Protein 3LVY (pdb70)

Radius of gyration: 34.34 Å; Cα contacts (8 Å, |Δi|>4): 1677; chains: 6; bounding box: 65×66×115 Å

Organism: Streptococcus mutans serotype c (strain ATCC 700610 / UA159) (NCBI:txid210007)

Secondary structure (DSSP, 8-state):
--S----TTTS-HHHHHHHHHHHHHTTS---HHHHHHTTSHHHHHHHHHHHHHHHTSSS-HHHHHHHHHHHHHHTT-HHHHHHHHHHHHHTT--HHHHHHHHHT---SS-HHHHHHHHHHHHHHHTTT---HHHHHHHHHTT--HHHHHHHHHHHHHHHHHHHHH---PPPPGGGGGGS--/--S----TTTS-GGGHHHHHHHHHHTTS---HHHHHHTTSHHHHHHHHHHHHHHTTSSS-HHHHHHHHHHHHHHTT-HHHHHHHHHHHHHTT--HHHHHHHHHT---TT-HHHHHHHHHHHHHHHTTT---HHHHHHHHHTT--HHHHHHHHHHHHHHHHHHHHH---PPPPGGGGGG--/--S----TTTS-STTHHHHHHHHHHTTS---HHHHHHTTSHHHHHHHHHHHHHHTTSSS-HHHHHHHHHHHHHHTT-HHHHHHHHHHHHHT---HHHHHHHHHT---SS-HHHHHHHHHHHHHHHTTT---HHHHHHHHHTT--HHHHHHHHHHHHHHHHHHHHH---PPPPHHHHTT--/--S----TTTS-HHHHHHHHHHHH-----HHHHHHTTSHHHHHHHHHHHHHHTTSSS-HHHHHHHHHHHHHHTT-HHHHHHHHHHIIIII--HHHHHHHHTT---SS-HHHHHHHHHHHHHHHTTT---HHHHHHHHHTT--HHHHHHHHHHHHHHHHHHHHH---PPPPTTTGGG-/-----TTTS-GGGHHHHHHHHHHTTS---HHHHHHTTSHHHHHHHHHHHHHHHTSSS-HHHHHHHHHHHHHHTT-SHHHHHHHHHIIIII--HHHHHHHHTT----S-HHHHHHHHHHHHHHHHTT---HHHHHHHHHHT--HHHHHHHHHHHHHHHHHHHHH---PPPP--/--S----TTTS-HHHHHHHHHHHHHTTS---HHHHHHTTSHHHHHHHHHHHHHHTTSSS-HHHHHHHHHHHHHHTT-HHHHHHHHHHHHHTT--HHHHHHHHTT---TT-TTHHHHHHHHHHHHHHTT--HHHHHHHHHHHT--HHHHHHHHHHHHHHHHHHHHH---PPPPTTTGGG---

B-factor: mean 64.68, std 23.47, range [19.1, 338.61]

Sequence (1071 aa):
SKFTIHTIEETAPERVKETLRTVKKDNGGYIPNLIGLLANAPTALETYRTVGEINRRRNSLTPTEREVVQITAAVTNGCAFCCVAGHTAFSIKQIQAPDLLEALRNATPIDDDPKLDTLAKFTIAVINTKGRVGDEAFADFLEVGYTPENALDVVLGVSLASLCNYANNADTPINPELQQYVKGSKFTIHTIEETAPERVKETTLRTVKKDNGGYIPNLLIGLLANAPTALETYRTVGEINRRNSLTPTEREVVQITAAVTNGCAFCVAGHTAFSIKQQIQAPDLLEALRNATPIDDDPKLDTLAKFTIAVINTKGRVGDEAFADFLEVGYTPENALDVVLGVSLASLCNYANNADTPINPELQQQYVKSKFTIHTIETAPERVKETLRTVKKDNGGYIPNLIGLLANAPTALETYRTVGEINRRNSLTPTEREVVQITAAVTNGCAFCVAGHTAFSIKQIQAPDLLEALRNATPIDDDPKLDTLAKKFTIAVINTKGRVGDEAFADFLEVGYTPENALDVVLGVSLASLCNYANNADTPINPELQQQYVKSKFTIHTIETAPERVKETLRTVKKDNYIPNLIGLLANAPTALETYRTVGEINRRNSLTPTEREVVQITAAVTNGCAFCVAGHTAFSIKQQIQAPDLLEALRNATPIDDDPKLDTLAKFTIAVINTKGRVGDEAFADFLEVGYTPENALDVVLGVSLASLCNYANNADTPINPELQQYVFTIHTIETAPERVKETLRTVKKDNGGYIPNLIGLLANAPTALETYRTVGEINRRRNSLTPTEREVVQITAAVTNGCAFCVAGHTAFSIKQIQAPDLLEALRNATPIDDDPKLDTLAKFTIAVINTKGRVGDEAFADFLEVGYTPENALDVVLGVSLASLCNYANNADTPINPESKFTIHTIETAPERVKETLRTVKKDNGGYIPNLIGLLANAPTALETYRTVGEINRRNSLTPTEREVVQITAAVTNGCAFCVAGHTAFSIKQIQAPDLLEALRNATPIDDDPKLDTLAKFTIAVINTKGRVGDEAFADFLEVGYTPENALDVVLGVSLASLCNYANNADTPINPELQQYVKG

Foldseek 3Di:
DVFDQADLVPFDPVCSVVNVVCCVVVVHDHWSLLSRCSVPVVLNVCLVVLVVVLPVAPDDPVLLLLLQLLLLVLLVFQQSVLVSLVCCCPVVNDPLQNVCSNVVHASPPALLSRLSNVLSSLCVVVVHPSDDPSVVSNPVSPDDVSVVVSSVSSSVSSCSRRVSCCCVGDGDPVRVVSGRD/DPFDQADLVRADPVCSVVNVVQCVVVPHDHWSLLSRCSVPVVLNVCLVVLVVVLCVAPDDPVLLLLLLLLLLVLLVFFQSNLVSLVCCCPPVNDPLSNVCSNNVHADVVALLSRLSSVLSNLCVVVVHCNDDVSVVSNVVSPDDPRVSVSSVSSNVSSCSSSVSCCCVGDGDPVSVVRTD/DPFDQADLVRFDPVCNVVQVVCCVVVPHDHWSLLSLCSVPVVLNVCLVVLVVVLCVAPDDPVLLLLLQLLLLVLLVFQQSNLVSLVCCCPVVNDPLSNVCSNVVHAPPPQLLSRLSSVLSNQCVVVVNPNDDVSVVSNPVSPDDPSVSVSSVSSNVSSCSSRVSCVCVGDGDPVRVVRGD/DPFDQAALVPQDPVCNVVNVVQCVVPVHWSLLSGCSVPVVLSVCLVVLVVVLCVAPDDPVLLLLLQLLLLVLLVQPQSVLVSLVCCCPVVNDPQSNVCSNVVHANPPAVLSRLSSVLSNLCVVPVHCSDDVSVVSNPVSPDDPRVSVSSVSSNVSSCSSNVSCCCVGDGDPVSVVRD/DFQDDLVRQDDVCNVVQVVQCVVVVGDGWSLLSQCSVPVVLNVCLVVLVVVLCVAPDDPVLLLLLQLLLCLQLVHDQSNVVSLVCCPVPPNDPLVNVCSNVVHQRPVAPLSSLSNLLSNCCVVVVHCSDDVSVVSNVVSPDDVRVSVSSVSSNVSNCSSRVSCCCVGDHDPD/DPAFQDALVPFDPVCSVVNVVQCVVVVHDGWSLLSLCSVPVVLNVCLVVLVVVLCVDPDDPVLLLLLQLLLLVLLVFQQSVLVSLCCCCPPVNPPQQNVCSNVVHADPPCLLSSLSSVLSNCCVVVVNCSDPVSVCSNVVRPDDPRVSVSSVSSSVSNCSSNVSCVCVGDGDPVRVVRGPD

InterPro domains:
  IPR003779 Alkyl hydroperoxide reductase AhpD/CMD-like [PF02627] (44-120)
  IPR004675 Alkylhydroperoxidase AhpD core [TIGR00778] (58-87)
  IPR029032 AhpD-like [G3DSA:1.20.1290.10] (13-183)
  IPR029032 AhpD-like [SSF69118] (1-180)

CATH classification: 1.20.1290.10

Nearest PDB structures (foldseek):
  3lvy-assembly3_F  TM=1.001E+00  e=1.493E-23  Streptococcus mutans
  3lvy-assembly2_D  TM=9.924E-01  e=2.300E-23  Streptococcus mutans
  3lvy-assembly3_E  TM=1.003E+00  e=6.619E-22  Streptococcus mutans
  6e8l-assembly3_F  TM=9.896E-01  e=2.097E-20  Streptococcus pneumoniae D39
  6ohi-assembly1_B  TM=8.000E-01  e=7.441E-05  Marinomonas mediterranea MMB-1

Solvent-accessible surface area: 43541 Å² total

Structure (mmCIF, N/CA/C/O backbone):
data_3LVY
#
_entry.id   3LVY
#
_cell.length_a   97.996
_cell.length_b   73.741
_cell.length_c   183.708
_cell.angle_alpha   90.00
_cell.angle_beta   98.68
_cell.angle_gamma   90.00
#
_symmetry.space_group_name_H-M   'C 1 2 1'
#
loop_
_entity.id
_entity.type
_entity.pdbx_description
1 polymer 'Carboxymuconolactone decarboxylase family'
2 non-polymer BETA-MERCAPTOETHANOL
3 non-polymer 'CHLORIDE ION'
4 non-polymer 'SULFATE ION'
5 water water
#
loop_
_atom_site.group_PDB
_atom_site.id
_atom_site.type_symbol
_atom_site.label_atom_id
_atom_site.label_alt_id
_atom_site.label_comp_id
_atom_site.label_asym_id
_atom_site.label_entity_id
_atom_site.label_seq_id
_atom_site.pdbx_PDB_ins_code
_atom_site.Cartn_x
_atom_site.Cartn_y
_atom_site.Cartn_z
_atom_site.occupancy
_atom_site.B_iso_or_equiv
_atom_site.auth_seq_id
_atom_site.auth_comp_id
_atom_site.auth_asym_id
_atom_site.auth_atom_id
_atom_site.pdbx_PDB_model_num
ATOM 9 N N . SER A 1 24 ? 76.216 -13.467 155.664 1.00 91.31 2 SER A N 1
ATOM 10 C CA . SER A 1 24 ? 75.167 -13.490 156.678 1.00 80.75 2 SER A CA 1
ATOM 11 C C . SER A 1 24 ? 75.175 -12.238 157.542 1.00 71.31 2 SER A C 1
ATOM 12 O O . SER A 1 24 ? 76.238 -11.738 157.898 1.00 72.16 2 SER A O 1
ATOM 15 N N . LYS A 1 25 ? 73.996 -11.734 157.894 1.00 60.45 3 LYS A N 1
ATOM 16 C CA . LYS A 1 25 ? 73.926 -10.681 158.893 1.00 58.91 3 LYS A CA 1
ATOM 17 C C . LYS A 1 25 ? 74.197 -11.240 160.308 1.00 58.58 3 LYS A C 1
ATOM 18 O O . LYS A 1 25 ? 74.794 -10.553 161.145 1.00 59.45 3 LYS A O 1
ATOM 24 N N . PHE A 1 26 ? 73.758 -12.474 160.579 1.00 51.69 4 PHE A N 1
ATOM 25 C CA . PHE A 1 26 ? 73.902 -13.055 161.918 1.00 50.06 4 PHE A CA 1
ATOM 26 C C . PHE A 1 26 ? 74.692 -14.332 161.962 1.00 48.45 4 PHE A C 1
ATOM 27 O O . PHE A 1 26 ? 74.681 -15.121 161.018 1.00 48.52 4 PHE A O 1
ATOM 35 N N . THR A 1 27 ? 75.356 -14.526 163.096 1.00 44.94 5 THR A N 1
ATOM 36 C CA . THR A 1 27 ? 75.953 -15.803 163.454 1.00 47.13 5 THR A CA 1
ATOM 37 C C . THR A 1 27 ? 74.851 -16.720 163.962 1.00 40.72 5 THR A C 1
ATOM 38 O O . THR A 1 27 ? 73.998 -16.301 164.723 1.00 42.23 5 THR A O 1
ATOM 42 N N . ILE A 1 28 ? 74.816 -17.950 163.496 1.00 44.95 6 ILE A N 1
ATOM 43 C CA . ILE A 1 28 ? 73.836 -18.875 164.012 1.00 49.34 6 ILE A CA 1
ATOM 44 C C . ILE A 1 28 ? 74.627 -19.538 165.098 1.00 49.03 6 ILE A C 1
ATOM 45 O O . ILE A 1 28 ? 75.605 -20.215 164.809 1.00 51.04 6 ILE A O 1
ATOM 50 N N . HIS A 1 29 ? 74.258 -19.322 166.348 1.00 48.87 7 HIS A N 1
ATOM 51 C CA . HIS A 1 29 ? 75.120 -19.812 167.438 1.00 49.82 7 HIS A CA 1
ATOM 52 C C . HIS A 1 29 ? 75.024 -21.294 167.721 1.00 45.70 7 HIS A C 1
ATOM 53 O O . HIS A 1 29 ? 73.968 -21.885 167.569 1.00 49.36 7 HIS A O 1
ATOM 60 N N . THR A 1 30 ? 76.149 -21.879 168.113 1.00 42.93 8 THR A N 1
ATOM 61 C CA . THR A 1 30 ? 76.180 -23.224 168.686 1.00 46.72 8 THR A CA 1
ATOM 62 C C . THR A 1 30 ? 76.291 -23.067 170.205 1.00 48.73 8 THR A C 1
ATOM 63 O O . THR A 1 30 ? 76.435 -21.943 170.714 1.00 43.25 8 THR A O 1
ATOM 67 N N . ILE A 1 31 ? 76.234 -24.179 170.931 1.00 44.36 9 ILE A N 1
ATOM 68 C CA . ILE A 1 31 ? 76.483 -24.132 172.379 1.00 50.44 9 ILE A CA 1
ATOM 69 C C . ILE A 1 31 ? 77.861 -23.540 172.657 1.00 52.17 9 ILE A C 1
ATOM 70 O O . ILE A 1 31 ? 78.042 -22.745 173.585 1.00 46.94 9 ILE A O 1
ATOM 75 N N A GLU A 1 32 ? 78.810 -23.934 171.809 0.39 53.55 10 GLU A N 1
ATOM 76 N N B GLU A 1 32 ? 78.850 -23.947 171.867 0.61 53.43 10 GLU A N 1
ATOM 77 C CA A GLU A 1 32 ? 80.212 -23.537 171.904 0.39 55.33 10 GLU A CA 1
ATOM 78 C CA B GLU A 1 32 ? 80.209 -23.446 172.054 0.61 54.60 10 GLU A CA 1
ATOM 79 C C A GLU A 1 32 ? 80.489 -22.030 171.700 0.39 53.47 10 GLU A C 1
ATOM 80 C C B GLU A 1 32 ? 80.316 -21.925 171.902 0.61 53.06 10 GLU A C 1
ATOM 81 O O A GLU A 1 32 ? 81.411 -21.485 172.298 0.39 54.10 10 GLU A O 1
ATOM 82 O O B GLU A 1 32 ? 80.950 -21.268 172.722 0.61 50.91 10 GLU A O 1
ATOM 93 N N . THR A 1 33 ? 79.697 -21.358 170.868 1.00 49.87 11 THR A N 1
ATOM 94 C CA . THR A 1 33 ? 79.894 -19.925 170.606 1.00 48.37 11 THR A CA 1
ATOM 95 C C . THR A 1 33 ? 78.887 -18.993 171.280 1.00 46.58 11 THR A C 1
ATOM 96 O O . THR A 1 33 ? 79.118 -17.809 171.334 1.00 41.51 11 THR A O 1
ATOM 100 N N . ALA A 1 34 ? 77.766 -19.513 171.772 1.00 47.21 12 ALA A N 1
ATOM 101 C CA . ALA A 1 34 ? 76.748 -18.662 172.379 1.00 47.86 12 ALA A CA 1
ATOM 102 C C . ALA A 1 34 ? 77.218 -17.949 173.683 1.00 44.56 12 ALA A C 1
ATOM 103 O O . ALA A 1 34 ? 78.085 -18.439 174.384 1.00 43.88 12 ALA A O 1
ATOM 105 N N . PRO A 1 35 ? 76.620 -16.802 174.002 1.00 41.33 13 PRO A N 1
ATOM 106 C CA . PRO A 1 35 ? 76.960 -16.139 175.270 1.00 45.11 13 PRO A CA 1
ATOM 107 C C . PRO A 1 35 ? 76.732 -17.100 176.424 1.00 47.01 13 PRO A C 1
ATOM 108 O O . PRO A 1 35 ? 75.737 -17.845 176.418 1.00 46.42 13 PRO A O 1
ATOM 112 N N . GLU A 1 36 ? 77.655 -17.078 177.385 1.00 43.77 14 GLU A N 1
ATOM 113 C CA . GLU A 1 36 ? 77.630 -17.968 178.523 1.00 46.23 14 GLU A CA 1
ATOM 114 C C . GLU A 1 36 ? 76.243 -18.128 179.094 1.00 42.55 14 GLU A C 1
ATOM 115 O O . GLU A 1 36 ? 75.848 -19.232 179.398 1.00 34.15 14 GLU A O 1
ATOM 121 N N . ARG A 1 37 ? 75.509 -17.037 179.286 1.00 36.06 15 ARG A N 1
ATOM 122 C CA . ARG A 1 37 ? 74.262 -17.168 180.043 1.00 36.52 15 ARG A CA 1
ATOM 123 C C . ARG A 1 37 ? 73.131 -17.866 179.298 1.00 36.35 15 ARG A C 1
ATOM 124 O O . ARG A 1 37 ? 72.055 -18.029 179.861 1.00 38.00 15 ARG A O 1
ATOM 132 N N . VAL A 1 38 ? 73.345 -18.218 178.037 1.00 36.97 16 VAL A N 1
ATOM 133 C CA . VAL A 1 38 ? 72.340 -18.990 177.291 1.00 41.98 16 VAL A CA 1
ATOM 134 C C . VAL A 1 38 ? 72.853 -20.391 176.909 1.00 45.35 16 VAL A C 1
ATOM 135 O O . VAL A 1 38 ? 72.143 -21.168 176.281 1.00 45.12 16 VAL A O 1
ATOM 139 N N . LYS A 1 39 ? 74.084 -20.717 177.272 1.00 42.16 17 LYS A N 1
ATOM 140 C CA . LYS A 1 39 ? 74.606 -22.019 176.893 1.00 43.49 17 LYS A CA 1
ATOM 141 C C . LYS A 1 39 ? 73.723 -23.121 177.460 1.00 44.81 17 LYS A C 1
ATOM 142 O O . LYS A 1 39 ? 73.478 -24.117 176.811 1.00 46.87 17 LYS A O 1
ATOM 148 N N . GLU A 1 40 ? 73.243 -22.948 178.680 1.00 47.36 18 GLU A N 1
ATOM 149 C CA . GLU A 1 40 ? 72.544 -24.038 179.330 1.00 50.28 18 GLU A CA 1
ATOM 150 C C . GLU A 1 40 ? 71.189 -24.252 178.652 1.00 48.59 18 GLU A C 1
ATOM 151 O O . GLU A 1 40 ? 70.691 -25.376 178.587 1.00 50.17 18 GLU A O 1
ATOM 157 N N . THR A 1 41 ? 70.636 -23.176 178.103 1.00 46.06 19 THR A N 1
ATOM 158 C CA . THR A 1 41 ? 69.368 -23.200 177.385 1.00 46.22 19 THR A CA 1
ATOM 159 C C . THR A 1 41 ? 69.511 -23.834 176.002 1.00 51.85 19 THR A C 1
ATOM 160 O O . THR A 1 41 ? 68.664 -24.623 175.577 1.00 58.55 19 THR A O 1
ATOM 164 N N . LEU A 1 42 ? 70.585 -23.502 175.297 1.00 47.57 20 LEU A N 1
ATOM 165 C CA . LEU A 1 42 ? 70.849 -24.153 174.044 1.00 39.75 20 LEU A CA 1
ATOM 166 C C . LEU A 1 42 ? 71.087 -25.665 174.258 1.00 46.57 20 LEU A C 1
ATOM 167 O O . LEU A 1 42 ? 70.683 -26.437 173.398 1.00 42.06 20 LEU A O 1
ATOM 172 N N . ARG A 1 43 ? 71.711 -26.086 175.383 1.00 42.73 21 ARG A N 1
ATOM 173 C CA . ARG A 1 43 ? 71.960 -27.515 175.627 1.00 47.17 21 ARG A CA 1
ATOM 174 C C . ARG A 1 43 ? 70.622 -28.234 175.784 1.00 47.27 21 ARG A C 1
ATOM 175 O O . ARG A 1 43 ? 70.419 -29.335 175.247 1.00 47.87 21 ARG A O 1
ATOM 183 N N . THR A 1 44 ? 69.709 -27.581 176.507 1.00 44.02 22 THR A N 1
ATOM 184 C CA . THR A 1 44 ? 68.357 -28.082 176.766 1.00 47.52 22 THR A CA 1
ATOM 185 C C . THR A 1 44 ? 67.585 -28.210 175.449 1.00 51.26 22 THR A C 1
ATOM 186 O O . THR A 1 44 ? 67.027 -29.270 175.144 1.00 49.67 22 THR A O 1
ATOM 190 N N . VAL A 1 45 ? 67.605 -27.153 174.646 1.00 47.21 23 VAL A N 1
ATOM 191 C CA . VAL A 1 45 ? 66.950 -27.168 173.332 1.00 47.55 23 VAL A CA 1
ATOM 192 C C . VAL A 1 45 ? 67.421 -28.337 172.446 1.00 48.51 23 VAL A C 1
ATOM 193 O O . VAL A 1 45 ? 66.621 -29.015 171.806 1.00 42.70 23 VAL A O 1
ATOM 197 N N . LYS A 1 46 ? 68.727 -28.541 172.397 1.00 45.59 24 LYS A N 1
ATOM 198 C CA . LYS A 1 46 ? 69.306 -29.566 171.569 1.00 39.55 24 LYS A CA 1
ATOM 199 C C . LYS A 1 46 ? 68.802 -30.957 172.019 1.00 50.75 24 LYS A C 1
ATOM 200 O O . LYS A 1 46 ? 68.423 -31.781 171.184 1.00 53.74 24 LYS A O 1
ATOM 206 N N . LYS A 1 47 ? 68.775 -31.215 173.325 1.00 48.93 25 LYS A N 1
ATOM 207 C CA . LYS A 1 47 ? 68.275 -32.492 173.836 1.00 52.23 25 LYS A CA 1
ATOM 208 C C . LYS A 1 47 ? 66.804 -32.656 173.520 1.00 50.70 25 LYS A C 1
ATOM 209 O O . LYS A 1 47 ? 66.394 -33.691 173.007 1.00 47.40 25 LYS A O 1
ATOM 215 N N . ASP A 1 48 ? 66.016 -31.654 173.877 1.00 45.09 26 ASP A N 1
ATOM 216 C CA . ASP A 1 48 ? 64.580 -31.662 173.609 1.00 55.18 26 ASP A CA 1
ATOM 217 C C . ASP A 1 48 ? 64.260 -31.893 172.129 1.00 59.19 26 ASP A C 1
ATOM 218 O O . ASP A 1 48 ? 63.183 -32.387 171.791 1.00 58.64 26 ASP A O 1
ATOM 223 N N . ASN A 1 49 ? 65.171 -31.506 171.244 1.00 56.30 27 ASN A N 1
ATOM 224 C CA . ASN A 1 49 ? 64.930 -31.671 169.812 1.00 50.77 27 ASN A CA 1
ATOM 225 C C . ASN A 1 49 ? 65.641 -32.872 169.204 1.00 51.54 27 ASN A C 1
ATOM 226 O O . ASN A 1 49 ? 65.884 -32.907 168.000 1.00 54.62 27 ASN A O 1
ATOM 231 N N . GLY A 1 50 ? 66.009 -33.836 170.041 1.00 50.07 28 GLY A N 1
ATOM 232 C CA . GLY A 1 50 ? 66.626 -35.064 169.567 1.00 49.88 28 GLY A CA 1
ATOM 233 C C . GLY A 1 50 ? 67.997 -34.903 168.933 1.00 55.94 28 GLY A C 1
ATOM 234 O O . GLY A 1 50 ? 68.390 -35.727 168.097 1.00 53.49 28 GLY A O 1
ATOM 235 N N . GLY A 1 51 ? 68.730 -33.853 169.312 1.00 53.37 29 GLY A N 1
ATOM 236 C CA . GLY A 1 51 ? 70.119 -33.698 168.887 1.00 47.96 29 GLY A CA 1
ATOM 237 C C . GLY A 1 51 ? 70.424 -32.574 167.896 1.00 48.72 29 GLY A C 1
ATOM 238 O O . GLY A 1 51 ? 71.515 -32.541 167.313 1.00 47.14 29 GLY A O 1
ATOM 239 N N . TYR A 1 52 ? 69.496 -31.635 167.706 1.00 46.18 30 TYR A N 1
ATOM 240 C CA . TYR A 1 52 ? 69.824 -30.454 166.909 1.00 43.26 30 TYR A CA 1
ATOM 241 C C . TYR A 1 52 ? 69.180 -29.197 167.473 1.00 44.70 30 TYR A C 1
ATOM 242 O O . TYR A 1 52 ? 68.159 -29.248 168.163 1.00 45.98 30 TYR A O 1
ATOM 251 N N . ILE A 1 53 ? 69.793 -28.063 167.173 1.00 40.97 31 ILE A N 1
ATOM 252 C CA . ILE A 1 53 ? 69.255 -26.766 167.562 1.00 40.53 31 ILE A CA 1
ATOM 253 C C . ILE A 1 53 ? 68.621 -26.129 166.329 1.00 40.22 31 ILE A C 1
ATOM 254 O O . ILE A 1 53 ? 69.305 -25.855 165.354 1.00 39.06 31 ILE A O 1
ATOM 259 N N . PRO A 1 54 ? 67.303 -25.937 166.346 1.00 38.66 32 PRO A N 1
ATOM 260 C CA . PRO A 1 54 ? 66.670 -25.235 165.210 1.00 43.96 32 PRO A CA 1
ATOM 261 C C . PRO A 1 54 ? 67.312 -23.846 165.015 1.00 45.16 32 PRO A C 1
ATOM 262 O O . PRO A 1 54 ? 67.579 -23.153 166.016 1.00 49.35 32 PRO A O 1
ATOM 266 N N . ASN A 1 55 ? 67.598 -23.449 163.779 1.00 37.75 33 ASN A N 1
ATOM 267 C CA . ASN A 1 55 ? 68.452 -22.269 163.572 1.00 38.52 33 ASN A CA 1
ATOM 268 C C . ASN A 1 55 ? 67.824 -20.984 164.049 1.00 40.61 33 ASN A C 1
ATOM 269 O O . ASN A 1 55 ? 68.526 -20.012 164.254 1.00 47.67 33 ASN A O 1
ATOM 274 N N . LEU A 1 56 ? 66.508 -20.988 164.259 1.00 38.43 34 LEU A N 1
ATOM 275 C CA . LEU A 1 56 ? 65.851 -19.883 164.935 1.00 37.66 34 LEU A CA 1
ATOM 276 C C . LEU A 1 56 ? 66.420 -19.603 166.351 1.00 44.61 34 LEU A C 1
ATOM 277 O O . LEU A 1 56 ? 66.589 -18.452 166.739 1.00 42.13 34 LEU A O 1
ATOM 282 N N . ILE A 1 57 ? 66.672 -20.662 167.118 1.00 46.02 35 ILE A N 1
ATOM 283 C CA . ILE A 1 57 ? 67.216 -20.536 168.460 1.00 37.40 35 ILE A CA 1
ATOM 284 C C . ILE A 1 57 ? 68.681 -20.112 168.379 1.00 36.84 35 ILE A C 1
ATOM 285 O O . ILE A 1 57 ? 69.152 -19.267 169.136 1.00 38.39 35 ILE A O 1
ATOM 290 N N . GLY A 1 58 ? 69.404 -20.723 167.464 1.00 36.11 36 GLY A N 1
ATOM 291 C CA . GLY A 1 58 ? 70.782 -20.356 167.238 1.00 38.31 36 GLY A CA 1
ATOM 292 C C . GLY A 1 58 ? 70.907 -18.904 166.861 1.00 44.67 36 GLY A C 1
ATOM 293 O O . GLY A 1 58 ? 71.895 -18.264 167.213 1.00 46.14 36 GLY A O 1
ATOM 294 N N . LEU A 1 59 ? 69.914 -18.388 166.131 1.00 43.07 37 LEU A N 1
ATOM 295 C CA . LEU A 1 59 ? 69.848 -16.964 165.779 1.00 38.62 37 LEU A CA 1
ATOM 296 C C . LEU A 1 59 ? 69.518 -16.058 166.992 1.00 40.37 37 LEU A C 1
ATOM 297 O O . LEU A 1 59 ? 70.180 -15.039 167.241 1.00 37.87 37 LEU A O 1
ATOM 302 N N . LEU A 1 60 ? 68.477 -16.414 167.738 1.00 34.62 38 LEU A N 1
ATOM 303 C CA . LEU A 1 60 ? 68.077 -15.590 168.859 1.00 35.07 38 LEU A CA 1
ATOM 304 C C . LEU A 1 60 ? 69.132 -15.617 170.000 1.00 36.56 38 LEU A C 1
ATOM 305 O O . LEU A 1 60 ? 69.182 -14.699 170.797 1.00 38.77 38 LEU A O 1
ATOM 310 N N . ALA A 1 61 ? 69.985 -16.649 170.052 1.00 35.35 39 ALA A N 1
ATOM 311 C CA . ALA A 1 61 ? 71.077 -16.664 171.055 1.00 38.19 39 ALA A CA 1
ATOM 312 C C . ALA A 1 61 ? 71.962 -15.390 171.027 1.00 46.02 39 ALA A C 1
ATOM 313 O O . ALA A 1 61 ? 72.566 -15.007 172.061 1.00 35.48 39 ALA A O 1
ATOM 315 N N . ASN A 1 62 ? 72.007 -14.724 169.862 1.00 43.96 40 ASN A N 1
ATOM 316 C CA . ASN A 1 62 ? 72.724 -13.452 169.699 1.00 41.93 40 ASN A CA 1
ATOM 317 C C . ASN A 1 62 ? 72.175 -12.398 170.646 1.00 43.02 40 ASN A C 1
ATOM 318 O O . ASN A 1 62 ? 72.874 -11.480 171.027 1.00 45.02 40 ASN A O 1
ATOM 323 N N . ALA A 1 63 ? 70.900 -12.497 170.993 1.00 40.56 41 ALA A N 1
ATOM 324 C CA . ALA A 1 63 ? 70.295 -11.517 171.878 1.00 29.94 41 ALA A CA 1
ATOM 325 C C . ALA A 1 63 ? 69.514 -12.213 172.965 1.00 34.91 41 ALA A C 1
ATOM 326 O O . ALA A 1 63 ? 68.312 -12.496 172.797 1.00 31.87 41 ALA A O 1
ATOM 328 N N . PRO A 1 64 ? 70.197 -12.523 174.088 1.00 32.83 42 PRO A N 1
ATOM 329 C CA . PRO A 1 64 ? 69.616 -13.368 175.125 1.00 29.95 42 PRO A CA 1
ATOM 330 C C . PRO A 1 64 ? 68.250 -12.917 175.595 1.00 33.79 42 PRO A C 1
ATOM 331 O O . PRO A 1 64 ? 67.427 -13.805 175.807 1.00 37.37 42 PRO A O 1
ATOM 335 N N . THR A 1 65 ? 67.986 -11.612 175.741 1.00 31.48 43 THR A N 1
ATOM 336 C CA . THR A 1 65 ? 66.622 -11.193 176.039 1.00 30.80 43 THR A CA 1
ATOM 337 C C . THR A 1 65 ? 65.619 -11.600 174.954 1.00 32.84 43 THR A C 1
ATOM 338 O O . THR A 1 65 ? 64.438 -11.848 175.264 1.00 34.39 43 THR A O 1
ATOM 342 N N . ALA A 1 66 ? 66.054 -11.639 173.685 1.00 29.69 44 ALA A N 1
ATOM 343 C CA . ALA A 1 66 ? 65.113 -12.036 172.610 1.00 38.22 44 ALA A CA 1
ATOM 344 C C . ALA A 1 66 ? 64.868 -13.554 172.651 1.00 33.55 44 ALA A C 1
ATOM 345 O O . ALA A 1 66 ? 63.720 -13.999 172.561 1.00 32.45 44 ALA A O 1
ATOM 347 N N . LEU A 1 67 ? 65.932 -14.333 172.842 1.00 33.08 45 LEU A N 1
ATOM 348 C CA . LEU A 1 67 ? 65.801 -15.778 173.135 1.00 31.30 45 LEU A CA 1
ATOM 349 C C . LEU A 1 67 ? 64.927 -16.075 174.342 1.00 36.14 45 LEU A C 1
ATOM 350 O O . LEU A 1 67 ? 64.069 -16.941 174.278 1.00 35.45 45 LEU A O 1
ATOM 355 N N . GLU A 1 68 ? 65.129 -15.326 175.436 1.00 30.53 46 GLU A N 1
ATOM 356 C CA . GLU A 1 68 ? 64.345 -15.499 176.647 1.00 29.53 46 GLU A CA 1
ATOM 357 C C . GLU A 1 68 ? 62.862 -15.221 176.415 1.00 26.34 46 GLU A C 1
ATOM 358 O O . GLU A 1 68 ? 61.960 -15.933 176.909 1.00 32.96 46 GLU A O 1
ATOM 364 N N . THR A 1 69 ? 62.592 -14.140 175.713 1.00 26.79 47 THR A N 1
ATOM 365 C CA . THR A 1 69 ? 61.204 -13.796 175.396 1.00 27.51 47 THR A CA 1
ATOM 366 C C . THR A 1 69 ? 60.533 -14.916 174.587 1.00 30.79 47 THR A C 1
ATOM 367 O O . THR A 1 69 ? 59.396 -15.346 174.851 1.00 35.72 47 THR A O 1
ATOM 371 N N . TYR A 1 70 ? 61.261 -15.414 173.618 1.00 29.89 48 TYR A N 1
ATOM 372 C CA . TYR A 1 70 ? 60.664 -16.386 172.731 1.00 40.11 48 TYR A CA 1
ATOM 373 C C . TYR A 1 70 ? 60.334 -17.670 173.521 1.00 34.48 48 TYR A C 1
ATOM 374 O O . TYR A 1 70 ? 59.202 -18.178 173.476 1.00 31.51 48 TYR A O 1
ATOM 383 N N . ARG A 1 71 ? 61.287 -18.141 174.311 1.00 32.05 49 ARG A N 1
ATOM 384 C CA . ARG A 1 71 ? 61.023 -19.289 175.206 1.00 36.55 49 ARG A CA 1
ATOM 385 C C . ARG A 1 71 ? 59.905 -19.043 176.215 1.00 41.96 49 ARG A C 1
ATOM 386 O O . ARG A 1 71 ? 58.976 -19.846 176.330 1.00 33.36 49 ARG A O 1
ATOM 394 N N . THR A 1 72 ? 59.994 -17.928 176.946 1.00 38.11 50 THR A N 1
ATOM 395 C CA . THR A 1 72 ? 58.998 -17.611 177.956 1.00 32.24 50 THR A CA 1
ATOM 396 C C . THR A 1 72 ? 57.573 -17.415 177.394 1.00 28.86 50 THR A C 1
ATOM 397 O O . THR A 1 72 ? 56.600 -17.986 177.924 1.00 33.23 50 THR A O 1
ATOM 401 N N . VAL A 1 73 ? 57.431 -16.627 176.330 1.00 29.72 51 VAL A N 1
ATOM 402 C CA . VAL A 1 73 ? 56.092 -16.429 175.742 1.00 33.17 51 VAL A CA 1
ATOM 403 C C . VAL A 1 73 ? 55.543 -17.766 175.206 1.00 30.33 51 VAL A C 1
ATOM 404 O O . VAL A 1 73 ? 54.355 -18.077 175.385 1.00 30.72 51 VAL A O 1
ATOM 408 N N . GLY A 1 74 ? 56.426 -18.593 174.648 1.00 29.16 52 GLY A N 1
ATOM 409 C CA . GLY A 1 74 ? 56.012 -19.929 174.197 1.00 36.12 52 GLY A CA 1
ATOM 410 C C . GLY A 1 74 ? 55.333 -20.690 175.331 1.00 35.72 52 GLY A C 1
ATOM 411 O O . GLY A 1 74 ? 54.240 -21.282 175.181 1.00 33.60 52 GLY A O 1
ATOM 412 N N . GLU A 1 75 ? 55.957 -20.614 176.499 1.00 33.34 53 GLU A N 1
ATOM 413 C CA . GLU A 1 75 ? 55.449 -21.272 177.697 1.00 32.13 53 GLU A CA 1
ATOM 414 C C . GLU A 1 75 ? 54.147 -20.636 178.213 1.00 31.07 53 GLU A C 1
ATOM 415 O O . GLU A 1 75 ? 53.207 -21.342 178.567 1.00 31.98 53 GLU A O 1
ATOM 421 N N . ILE A 1 76 ? 54.049 -19.309 178.211 1.00 25.84 54 ILE A N 1
ATOM 422 C CA . ILE A 1 76 ? 52.769 -18.680 178.550 1.00 28.28 54 ILE A CA 1
ATOM 423 C C . ILE A 1 76 ? 51.636 -19.027 177.589 1.00 31.32 54 ILE A C 1
ATOM 424 O O . ILE A 1 76 ? 50.495 -19.323 177.993 1.00 31.58 54 ILE A O 1
ATOM 429 N N . ASN A 1 77 ? 51.949 -18.944 176.309 1.00 30.02 55 ASN A N 1
ATOM 430 C CA . ASN A 1 77 ? 51.006 -19.276 175.258 1.00 30.82 55 ASN A CA 1
ATOM 431 C C . ASN A 1 77 ? 50.393 -20.688 175.410 1.00 30.96 55 ASN A C 1
ATOM 432 O O . ASN A 1 77 ? 49.179 -20.838 175.303 1.00 30.36 55 ASN A O 1
ATOM 437 N N A ARG A 1 78 ? 51.208 -21.713 175.676 0.65 32.99 56 ARG A N 1
ATOM 438 N N B ARG A 1 78 ? 51.216 -21.691 175.706 0.35 32.81 56 ARG A N 1
ATOM 439 C CA A ARG A 1 78 ? 50.645 -23.051 175.978 0.65 33.09 56 ARG A CA 1
ATOM 440 C CA B ARG A 1 78 ? 50.690 -23.039 175.958 0.35 33.60 56 ARG A CA 1
ATOM 441 C C A ARG A 1 78 ? 49.562 -23.045 177.051 0.65 35.54 56 ARG A C 1
ATOM 442 C C B ARG A 1 78 ? 49.700 -23.115 177.137 0.35 34.16 56 ARG A C 1
ATOM 443 O O A ARG A 1 78 ? 48.705 -23.938 177.102 0.65 31.55 56 ARG A O 1
ATOM 444 O O B ARG A 1 78 ? 49.009 -24.115 177.306 0.35 33.53 56 ARG A O 1
ATOM 459 N N . ARG A 1 79 ? 49.596 -22.049 177.926 1.00 34.90 57 ARG A N 1
ATOM 460 C CA . ARG A 1 79 ? 48.646 -22.023 179.027 1.00 27.55 57 ARG A CA 1
ATOM 461 C C . ARG A 1 79 ? 47.385 -21.234 178.713 1.00 30.12 57 ARG A C 1
ATOM 462 O O . ARG A 1 79 ? 46.548 -20.992 179.588 1.00 30.40 57 ARG A O 1
ATOM 470 N N . ASN A 1 80 ? 47.228 -20.844 177.455 1.00 29.22 58 ASN A N 1
ATOM 471 C CA . ASN A 1 80 ? 46.225 -19.821 177.134 1.00 32.14 58 ASN A CA 1
ATOM 472 C C . ASN A 1 80 ? 44.854 -20.486 176.906 1.00 35.41 58 ASN A C 1
ATOM 473 O O . ASN A 1 80 ? 44.680 -21.673 177.193 1.00 30.82 58 ASN A O 1
ATOM 478 N N . SER A 1 81 ? 43.874 -19.720 176.463 1.00 35.12 59 SER A N 1
ATOM 479 C CA . SER A 1 81 ? 42.518 -20.248 176.296 1.00 36.09 59 SER A CA 1
ATOM 480 C C . SER A 1 81 ? 42.290 -21.085 175.031 1.00 31.64 59 SER A C 1
ATOM 481 O O . SER A 1 81 ? 41.179 -21.556 174.814 1.00 29.43 59 SER A O 1
ATOM 484 N N . LEU A 1 82 ? 43.289 -21.233 174.169 1.00 29.59 60 LEU A N 1
ATOM 485 C CA . LEU A 1 82 ? 43.094 -22.035 172.923 1.00 28.73 60 LEU A CA 1
ATOM 486 C C . LEU A 1 82 ? 43.542 -23.506 173.129 1.00 35.69 60 LEU A C 1
ATOM 487 O O . LEU A 1 82 ? 44.335 -23.781 174.017 1.00 39.20 60 LEU A O 1
ATOM 492 N N . THR A 1 83 ? 43.066 -24.448 172.317 1.00 32.62 61 THR A N 1
ATOM 493 C CA . THR A 1 83 ? 43.610 -25.805 172.398 1.00 32.93 61 THR A CA 1
ATOM 494 C C . THR A 1 83 ? 44.996 -25.833 171.754 1.00 34.08 61 THR A C 1
ATOM 495 O O . THR A 1 83 ? 45.357 -24.926 170.996 1.00 33.59 61 THR A O 1
ATOM 499 N N . PRO A 1 84 ? 45.788 -26.881 172.024 1.00 32.52 62 PRO A N 1
ATOM 500 C CA . PRO A 1 84 ? 47.071 -26.991 171.310 1.00 30.19 62 PRO A CA 1
ATOM 501 C C . PRO A 1 84 ? 46.889 -26.942 169.757 1.00 36.31 62 PRO A C 1
ATOM 502 O O . PRO A 1 84 ? 47.775 -26.421 169.091 1.00 32.19 62 PRO A O 1
ATOM 506 N N . THR A 1 85 ? 45.813 -27.522 169.210 1.00 29.31 63 THR A N 1
ATOM 507 C CA . THR A 1 85 ? 45.601 -27.508 167.744 1.00 33.71 63 THR A CA 1
ATOM 508 C C . THR A 1 85 ? 45.340 -26.060 167.285 1.00 36.98 63 THR A C 1
ATOM 509 O O . THR A 1 85 ? 46.005 -25.559 166.384 1.00 37.06 63 THR A O 1
ATOM 513 N N . GLU A 1 86 ? 44.416 -25.388 167.960 1.00 33.09 64 GLU A N 1
ATOM 514 C CA . GLU A 1 86 ? 44.141 -23.974 167.689 1.00 30.20 64 GLU A CA 1
ATOM 515 C C . GLU A 1 86 ? 45.384 -23.107 167.806 1.00 34.49 64 GLU A C 1
ATOM 516 O O . GLU A 1 86 ? 45.575 -22.168 167.025 1.00 31.58 64 GLU A O 1
ATOM 522 N N . ARG A 1 87 ? 46.247 -23.378 168.776 1.00 33.10 65 ARG A N 1
ATOM 523 C CA . ARG A 1 87 ? 47.480 -22.586 168.833 1.00 32.41 65 ARG A CA 1
ATOM 524 C C . ARG A 1 87 ? 48.326 -22.773 167.579 1.00 36.46 65 ARG A C 1
ATOM 525 O O . ARG A 1 87 ? 48.988 -21.841 167.135 1.00 31.94 65 ARG A O 1
ATOM 533 N N . GLU A 1 88 ? 48.374 -23.993 167.055 1.00 33.22 66 GLU A N 1
ATOM 534 C CA . GLU A 1 88 ? 49.093 -24.244 165.796 1.00 35.50 66 GLU A CA 1
ATOM 535 C C . GLU A 1 88 ? 48.383 -23.633 164.601 1.00 31.59 66 GLU A C 1
ATOM 536 O O . GLU A 1 88 ? 49.039 -23.163 163.692 1.00 31.32 66 GLU A O 1
ATOM 542 N N . VAL A 1 89 ? 47.052 -23.626 164.599 1.00 32.00 67 VAL A N 1
ATOM 543 C CA . VAL A 1 89 ? 46.310 -22.877 163.590 1.00 32.42 67 VAL A CA 1
ATOM 544 C C . VAL A 1 89 ? 46.795 -21.420 163.520 1.00 37.36 67 VAL A C 1
ATOM 545 O O . VAL A 1 89 ? 47.084 -20.907 162.440 1.00 33.02 67 VAL A O 1
ATOM 549 N N . VAL A 1 90 ? 46.904 -20.766 164.686 1.00 34.23 68 VAL A N 1
ATOM 550 C CA . VAL A 1 90 ? 47.376 -19.396 164.740 1.00 33.68 68 VAL A CA 1
ATOM 551 C C . VAL A 1 90 ? 48.800 -19.315 164.205 1.00 34.67 68 VAL A C 1
ATOM 552 O O . VAL A 1 90 ? 49.084 -18.486 163.347 1.00 29.12 68 VAL A O 1
ATOM 556 N N . GLN A 1 91 ? 49.698 -20.160 164.714 1.00 29.10 69 GLN A N 1
ATOM 557 C CA . GLN A 1 91 ? 51.116 -20.041 164.351 1.00 33.09 69 GLN A CA 1
ATOM 558 C C . GLN A 1 91 ? 51.425 -20.304 162.868 1.00 28.61 69 GLN A C 1
ATOM 559 O O . GLN A 1 91 ? 52.263 -19.623 162.274 1.00 32.39 69 GLN A O 1
ATOM 565 N N . ILE A 1 92 ? 50.829 -21.346 162.306 1.00 29.13 70 ILE A N 1
ATOM 566 C CA . ILE A 1 92 ? 51.061 -21.676 160.889 1.00 33.65 70 ILE A CA 1
ATOM 567 C C . ILE A 1 92 ? 50.481 -20.563 160.012 1.00 31.99 70 ILE A C 1
ATOM 568 O O . ILE A 1 92 ? 51.142 -20.061 159.106 1.00 35.29 70 ILE A O 1
ATOM 573 N N . THR A 1 93 ? 49.252 -20.159 160.289 1.00 32.24 71 THR A N 1
ATOM 574 C CA . THR A 1 93 ? 48.639 -19.099 159.486 1.00 36.30 71 THR A CA 1
ATOM 575 C C . THR A 1 93 ? 49.459 -17.811 159.577 1.00 34.56 71 THR A C 1
ATOM 576 O O . THR A 1 93 ? 49.628 -17.124 158.601 1.00 35.07 71 THR A O 1
ATOM 580 N N . ALA A 1 94 ? 49.999 -17.489 160.752 1.00 31.49 72 ALA A N 1
ATOM 581 C CA . ALA A 1 94 ? 50.791 -16.265 160.878 1.00 29.41 72 ALA A CA 1
ATOM 582 C C . ALA A 1 94 ? 52.085 -16.364 160.093 1.00 32.05 72 ALA A C 1
ATOM 583 O O . ALA A 1 94 ? 52.434 -15.440 159.349 1.00 30.62 72 ALA A O 1
ATOM 585 N N . ALA A 1 95 ? 52.801 -17.469 160.248 1.00 30.54 73 ALA A N 1
ATOM 586 C CA . ALA A 1 95 ? 54.015 -17.693 159.457 1.00 31.90 73 ALA A CA 1
ATOM 587 C C . ALA A 1 95 ? 53.771 -17.625 157.911 1.00 35.82 73 ALA A C 1
ATOM 588 O O . ALA A 1 95 ? 54.595 -17.071 157.162 1.00 34.15 73 ALA A O 1
ATOM 590 N N . VAL A 1 96 ? 52.647 -18.156 157.444 1.00 31.77 74 VAL A N 1
ATOM 591 C CA . VAL A 1 96 ? 52.306 -18.067 156.011 1.00 33.48 74 VAL A CA 1
ATOM 592 C C . VAL A 1 96 ? 51.982 -16.615 155.632 1.00 39.86 74 VAL A C 1
ATOM 593 O O . VAL A 1 96 ? 52.519 -16.097 154.663 1.00 38.38 74 VAL A O 1
ATOM 597 N N . THR A 1 97 ? 51.128 -15.954 156.416 1.00 34.98 75 THR A N 1
ATOM 598 C CA . THR A 1 97 ? 50.796 -14.553 156.152 1.00 34.47 75 THR A CA 1
ATOM 599 C C . THR A 1 97 ? 52.021 -13.640 156.288 1.00 42.50 75 THR A C 1
ATOM 600 O O . THR A 1 97 ? 52.106 -12.632 155.611 1.00 37.01 75 THR A O 1
ATOM 604 N N . ASN A 1 98 ? 52.970 -14.003 157.161 1.00 37.44 76 ASN A N 1
ATOM 605 C CA . ASN A 1 98 ? 54.175 -13.201 157.365 1.00 36.83 76 ASN A CA 1
ATOM 606 C C . ASN A 1 98 ? 55.313 -13.543 156.422 1.00 39.14 76 ASN A C 1
ATOM 607 O O . ASN A 1 98 ? 56.384 -12.903 156.435 1.00 36.72 76 ASN A O 1
ATOM 612 N N . GLY A 1 99 ? 55.081 -14.574 155.621 1.00 41.77 77 GLY A N 1
ATOM 613 C CA . GLY A 1 99 ? 56.002 -14.972 154.576 1.00 35.34 77 GLY A CA 1
ATOM 614 C C . GLY A 1 99 ? 57.268 -15.575 155.116 1.00 41.86 77 GLY A C 1
ATOM 615 O O . GLY A 1 99 ? 58.330 -15.322 154.573 1.00 39.83 77 GLY A O 1
ATOM 616 N N . CYS A 1 100 ? 57.164 -16.366 156.190 1.00 39.52 78 CYS A N 1
ATOM 617 C CA . CYS A 1 100 ? 58.354 -16.898 156.843 1.00 35.01 78 CYS A CA 1
ATOM 618 C C . CYS A 1 100 ? 58.497 -18.415 156.652 1.00 39.08 78 CYS A C 1
ATOM 619 O O . CYS A 1 100 ? 57.858 -19.199 157.367 1.00 36.61 78 CYS A O 1
ATOM 622 N N . ALA A 1 101 ? 59.309 -18.831 155.670 1.00 39.17 79 ALA A N 1
ATOM 623 C CA . ALA A 1 101 ? 59.502 -20.263 155.386 1.00 43.95 79 ALA A CA 1
ATOM 624 C C . ALA A 1 101 ? 59.994 -21.093 156.597 1.00 43.89 79 ALA A C 1
ATOM 625 O O . ALA A 1 101 ? 59.515 -22.239 156.826 1.00 38.26 79 ALA A O 1
ATOM 627 N N . PHE A 1 102 ? 60.936 -20.536 157.370 1.00 41.54 80 PHE A N 1
ATOM 628 C CA . PHE A 1 102 ? 61.532 -21.322 158.465 1.00 38.35 80 PHE A CA 1
ATOM 629 C C . PHE A 1 102 ? 60.432 -21.743 159.411 1.00 34.94 80 PHE A C 1
ATOM 630 O O . PHE A 1 102 ? 60.341 -22.875 159.796 1.00 37.20 80 PHE A O 1
ATOM 638 N N A CYS A 1 103 ? 59.577 -20.810 159.788 0.91 37.76 81 CYS A N 1
ATOM 639 N N B CYS A 1 103 ? 59.583 -20.783 159.754 0.09 36.96 81 CYS A N 1
ATOM 640 C CA A CYS A 1 103 ? 58.549 -21.113 160.776 0.91 35.78 81 CYS A CA 1
ATOM 641 C CA B CYS A 1 103 ? 58.512 -20.990 160.718 0.09 35.33 81 CYS A CA 1
ATOM 642 C C A CYS A 1 103 ? 57.368 -21.919 160.196 0.91 38.48 81 CYS A C 1
ATOM 643 C C B CYS A 1 103 ? 57.436 -21.936 160.177 0.09 37.66 81 CYS A C 1
ATOM 644 O O A CYS A 1 103 ? 56.689 -22.637 160.920 0.91 36.91 81 CYS A O 1
ATOM 645 O O B CYS A 1 103 ? 56.896 -22.757 160.914 0.09 37.59 81 CYS A O 1
ATOM 650 N N . VAL A 1 104 ? 57.123 -21.829 158.889 1.00 38.25 82 VAL A N 1
ATOM 651 C CA . VAL A 1 104 ? 56.107 -22.710 158.309 1.00 27.93 82 VAL A CA 1
ATOM 652 C C . VAL A 1 104 ? 56.644 -24.123 158.452 1.00 35.12 82 VAL A C 1
ATOM 653 O O . VAL A 1 104 ? 55.917 -25.034 158.856 1.00 32.82 82 VAL A O 1
ATOM 657 N N . ALA A 1 105 ? 57.927 -24.312 158.147 1.00 32.62 83 ALA A N 1
ATOM 658 C CA . ALA A 1 105 ? 58.505 -25.653 158.276 1.00 36.24 83 ALA A CA 1
ATOM 659 C C . ALA A 1 105 ? 58.539 -26.133 159.741 1.00 42.17 83 ALA A C 1
ATOM 660 O O . ALA A 1 105 ? 58.116 -27.265 160.043 1.00 39.23 83 ALA A O 1
ATOM 662 N N . GLY A 1 106 ? 58.978 -25.257 160.650 1.00 40.93 84 GLY A N 1
ATOM 663 C CA . GLY A 1 106 ? 59.135 -25.621 162.057 1.00 34.84 84 GLY A CA 1
ATOM 664 C C . GLY A 1 106 ? 57.800 -26.006 162.665 1.00 39.37 84 GLY A C 1
ATOM 665 O O . GLY A 1 106 ? 57.667 -27.041 163.352 1.00 38.31 84 GLY A O 1
ATOM 666 N N . HIS A 1 107 ? 56.776 -25.201 162.393 1.00 37.37 85 HIS A N 1
ATOM 667 C CA . HIS A 1 107 ? 55.462 -25.530 162.943 1.00 35.91 85 HIS A CA 1
ATOM 668 C C . HIS A 1 107 ? 54.776 -26.728 162.326 1.00 36.63 85 HIS A C 1
ATOM 669 O O . HIS A 1 107 ? 53.980 -27.420 162.983 1.00 38.99 85 HIS A O 1
ATOM 676 N N . THR A 1 108 ? 55.056 -26.963 161.048 1.00 36.90 86 THR A N 1
ATOM 677 C CA . THR A 1 108 ? 54.561 -28.149 160.393 1.00 37.39 86 THR A CA 1
ATOM 678 C C . THR A 1 108 ? 55.126 -29.375 161.096 1.00 40.59 86 THR A C 1
ATOM 679 O O . THR A 1 108 ? 54.387 -30.309 161.410 1.00 37.31 86 THR A O 1
ATOM 683 N N . ALA A 1 109 ? 56.433 -29.362 161.347 1.00 36.84 87 ALA A N 1
ATOM 684 C CA . ALA A 1 109 ? 57.094 -30.508 161.991 1.00 42.91 87 ALA A CA 1
ATOM 685 C C . ALA A 1 109 ? 56.554 -30.754 163.410 1.00 41.94 87 ALA A C 1
ATOM 686 O O . ALA A 1 109 ? 56.309 -31.894 163.814 1.00 45.32 87 ALA A O 1
ATOM 688 N N . PHE A 1 110 ? 56.336 -29.677 164.145 1.00 41.66 88 PHE A N 1
ATOM 689 C CA . PHE A 1 110 ? 55.740 -29.779 165.470 1.00 39.04 88 PHE A CA 1
ATOM 690 C C . PHE A 1 110 ? 54.333 -30.320 165.369 1.00 39.77 88 PHE A C 1
ATOM 691 O O . PHE A 1 110 ? 53.970 -31.194 166.135 1.00 40.39 88 PHE A O 1
ATOM 699 N N . SER A 1 111 ? 53.533 -29.836 164.412 1.00 35.08 89 SER A N 1
ATOM 700 C CA . SER A 1 111 ? 52.143 -30.285 164.320 1.00 37.54 89 SER A CA 1
ATOM 701 C C . SER A 1 111 ? 52.037 -31.763 163.939 1.00 43.16 89 SER A C 1
ATOM 702 O O . SER A 1 111 ? 51.082 -32.468 164.319 1.00 46.63 89 SER A O 1
ATOM 705 N N . ILE A 1 112 ? 53.015 -32.233 163.183 1.00 40.10 90 ILE A N 1
ATOM 706 C CA . ILE A 1 112 ? 53.019 -33.648 162.765 1.00 42.94 90 ILE A CA 1
ATOM 707 C C . ILE A 1 112 ? 53.512 -34.535 163.922 1.00 48.32 90 ILE A C 1
ATOM 708 O O . ILE A 1 112 ? 52.841 -35.462 164.306 1.00 47.27 90 ILE A O 1
ATOM 713 N N . LYS A 1 113 ? 54.646 -34.178 164.517 1.00 48.00 91 LYS A N 1
ATOM 714 C CA . LYS A 1 113 ? 55.313 -35.041 165.496 1.00 55.80 91 LYS A CA 1
ATOM 715 C C . LYS A 1 113 ? 54.745 -34.923 166.915 1.00 53.31 91 LYS A C 1
ATOM 716 O O . LYS A 1 113 ? 54.611 -35.912 167.608 1.00 52.85 91 LYS A O 1
ATOM 722 N N . GLN A 1 114 ? 54.425 -33.706 167.353 1.00 44.19 92 GLN A N 1
ATOM 723 C CA . GLN A 1 114 ? 53.890 -33.513 168.689 1.00 44.22 92 GLN A CA 1
ATOM 724 C C . GLN A 1 114 ? 52.379 -33.719 168.750 1.00 45.37 92 GLN A C 1
ATOM 725 O O . GLN A 1 114 ? 51.868 -34.304 169.704 1.00 43.89 92 GLN A O 1
ATOM 731 N N . ILE A 1 115 ? 51.660 -33.215 167.752 1.00 44.36 93 ILE A N 1
ATOM 732 C CA . ILE A 1 115 ? 50.202 -33.163 167.817 1.00 41.59 93 ILE A CA 1
ATOM 733 C C . ILE A 1 115 ? 49.506 -34.224 166.956 1.00 43.85 93 ILE A C 1
ATOM 734 O O . ILE A 1 115 ? 48.319 -34.479 167.140 1.00 48.09 93 ILE A O 1
ATOM 739 N N . GLN A 1 116 ? 50.237 -34.833 166.021 1.00 43.17 94 GLN A N 1
ATOM 740 C CA . GLN A 1 116 ? 49.647 -35.707 164.998 1.00 44.53 94 GLN A CA 1
ATOM 741 C C . GLN A 1 116 ? 48.409 -35.105 164.321 1.00 43.72 94 GLN A C 1
ATOM 742 O O . GLN A 1 116 ? 47.384 -35.772 164.181 1.00 43.75 94 GLN A O 1
ATOM 756 N N . ALA A 1 118 ? 45.690 -34.071 161.736 1.00 41.88 96 ALA A N 1
ATOM 757 C CA . ALA A 1 118 ? 45.180 -34.570 160.459 1.00 49.62 96 ALA A CA 1
ATOM 758 C C . ALA A 1 118 ? 45.834 -33.865 159.245 1.00 51.66 96 ALA A C 1
ATOM 759 O O . ALA A 1 118 ? 45.964 -32.637 159.224 1.00 49.92 96 ALA A O 1
ATOM 761 N N . PRO A 1 119 ? 46.266 -34.651 158.246 1.00 48.99 97 PRO A N 1
ATOM 762 C CA . PRO A 1 119 ? 46.975 -34.164 157.056 1.00 50.11 97 PRO A CA 1
ATOM 763 C C . PRO A 1 119 ? 46.193 -33.116 156.247 1.00 46.59 97 PRO A C 1
ATOM 764 O O . PRO A 1 119 ? 46.815 -32.203 155.721 1.00 42.62 97 PRO A O 1
ATOM 768 N N . ASP A 1 120 ? 44.873 -33.256 156.150 1.00 46.59 98 ASP A N 1
ATOM 769 C CA . ASP A 1 120 ? 44.005 -32.280 155.478 1.00 45.76 98 ASP A CA 1
ATOM 770 C C . ASP A 1 120 ? 43.978 -30.937 156.221 1.00 45.93 98 ASP A C 1
ATOM 771 O O . ASP A 1 120 ? 43.937 -29.878 155.603 1.00 40.90 98 ASP A O 1
ATOM 776 N N . LEU A 1 121 ? 43.976 -30.980 157.552 1.00 48.39 99 LEU A N 1
ATOM 777 C CA . LEU A 1 121 ? 43.984 -29.741 158.331 1.00 41.80 99 LEU A CA 1
ATOM 778 C C . LEU A 1 121 ? 45.322 -29.080 158.104 1.00 40.62 99 LEU A C 1
ATOM 779 O O . LEU A 1 121 ? 45.409 -27.894 157.821 1.00 39.70 99 LEU A O 1
ATOM 784 N N . LEU A 1 122 ? 46.383 -29.859 158.244 1.00 39.97 100 LEU A N 1
ATOM 785 C CA . LEU A 1 122 ? 47.722 -29.322 158.062 1.00 39.34 100 LEU A CA 1
ATOM 786 C C . LEU A 1 122 ? 47.919 -28.686 156.667 1.00 40.66 100 LEU A C 1
ATOM 787 O O . LEU A 1 122 ? 48.514 -27.609 156.520 1.00 42.56 100 LEU A O 1
ATOM 792 N N . GLU A 1 123 ? 47.403 -29.350 155.650 1.00 43.20 101 GLU A N 1
ATOM 793 C CA . GLU A 1 123 ? 47.573 -28.889 154.278 1.00 41.38 101 GLU A CA 1
ATOM 794 C C . GLU A 1 123 ? 46.865 -27.547 154.053 1.00 39.61 101 GLU A C 1
ATOM 795 O O . GLU A 1 123 ? 47.446 -26.597 153.526 1.00 36.70 101 GLU A O 1
ATOM 801 N N . ALA A 1 124 ? 45.602 -27.488 154.452 1.00 39.62 102 ALA A N 1
ATOM 802 C CA . ALA A 1 124 ? 44.848 -26.259 154.428 1.00 42.05 102 ALA A CA 1
ATOM 803 C C . ALA A 1 124 ? 45.565 -25.086 155.144 1.00 43.18 102 ALA A C 1
ATOM 804 O O . ALA A 1 124 ? 45.640 -23.958 154.592 1.00 37.78 102 ALA A O 1
ATOM 806 N N . LEU A 1 125 ? 46.052 -25.327 156.369 1.00 37.21 103 LEU A N 1
ATOM 807 C CA . LEU A 1 125 ? 46.693 -24.273 157.154 1.00 33.57 103 LEU A CA 1
ATOM 808 C C . LEU A 1 125 ? 47.935 -23.732 156.459 1.00 33.30 103 LEU A C 1
ATOM 809 O O . LEU A 1 125 ? 48.149 -22.504 156.402 1.00 35.16 103 LEU A O 1
ATOM 814 N N . ARG A 1 126 ? 48.778 -24.656 155.997 1.00 32.48 104 ARG A N 1
ATOM 815 C CA . ARG A 1 126 ? 50.002 -24.336 155.252 1.00 41.09 104 ARG A CA 1
ATOM 816 C C . ARG A 1 126 ? 49.710 -23.539 153.966 1.00 44.03 104 ARG A C 1
ATOM 817 O O . ARG A 1 126 ? 50.500 -22.699 153.556 1.00 42.49 104 ARG A O 1
ATOM 825 N N . ASN A 1 127 ? 48.604 -23.862 153.308 1.00 35.95 105 ASN A N 1
ATOM 826 C CA . ASN A 1 127 ? 48.271 -23.250 152.006 1.00 39.73 105 ASN A CA 1
ATOM 827 C C . ASN A 1 127 ? 47.418 -21.984 152.141 1.00 42.40 105 ASN A C 1
ATOM 828 O O . ASN A 1 127 ? 47.141 -21.325 151.159 1.00 44.48 105 ASN A O 1
ATOM 833 N N . ALA A 1 128 ? 47.049 -21.655 153.381 1.00 40.40 106 ALA A N 1
ATOM 834 C CA . ALA A 1 128 ? 46.063 -20.624 153.728 1.00 33.80 106 ALA A CA 1
ATOM 835 C C . ALA A 1 128 ? 44.747 -20.767 152.969 1.00 40.98 106 ALA A C 1
ATOM 836 O O . ALA A 1 128 ? 44.114 -19.773 152.598 1.00 45.03 106 ALA A O 1
ATOM 838 N N . THR A 1 129 ? 44.312 -22.014 152.793 1.00 38.97 107 THR A N 1
ATOM 839 C CA . THR A 1 129 ? 43.026 -22.293 152.186 1.00 45.30 107 THR A CA 1
ATOM 840 C C . THR A 1 129 ? 42.029 -22.886 153.169 1.00 46.53 107 THR A C 1
ATOM 841 O O . THR A 1 129 ? 42.410 -23.374 154.228 1.00 44.24 107 THR A O 1
ATOM 845 N N . PRO A 1 130 ? 40.739 -22.880 152.802 1.00 50.10 108 PRO A N 1
ATOM 846 C CA . PRO A 1 130 ? 39.721 -23.221 153.798 1.00 48.97 108 PRO A CA 1
ATOM 847 C C . PRO A 1 130 ? 39.827 -24.636 154.380 1.00 49.44 108 PRO A C 1
ATOM 848 O O . PRO A 1 130 ? 40.143 -25.612 153.689 1.00 51.20 108 PRO A O 1
ATOM 852 N N . ILE A 1 131 ? 39.541 -24.716 155.676 1.00 48.64 109 ILE A N 1
ATOM 853 C CA . ILE A 1 131 ? 39.495 -25.969 156.403 1.00 45.04 109 ILE A CA 1
ATOM 854 C C . ILE A 1 131 ? 38.060 -26.460 156.281 1.00 48.95 109 ILE A C 1
ATOM 855 O O . ILE A 1 131 ? 37.153 -25.861 156.863 1.00 54.13 109 ILE A O 1
ATOM 860 N N . ASP A 1 132 ? 37.827 -27.508 155.480 1.00 47.59 110 ASP A N 1
ATOM 861 C CA . ASP A 1 132 ? 36.452 -27.835 155.100 1.00 49.30 110 ASP A CA 1
ATOM 862 C C . ASP A 1 132 ? 35.763 -28.667 156.192 1.00 54.34 110 ASP A C 1
ATOM 863 O O . ASP A 1 132 ? 34.537 -28.644 156.350 1.00 59.37 110 ASP A O 1
ATOM 868 N N . ASP A 1 133 ? 36.562 -29.379 156.966 1.00 58.70 111 ASP A N 1
ATOM 869 C CA . ASP A 1 133 ? 36.037 -30.287 157.985 1.00 69.86 111 ASP A CA 1
ATOM 870 C C . ASP A 1 133 ? 35.567 -29.618 159.292 1.00 62.19 111 ASP A C 1
ATOM 871 O O . ASP A 1 133 ? 34.819 -30.233 160.065 1.00 51.87 111 ASP A O 1
ATOM 876 N N . ASP A 1 134 ? 35.971 -28.364 159.520 1.00 60.77 112 ASP A N 1
ATOM 877 C CA . ASP A 1 134 ? 35.886 -27.759 160.862 1.00 53.21 112 ASP A CA 1
ATOM 878 C C . ASP A 1 134 ? 35.731 -26.215 160.808 1.00 55.07 112 ASP A C 1
ATOM 879 O O . ASP A 1 134 ? 36.716 -25.478 160.692 1.00 46.62 112 ASP A O 1
ATOM 884 N N . PRO A 1 135 ? 34.482 -25.735 160.864 1.00 54.51 113 PRO A N 1
ATOM 885 C CA . PRO A 1 135 ? 34.145 -24.327 160.666 1.00 53.26 113 PRO A CA 1
ATOM 886 C C . PRO A 1 135 ? 34.784 -23.463 161.726 1.00 51.05 113 PRO A C 1
ATOM 887 O O . PRO A 1 135 ? 35.198 -22.324 161.482 1.00 47.68 113 PRO A O 1
ATOM 891 N N . LYS A 1 136 ? 34.832 -24.015 162.927 1.00 52.71 114 LYS A N 1
ATOM 892 C CA . LYS A 1 136 ? 35.504 -23.373 164.020 1.00 46.42 114 LYS A CA 1
ATOM 893 C C . LYS A 1 136 ? 36.948 -23.061 163.636 1.00 40.40 114 LYS A C 1
ATOM 894 O O . LYS A 1 136 ? 37.373 -21.900 163.669 1.00 37.36 114 LYS A O 1
ATOM 900 N N . LEU A 1 137 ? 37.711 -24.073 163.240 1.00 29.76 115 LEU A N 1
ATOM 901 C CA . LEU A 1 137 ? 39.133 -23.800 163.000 1.00 32.61 115 LEU A CA 1
ATOM 902 C C . LEU A 1 137 ? 39.279 -22.926 161.781 1.00 35.49 115 LEU A C 1
ATOM 903 O O . LEU A 1 137 ? 40.178 -22.096 161.724 1.00 33.43 115 LEU A O 1
ATOM 908 N N . ASP A 1 138 ? 38.410 -23.130 160.778 1.00 38.62 116 ASP A N 1
ATOM 909 C CA . ASP A 1 138 ? 38.512 -22.319 159.568 1.00 37.24 116 ASP A CA 1
ATOM 910 C C . ASP A 1 138 ? 38.336 -20.808 159.890 1.00 40.47 116 ASP A C 1
ATOM 911 O O . ASP A 1 138 ? 39.064 -19.975 159.360 1.00 41.26 116 ASP A O 1
ATOM 916 N N . THR A 1 139 ? 37.341 -20.478 160.725 1.00 39.20 117 THR A N 1
ATOM 917 C CA . THR A 1 139 ? 37.127 -19.106 161.211 1.00 41.12 117 THR A CA 1
ATOM 918 C C . THR A 1 139 ? 38.343 -18.596 161.972 1.00 37.94 117 THR A C 1
ATOM 919 O O . THR A 1 139 ? 38.736 -17.432 161.821 1.00 34.82 117 THR A O 1
ATOM 923 N N . LEU A 1 140 ? 38.993 -19.473 162.747 1.00 36.91 118 LEU A N 1
ATOM 924 C CA . LEU A 1 140 ? 40.113 -19.035 163.579 1.00 29.39 118 LEU A CA 1
ATOM 925 C C . LEU A 1 140 ? 41.269 -18.663 162.679 1.00 33.98 118 LEU A C 1
ATOM 926 O O . LEU A 1 140 ? 41.988 -17.663 162.910 1.00 33.35 118 LEU A O 1
ATOM 931 N N . ALA A 1 141 ? 41.457 -19.487 161.648 1.00 31.26 119 ALA A N 1
ATOM 932 C CA . ALA A 1 141 ? 42.520 -19.239 160.674 1.00 32.88 119 ALA A CA 1
ATOM 933 C C . ALA A 1 141 ? 42.253 -17.868 160.012 1.00 31.29 119 ALA A C 1
ATOM 934 O O . ALA A 1 141 ? 43.136 -17.008 159.897 1.00 31.77 119 ALA A O 1
ATOM 936 N N . LYS A 1 142 ? 41.023 -17.681 159.563 1.00 33.89 120 LYS A N 1
ATOM 937 C CA . LYS A 1 142 ? 40.696 -16.472 158.803 1.00 43.46 120 LYS A CA 1
ATOM 938 C C . LYS A 1 142 ? 40.775 -15.234 159.706 1.00 42.49 120 LYS A C 1
ATOM 939 O O . LYS A 1 142 ? 41.142 -14.150 159.266 1.00 35.67 120 LYS A O 1
ATOM 945 N N . PHE A 1 143 ? 40.460 -15.419 160.983 1.00 43.54 121 PHE A N 1
ATOM 946 C CA . PHE A 1 143 ? 40.521 -14.321 161.941 1.00 36.25 121 PHE A CA 1
ATOM 947 C C . PHE A 1 143 ? 41.974 -13.923 162.178 1.00 31.46 121 PHE A C 1
ATOM 948 O O . PHE A 1 143 ? 42.287 -12.745 162.279 1.00 29.07 121 PHE A O 1
ATOM 956 N N . THR A 1 144 ? 42.864 -14.909 162.244 1.00 32.92 122 THR A N 1
ATOM 957 C CA . THR A 1 144 ? 44.292 -14.659 162.417 1.00 29.07 122 THR A CA 1
ATOM 958 C C . THR A 1 144 ? 44.867 -13.820 161.270 1.00 31.41 122 THR A C 1
ATOM 959 O O . THR A 1 144 ? 45.629 -12.859 161.509 1.00 34.65 122 THR A O 1
ATOM 963 N N . ILE A 1 145 ? 44.535 -14.189 160.027 1.00 35.67 123 ILE A N 1
ATOM 964 C CA . ILE A 1 145 ? 44.923 -13.380 158.851 1.00 31.51 123 ILE A CA 1
ATOM 965 C C . ILE A 1 145 ? 44.443 -11.928 158.961 1.00 30.90 123 ILE A C 1
ATOM 966 O O . ILE A 1 145 ? 45.220 -11.007 158.757 1.00 28.44 123 ILE A O 1
ATOM 971 N N . ALA A 1 146 ? 43.165 -11.746 159.296 1.00 23.46 124 ALA A N 1
ATOM 972 C CA . ALA A 1 146 ? 42.605 -10.423 159.448 1.00 33.50 124 ALA A CA 1
ATOM 973 C C . ALA A 1 146 ? 43.306 -9.644 160.576 1.00 38.19 124 ALA A C 1
ATOM 974 O O . ALA A 1 146 ? 43.571 -8.441 160.430 1.00 36.90 124 ALA A O 1
ATOM 976 N N . VAL A 1 147 ? 43.599 -10.313 161.692 1.00 34.13 125 VAL A N 1
ATOM 977 C CA . VAL A 1 147 ? 44.301 -9.649 162.808 1.00 27.61 125 VAL A CA 1
ATOM 978 C C . VAL A 1 147 ? 45.629 -9.083 162.330 1.00 30.44 125 VAL A C 1
ATOM 979 O O . VAL A 1 147 ? 45.921 -7.917 162.540 1.00 30.11 125 VAL A O 1
ATOM 983 N N . ILE A 1 148 ? 46.413 -9.908 161.656 1.00 27.69 126 ILE A N 1
ATOM 984 C CA . ILE A 1 148 ? 47.727 -9.514 161.173 1.00 30.13 126 ILE A CA 1
ATOM 985 C C . ILE A 1 148 ? 47.668 -8.330 160.177 1.00 35.35 126 ILE A C 1
ATOM 986 O O . ILE A 1 148 ? 48.380 -7.357 160.337 1.00 39.30 126 ILE A O 1
ATOM 991 N N . ASN A 1 149 ? 46.798 -8.428 159.161 1.00 35.11 127 ASN A N 1
ATOM 992 C CA . ASN A 1 149 ? 46.789 -7.471 158.057 1.00 32.70 127 ASN A CA 1
ATOM 993 C C . ASN A 1 149 ? 46.250 -6.138 158.500 1.00 34.18 127 ASN A C 1
ATOM 994 O O . ASN A 1 149 ? 46.700 -5.120 158.029 1.00 37.05 127 ASN A O 1
ATOM 999 N N . THR A 1 150 ? 45.262 -6.171 159.394 1.00 32.77 128 THR A N 1
ATOM 1000 C CA . THR A 1 150 ? 44.716 -4.972 159.975 1.00 38.33 128 THR A CA 1
ATOM 1001 C C . THR A 1 150 ? 45.392 -4.498 161.268 1.00 37.68 128 THR A C 1
ATOM 1002 O O . THR A 1 150 ? 44.955 -3.516 161.847 1.00 40.91 128 THR A O 1
ATOM 1006 N N . LYS A 1 151 ? 46.460 -5.149 161.698 1.00 36.36 129 LYS A N 1
ATOM 1007 C CA . LYS A 1 151 ? 47.084 -4.772 162.980 1.00 40.52 129 LYS A CA 1
ATOM 1008 C C . LYS A 1 151 ? 46.024 -4.691 164.088 1.00 39.10 129 LYS A C 1
ATOM 1009 O O . LYS A 1 151 ? 46.016 -3.787 164.914 1.00 36.55 129 LYS A O 1
ATOM 1015 N N . GLY A 1 152 ? 45.090 -5.632 164.047 1.00 37.75 130 GLY A N 1
ATOM 1016 C CA . GLY A 1 152 ? 44.054 -5.760 165.047 1.00 31.03 130 GLY A CA 1
ATOM 1017 C C . GLY A 1 152 ? 42.749 -5.060 164.792 1.00 37.27 130 GLY A C 1
ATOM 1018 O O . GLY A 1 152 ? 41.747 -5.406 165.421 1.00 38.11 130 GLY A O 1
ATOM 1019 N N . ARG A 1 153 ? 42.739 -4.066 163.898 1.00 37.80 131 ARG A N 1
ATOM 1020 C CA . ARG A 1 153 ? 41.479 -3.417 163.543 1.00 41.62 131 ARG A CA 1
ATOM 1021 C C . ARG A 1 153 ? 40.656 -4.299 162.620 1.00 45.11 131 ARG A C 1
ATOM 1022 O O . ARG A 1 153 ? 40.382 -3.903 161.485 1.00 41.04 131 ARG A O 1
ATOM 1030 N N . VAL A 1 154 ? 40.251 -5.479 163.096 1.00 37.62 132 VAL A N 1
ATOM 1031 C CA . VAL A 1 154 ? 39.606 -6.430 162.226 1.00 39.93 132 VAL A CA 1
ATOM 1032 C C . VAL A 1 154 ? 38.257 -5.952 161.749 1.00 41.99 132 VAL A C 1
ATOM 1033 O O . VAL A 1 154 ? 37.840 -6.297 160.670 1.00 42.48 132 VAL A O 1
ATOM 1037 N N . GLY A 1 155 ? 37.546 -5.222 162.580 1.00 45.37 133 GLY A N 1
ATOM 1038 C CA . GLY A 1 155 ? 36.288 -4.648 162.142 1.00 50.19 133 GLY A CA 1
ATOM 1039 C C . GLY A 1 155 ? 35.120 -5.408 162.705 1.00 53.77 133 GLY A C 1
ATOM 1040 O O . GLY A 1 155 ? 35.271 -6.534 163.171 1.00 52.66 133 GLY A O 1
ATOM 1041 N N . ASP A 1 156 ? 33.946 -4.798 162.654 1.00 49.81 134 ASP A N 1
ATOM 1042 C CA . ASP A 1 156 ? 32.794 -5.366 163.318 1.00 51.17 134 ASP A CA 1
ATOM 1043 C C . ASP A 1 156 ? 32.398 -6.751 162.809 1.00 51.91 134 ASP A C 1
ATOM 1044 O O . ASP A 1 156 ? 32.024 -7.626 163.599 1.00 49.20 134 ASP A O 1
ATOM 1049 N N . GLU A 1 157 ? 32.487 -6.962 161.497 1.00 50.38 135 GLU A N 1
ATOM 1050 C CA . GLU A 1 157 ? 31.942 -8.185 160.911 1.00 50.49 135 GLU A CA 1
ATOM 1051 C C . GLU A 1 157 ? 32.836 -9.404 161.180 1.00 48.73 135 GLU A C 1
ATOM 1052 O O . GLU A 1 157 ? 32.357 -10.458 161.587 1.00 52.16 135 GLU A O 1
ATOM 1058 N N . ALA A 1 158 ? 34.134 -9.245 160.939 1.00 46.50 136 ALA A N 1
ATOM 1059 C CA . ALA A 1 158 ? 35.105 -10.258 161.264 1.00 50.68 136 ALA A CA 1
ATOM 1060 C C . ALA A 1 158 ? 35.011 -10.645 162.761 1.00 47.92 136 ALA A C 1
ATOM 1061 O O . ALA A 1 158 ? 35.083 -11.825 163.104 1.00 45.18 136 ALA A O 1
ATOM 1063 N N . PHE A 1 159 ? 34.809 -9.674 163.648 1.00 47.89 137 PHE A N 1
ATOM 1064 C CA . PHE A 1 159 ? 34.774 -9.998 165.086 1.00 41.69 137 PHE A CA 1
ATOM 1065 C C . PHE A 1 159 ? 33.523 -10.803 165.390 1.00 43.87 137 PHE A C 1
ATOM 1066 O O . PHE A 1 159 ? 33.569 -11.813 166.103 1.00 46.87 137 PHE A O 1
ATOM 1074 N N . ALA A 1 160 ? 32.404 -10.366 164.833 1.00 43.52 138 ALA A N 1
ATOM 1075 C CA . ALA A 1 160 ? 31.127 -11.052 165.051 1.00 44.08 138 ALA A CA 1
ATOM 1076 C C . ALA A 1 160 ? 31.101 -12.496 164.525 1.00 48.62 138 ALA A C 1
ATOM 1077 O O . ALA A 1 160 ? 30.411 -13.350 165.102 1.00 53.83 138 ALA A O 1
ATOM 1079 N N . ASP A 1 161 ? 31.817 -12.756 163.427 1.00 49.82 139 ASP A N 1
ATOM 1080 C CA . ASP A 1 161 ? 31.933 -14.106 162.857 1.00 51.04 139 ASP A CA 1
ATOM 1081 C C . ASP A 1 161 ? 32.831 -14.990 163.734 1.00 50.44 139 ASP A C 1
ATOM 1082 O O . ASP A 1 161 ? 32.618 -16.203 163.845 1.00 43.23 139 ASP A O 1
ATOM 1087 N N . PHE A 1 162 ? 33.876 -14.380 164.295 1.00 49.39 140 PHE A N 1
ATOM 1088 C CA . PHE A 1 162 ? 34.735 -15.041 165.283 1.00 42.03 140 PHE A CA 1
ATOM 1089 C C . PHE A 1 162 ? 33.887 -15.533 166.444 1.00 44.02 140 PHE A C 1
ATOM 1090 O O . PHE A 1 162 ? 33.987 -16.700 166.810 1.00 45.56 140 PHE A O 1
ATOM 1098 N N . LEU A 1 163 ? 33.024 -14.679 167.002 1.00 45.83 141 LEU A N 1
ATOM 1099 C CA . LEU A 1 163 ? 32.194 -15.093 168.147 1.00 44.77 141 LEU A CA 1
ATOM 1100 C C . LEU A 1 163 ? 31.107 -16.082 167.778 1.00 47.27 141 LEU A C 1
ATOM 1101 O O . LEU A 1 163 ? 30.759 -16.928 168.585 1.00 49.45 141 LEU A O 1
ATOM 1106 N N . GLU A 1 164 ? 30.540 -15.970 166.575 1.00 47.32 142 GLU A N 1
ATOM 1107 C CA . GLU A 1 164 ? 29.376 -16.796 166.214 1.00 47.01 142 GLU A CA 1
ATOM 1108 C C . GLU A 1 164 ? 29.705 -18.293 166.212 1.00 47.22 142 GLU A C 1
ATOM 1109 O O . GLU A 1 164 ? 28.857 -19.151 166.506 1.00 46.30 142 GLU A O 1
ATOM 1115 N N . VAL A 1 165 ? 30.943 -18.605 165.881 1.00 41.02 143 VAL A N 1
ATOM 1116 C CA . VAL A 1 165 ? 31.327 -19.990 165.766 1.00 50.26 143 VAL A CA 1
ATOM 1117 C C . VAL A 1 165 ? 31.690 -20.513 167.166 1.00 52.48 143 VAL A C 1
ATOM 1118 O O . VAL A 1 165 ? 31.943 -21.688 167.351 1.00 51.43 143 VAL A O 1
ATOM 1122 N N . GLY A 1 166 ? 31.688 -19.626 168.161 1.00 54.09 144 GLY A N 1
ATOM 1123 C CA . GLY A 1 166 ? 31.859 -20.044 169.541 1.00 51.01 144 GLY A CA 1
ATOM 1124 C C . GLY A 1 166 ? 33.134 -19.577 170.217 1.00 44.98 144 GLY A C 1
ATOM 1125 O O . GLY A 1 166 ? 33.438 -19.982 171.321 1.00 43.79 144 GLY A O 1
ATOM 1126 N N . TYR A 1 167 ? 33.908 -18.732 169.568 1.00 46.49 145 TYR A N 1
ATOM 1127 C CA . TYR A 1 167 ? 35.078 -18.196 170.262 1.00 38.24 145 TYR A CA 1
ATOM 1128 C C . TYR A 1 167 ? 34.600 -17.019 171.146 1.00 42.21 145 TYR A C 1
ATOM 1129 O O . TYR A 1 167 ? 33.444 -16.573 171.039 1.00 42.39 145 TYR A O 1
ATOM 1138 N N . THR A 1 168 ? 35.469 -16.516 172.011 1.00 38.91 146 THR A N 1
ATOM 1139 C CA . THR A 1 168 ? 35.091 -15.470 172.939 1.00 32.23 146 THR A CA 1
ATOM 1140 C C . THR A 1 168 ? 36.080 -14.338 172.831 1.00 33.99 146 THR A C 1
ATOM 1141 O O . THR A 1 168 ? 37.164 -14.490 172.238 1.00 33.45 146 THR A O 1
ATOM 1145 N N . PRO A 1 169 ? 35.758 -13.200 173.471 1.00 35.71 147 PRO A N 1
ATOM 1146 C CA . PRO A 1 169 ? 36.723 -12.102 173.567 1.00 31.74 147 PRO A CA 1
ATOM 1147 C C . PRO A 1 169 ? 38.059 -12.542 174.186 1.00 30.38 147 PRO A C 1
ATOM 1148 O O . PRO A 1 169 ? 39.112 -12.106 173.732 1.00 35.68 147 PRO A O 1
ATOM 1152 N N . GLU A 1 170 ? 38.032 -13.427 175.175 1.00 37.10 148 GLU A N 1
ATOM 1153 C CA . GLU A 1 170 ? 39.289 -13.993 175.700 1.00 36.03 148 GLU A CA 1
ATOM 1154 C C . GLU A 1 170 ? 40.114 -14.694 174.614 1.00 33.80 148 GLU A C 1
ATOM 1155 O O . GLU A 1 170 ? 41.359 -14.486 174.535 1.00 32.99 148 GLU A O 1
ATOM 1161 N N . ASN A 1 171 ? 39.444 -15.530 173.793 1.00 31.78 149 ASN A N 1
ATOM 1162 C CA . ASN A 1 171 ? 40.118 -16.205 172.666 1.00 28.71 149 ASN A CA 1
ATOM 1163 C C . ASN A 1 171 ? 40.677 -15.168 171.706 1.00 27.50 149 ASN A C 1
ATOM 1164 O O . ASN A 1 171 ? 41.806 -15.291 171.198 1.00 28.92 149 ASN A O 1
ATOM 1169 N N . ALA A 1 172 ? 39.909 -14.117 171.467 1.00 23.95 150 ALA A N 1
ATOM 1170 C CA . ALA A 1 172 ? 40.436 -13.065 170.590 1.00 26.71 150 ALA A CA 1
ATOM 1171 C C . ALA A 1 172 ? 41.771 -12.551 171.058 1.00 30.46 150 ALA A C 1
ATOM 1172 O O . ALA A 1 172 ? 42.701 -12.390 170.258 1.00 31.72 150 ALA A O 1
ATOM 1174 N N . LEU A 1 173 ? 41.891 -12.278 172.361 1.00 29.85 151 LEU A N 1
ATOM 1175 C CA . LEU A 1 173 ? 43.150 -11.708 172.848 1.00 27.09 151 LEU A CA 1
ATOM 1176 C C . LEU A 1 173 ? 44.246 -12.775 172.856 1.00 23.59 151 LEU A C 1
ATOM 1177 O O . LEU A 1 173 ? 45.429 -12.482 172.640 1.00 31.19 151 LEU A O 1
ATOM 1182 N N . ASP A 1 174 ? 43.872 -14.033 173.100 1.00 27.06 152 ASP A N 1
ATOM 1183 C CA . ASP A 1 174 ? 44.853 -15.119 172.929 1.00 32.50 152 ASP A CA 1
ATOM 1184 C C . ASP A 1 174 ? 45.347 -15.355 171.473 1.00 30.64 152 ASP A C 1
ATOM 1185 O O . ASP A 1 174 ? 46.490 -15.814 171.215 1.00 28.68 152 ASP A O 1
ATOM 1190 N N . VAL A 1 175 ? 44.523 -15.009 170.511 1.00 29.06 153 VAL A N 1
ATOM 1191 C CA . VAL A 1 175 ? 45.033 -14.947 169.121 1.00 30.46 153 VAL A CA 1
ATOM 1192 C C . VAL A 1 175 ? 46.066 -13.816 168.940 1.00 30.56 153 VAL A C 1
ATOM 1193 O O . VAL A 1 175 ? 47.166 -14.025 168.351 1.00 26.53 153 VAL A O 1
ATOM 1197 N N . VAL A 1 176 ? 45.748 -12.631 169.477 1.00 27.40 154 VAL A N 1
ATOM 1198 C CA . VAL A 1 176 ? 46.733 -11.539 169.482 1.00 29.84 154 VAL A CA 1
ATOM 1199 C C . VAL A 1 176 ? 48.041 -11.966 170.114 1.00 28.04 154 VAL A C 1
ATOM 1200 O O . VAL A 1 176 ? 49.145 -11.660 169.604 1.00 27.77 154 VAL A O 1
ATOM 1204 N N . LEU A 1 177 ? 47.924 -12.690 171.225 1.00 29.23 155 LEU A N 1
ATOM 1205 C CA . LEU A 1 177 ? 49.094 -13.238 171.911 1.00 28.75 155 LEU A CA 1
ATOM 1206 C C . LEU A 1 177 ? 49.927 -14.091 170.943 1.00 29.14 155 LEU A C 1
ATOM 1207 O O . LEU A 1 177 ? 51.150 -13.925 170.829 1.00 31.81 155 LEU A O 1
ATOM 1212 N N . GLY A 1 178 ? 49.265 -14.981 170.203 1.00 31.46 156 GLY A N 1
ATOM 1213 C CA . GLY A 1 178 ? 49.966 -15.867 169.254 1.00 29.90 156 GLY A CA 1
ATOM 1214 C C . GLY A 1 178 ? 50.598 -15.088 168.124 1.00 29.19 156 GLY A C 1
ATOM 1215 O O . GLY A 1 178 ? 51.761 -15.321 167.719 1.00 29.45 156 GLY A O 1
ATOM 1216 N N . VAL A 1 179 ? 49.837 -14.121 167.635 1.00 27.48 157 VAL A N 1
ATOM 1217 C CA . VAL A 1 179 ? 50.341 -13.195 166.592 1.00 30.78 157 VAL A CA 1
ATOM 1218 C C . VAL A 1 179 ? 51.574 -12.422 167.051 1.00 29.66 157 VAL A C 1
ATOM 1219 O O . VAL A 1 179 ? 52.595 -12.303 166.306 1.00 28.68 157 VAL A O 1
ATOM 1223 N N . SER A 1 180 ? 51.512 -11.936 168.298 1.00 29.51 158 SER A N 1
ATOM 1224 C CA . SER A 1 180 ? 52.680 -11.276 168.912 1.00 30.16 158 SER A CA 1
ATOM 1225 C C . SER A 1 180 ? 53.913 -12.201 168.954 1.00 25.49 158 SER A C 1
ATOM 1226 O O . SER A 1 180 ? 55.026 -11.817 168.588 1.00 32.28 158 SER A O 1
ATOM 1229 N N . LEU A 1 181 ? 53.713 -13.430 169.405 1.00 29.76 159 LEU A N 1
ATOM 1230 C CA . LEU A 1 181 ? 54.786 -14.431 169.423 1.00 31.69 159 LEU A CA 1
ATOM 1231 C C . LEU A 1 181 ? 55.266 -14.711 168.021 1.00 31.83 159 LEU A C 1
ATOM 1232 O O . LEU A 1 181 ? 56.480 -14.841 167.751 1.00 32.64 159 LEU A O 1
ATOM 1237 N N . ALA A 1 182 ? 54.318 -14.879 167.107 1.00 26.49 160 ALA A N 1
ATOM 1238 C CA . ALA A 1 182 ? 54.733 -15.109 165.715 1.00 29.08 160 ALA A CA 1
ATOM 1239 C C . ALA A 1 182 ? 55.559 -13.945 165.183 1.00 28.12 160 ALA A C 1
ATOM 1240 O O . ALA A 1 182 ? 56.517 -14.149 164.442 1.00 34.44 160 ALA A O 1
ATOM 1242 N N . SER A 1 183 ? 55.225 -12.711 165.549 1.00 27.44 161 SER A N 1
ATOM 1243 C CA . SER A 1 183 ? 56.066 -11.635 165.014 1.00 34.26 161 SER A CA 1
ATOM 1244 C C . SER A 1 183 ? 57.537 -11.720 165.471 1.00 37.78 161 SER A C 1
ATOM 1245 O O . SER A 1 183 ? 58.451 -11.445 164.692 1.00 37.24 161 SER A O 1
ATOM 1248 N N . LEU A 1 184 ? 57.784 -12.129 166.715 1.00 35.44 162 LEU A N 1
ATOM 1249 C CA . LEU A 1 184 ? 59.171 -12.202 167.151 1.00 30.39 162 LEU A CA 1
ATOM 1250 C C . LEU A 1 184 ? 59.933 -13.211 166.280 1.00 32.00 162 LEU A C 1
ATOM 1251 O O . LEU A 1 184 ? 60.972 -12.908 165.681 1.00 32.61 162 LEU A O 1
ATOM 1256 N N . CYS A 1 185 ? 59.432 -14.433 166.182 1.00 32.25 163 CYS A N 1
ATOM 1257 C CA . CYS A 1 185 ? 60.203 -15.404 165.432 1.00 34.26 163 CYS A CA 1
ATOM 1258 C C . CYS A 1 185 ? 60.116 -15.226 163.893 1.00 36.40 163 CYS A C 1
ATOM 1259 O O . CYS A 1 185 ? 61.139 -15.376 163.225 1.00 31.63 163 CYS A O 1
ATOM 1262 N N . ASN A 1 186 ? 58.932 -14.908 163.344 1.00 27.84 164 ASN A N 1
ATOM 1263 C CA . ASN A 1 186 ? 58.847 -14.687 161.874 1.00 34.80 164 ASN A CA 1
ATOM 1264 C C . ASN A 1 186 ? 59.731 -13.485 161.437 1.00 35.30 164 ASN A C 1
ATOM 1265 O O . ASN A 1 186 ? 60.466 -13.587 160.453 1.00 36.99 164 ASN A O 1
ATOM 1270 N N . TYR A 1 187 ? 59.666 -12.357 162.150 1.00 31.65 165 TYR A N 1
ATOM 1271 C CA . TYR A 1 187 ? 60.437 -11.161 161.694 1.00 26.99 165 TYR A CA 1
ATOM 1272 C C . TYR A 1 187 ? 61.915 -11.359 161.879 1.00 32.24 165 TYR A C 1
ATOM 1273 O O . TYR A 1 187 ? 62.727 -10.904 161.062 1.00 39.04 165 TYR A O 1
ATOM 1282 N N . ALA A 1 188 ? 62.281 -12.035 162.968 1.00 33.75 166 ALA A N 1
ATOM 1283 C CA . ALA A 1 188 ? 63.672 -12.349 163.184 1.00 27.07 166 ALA A CA 1
ATOM 1284 C C . ALA A 1 188 ? 64.207 -13.248 162.092 1.00 27.24 166 ALA A C 1
ATOM 1285 O O . ALA A 1 188 ? 65.253 -12.974 161.538 1.00 37.94 166 ALA A O 1
ATOM 1287 N N . ASN A 1 189 ? 63.536 -14.364 161.823 1.00 30.17 167 ASN A N 1
ATOM 1288 C CA . ASN A 1 189 ? 63.921 -15.229 160.707 1.00 34.93 167 ASN A CA 1
ATOM 1289 C C . ASN A 1 189 ? 63.856 -14.503 159.351 1.00 37.44 167 ASN A C 1
ATOM 1290 O O . ASN A 1 189 ? 64.695 -14.707 158.492 1.00 37.74 167 ASN A O 1
ATOM 1295 N N . ASN A 1 190 ? 62.846 -13.675 159.140 1.00 37.48 168 ASN A N 1
ATOM 1296 C CA . ASN A 1 190 ? 62.783 -12.879 157.899 1.00 42.55 168 ASN A CA 1
ATOM 1297 C C . ASN A 1 190 ? 64.004 -11.969 157.775 1.00 43.62 168 ASN A C 1
ATOM 1298 O O . ASN A 1 190 ? 64.603 -11.855 156.712 1.00 40.82 168 ASN A O 1
ATOM 1311 N N . ALA A 1 192 ? 67.000 -12.402 159.216 1.00 39.99 170 ALA A N 1
ATOM 1312 C CA . ALA A 1 192 ? 68.258 -13.131 159.081 1.00 43.28 170 ALA A CA 1
ATOM 1313 C C . ALA A 1 192 ? 68.295 -13.978 157.817 1.00 46.72 170 ALA A C 1
ATOM 1314 O O . ALA A 1 192 ? 69.355 -14.443 157.412 1.00 48.17 170 ALA A O 1
ATOM 1316 N N . ASP A 1 193 ? 67.136 -14.162 157.188 1.00 45.45 171 ASP A N 1
ATOM 1317 C CA . ASP A 1 193 ? 66.970 -15.229 156.217 1.00 45.04 171 ASP A CA 1
ATOM 1318 C C . ASP A 1 193 ? 67.530 -16.532 156.776 1.00 45.33 171 ASP A C 1
ATOM 1319 O O . ASP A 1 193 ? 68.422 -17.165 156.209 1.00 50.06 171 ASP A O 1
ATOM 1324 N N . THR A 1 194 ? 66.976 -16.957 157.891 1.00 47.84 172 THR A N 1
ATOM 1325 C CA . THR A 1 194 ? 67.551 -18.071 158.629 1.00 42.80 172 THR A CA 1
ATOM 1326 C C . THR A 1 194 ? 67.599 -19.371 157.806 1.00 40.22 172 THR A C 1
ATOM 1327 O O . THR A 1 194 ? 66.584 -19.797 157.298 1.00 45.98 172 THR A O 1
ATOM 1331 N N . PRO A 1 195 ? 68.781 -20.015 157.710 1.00 38.21 173 PRO A N 1
ATOM 1332 C CA . PRO A 1 195 ? 68.852 -21.299 157.018 1.00 45.55 173 PRO A CA 1
ATOM 1333 C C . PRO A 1 195 ? 68.051 -22.325 157.768 1.00 44.69 173 PRO A C 1
ATOM 1334 O O . PRO A 1 195 ? 67.993 -22.334 158.998 1.00 50.36 173 PRO A O 1
ATOM 1338 N N . ILE A 1 196 ? 67.425 -23.185 156.991 1.00 42.87 174 ILE A N 1
ATOM 1339 C CA . ILE A 1 196 ? 66.524 -24.217 157.469 1.00 45.83 174 ILE A CA 1
ATOM 1340 C C . ILE A 1 196 ? 67.363 -25.449 157.768 1.00 47.94 174 ILE A C 1
ATOM 1341 O O . ILE A 1 196 ? 68.085 -25.942 156.897 1.00 53.89 174 ILE A O 1
ATOM 1346 N N . ASN A 1 197 ? 67.302 -25.930 159.007 1.00 39.15 175 ASN A N 1
ATOM 1347 C CA . ASN A 1 197 ? 68.071 -27.117 159.372 1.00 44.43 175 ASN A CA 1
ATOM 1348 C C . ASN A 1 197 ? 67.730 -28.271 158.465 1.00 47.15 175 ASN A C 1
ATOM 1349 O O . ASN A 1 197 ? 66.578 -28.417 158.073 1.00 47.54 175 ASN A O 1
ATOM 1354 N N . PRO A 1 198 ? 68.726 -29.125 158.174 1.00 51.24 176 PRO A N 1
ATOM 1355 C CA . PRO A 1 198 ? 68.482 -30.346 157.403 1.00 45.51 176 PRO A CA 1
ATOM 1356 C C . PRO A 1 198 ? 67.292 -31.145 157.961 1.00 49.57 176 PRO A C 1
ATOM 1357 O O . PRO A 1 198 ? 66.544 -31.725 157.190 1.00 53.03 176 PRO A O 1
ATOM 1361 N N . GLU A 1 199 ? 67.109 -31.169 159.275 1.00 51.72 177 GLU A N 1
ATOM 1362 C CA . GLU A 1 199 ? 66.033 -31.953 159.879 1.00 52.61 177 GLU A CA 1
ATOM 1363 C C . GLU A 1 199 ? 64.661 -31.319 159.724 1.00 55.06 177 GLU A C 1
ATOM 1364 O O . GLU A 1 199 ? 63.662 -31.914 160.148 1.00 51.27 177 GLU A O 1
ATOM 1370 N N . LEU A 1 200 ? 64.601 -30.113 159.145 1.00 53.48 178 LEU A N 1
ATOM 1371 C CA . LEU A 1 200 ? 63.303 -29.475 158.853 1.00 46.05 178 LEU A CA 1
ATOM 1372 C C . LEU A 1 200 ? 63.022 -29.358 157.351 1.00 49.89 178 LEU A C 1
ATOM 1373 O O . LEU A 1 200 ? 61.915 -28.986 156.946 1.00 48.29 178 LEU A O 1
ATOM 1378 N N . GLN A 1 201 ? 64.028 -29.673 156.540 1.00 45.55 179 GLN A N 1
ATOM 1379 C CA . GLN A 1 201 ? 63.993 -29.423 155.105 1.00 49.58 179 GLN A CA 1
ATOM 1380 C C . GLN A 1 201 ? 62.798 -30.097 154.392 1.00 49.13 179 GLN A C 1
ATOM 1381 O O . GLN A 1 201 ? 62.295 -29.589 153.384 1.00 53.36 179 GLN A O 1
ATOM 1387 N N . GLN A 1 202 ? 62.339 -31.235 154.910 1.00 48.34 180 GLN A N 1
ATOM 1388 C CA . GLN A 1 202 ? 61.240 -31.953 154.280 1.00 56.31 180 GLN A CA 1
ATOM 1389 C C . GLN A 1 202 ? 59.873 -31.312 154.521 1.00 51.23 180 GLN A C 1
ATOM 1390 O O . GLN A 1 202 ? 58.879 -31.701 153.906 1.00 47.55 180 GLN A O 1
ATOM 1396 N N . TYR A 1 203 ? 59.818 -30.350 155.429 1.00 46.84 181 TYR A N 1
ATOM 1397 C CA . TYR A 1 203 ? 58.559 -29.735 155.802 1.00 45.43 181 TYR A CA 1
ATOM 1398 C C . TYR A 1 203 ? 58.459 -28.373 155.163 1.00 42.96 181 TYR A C 1
ATOM 1399 O O . TYR A 1 203 ? 57.530 -27.623 155.425 1.00 43.71 181 TYR A O 1
ATOM 1408 N N . VAL A 1 204 ? 59.446 -28.019 154.356 1.00 41.60 182 VAL A N 1
ATOM 1409 C CA . VAL A 1 204 ? 59.448 -26.693 153.754 1.00 45.08 182 VAL A CA 1
ATOM 1410 C C . VAL A 1 204 ? 58.263 -26.544 152.814 1.00 54.73 182 VAL A C 1
ATOM 1411 O O . VAL A 1 204 ? 57.872 -27.501 152.111 1.00 49.78 182 VAL A O 1
ATOM 1415 N N . LYS A 1 205 ? 57.661 -25.359 152.844 1.00 55.28 183 LYS A N 1
ATOM 1416 C CA . LYS A 1 205 ? 56.506 -25.092 152.014 1.00 57.86 183 LYS A CA 1
ATOM 1417 C C . LYS A 1 205 ? 56.906 -25.031 150.570 1.00 68.55 183 LYS A C 1
ATOM 1418 O O . LYS A 1 205 ? 58.041 -24.726 150.189 1.00 73.88 183 LYS A O 1
ATOM 1424 N N . GLY A 1 206 ? 55.894 -25.272 149.774 1.00 63.88 184 GLY A N 1
ATOM 1425 C CA . GLY A 1 206 ? 56.021 -26.255 148.767 1.00 64.50 184 GLY A CA 1
ATOM 1426 C C . GLY A 1 206 ? 55.066 -27.350 149.228 1.00 64.68 184 GLY A C 1
ATOM 1427 O O . GLY A 1 206 ? 53.910 -27.079 149.584 1.00 54.88 184 GLY A O 1
ATOM 1436 N N . SER B 1 24 ? 30.825 -1.793 172.997 1.00 75.59 2 SER B N 1
ATOM 1437 C CA . SER B 1 24 ? 32.221 -2.225 172.994 1.00 63.27 2 SER B CA 1
ATOM 1438 C C . SER B 1 24 ? 32.317 -3.717 172.799 1.00 56.46 2 SER B C 1
ATOM 1439 O O . SER B 1 24 ? 31.412 -4.456 173.183 1.00 57.64 2 SER B O 1
ATOM 1442 N N . LYS B 1 25 ? 33.412 -4.161 172.196 1.00 48.99 3 LYS B N 1
ATOM 1443 C CA . LYS B 1 25 ? 33.632 -5.582 172.002 1.00 46.20 3 LYS B CA 1
ATOM 1444 C C . LYS B 1 25 ? 34.134 -6.235 173.298 1.00 49.05 3 LYS B C 1
ATOM 1445 O O . LYS B 1 25 ? 33.969 -7.437 173.496 1.00 49.28 3 LYS B O 1
ATOM 1451 N N . PHE B 1 26 ? 34.772 -5.447 174.166 1.00 44.83 4 PHE B N 1
ATOM 1452 C CA . PHE B 1 26 ? 35.430 -6.005 175.353 1.00 45.66 4 PHE B CA 1
ATOM 1453 C C . PHE B 1 26 ? 34.999 -5.309 176.641 1.00 47.87 4 PHE B C 1
ATOM 1454 O O . PHE B 1 26 ? 34.718 -4.116 176.665 1.00 48.43 4 PHE B O 1
ATOM 1462 N N . THR B 1 27 ? 34.974 -6.060 177.726 1.00 43.06 5 THR B N 1
ATOM 1463 C CA . THR B 1 27 ? 34.791 -5.469 179.039 1.00 39.59 5 THR B CA 1
ATOM 1464 C C . THR B 1 27 ? 36.135 -4.959 179.498 1.00 36.57 5 THR B C 1
ATOM 1465 O O . THR B 1 27 ? 37.169 -5.610 179.301 1.00 37.94 5 THR B O 1
ATOM 1469 N N . ILE B 1 28 ? 36.150 -3.784 180.091 1.00 38.12 6 ILE B N 1
ATOM 1470 C CA . ILE B 1 28 ? 37.373 -3.303 180.683 1.00 36.13 6 ILE B CA 1
ATOM 1471 C C . ILE B 1 28 ? 37.311 -3.755 182.165 1.00 40.30 6 ILE B C 1
ATOM 1472 O O . ILE B 1 28 ? 36.455 -3.296 182.917 1.00 38.09 6 ILE B O 1
ATOM 1477 N N . HIS B 1 29 ? 38.167 -4.686 182.590 1.00 33.43 7 HIS B N 1
ATOM 1478 C CA . HIS B 1 29 ? 37.962 -5.235 183.936 1.00 34.76 7 HIS B CA 1
ATOM 1479 C C . HIS B 1 29 ? 38.366 -4.331 185.113 1.00 34.95 7 HIS B C 1
ATOM 1480 O O . HIS B 1 29 ? 39.337 -3.604 185.029 1.00 38.53 7 HIS B O 1
ATOM 1487 N N . THR B 1 30 ? 37.623 -4.414 186.207 1.00 37.08 8 THR B N 1
ATOM 1488 C CA . THR B 1 30 ? 38.087 -3.892 187.483 1.00 40.09 8 THR B CA 1
ATOM 1489 C C . THR B 1 30 ? 38.606 -5.035 188.317 1.00 45.37 8 THR B C 1
ATOM 1490 O O . THR B 1 30 ? 38.454 -6.206 187.953 1.00 46.76 8 THR B O 1
ATOM 1494 N N . ILE B 1 31 ? 39.221 -4.718 189.449 1.00 44.87 9 ILE B N 1
ATOM 1495 C CA . ILE B 1 31 ? 39.619 -5.772 190.346 1.00 40.09 9 ILE B CA 1
ATOM 1496 C C . ILE B 1 31 ? 38.439 -6.714 190.632 1.00 39.04 9 ILE B C 1
ATOM 1497 O O . ILE B 1 31 ? 38.584 -7.932 190.589 1.00 41.02 9 ILE B O 1
ATOM 1502 N N A GLU B 1 32 ? 37.270 -6.149 190.899 0.49 43.12 10 GLU B N 1
ATOM 1503 N N B GLU B 1 32 ? 37.278 -6.130 190.907 0.51 42.62 10 GLU B N 1
ATOM 1504 C CA A GLU B 1 32 ? 36.136 -6.961 191.322 0.49 47.65 10 GLU B CA 1
ATOM 1505 C CA B GLU B 1 32 ? 36.096 -6.888 191.306 0.51 47.91 10 GLU B CA 1
ATOM 1506 C C A GLU B 1 32 ? 35.547 -7.846 190.210 0.49 49.70 10 GLU B C 1
ATOM 1507 C C B GLU B 1 32 ? 35.615 -7.857 190.210 0.51 50.00 10 GLU B C 1
ATOM 1508 O O A GLU B 1 32 ? 34.980 -8.902 190.494 0.49 50.33 10 GLU B O 1
ATOM 1509 O O B GLU B 1 32 ? 35.202 -8.978 190.503 0.51 50.47 10 GLU B O 1
ATOM 1520 N N . THR B 1 33 ? 35.669 -7.431 188.952 1.00 45.20 11 THR B N 1
ATOM 1521 C CA . THR B 1 33 ? 35.098 -8.239 187.868 1.00 44.10 11 THR B CA 1
ATOM 1522 C C . THR B 1 33 ? 36.107 -9.152 187.199 1.00 43.04 11 THR B C 1
ATOM 1523 O O . THR B 1 33 ? 35.729 -10.013 186.424 1.00 38.85 11 THR B O 1
ATOM 1527 N N . ALA B 1 34 ? 37.393 -8.975 187.486 1.00 44.52 12 ALA B N 1
ATOM 1528 C CA . ALA B 1 34 ? 38.401 -9.718 186.751 1.00 39.48 12 ALA B CA 1
ATOM 1529 C C . ALA B 1 34 ? 38.410 -11.172 187.139 1.00 43.38 12 ALA B C 1
ATOM 1530 O O . ALA B 1 34 ? 37.905 -11.551 188.182 1.00 52.78 12 ALA B O 1
ATOM 1532 N N . PRO B 1 35 ? 39.043 -11.988 186.308 1.00 45.73 13 PRO B N 1
ATOM 1533 C CA . PRO B 1 35 ? 39.262 -13.395 186.683 1.00 46.82 13 PRO B CA 1
ATOM 1534 C C . PRO B 1 35 ? 40.124 -13.442 187.944 1.00 45.49 13 PRO B C 1
ATOM 1535 O O . PRO B 1 35 ? 41.106 -12.659 188.128 1.00 37.85 13 PRO B O 1
ATOM 1539 N N . GLU B 1 36 ? 39.740 -14.355 188.826 1.00 41.40 14 GLU B N 1
ATOM 1540 C CA . GLU B 1 36 ? 40.385 -14.489 190.118 1.00 45.65 14 GLU B CA 1
ATOM 1541 C C . GLU B 1 36 ? 41.902 -14.478 190.025 1.00 40.10 14 GLU B C 1
ATOM 1542 O O . GLU B 1 36 ? 42.571 -13.809 190.816 1.00 43.07 14 GLU B O 1
ATOM 1548 N N . ARG B 1 37 ? 42.460 -15.211 189.070 1.00 38.60 15 ARG B N 1
ATOM 1549 C CA . ARG B 1 37 ? 43.917 -15.357 189.047 1.00 37.04 15 ARG B CA 1
ATOM 1550 C C . ARG B 1 37 ? 44.664 -14.124 188.539 1.00 38.44 15 ARG B C 1
ATOM 1551 O O . ARG B 1 37 ? 45.907 -14.126 188.539 1.00 37.93 15 ARG B O 1
ATOM 1559 N N . VAL B 1 38 ? 43.946 -13.084 188.092 1.00 33.74 16 VAL B N 1
ATOM 1560 C CA . VAL B 1 38 ? 44.651 -11.833 187.759 1.00 36.98 16 VAL B CA 1
ATOM 1561 C C . VAL B 1 38 ? 44.315 -10.674 188.689 1.00 38.99 16 VAL B C 1
ATOM 1562 O O . VAL B 1 38 ? 44.848 -9.586 188.521 1.00 42.49 16 VAL B O 1
ATOM 1566 N N . LYS B 1 39 ? 43.420 -10.890 189.652 1.00 43.83 17 LYS B N 1
ATOM 1567 C CA . LYS B 1 39 ? 43.060 -9.837 190.596 1.00 44.24 17 LYS B CA 1
ATOM 1568 C C . LYS B 1 39 ? 44.285 -9.219 191.262 1.00 40.84 17 LYS B C 1
ATOM 1569 O O . LYS B 1 39 ? 44.356 -7.986 191.411 1.00 35.67 17 LYS B O 1
ATOM 1575 N N . GLU B 1 40 ? 45.259 -10.041 191.623 1.00 38.07 18 GLU B N 1
ATOM 1576 C CA . GLU B 1 40 ? 46.388 -9.510 192.380 1.00 47.35 18 GLU B CA 1
ATOM 1577 C C . GLU B 1 40 ? 47.249 -8.633 191.457 1.00 41.85 18 GLU B C 1
ATOM 1578 O O . GLU B 1 40 ? 47.796 -7.614 191.889 1.00 40.75 18 GLU B O 1
ATOM 1584 N N A THR B 1 41 ? 47.364 -9.046 190.203 0.99 35.52 19 THR B N 1
ATOM 1585 N N B THR B 1 41 ? 47.376 -9.020 190.190 0.01 37.31 19 THR B N 1
ATOM 1586 C CA A THR B 1 41 ? 48.120 -8.295 189.192 0.99 35.74 19 THR B CA 1
ATOM 1587 C CA B THR B 1 41 ? 48.140 -8.201 189.251 0.01 35.48 19 THR B CA 1
ATOM 1588 C C A THR B 1 41 ? 47.492 -6.891 189.071 0.99 35.44 19 THR B C 1
ATOM 1589 C C B THR B 1 41 ? 47.485 -6.840 189.066 0.01 35.07 19 THR B C 1
ATOM 1590 O O A THR B 1 41 ? 48.208 -5.903 189.104 0.99 36.45 19 THR B O 1
ATOM 1591 O O B THR B 1 41 ? 48.171 -5.822 188.994 0.01 35.59 19 THR B O 1
ATOM 1598 N N . LEU B 1 42 ? 46.157 -6.818 188.990 1.00 32.52 20 LEU B N 1
ATOM 1599 C CA . LEU B 1 42 ? 45.453 -5.545 188.923 1.00 33.34 20 LEU B CA 1
ATOM 1600 C C . LEU B 1 42 ? 45.677 -4.691 190.173 1.00 36.94 20 LEU B C 1
ATOM 1601 O O . LEU B 1 42 ? 45.798 -3.463 190.058 1.00 33.82 20 LEU B O 1
ATOM 1606 N N . ARG B 1 43 ? 45.700 -5.319 191.352 1.00 36.28 21 ARG B N 1
ATOM 1607 C CA . ARG B 1 43 ? 45.994 -4.590 192.587 1.00 38.49 21 ARG B CA 1
ATOM 1608 C C . ARG B 1 43 ? 47.384 -3.967 192.507 1.00 35.71 21 ARG B C 1
ATOM 1609 O O . ARG B 1 43 ? 47.572 -2.805 192.839 1.00 35.61 21 ARG B O 1
ATOM 1617 N N . THR B 1 44 ? 48.364 -4.762 192.107 1.00 36.44 22 THR B N 1
ATOM 1618 C CA . THR B 1 44 ? 49.722 -4.260 191.947 1.00 37.16 22 THR B CA 1
ATOM 1619 C C . THR B 1 44 ? 49.770 -3.141 190.897 1.00 40.73 22 THR B C 1
ATOM 1620 O O . THR B 1 44 ? 50.433 -2.106 191.106 1.00 34.56 22 THR B O 1
ATOM 1624 N N . VAL B 1 45 ? 49.076 -3.328 189.770 1.00 33.05 23 VAL B N 1
ATOM 1625 C CA . VAL B 1 45 ? 49.095 -2.267 188.757 1.00 29.09 23 VAL B CA 1
ATOM 1626 C C . VAL B 1 45 ? 48.498 -0.952 189.308 1.00 34.56 23 VAL B C 1
ATOM 1627 O O . VAL B 1 45 ? 49.031 0.150 189.082 1.00 33.45 23 VAL B O 1
ATOM 1631 N N . LYS B 1 46 ? 47.393 -1.063 190.039 1.00 32.47 24 LYS B N 1
ATOM 1632 C CA . LYS B 1 46 ? 46.695 0.124 190.525 1.00 33.90 24 LYS B CA 1
ATOM 1633 C C . LYS B 1 46 ? 47.630 0.933 191.446 1.00 34.71 24 LYS B C 1
ATOM 1634 O O . LYS B 1 46 ? 47.693 2.167 191.349 1.00 35.28 24 LYS B O 1
ATOM 1640 N N . LYS B 1 47 ? 48.352 0.227 192.327 1.00 37.60 25 LYS B N 1
ATOM 1641 C CA . LYS B 1 47 ? 49.266 0.864 193.285 1.00 42.84 25 LYS B CA 1
ATOM 1642 C C . LYS B 1 47 ? 50.423 1.494 192.550 1.00 36.48 25 LYS B C 1
ATOM 1643 O O . LYS B 1 47 ? 50.811 2.599 192.854 1.00 44.34 25 LYS B O 1
ATOM 1649 N N . ASP B 1 48 ? 50.982 0.773 191.593 1.00 34.62 26 ASP B N 1
ATOM 1650 C CA . ASP B 1 48 ? 52.129 1.287 190.871 1.00 39.30 26 ASP B CA 1
ATOM 1651 C C . ASP B 1 48 ? 51.769 2.597 190.152 1.00 43.54 26 ASP B C 1
ATOM 1652 O O . ASP B 1 48 ? 52.622 3.466 189.994 1.00 47.01 26 ASP B O 1
ATOM 1657 N N . ASN B 1 49 ? 50.503 2.759 189.769 1.00 42.99 27 ASN B N 1
ATOM 1658 C CA . ASN B 1 49 ? 50.065 3.978 189.043 1.00 44.15 27 ASN B CA 1
ATOM 1659 C C . ASN B 1 49 ? 49.398 5.000 189.957 1.00 46.66 27 ASN B C 1
ATOM 1660 O O . ASN B 1 49 ? 48.749 5.917 189.494 1.00 40.75 27 ASN B O 1
ATOM 1665 N N . GLY B 1 50 ? 49.527 4.823 191.276 1.00 44.77 28 GLY B N 1
ATOM 1666 C CA . GLY B 1 50 ? 48.929 5.763 192.218 1.00 41.24 28 GLY B CA 1
ATOM 1667 C C . GLY B 1 50 ? 47.409 5.753 192.382 1.00 36.22 28 GLY B C 1
ATOM 1668 O O . GLY B 1 50 ? 46.836 6.742 192.793 1.00 38.34 28 GLY B O 1
ATOM 1669 N N . GLY B 1 51 ? 46.730 4.665 192.052 1.00 29.97 29 GLY B N 1
ATOM 1670 C CA . GLY B 1 51 ? 45.297 4.622 192.308 1.00 31.27 29 GLY B CA 1
ATOM 1671 C C . GLY B 1 51 ? 44.410 4.446 191.064 1.00 32.65 29 GLY B C 1
ATOM 1672 O O . GLY B 1 51 ? 43.192 4.578 191.154 1.00 37.11 29 GLY B O 1
ATOM 1673 N N . TYR B 1 52 ? 45.003 4.135 189.911 1.00 34.88 30 TYR B N 1
ATOM 1674 C CA . TYR B 1 52 ? 44.209 3.776 188.720 1.00 34.61 30 TYR B CA 1
ATOM 1675 C C . TYR B 1 52 ? 44.892 2.671 187.928 1.00 34.69 30 TYR B C 1
ATOM 1676 O O . TYR B 1 52 ? 46.111 2.446 188.030 1.00 37.90 30 TYR B O 1
ATOM 1685 N N . ILE B 1 53 ? 44.082 1.975 187.152 1.00 36.62 31 ILE B N 1
ATOM 1686 C CA . ILE B 1 53 ? 44.533 0.920 186.263 1.00 35.41 31 ILE B CA 1
ATOM 1687 C C . ILE B 1 53 ? 44.485 1.361 184.776 1.00 34.73 31 ILE B C 1
ATOM 1688 O O . ILE B 1 53 ? 43.421 1.633 184.242 1.00 31.75 31 ILE B O 1
ATOM 1693 N N . PRO B 1 54 ? 45.635 1.447 184.102 1.00 36.32 32 PRO B N 1
ATOM 1694 C CA . PRO B 1 54 ? 45.511 1.826 182.673 1.00 35.10 32 PRO B CA 1
ATOM 1695 C C . PRO B 1 54 ? 44.610 0.830 181.898 1.00 35.28 32 PRO B C 1
ATOM 1696 O O . PRO B 1 54 ? 44.665 -0.391 182.117 1.00 35.62 32 PRO B O 1
ATOM 1700 N N . ASN B 1 55 ? 43.757 1.357 181.032 1.00 35.74 33 ASN B N 1
ATOM 1701 C CA . ASN B 1 55 ? 42.744 0.540 180.373 1.00 32.32 33 ASN B CA 1
ATOM 1702 C C . ASN B 1 55 ? 43.278 -0.625 179.567 1.00 28.28 33 ASN B C 1
ATOM 1703 O O . ASN B 1 55 ? 42.594 -1.622 179.421 1.00 29.88 33 ASN B O 1
ATOM 1708 N N A LEU B 1 56 ? 44.497 -0.522 179.049 0.71 30.20 34 LEU B N 1
ATOM 1709 N N B LEU B 1 56 ? 44.527 -0.494 179.124 0.29 30.47 34 LEU B N 1
ATOM 1710 C CA A LEU B 1 56 ? 45.108 -1.686 178.433 0.71 31.25 34 LEU B CA 1
ATOM 1711 C CA B LEU B 1 56 ? 45.287 -1.552 178.467 0.29 31.21 34 LEU B CA 1
ATOM 1712 C C A LEU B 1 56 ? 45.063 -2.852 179.427 0.71 35.38 34 LEU B C 1
ATOM 1713 C C B LEU B 1 56 ? 45.478 -2.784 179.366 0.29 33.96 34 LEU B C 1
ATOM 1714 O O A LEU B 1 56 ? 44.656 -3.965 179.079 0.71 32.90 34 LEU B O 1
ATOM 1715 O O B LEU B 1 56 ? 45.677 -3.885 178.875 0.29 33.17 34 LEU B O 1
ATOM 1724 N N . ILE B 1 57 ? 45.428 -2.588 180.680 1.00 39.80 35 ILE B N 1
ATOM 1725 C CA . ILE B 1 57 ? 45.521 -3.688 181.656 1.00 35.24 35 ILE B CA 1
ATOM 1726 C C . ILE B 1 57 ? 44.128 -4.222 181.926 1.00 29.34 35 ILE B C 1
ATOM 1727 O O . ILE B 1 57 ? 43.937 -5.416 182.007 1.00 36.62 35 ILE B O 1
ATOM 1732 N N . GLY B 1 58 ? 43.144 -3.345 182.042 1.00 30.22 36 GLY B N 1
ATOM 1733 C CA . GLY B 1 58 ? 41.796 -3.815 182.297 1.00 29.41 36 GLY B CA 1
ATOM 1734 C C . GLY B 1 58 ? 41.254 -4.606 181.101 1.00 37.04 36 GLY B C 1
ATOM 1735 O O . GLY B 1 58 ? 40.392 -5.469 181.291 1.00 33.78 36 GLY B O 1
ATOM 1736 N N . LEU B 1 59 ? 41.743 -4.305 179.880 1.00 32.05 37 LEU B N 1
ATOM 1737 C CA . LEU B 1 59 ? 41.371 -5.052 178.659 1.00 32.99 37 LEU B CA 1
ATOM 1738 C C . LEU B 1 59 ? 42.047 -6.426 178.643 1.00 36.11 37 LEU B C 1
ATOM 1739 O O . LEU B 1 59 ? 41.402 -7.470 178.421 1.00 30.49 37 LEU B O 1
ATOM 1744 N N . LEU B 1 60 ? 43.360 -6.417 178.835 1.00 31.27 38 LEU B N 1
ATOM 1745 C CA . LEU B 1 60 ? 44.113 -7.661 178.804 1.00 32.75 38 LEU B CA 1
ATOM 1746 C C . LEU B 1 60 ? 43.655 -8.631 179.885 1.00 36.08 38 LEU B C 1
ATOM 1747 O O . LEU B 1 60 ? 43.724 -9.835 179.679 1.00 35.08 38 LEU B O 1
ATOM 1752 N N . ALA B 1 61 ? 43.161 -8.116 181.013 1.00 33.23 39 ALA B N 1
ATOM 1753 C CA . ALA B 1 61 ? 42.630 -9.002 182.045 1.00 32.10 39 ALA B CA 1
ATOM 1754 C C . ALA B 1 61 ? 41.657 -10.045 181.490 1.00 40.52 39 ALA B C 1
ATOM 1755 O O . ALA B 1 61 ? 41.478 -11.072 182.116 1.00 37.90 39 ALA B O 1
ATOM 1757 N N . ASN B 1 62 ? 41.009 -9.779 180.351 1.00 39.15 40 ASN B N 1
ATOM 1758 C CA . ASN B 1 62 ? 40.060 -10.750 179.786 1.00 35.13 40 ASN B CA 1
ATOM 1759 C C . ASN B 1 62 ? 40.724 -12.060 179.412 1.00 31.38 40 ASN B C 1
ATOM 1760 O O . ASN B 1 62 ? 40.076 -13.109 179.333 1.00 31.69 40 ASN B O 1
ATOM 1765 N N . ALA B 1 63 ? 42.003 -11.988 179.094 1.00 33.53 41 ALA B N 1
ATOM 1766 C CA . ALA B 1 63 ? 42.742 -13.174 178.763 1.00 31.85 41 ALA B CA 1
ATOM 1767 C C . ALA B 1 63 ? 43.985 -13.193 179.621 1.00 31.18 41 ALA B C 1
ATOM 1768 O O . ALA B 1 63 ? 45.015 -12.669 179.207 1.00 31.05 41 ALA B O 1
ATOM 1770 N N . PRO B 1 64 ? 43.905 -13.825 180.811 1.00 33.34 42 PRO B N 1
ATOM 1771 C CA . PRO B 1 64 ? 45.040 -13.797 181.750 1.00 30.05 42 PRO B CA 1
ATOM 1772 C C . PRO B 1 64 ? 46.414 -14.043 181.133 1.00 29.23 42 PRO B C 1
ATOM 1773 O O . PRO B 1 64 ? 47.363 -13.334 181.494 1.00 31.48 42 PRO B O 1
ATOM 1777 N N . THR B 1 65 ? 46.534 -14.962 180.187 1.00 29.30 43 THR B N 1
ATOM 1778 C CA . THR B 1 65 ? 47.826 -15.223 179.571 1.00 24.27 43 THR B CA 1
ATOM 1779 C C . THR B 1 65 ? 48.303 -14.057 178.716 1.00 27.42 43 THR B C 1
ATOM 1780 O O . THR B 1 65 ? 49.519 -13.871 178.525 1.00 31.37 43 THR B O 1
ATOM 1784 N N . ALA B 1 66 ? 47.374 -13.288 178.149 1.00 29.89 44 ALA B N 1
ATOM 1785 C CA . ALA B 1 66 ? 47.812 -12.140 177.335 1.00 32.34 44 ALA B CA 1
ATOM 1786 C C . ALA B 1 66 ? 48.301 -11.016 178.253 1.00 32.27 44 ALA B C 1
ATOM 1787 O O . ALA B 1 66 ? 49.311 -10.374 177.965 1.00 27.16 44 ALA B O 1
ATOM 1789 N N . LEU B 1 67 ? 47.579 -10.778 179.345 1.00 33.37 45 LEU B N 1
ATOM 1790 C CA . LEU B 1 67 ? 48.030 -9.827 180.364 1.00 29.60 45 LEU B CA 1
ATOM 1791 C C . LEU B 1 67 ? 49.370 -10.241 180.934 1.00 28.12 45 LEU B C 1
ATOM 1792 O O . LEU B 1 67 ? 50.274 -9.421 181.105 1.00 33.82 45 LEU B O 1
ATOM 1797 N N . GLU B 1 68 ? 49.508 -11.526 181.228 1.00 35.26 46 GLU B N 1
ATOM 1798 C CA . GLU B 1 68 ? 50.739 -12.010 181.830 1.00 28.57 46 GLU B CA 1
ATOM 1799 C C . GLU B 1 68 ? 51.920 -11.867 180.870 1.00 34.97 46 GLU B C 1
ATOM 1800 O O . GLU B 1 68 ? 53.009 -11.478 181.291 1.00 32.97 46 GLU B O 1
ATOM 1806 N N . THR B 1 69 ? 51.711 -12.175 179.579 1.00 32.76 47 THR B N 1
ATOM 1807 C CA . THR B 1 69 ? 52.730 -11.970 178.547 1.00 29.98 47 THR B CA 1
ATOM 1808 C C . THR B 1 69 ? 53.149 -10.481 178.459 1.00 29.78 47 THR B C 1
ATOM 1809 O O . THR B 1 69 ? 54.343 -10.130 178.403 1.00 30.90 47 THR B O 1
ATOM 1813 N N . TYR B 1 70 ? 52.160 -9.608 178.457 1.00 26.49 48 TYR B N 1
ATOM 1814 C CA . TYR B 1 70 ? 52.427 -8.158 178.362 1.00 26.99 48 TYR B CA 1
ATOM 1815 C C . TYR B 1 70 ? 53.345 -7.682 179.519 1.00 32.12 48 TYR B C 1
ATOM 1816 O O . TYR B 1 70 ? 54.407 -7.084 179.298 1.00 30.34 48 TYR B O 1
ATOM 1825 N N . ARG B 1 71 ? 53.012 -8.069 180.744 1.00 35.99 49 ARG B N 1
ATOM 1826 C CA . ARG B 1 71 ? 53.870 -7.748 181.913 1.00 32.48 49 ARG B CA 1
ATOM 1827 C C . ARG B 1 71 ? 55.222 -8.420 181.910 1.00 36.07 49 ARG B C 1
ATOM 1828 O O . ARG B 1 71 ? 56.245 -7.779 182.141 1.00 34.73 49 ARG B O 1
ATOM 1836 N N . THR B 1 72 ? 55.235 -9.716 181.605 1.00 31.40 50 THR B N 1
ATOM 1837 C CA . THR B 1 72 ? 56.477 -10.469 181.566 1.00 29.12 50 THR B CA 1
ATOM 1838 C C . THR B 1 72 ? 57.430 -9.966 180.472 1.00 30.24 50 THR B C 1
ATOM 1839 O O . THR B 1 72 ? 58.623 -9.776 180.716 1.00 33.73 50 THR B O 1
ATOM 1843 N N . VAL B 1 73 ? 56.926 -9.769 179.252 1.00 28.36 51 VAL B N 1
ATOM 1844 C CA . VAL B 1 73 ? 57.792 -9.310 178.185 1.00 29.55 51 VAL B CA 1
ATOM 1845 C C . VAL B 1 73 ? 58.251 -7.866 178.462 1.00 29.33 51 VAL B C 1
ATOM 1846 O O . VAL B 1 73 ? 59.423 -7.553 178.275 1.00 34.96 51 VAL B O 1
ATOM 1850 N N . GLY B 1 74 ? 57.350 -7.001 178.928 1.00 28.13 52 GLY B N 1
ATOM 1851 C CA . GLY B 1 74 ? 57.784 -5.670 179.396 1.00 27.24 52 GLY B CA 1
ATOM 1852 C C . GLY B 1 74 ? 59.000 -5.747 180.320 1.00 30.29 52 GLY B C 1
ATOM 1853 O O . GLY B 1 74 ? 60.024 -5.044 180.101 1.00 29.36 52 GLY B O 1
ATOM 1854 N N . GLU B 1 75 ? 58.949 -6.666 181.297 1.00 32.06 53 GLU B N 1
ATOM 1855 C CA . GLU B 1 75 ? 60.064 -6.769 182.266 1.00 34.45 53 GLU B CA 1
ATOM 1856 C C . GLU B 1 75 ? 61.326 -7.298 181.599 1.00 35.78 53 GLU B C 1
ATOM 1857 O O . GLU B 1 75 ? 62.419 -6.850 181.907 1.00 34.79 53 GLU B O 1
ATOM 1863 N N . ILE B 1 76 ? 61.193 -8.217 180.643 1.00 30.55 54 ILE B N 1
ATOM 1864 C CA . ILE B 1 76 ? 62.375 -8.678 179.914 1.00 26.35 54 ILE B CA 1
ATOM 1865 C C . ILE B 1 76 ? 62.924 -7.576 178.986 1.00 31.97 54 ILE B C 1
ATOM 1866 O O . ILE B 1 76 ? 64.131 -7.378 178.866 1.00 33.08 54 ILE B O 1
ATOM 1871 N N . ASN B 1 77 ? 62.040 -6.883 178.280 1.00 31.49 55 ASN B N 1
ATOM 1872 C CA . ASN B 1 77 ? 62.469 -5.846 177.357 1.00 36.01 55 ASN B CA 1
ATOM 1873 C C . ASN B 1 77 ? 63.219 -4.763 178.143 1.00 35.85 55 ASN B C 1
ATOM 1874 O O . ASN B 1 77 ? 64.247 -4.228 177.700 1.00 35.96 55 ASN B O 1
ATOM 1879 N N . ARG B 1 78 ? 62.736 -4.440 179.334 1.00 32.01 56 ARG B N 1
ATOM 1880 C CA . ARG B 1 78 ? 63.434 -3.389 180.072 1.00 35.53 56 ARG B CA 1
ATOM 1881 C C . ARG B 1 78 ? 64.812 -3.797 180.617 1.00 41.98 56 ARG B C 1
ATOM 1882 O O . ARG B 1 78 ? 65.487 -3.000 181.284 1.00 40.22 56 ARG B O 1
ATOM 1890 N N . ARG B 1 79 ? 65.273 -5.006 180.310 1.00 37.81 57 ARG B N 1
ATOM 1891 C CA . ARG B 1 79 ? 66.684 -5.301 180.600 1.00 34.97 57 ARG B CA 1
ATOM 1892 C C . ARG B 1 79 ? 67.444 -5.801 179.403 1.00 37.79 57 ARG B C 1
ATOM 1893 O O . ARG B 1 79 ? 68.449 -6.500 179.563 1.00 34.38 57 ARG B O 1
ATOM 1901 N N . ASN B 1 80 ? 67.002 -5.390 178.200 1.00 35.54 58 ASN B N 1
ATOM 1902 C CA . ASN B 1 80 ? 67.646 -5.843 176.969 1.00 35.77 58 ASN B CA 1
ATOM 1903 C C . ASN B 1 80 ? 68.890 -5.032 176.629 1.00 34.19 58 ASN B C 1
ATOM 1904 O O . ASN B 1 80 ? 69.388 -4.272 177.464 1.00 30.67 58 ASN B O 1
ATOM 1909 N N . SER B 1 81 ? 69.411 -5.177 175.413 1.00 32.55 59 SER B N 1
ATOM 1910 C CA . SER B 1 81 ? 70.668 -4.465 175.074 1.00 34.69 59 SER B CA 1
ATOM 1911 C C . SER B 1 81 ? 70.538 -2.994 174.646 1.00 36.04 59 SER B C 1
ATOM 1912 O O . SER B 1 81 ? 71.531 -2.401 174.261 1.00 34.84 59 SER B O 1
ATOM 1915 N N . LEU B 1 82 ? 69.330 -2.426 174.675 1.00 33.78 60 LEU B N 1
ATOM 1916 C CA . LEU B 1 82 ? 69.075 -1.022 174.310 1.00 36.41 60 LEU B CA 1
ATOM 1917 C C . LEU B 1 82 ? 69.008 -0.175 175.600 1.00 41.05 60 LEU B C 1
ATOM 1918 O O . LEU B 1 82 ? 68.787 -0.733 176.687 1.00 38.80 60 LEU B O 1
ATOM 1923 N N . THR B 1 83 ? 69.197 1.148 175.495 1.00 39.96 61 THR B N 1
ATOM 1924 C CA . THR B 1 83 ? 69.138 2.027 176.670 1.00 38.43 61 THR B CA 1
ATOM 1925 C C . THR B 1 83 ? 67.668 2.266 176.968 1.00 40.44 61 THR B C 1
ATOM 1926 O O . THR B 1 83 ? 66.794 1.949 176.140 1.00 37.58 61 THR B O 1
ATOM 1930 N N . PRO B 1 84 ? 67.369 2.841 178.138 1.00 40.54 62 PRO B N 1
ATOM 1931 C CA . PRO B 1 84 ? 65.956 3.153 178.371 1.00 37.46 62 PRO B CA 1
ATOM 1932 C C . PRO B 1 84 ? 65.391 4.129 177.288 1.00 42.62 62 PRO B C 1
ATOM 1933 O O . PRO B 1 84 ? 64.266 3.936 176.848 1.00 37.87 62 PRO B O 1
ATOM 1937 N N . THR B 1 85 ? 66.159 5.125 176.844 1.00 38.53 63 THR B N 1
ATOM 1938 C CA . THR B 1 85 ? 65.669 6.033 175.806 1.00 38.05 63 THR B CA 1
ATOM 1939 C C . THR B 1 85 ? 65.380 5.249 174.502 1.00 41.18 63 THR B C 1
ATOM 1940 O O . THR B 1 85 ? 64.290 5.367 173.913 1.00 34.21 63 THR B O 1
ATOM 1944 N N . GLU B 1 86 ? 66.351 4.436 174.081 1.00 37.55 64 GLU B N 1
ATOM 1945 C CA . GLU B 1 86 ? 66.227 3.665 172.855 1.00 39.04 64 GLU B CA 1
ATOM 1946 C C . GLU B 1 86 ? 65.008 2.730 172.890 1.00 40.05 64 GLU B C 1
ATOM 1947 O O . GLU B 1 86 ? 64.344 2.542 171.867 1.00 36.93 64 GLU B O 1
ATOM 1953 N N . ARG B 1 87 ? 64.684 2.180 174.057 1.00 35.48 65 ARG B N 1
ATOM 1954 C CA . ARG B 1 87 ? 63.535 1.268 174.153 1.00 36.80 65 ARG B CA 1
ATOM 1955 C C . ARG B 1 87 ? 62.235 2.034 173.911 1.00 34.67 65 ARG B C 1
ATOM 1956 O O . ARG B 1 87 ? 61.280 1.497 173.360 1.00 34.43 65 ARG B O 1
ATOM 1964 N N . GLU B 1 88 ? 62.169 3.269 174.388 1.00 37.67 66 GLU B N 1
ATOM 1965 C CA . GLU B 1 88 ? 60.991 4.117 174.121 1.00 41.07 66 GLU B CA 1
ATOM 1966 C C . GLU B 1 88 ? 60.964 4.631 172.675 1.00 38.30 66 GLU B C 1
ATOM 1967 O O . GLU B 1 88 ? 59.896 4.797 172.082 1.00 38.46 66 GLU B O 1
ATOM 1973 N N . VAL B 1 89 ? 62.130 4.909 172.111 1.00 34.20 67 VAL B N 1
ATOM 1974 C CA . VAL B 1 89 ? 62.151 5.200 170.694 1.00 37.15 67 VAL B CA 1
ATOM 1975 C C . VAL B 1 89 ? 61.413 4.092 169.955 1.00 40.51 67 VAL B C 1
ATOM 1976 O O . VAL B 1 89 ? 60.519 4.369 169.154 1.00 35.99 67 VAL B O 1
ATOM 1980 N N . VAL B 1 90 ? 61.764 2.833 170.247 1.00 34.60 68 VAL B N 1
ATOM 1981 C CA . VAL B 1 90 ? 61.132 1.697 169.571 1.00 35.36 68 VAL B CA 1
ATOM 1982 C C . VAL B 1 90 ? 59.635 1.607 169.893 1.00 37.68 68 VAL B C 1
ATOM 1983 O O . VAL B 1 90 ? 58.815 1.460 168.986 1.00 30.82 68 VAL B O 1
ATOM 1987 N N . GLN B 1 91 ? 59.264 1.696 171.173 1.00 32.98 69 GLN B N 1
ATOM 1988 C CA . GLN B 1 91 ? 57.842 1.592 171.506 1.00 35.17 69 GLN B CA 1
ATOM 1989 C C . GLN B 1 91 ? 56.977 2.709 170.891 1.00 41.17 69 GLN B C 1
ATOM 1990 O O . GLN B 1 91 ? 55.881 2.445 170.405 1.00 39.69 69 GLN B O 1
ATOM 1996 N N . ILE B 1 92 ? 57.433 3.963 170.950 1.00 39.66 70 ILE B N 1
ATOM 1997 C CA . ILE B 1 92 ? 56.577 5.043 170.509 1.00 38.35 70 ILE B CA 1
ATOM 1998 C C . ILE B 1 92 ? 56.483 4.976 168.985 1.00 38.99 70 ILE B C 1
ATOM 1999 O O . ILE B 1 92 ? 55.421 5.172 168.405 1.00 44.75 70 ILE B O 1
ATOM 2004 N N . THR B 1 93 ? 57.612 4.699 168.342 1.00 36.53 71 THR B N 1
ATOM 2005 C CA . THR B 1 93 ? 57.676 4.658 166.888 1.00 35.45 71 THR B CA 1
ATOM 2006 C C . THR B 1 93 ? 56.753 3.547 166.418 1.00 40.53 71 THR B C 1
ATOM 2007 O O . THR B 1 93 ? 56.023 3.704 165.434 1.00 37.49 71 THR B O 1
ATOM 2011 N N . ALA B 1 94 ? 56.772 2.422 167.139 1.00 32.39 72 ALA B N 1
ATOM 2012 C CA . ALA B 1 94 ? 55.899 1.311 166.777 1.00 33.09 72 ALA B CA 1
ATOM 2013 C C . ALA B 1 94 ? 54.410 1.651 166.986 1.00 36.18 72 ALA B C 1
ATOM 2014 O O . ALA B 1 94 ? 53.572 1.329 166.138 1.00 40.30 72 ALA B O 1
ATOM 2016 N N . ALA B 1 95 ? 54.076 2.280 168.108 1.00 29.18 73 ALA B N 1
ATOM 2017 C CA . ALA B 1 95 ? 52.683 2.653 168.373 1.00 36.10 73 ALA B CA 1
ATOM 2018 C C . ALA B 1 95 ? 52.157 3.673 167.338 1.00 41.13 73 ALA B C 1
ATOM 2019 O O . ALA B 1 95 ? 50.988 3.594 166.925 1.00 41.20 73 ALA B O 1
ATOM 2021 N N . VAL B 1 96 ? 53.004 4.620 166.921 1.00 40.42 74 VAL B N 1
ATOM 2022 C CA . VAL B 1 96 ? 52.641 5.552 165.813 1.00 40.12 74 VAL B CA 1
ATOM 2023 C C . VAL B 1 96 ? 52.418 4.807 164.503 1.00 38.89 74 VAL B C 1
ATOM 2024 O O . VAL B 1 96 ? 51.380 4.928 163.864 1.00 41.08 74 VAL B O 1
ATOM 2028 N N . THR B 1 97 ? 53.398 3.999 164.126 1.00 37.50 75 THR B N 1
ATOM 2029 C CA . THR B 1 97 ? 53.311 3.232 162.915 1.00 42.04 75 THR B CA 1
ATOM 2030 C C . THR B 1 97 ? 52.127 2.263 162.920 1.00 46.52 75 THR B C 1
ATOM 2031 O O . THR B 1 97 ? 51.531 2.060 161.885 1.00 43.71 75 THR B O 1
ATOM 2035 N N . ASN B 1 98 ? 51.786 1.671 164.070 1.00 42.68 76 ASN B 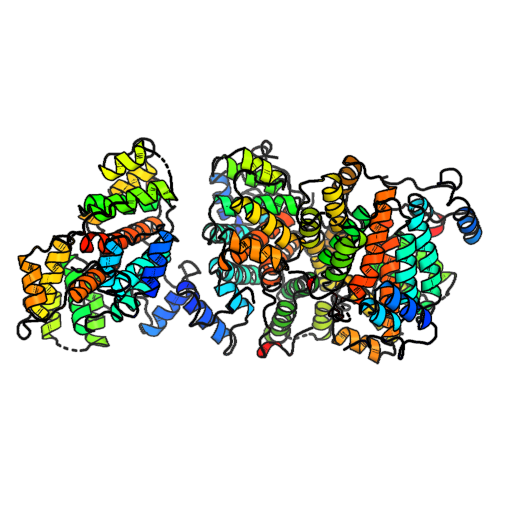N 1
ATOM 2036 C CA . ASN B 1 98 ? 50.690 0.697 164.125 1.00 36.84 76 ASN B CA 1
ATOM 2037 C C . ASN B 1 98 ? 49.358 1.386 164.327 1.00 32.49 76 ASN B C 1
ATOM 2038 O O . ASN B 1 98 ? 48.321 0.734 164.384 1.00 36.29 76 ASN B O 1
ATOM 2043 N N . GLY B 1 99 ? 49.389 2.710 164.407 1.00 35.40 77 GLY B N 1
ATOM 2044 C CA . GLY B 1 99 ? 48.205 3.534 164.582 1.00 34.74 77 GLY B CA 1
ATOM 2045 C C . GLY B 1 99 ? 47.456 3.360 165.889 1.00 41.94 77 GLY B C 1
ATOM 2046 O O . GLY B 1 99 ? 46.220 3.396 165.918 1.00 41.60 77 GLY B O 1
ATOM 2047 N N . CYS B 1 100 ? 48.182 3.187 166.989 1.00 38.42 78 CYS B N 1
ATOM 2048 C CA . CYS B 1 100 ? 47.516 2.907 168.249 1.00 40.58 78 CYS B CA 1
ATOM 2049 C C . CYS B 1 100 ? 47.589 4.092 169.174 1.00 38.55 78 CYS B C 1
ATOM 2050 O O . CYS B 1 100 ? 48.643 4.376 169.716 1.00 37.04 78 CYS B O 1
ATOM 2053 N N . ALA B 1 101 ? 46.446 4.735 169.392 1.00 41.54 79 ALA B N 1
ATOM 2054 C CA . ALA B 1 101 ? 46.371 5.986 170.111 1.00 45.91 79 ALA B CA 1
ATOM 2055 C C . ALA B 1 101 ? 46.662 5.766 171.596 1.00 46.17 79 ALA B C 1
ATOM 2056 O O . ALA B 1 101 ? 47.405 6.558 172.197 1.00 39.59 79 ALA B O 1
ATOM 2058 N N . PHE B 1 102 ? 46.113 4.694 172.179 1.00 41.22 80 PHE B N 1
ATOM 2059 C CA . PHE B 1 102 ? 46.336 4.443 173.602 1.00 43.65 80 PHE B CA 1
ATOM 2060 C C . PHE B 1 102 ? 47.824 4.320 173.913 1.00 45.46 80 PHE B C 1
ATOM 2061 O O . PHE B 1 102 ? 48.326 4.936 174.871 1.00 40.09 80 PHE B O 1
ATOM 2069 N N . CYS B 1 103 ? 48.535 3.543 173.097 1.00 41.09 81 CYS B N 1
ATOM 2070 C CA . CYS B 1 103 ? 49.940 3.275 173.382 1.00 39.07 81 CYS B CA 1
ATOM 2071 C C . CYS B 1 103 ? 50.856 4.482 173.188 1.00 41.74 81 CYS B C 1
ATOM 2072 O O . CYS B 1 103 ? 51.852 4.623 173.881 1.00 37.54 81 CYS B O 1
ATOM 2075 N N . VAL B 1 104 ? 50.512 5.351 172.252 1.00 35.84 82 VAL B N 1
ATOM 2076 C CA . VAL B 1 104 ? 51.259 6.586 172.094 1.00 37.34 82 VAL B CA 1
ATOM 2077 C C . VAL B 1 104 ? 51.160 7.412 173.386 1.00 41.63 82 VAL B C 1
ATOM 2078 O O . VAL B 1 104 ? 52.167 7.910 173.904 1.00 39.54 82 VAL B O 1
ATOM 2082 N N . ALA B 1 105 ? 49.947 7.545 173.910 1.00 33.29 83 ALA B N 1
ATOM 2083 C CA . ALA B 1 105 ? 49.726 8.281 175.141 1.00 32.47 83 ALA B CA 1
ATOM 2084 C C . ALA B 1 105 ? 50.435 7.578 176.337 1.00 42.46 83 ALA B C 1
ATOM 2085 O O . ALA B 1 105 ? 51.050 8.223 177.163 1.00 45.91 83 ALA B O 1
ATOM 2087 N N . GLY B 1 106 ? 50.363 6.249 176.394 1.00 41.48 84 GLY B N 1
ATOM 2088 C CA . GLY B 1 106 ? 50.925 5.477 177.488 1.00 31.11 84 GLY B CA 1
ATOM 2089 C C . GLY B 1 106 ? 52.427 5.606 177.474 1.00 36.62 84 GLY B C 1
ATOM 2090 O O . GLY B 1 106 ? 53.037 5.870 178.515 1.00 43.17 84 GLY B O 1
ATOM 2091 N N . HIS B 1 107 ? 53.045 5.470 176.305 1.00 30.07 85 HIS B N 1
ATOM 2092 C CA . HIS B 1 107 ? 54.498 5.641 176.271 1.00 36.90 85 HIS B CA 1
ATOM 2093 C C . HIS B 1 107 ? 55.024 7.089 176.364 1.00 40.26 85 HIS B C 1
ATOM 2094 O O . HIS B 1 107 ? 56.143 7.317 176.830 1.00 41.18 85 HIS B O 1
ATOM 2101 N N . THR B 1 108 ? 54.213 8.063 175.953 1.00 37.43 86 THR B N 1
ATOM 2102 C CA . THR B 1 108 ? 54.573 9.481 176.132 1.00 36.87 86 THR B CA 1
ATOM 2103 C C . THR B 1 108 ? 54.622 9.745 177.656 1.00 46.74 86 THR B C 1
ATOM 2104 O O . THR B 1 108 ? 55.586 10.305 178.175 1.00 43.84 86 THR B O 1
ATOM 2108 N N . ALA B 1 109 ? 53.608 9.258 178.374 1.00 44.68 87 ALA B N 1
ATOM 2109 C CA . ALA B 1 109 ? 53.563 9.380 179.823 1.00 48.84 87 ALA B CA 1
ATOM 2110 C C . ALA B 1 109 ? 54.835 8.781 180.433 1.00 48.52 87 ALA B C 1
ATOM 2111 O O . ALA B 1 109 ? 55.488 9.413 181.264 1.00 45.56 87 ALA B O 1
ATOM 2113 N N . PHE B 1 110 ? 55.186 7.556 180.030 1.00 41.05 88 PHE B N 1
ATOM 2114 C CA . PHE B 1 110 ? 56.357 6.897 180.622 1.00 44.49 88 PHE B CA 1
ATOM 2115 C C . PHE B 1 110 ? 57.642 7.655 180.296 1.00 50.81 88 PHE B C 1
ATOM 2116 O O . PHE B 1 110 ? 58.497 7.864 181.164 1.00 49.32 88 PHE B O 1
ATOM 2124 N N . SER B 1 111 ? 57.763 8.100 179.055 1.00 44.85 89 SER B N 1
ATOM 2125 C CA . SER B 1 111 ? 58.943 8.846 178.652 1.00 50.20 89 SER B CA 1
ATOM 2126 C C . SER B 1 111 ? 59.135 10.191 179.358 1.00 58.03 89 SER B C 1
ATOM 2127 O O . SER B 1 111 ? 60.265 10.627 179.585 1.00 56.95 89 SER B O 1
ATOM 2130 N N . ILE B 1 112 ? 58.040 10.867 179.672 1.00 59.01 90 ILE B N 1
ATOM 2131 C CA . ILE B 1 112 ? 58.138 12.147 180.351 1.00 56.26 90 ILE B CA 1
ATOM 2132 C C . ILE B 1 112 ? 58.471 11.879 181.811 1.00 63.24 90 ILE B C 1
ATOM 2133 O O . ILE B 1 112 ? 59.468 12.376 182.338 1.00 62.56 90 ILE B O 1
ATOM 2138 N N . LYS B 1 113 ? 57.674 11.038 182.455 1.00 64.70 91 LYS B N 1
ATOM 2139 C CA . LYS B 1 113 ? 57.888 10.785 183.870 1.00 62.27 91 LYS B CA 1
ATOM 2140 C C . LYS B 1 113 ? 59.165 10.035 184.210 1.00 59.72 91 LYS B C 1
ATOM 2141 O O . LYS B 1 113 ? 59.985 10.549 184.965 1.00 60.68 91 LYS B O 1
ATOM 2147 N N A GLN B 1 114 ? 59.357 8.869 183.588 0.54 54.68 92 GLN B N 1
ATOM 2148 N N B GLN B 1 114 ? 59.323 8.812 183.717 0.46 54.62 92 GLN B N 1
ATOM 2149 C CA A GLN B 1 114 ? 60.388 7.899 183.975 0.54 52.65 92 GLN B CA 1
ATOM 2150 C CA B GLN B 1 114 ? 60.499 8.037 184.091 0.46 52.04 92 GLN B CA 1
ATOM 2151 C C A GLN B 1 114 ? 61.746 7.983 183.260 0.54 52.80 92 GLN B C 1
ATOM 2152 C C B GLN B 1 114 ? 61.775 8.589 183.459 0.46 48.26 92 GLN B C 1
ATOM 2153 O O A GLN B 1 114 ? 62.712 7.347 183.700 0.54 50.58 92 GLN B O 1
ATOM 2154 O O B GLN B 1 114 ? 62.719 8.913 184.155 0.46 37.60 92 GLN B O 1
ATOM 2165 N N . ILE B 1 115 ? 61.805 8.702 182.138 1.00 51.89 93 ILE B N 1
ATOM 2166 C CA . ILE B 1 115 ? 63.074 8.983 181.439 1.00 51.82 93 ILE B CA 1
ATOM 2167 C C . ILE B 1 115 ? 63.441 10.472 181.379 1.00 54.80 93 ILE B C 1
ATOM 2168 O O . ILE B 1 115 ? 64.598 10.817 181.129 1.00 59.87 93 ILE B O 1
ATOM 2173 N N . GLN B 1 116 ? 62.460 11.345 181.619 1.00 53.20 94 GLN B N 1
ATOM 2174 C CA . GLN B 1 116 ? 62.605 12.802 181.399 1.00 54.97 94 GLN B CA 1
ATOM 2175 C C . GLN B 1 116 ? 63.092 13.096 180.005 1.00 53.78 94 GLN B C 1
ATOM 2176 O O . GLN B 1 116 ? 64.020 13.862 179.825 1.00 57.86 94 GLN B O 1
ATOM 2190 N N . ALA B 1 118 ? 63.925 14.565 176.518 1.00 51.39 96 ALA B N 1
ATOM 2191 C CA . ALA B 1 118 ? 63.928 15.903 175.940 1.00 53.37 96 ALA B CA 1
ATOM 2192 C C . ALA B 1 118 ? 62.694 16.090 175.049 1.00 57.91 96 ALA B C 1
ATOM 2193 O O . ALA B 1 118 ? 62.277 15.156 174.356 1.00 58.13 96 ALA B O 1
ATOM 2195 N N . PRO B 1 119 ? 62.096 17.291 175.078 1.00 55.59 97 PRO B N 1
ATOM 2196 C CA . PRO B 1 119 ? 60.905 17.658 174.295 1.00 56.00 97 PRO B CA 1
ATOM 2197 C C . PRO B 1 119 ? 61.040 17.503 172.780 1.00 52.43 97 PRO B C 1
ATOM 2198 O O . PRO B 1 119 ? 60.094 17.033 172.139 1.00 54.68 97 PRO B O 1
ATOM 2202 N N . ASP B 1 120 ? 62.167 17.909 172.204 1.00 50.44 98 ASP B N 1
ATOM 2203 C CA . ASP B 1 120 ? 62.360 17.752 170.760 1.00 55.08 98 ASP B CA 1
ATOM 2204 C C . ASP B 1 120 ? 62.360 16.273 170.336 1.00 54.89 98 ASP B C 1
ATOM 2205 O O . ASP B 1 120 ? 61.871 15.917 169.256 1.00 52.06 98 ASP B O 1
ATOM 2210 N N . LEU B 1 121 ? 62.945 15.425 171.174 1.00 48.56 99 LEU B N 1
ATOM 2211 C CA . LEU B 1 121 ? 63.026 14.010 170.884 1.00 48.96 99 LEU B CA 1
ATOM 2212 C C . LEU B 1 121 ? 61.615 13.468 170.955 1.00 46.30 99 LEU B C 1
ATOM 2213 O O . LEU B 1 121 ? 61.137 12.821 170.042 1.00 48.30 99 LEU B O 1
ATOM 2218 N N . LEU B 1 122 ? 60.931 13.765 172.050 1.00 46.66 100 LEU B N 1
ATOM 2219 C CA . LEU B 1 122 ? 59.594 13.228 172.260 1.00 44.45 100 LEU B CA 1
ATOM 2220 C C . LEU B 1 122 ? 58.635 13.669 171.146 1.00 50.59 100 LEU B C 1
ATOM 2221 O O . LEU B 1 122 ? 57.860 12.869 170.634 1.00 46.39 100 LEU B O 1
ATOM 2226 N N . GLU B 1 123 ? 58.701 14.946 170.757 1.00 48.94 101 GLU B N 1
ATOM 2227 C CA . GLU B 1 123 ? 57.827 15.449 169.690 1.00 55.06 101 GLU B CA 1
ATOM 2228 C C . GLU B 1 123 ? 58.117 14.753 168.363 1.00 50.11 101 GLU B C 1
ATOM 2229 O O . GLU B 1 123 ? 57.200 14.369 167.639 1.00 50.79 101 GLU B O 1
ATOM 2235 N N . ALA B 1 124 ? 59.387 14.566 168.041 1.00 47.22 102 ALA B N 1
ATOM 2236 C CA . ALA B 1 124 ? 59.710 13.841 166.832 1.00 45.56 102 ALA B CA 1
ATOM 2237 C C . ALA B 1 124 ? 59.244 12.361 166.854 1.00 49.81 102 ALA B C 1
ATOM 2238 O O . ALA B 1 124 ? 58.682 11.880 165.878 1.00 49.75 102 ALA B O 1
ATOM 2240 N N . LEU B 1 125 ? 59.435 11.641 167.958 1.00 43.16 103 LEU B N 1
ATOM 2241 C CA . LEU B 1 125 ? 58.924 10.272 168.036 1.00 43.79 103 LEU B CA 1
ATOM 2242 C C . LEU B 1 125 ? 57.423 10.191 167.799 1.00 44.55 103 LEU B C 1
ATOM 2243 O O . LEU B 1 125 ? 56.973 9.370 167.002 1.00 45.00 103 LEU B O 1
ATOM 2248 N N . ARG B 1 126 ? 56.663 11.018 168.519 1.00 46.76 104 ARG B N 1
ATOM 2249 C CA . ARG B 1 126 ? 55.199 11.035 168.461 1.00 49.50 104 ARG B CA 1
ATOM 2250 C C . ARG B 1 126 ? 54.631 11.338 167.061 1.00 56.72 104 ARG B C 1
ATOM 2251 O O . ARG B 1 126 ? 53.489 10.985 166.772 1.00 52.02 104 ARG B O 1
ATOM 2259 N N . ASN B 1 127 ? 55.417 11.983 166.201 1.00 58.06 105 ASN B N 1
ATOM 2260 C CA . ASN B 1 127 ? 54.998 12.225 164.809 1.00 58.98 105 ASN B CA 1
ATOM 2261 C C . ASN B 1 127 ? 55.797 11.421 163.773 1.00 55.26 105 ASN B C 1
ATOM 2262 O O . ASN B 1 127 ? 55.579 11.543 162.594 1.00 60.26 105 ASN B O 1
ATOM 2267 N N . ALA B 1 128 ? 56.734 10.601 164.211 1.00 55.13 106 ALA B N 1
ATOM 2268 C CA . ALA B 1 128 ? 57.596 9.899 163.269 1.00 60.30 106 ALA B CA 1
ATOM 2269 C C . ALA B 1 128 ? 58.319 10.856 162.324 1.00 64.17 106 ALA B C 1
ATOM 2270 O O . ALA B 1 128 ? 58.607 10.507 161.176 1.00 70.32 106 ALA B O 1
ATOM 2272 N N . THR B 1 129 ? 58.616 12.055 162.812 1.00 61.49 107 THR B N 1
ATOM 2273 C CA . THR B 1 129 ? 59.422 13.009 162.058 1.00 68.61 107 THR B CA 1
ATOM 2274 C C . THR B 1 129 ? 60.892 12.821 162.420 1.00 64.90 107 THR B C 1
ATOM 2275 O O . 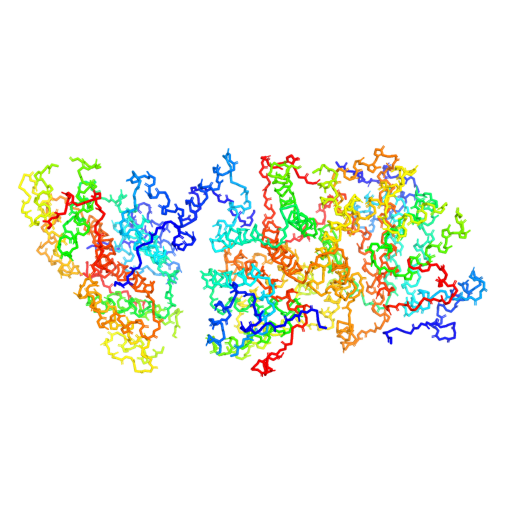THR B 1 129 ? 61.194 12.238 163.436 1.00 57.66 107 THR B O 1
ATOM 2279 N N . PRO B 1 130 ? 61.818 13.331 161.595 1.00 65.76 108 PRO B N 1
ATOM 2280 C CA . PRO B 1 130 ? 63.217 12.998 161.893 1.00 60.99 108 PRO B CA 1
ATOM 2281 C C . PRO B 1 130 ? 63.690 13.585 163.219 1.00 60.07 108 PRO B C 1
ATOM 2282 O O . PRO B 1 130 ? 63.198 14.622 163.682 1.00 59.97 108 PRO B O 1
ATOM 2286 N N . ILE B 1 131 ? 64.672 12.908 163.802 1.00 56.32 109 ILE B N 1
ATOM 2287 C CA . ILE B 1 131 ? 65.360 13.358 164.992 1.00 55.72 109 ILE B CA 1
ATOM 2288 C C . ILE B 1 131 ? 66.651 14.029 164.557 1.00 61.10 109 ILE B C 1
ATOM 2289 O O . ILE B 1 131 ? 67.618 13.355 164.207 1.00 59.54 109 ILE B O 1
ATOM 2294 N N . ASP B 1 132 ? 66.657 15.363 164.571 1.00 66.72 110 ASP B N 1
ATOM 2295 C CA . ASP B 1 132 ? 67.741 16.146 163.975 1.00 74.50 110 ASP B CA 1
ATOM 2296 C C . ASP B 1 132 ? 69.010 16.209 164.819 1.00 73.44 110 ASP B C 1
ATOM 2297 O O . ASP B 1 132 ? 70.114 16.303 164.288 1.00 75.46 110 ASP B O 1
ATOM 2302 N N . ASP B 1 133 ? 68.854 16.156 166.131 1.00 71.00 111 ASP B N 1
ATOM 2303 C CA . ASP B 1 133 ? 69.992 16.279 167.033 1.00 81.56 111 ASP B CA 1
ATOM 2304 C C . ASP B 1 133 ? 70.756 14.969 167.224 1.00 74.91 111 ASP B C 1
ATOM 2305 O O . ASP B 1 133 ? 71.828 14.956 167.845 1.00 74.07 111 ASP B O 1
ATOM 2310 N N . ASP B 1 134 ? 70.214 13.867 166.711 1.00 65.96 112 ASP B N 1
ATOM 2311 C CA . ASP B 1 134 ? 70.721 12.559 167.120 1.00 61.48 112 ASP B CA 1
ATOM 2312 C C . ASP B 1 134 ? 70.567 11.516 166.021 1.00 56.49 112 ASP B C 1
ATOM 2313 O O . ASP B 1 134 ? 69.571 10.792 165.970 1.00 49.22 112 ASP B O 1
ATOM 2318 N N . PRO B 1 135 ? 71.574 11.432 165.148 1.00 55.21 113 PRO B N 1
ATOM 2319 C CA . PRO B 1 135 ? 71.658 10.499 164.018 1.00 55.86 113 PRO B CA 1
ATOM 2320 C C . PRO B 1 135 ? 71.445 9.043 164.454 1.00 56.06 113 PRO B C 1
ATOM 2321 O O . PRO B 1 135 ? 70.819 8.259 163.718 1.00 50.35 113 PRO B O 1
ATOM 2325 N N . LYS B 1 136 ? 71.952 8.699 165.640 1.00 55.93 114 LYS B N 1
ATOM 2326 C CA . LYS B 1 136 ? 71.895 7.330 166.142 1.00 54.54 114 LYS B CA 1
ATOM 2327 C C . LYS B 1 136 ? 70.453 6.956 166.460 1.00 49.62 114 LYS B C 1
ATOM 2328 O O . LYS B 1 136 ? 69.971 5.913 166.013 1.00 49.46 114 LYS B O 1
ATOM 2334 N N . LEU B 1 137 ? 69.750 7.812 167.205 1.00 45.00 115 LEU B N 1
ATOM 2335 C CA . LEU B 1 137 ? 68.336 7.547 167.470 1.00 44.93 115 LEU B CA 1
ATOM 2336 C C . LEU B 1 137 ? 67.466 7.681 166.199 1.00 40.90 115 LEU B C 1
ATOM 2337 O O . LEU B 1 137 ? 66.480 6.970 166.052 1.00 44.26 115 LEU B O 1
ATOM 2342 N N . ASP B 1 138 ? 67.837 8.571 165.286 1.00 41.84 116 ASP B N 1
ATOM 2343 C CA . ASP B 1 138 ? 67.072 8.734 164.041 1.00 47.27 116 ASP B CA 1
ATOM 2344 C C . ASP B 1 138 ? 67.090 7.427 163.228 1.00 45.74 116 ASP B C 1
ATOM 2345 O O . ASP B 1 138 ? 66.056 6.949 162.758 1.00 44.25 116 ASP B O 1
ATOM 2350 N N . THR B 1 139 ? 68.264 6.817 163.114 1.00 46.89 117 THR B N 1
ATOM 2351 C CA . THR B 1 139 ? 68.395 5.521 162.459 1.00 37.39 117 THR B CA 1
ATOM 2352 C C . THR B 1 139 ? 67.622 4.425 163.208 1.00 44.48 117 THR B C 1
ATOM 2353 O O . THR B 1 139 ? 66.956 3.602 162.582 1.00 42.45 117 THR B O 1
ATOM 2357 N N . LEU B 1 140 ? 67.703 4.403 164.545 1.00 41.30 118 LEU B N 1
ATOM 2358 C CA . LEU B 1 140 ? 66.936 3.421 165.315 1.00 37.04 118 LEU B CA 1
ATOM 2359 C C . LEU B 1 140 ? 65.453 3.546 165.000 1.00 34.61 118 LEU B C 1
ATOM 2360 O O . LEU B 1 140 ? 64.763 2.550 164.790 1.00 38.78 118 LEU B O 1
ATOM 2365 N N . ALA B 1 141 ? 64.965 4.782 165.021 1.00 39.15 119 ALA B N 1
ATOM 2366 C CA . ALA B 1 141 ? 63.568 5.059 164.730 1.00 38.33 119 ALA B CA 1
ATOM 2367 C C . ALA B 1 141 ? 63.242 4.556 163.308 1.00 41.02 119 ALA B C 1
ATOM 2368 O O . ALA B 1 141 ? 62.301 3.791 163.128 1.00 35.89 119 ALA B O 1
ATOM 2370 N N . LYS B 1 142 ? 64.046 4.942 162.322 1.00 40.67 120 LYS B N 1
ATOM 2371 C CA . LYS B 1 142 ? 63.835 4.447 160.946 1.00 49.49 120 LYS B CA 1
ATOM 2372 C C . LYS B 1 142 ? 63.889 2.907 160.827 1.00 45.36 120 LYS B C 1
ATOM 2373 O O . LYS B 1 142 ? 63.068 2.300 160.165 1.00 44.37 120 LYS B O 1
ATOM 2379 N N . PHE B 1 143 ? 64.879 2.289 161.447 1.00 46.81 121 PHE B N 1
ATOM 2380 C CA . PHE B 1 143 ? 64.987 0.825 161.489 1.00 39.85 121 PHE B CA 1
ATOM 2381 C C . PHE B 1 143 ? 63.701 0.169 162.006 1.00 34.36 121 PHE B C 1
ATOM 2382 O O . PHE B 1 143 ? 63.204 -0.840 161.451 1.00 36.80 121 PHE B O 1
ATOM 2390 N N . THR B 1 144 ? 63.119 0.766 163.038 1.00 31.64 122 THR B N 1
ATOM 2391 C CA . THR B 1 144 ? 61.939 0.163 163.643 1.00 32.79 122 THR B CA 1
ATOM 2392 C C . THR B 1 144 ? 60.802 0.146 162.611 1.00 37.16 122 THR B C 1
ATOM 2393 O O . THR B 1 144 ? 60.124 -0.877 162.409 1.00 34.78 122 THR B O 1
ATOM 2397 N N . ILE B 1 145 ? 60.583 1.299 161.981 1.00 41.84 123 ILE B N 1
ATOM 2398 C CA . ILE B 1 145 ? 59.564 1.438 160.930 1.00 44.63 123 ILE B CA 1
ATOM 2399 C C . ILE B 1 145 ? 59.786 0.412 159.799 1.00 37.24 123 ILE B C 1
ATOM 2400 O O . ILE B 1 145 ? 58.863 -0.305 159.392 1.00 36.86 123 ILE B O 1
ATOM 2405 N N . ALA B 1 146 ? 61.020 0.303 159.321 1.00 35.64 124 ALA B N 1
ATOM 2406 C CA . ALA B 1 146 ? 61.334 -0.711 158.314 1.00 37.63 124 ALA B CA 1
ATOM 2407 C C . ALA B 1 146 ? 60.965 -2.137 158.762 1.00 41.19 124 ALA B C 1
ATOM 2408 O O . ALA B 1 146 ? 60.354 -2.875 157.993 1.00 41.68 124 ALA B O 1
ATOM 2410 N N . VAL B 1 147 ? 61.324 -2.516 160.001 1.00 38.01 125 VAL B N 1
ATOM 2411 C CA . VAL B 1 147 ? 60.985 -3.836 160.536 1.00 36.27 125 VAL B CA 1
ATOM 2412 C C . VAL B 1 147 ? 59.496 -4.058 160.440 1.00 35.24 125 VAL B C 1
ATOM 2413 O O . VAL B 1 147 ? 59.023 -5.107 160.030 1.00 36.75 125 VAL B O 1
ATOM 2417 N N . ILE B 1 148 ? 58.735 -3.070 160.850 1.00 35.39 126 ILE B N 1
ATOM 2418 C CA . ILE B 1 148 ? 57.291 -3.245 160.914 1.00 35.26 126 ILE B CA 1
ATOM 2419 C C . ILE B 1 148 ? 56.667 -3.269 159.507 1.00 40.30 126 ILE B C 1
ATOM 2420 O O . ILE B 1 148 ? 55.753 -4.041 159.215 1.00 40.91 126 ILE B O 1
ATOM 2425 N N . ASN B 1 149 ? 57.168 -2.414 158.630 1.00 38.23 127 ASN B N 1
ATOM 2426 C CA . ASN B 1 149 ? 56.572 -2.325 157.295 1.00 40.00 127 ASN B CA 1
ATOM 2427 C C . ASN B 1 149 ? 57.063 -3.447 156.378 1.00 42.87 127 ASN B C 1
ATOM 2428 O O . ASN B 1 149 ? 56.420 -3.753 155.377 1.00 47.84 127 ASN B O 1
ATOM 2433 N N . THR B 1 150 ? 58.183 -4.088 156.732 1.00 35.58 128 THR B N 1
ATOM 2434 C CA . THR B 1 150 ? 58.648 -5.214 155.934 1.00 38.51 128 THR B CA 1
ATOM 2435 C C . THR B 1 150 ? 58.628 -6.588 156.643 1.00 38.54 128 THR B C 1
ATOM 2436 O O . THR B 1 150 ? 59.251 -7.525 156.163 1.00 32.46 128 THR B O 1
ATOM 2440 N N . LYS B 1 151 ? 57.886 -6.717 157.739 1.00 39.31 129 LYS B N 1
ATOM 2441 C CA . LYS B 1 151 ? 57.959 -7.930 158.594 1.00 41.29 129 LYS B CA 1
ATOM 2442 C C . LYS B 1 151 ? 59.383 -8.422 158.800 1.00 29.66 129 LYS B C 1
ATOM 2443 O O . LYS B 1 151 ? 59.647 -9.631 158.748 1.00 37.52 129 LYS B O 1
ATOM 2449 N N . GLY B 1 152 ? 60.317 -7.494 158.928 1.00 30.59 130 GLY B N 1
ATOM 2450 C CA . GLY B 1 152 ? 61.692 -7.858 159.225 1.00 34.79 130 GLY B CA 1
ATOM 2451 C C . GLY B 1 152 ? 62.675 -7.862 158.087 1.00 37.92 130 GLY B C 1
ATOM 2452 O O . GLY B 1 152 ? 63.887 -7.880 158.304 1.00 39.30 130 GLY B O 1
ATOM 2453 N N . ARG B 1 153 ? 62.172 -7.863 156.861 1.00 42.22 131 ARG B N 1
ATOM 2454 C CA . ARG B 1 153 ? 63.055 -7.791 155.695 1.00 41.93 131 ARG B CA 1
ATOM 2455 C C . ARG B 1 153 ? 63.499 -6.375 155.414 1.00 41.39 131 ARG B C 1
ATOM 2456 O O . ARG B 1 153 ? 62.982 -5.747 154.504 1.00 48.83 131 ARG B O 1
ATOM 2464 N N . VAL B 1 154 ? 64.438 -5.858 156.190 1.00 42.27 132 VAL B N 1
ATOM 2465 C CA . VAL B 1 154 ? 64.723 -4.423 156.175 1.00 42.38 132 VAL B CA 1
ATOM 2466 C C . VAL B 1 154 ? 65.699 -4.100 155.068 1.00 48.65 132 VAL B C 1
ATOM 2467 O O . VAL B 1 154 ? 65.899 -2.947 154.728 1.00 51.23 132 VAL B O 1
ATOM 2471 N N . GLY B 1 155 ? 66.310 -5.130 154.507 1.00 48.41 133 GLY B N 1
ATOM 2472 C CA . GLY B 1 155 ? 67.229 -4.933 153.411 1.00 50.48 133 GLY B CA 1
ATOM 2473 C C . GLY B 1 155 ? 68.657 -4.693 153.844 1.00 53.32 133 GLY B C 1
ATOM 2474 O O . GLY B 1 155 ? 68.900 -4.238 154.955 1.00 52.02 133 GLY B O 1
ATOM 2475 N N . ASP B 1 156 ? 69.596 -4.966 152.938 1.00 59.58 134 ASP B N 1
ATOM 2476 C CA . ASP B 1 156 ? 71.027 -4.841 153.204 1.00 63.17 134 ASP B CA 1
ATOM 2477 C C . ASP B 1 156 ? 71.449 -3.441 153.609 1.00 62.97 134 ASP B C 1
ATOM 2478 O O . ASP B 1 156 ? 72.285 -3.269 154.495 1.00 63.24 134 ASP B O 1
ATOM 2483 N N . GLU B 1 157 ? 70.901 -2.445 152.926 1.00 60.33 135 GLU B N 1
ATOM 2484 C CA . GLU B 1 157 ? 71.319 -1.069 153.130 1.00 62.40 135 GLU B CA 1
ATOM 2485 C C . GLU B 1 157 ? 70.781 -0.503 154.444 1.00 56.87 135 GLU B C 1
ATOM 2486 O O . GLU B 1 157 ? 71.468 0.251 155.120 1.00 59.98 135 GLU B O 1
ATOM 2492 N N . ALA B 1 158 ? 69.546 -0.848 154.794 1.00 50.05 136 ALA B N 1
ATOM 2493 C CA . ALA B 1 158 ? 68.968 -0.384 156.050 1.00 46.74 136 ALA B CA 1
ATOM 2494 C C . ALA B 1 158 ? 69.690 -1.074 157.215 1.00 49.85 136 ALA B C 1
ATOM 2495 O O . ALA B 1 158 ? 69.890 -0.466 158.268 1.00 47.03 136 ALA B O 1
ATOM 2497 N N . PHE B 1 159 ? 70.121 -2.314 156.998 1.00 42.96 137 PHE B N 1
ATOM 2498 C CA . PHE B 1 159 ? 70.799 -3.065 158.058 1.00 43.87 137 PHE B CA 1
ATOM 2499 C C . PHE B 1 159 ? 72.202 -2.546 158.286 1.00 50.94 137 PHE B C 1
ATOM 2500 O O . PHE B 1 159 ? 72.634 -2.394 159.431 1.00 58.21 137 PHE B O 1
ATOM 2508 N N . ALA B 1 160 ? 72.905 -2.229 157.205 1.00 49.37 138 ALA B N 1
ATOM 2509 C CA . ALA B 1 160 ? 74.223 -1.610 157.306 1.00 47.13 138 ALA B CA 1
ATOM 2510 C C . ALA B 1 160 ? 74.214 -0.209 157.940 1.00 50.95 138 ALA B C 1
ATOM 2511 O O . ALA B 1 160 ? 75.143 0.156 158.700 1.00 49.26 138 ALA B O 1
ATOM 2513 N N . ASP B 1 161 ? 73.202 0.593 157.618 1.00 51.57 139 ASP B N 1
ATOM 2514 C CA . ASP B 1 161 ? 73.107 1.921 158.239 1.00 53.99 139 ASP B CA 1
ATOM 2515 C C . ASP B 1 161 ? 72.889 1.762 159.727 1.00 49.43 139 ASP B C 1
ATOM 2516 O O . ASP B 1 161 ? 73.270 2.618 160.514 1.00 54.77 139 ASP B O 1
ATOM 2521 N N . PHE B 1 162 ? 72.234 0.672 160.098 1.00 47.60 140 PHE B N 1
ATOM 2522 C CA . PHE B 1 162 ? 71.940 0.393 161.489 1.00 43.90 140 PHE B CA 1
ATOM 2523 C C . PHE B 1 162 ? 73.259 0.061 162.205 1.00 47.78 140 PHE B C 1
ATOM 2524 O O . PHE B 1 162 ? 73.536 0.625 163.256 1.00 47.66 140 PHE B O 1
ATOM 2532 N N . LEU B 1 163 ? 74.101 -0.800 161.624 1.00 48.72 141 LEU B N 1
ATOM 2533 C CA . LEU B 1 163 ? 75.406 -1.091 162.244 1.00 50.37 141 LEU B CA 1
ATOM 2534 C C . LEU B 1 163 ? 76.367 0.116 162.257 1.00 56.34 141 LEU B C 1
ATOM 2535 O O . LEU B 1 163 ? 77.063 0.370 163.240 1.00 59.55 141 LEU B O 1
ATOM 2540 N N . GLU B 1 164 ? 76.395 0.865 161.164 1.00 55.70 142 GLU B N 1
ATOM 2541 C CA . GLU B 1 164 ? 77.385 1.920 160.990 1.00 56.33 142 GLU B CA 1
ATOM 2542 C C . GLU B 1 164 ? 77.166 3.039 161.999 1.00 53.34 142 GLU B C 1
ATOM 2543 O O . GLU B 1 164 ? 78.070 3.794 162.313 1.00 52.63 142 GLU B O 1
ATOM 2549 N N . VAL B 1 165 ? 75.956 3.123 162.515 1.00 51.28 143 VAL B N 1
ATOM 2550 C CA . VAL B 1 165 ? 75.610 4.133 163.490 1.00 52.56 143 VAL B CA 1
ATOM 2551 C C . VAL B 1 165 ? 76.035 3.689 164.905 1.00 53.27 143 VAL B C 1
ATOM 2552 O O . VAL B 1 165 ? 76.033 4.467 165.864 1.00 54.99 143 VAL B O 1
ATOM 2556 N N . GLY B 1 166 ? 76.420 2.423 165.037 1.00 56.43 144 GLY B N 1
ATOM 2557 C CA . GLY B 1 166 ? 76.923 1.933 166.306 1.00 50.12 144 GLY B CA 1
ATOM 2558 C C . GLY B 1 166 ? 76.135 0.783 166.907 1.00 49.36 144 GLY B C 1
ATOM 2559 O O . GLY B 1 166 ? 76.594 0.168 167.857 1.00 55.04 144 GLY B O 1
ATOM 2560 N N . TYR B 1 167 ? 74.956 0.484 166.375 1.00 41.38 145 TYR B N 1
ATOM 2561 C CA . TYR B 1 167 ? 74.206 -0.680 166.844 1.00 47.72 145 TYR B CA 1
ATOM 2562 C C . TYR B 1 167 ? 74.817 -1.995 166.375 1.00 47.05 145 TYR B C 1
ATOM 2563 O O . TYR B 1 167 ? 75.619 -2.025 165.452 1.00 45.97 145 TYR B O 1
ATOM 2572 N N . THR B 1 168 ? 74.413 -3.087 167.010 1.00 45.25 146 THR B N 1
ATOM 2573 C CA . THR B 1 168 ? 74.972 -4.408 166.730 1.00 39.69 146 THR B CA 1
ATOM 2574 C C . THR B 1 168 ? 73.897 -5.338 166.245 1.00 41.84 146 THR B C 1
ATOM 2575 O O . THR B 1 168 ? 72.717 -5.003 166.286 1.00 46.13 146 THR B O 1
ATOM 2579 N N . PRO B 1 169 ? 74.289 -6.536 165.777 1.00 39.35 147 PRO B N 1
ATOM 2580 C CA . PRO B 1 169 ? 73.273 -7.508 165.392 1.00 32.01 147 PRO B CA 1
ATOM 2581 C C . PRO B 1 169 ? 72.343 -7.847 166.566 1.00 37.06 147 PRO B C 1
ATOM 2582 O O . PRO B 1 169 ? 71.123 -8.016 166.384 1.00 37.46 147 PRO B O 1
ATOM 2586 N N . GLU B 1 170 ? 72.921 -7.930 167.762 1.00 39.54 148 GLU B N 1
ATOM 2587 C CA . GLU B 1 170 ? 72.165 -8.119 168.998 1.00 40.93 148 GLU B CA 1
ATOM 2588 C C . GLU B 1 170 ? 71.085 -7.054 169.214 1.00 33.73 148 GLU B C 1
ATOM 2589 O O . GLU B 1 170 ? 69.926 -7.373 169.555 1.00 31.74 148 GLU B O 1
ATOM 2595 N N . ASN B 1 171 ? 71.476 -5.786 169.072 1.00 33.73 149 ASN B N 1
ATOM 2596 C CA . ASN B 1 171 ? 70.520 -4.683 169.200 1.00 37.79 149 ASN B CA 1
ATOM 2597 C C . ASN B 1 171 ? 69.366 -4.854 168.198 1.00 36.17 149 ASN B C 1
ATOM 2598 O O . ASN B 1 171 ? 68.186 -4.524 168.475 1.00 33.48 149 ASN B O 1
ATOM 2603 N N . ALA B 1 172 ? 69.696 -5.373 167.019 1.00 35.80 150 ALA B N 1
ATOM 2604 C CA . ALA B 1 172 ? 68.677 -5.522 165.979 1.00 31.11 150 ALA B CA 1
ATOM 2605 C C . ALA B 1 172 ? 67.620 -6.516 166.411 1.00 39.35 150 ALA B C 1
ATOM 2606 O O . ALA B 1 172 ? 66.418 -6.307 166.201 1.00 36.09 150 ALA B O 1
ATOM 2608 N N . LEU B 1 173 ? 68.043 -7.607 167.046 1.00 38.77 151 LEU B N 1
ATOM 2609 C CA . LEU B 1 173 ? 67.057 -8.579 167.510 1.00 32.88 151 LEU B CA 1
ATOM 2610 C C . LEU B 1 173 ? 66.306 -8.017 168.704 1.00 32.51 151 LEU B C 1
ATOM 2611 O O . LEU B 1 173 ? 65.122 -8.315 168.872 1.00 35.52 151 LEU B O 1
ATOM 2616 N N . ASP B 1 174 ? 66.981 -7.204 169.535 1.00 31.83 152 ASP B N 1
ATOM 2617 C CA . ASP B 1 174 ? 66.280 -6.530 170.642 1.00 31.72 152 ASP B CA 1
ATOM 2618 C C . ASP B 1 174 ? 65.267 -5.453 170.146 1.00 33.57 152 ASP B C 1
ATOM 2619 O O . ASP B 1 174 ? 64.228 -5.245 170.777 1.00 36.50 152 ASP B O 1
ATOM 2624 N N . VAL B 1 175 ? 65.517 -4.807 169.004 1.00 29.43 153 VAL B N 1
ATOM 2625 C CA . VAL B 1 175 ? 64.410 -4.041 168.346 1.00 29.23 153 VAL B CA 1
ATOM 2626 C C . VAL B 1 175 ? 63.214 -4.937 167.943 1.00 32.46 153 VAL B C 1
ATOM 2627 O O . VAL B 1 175 ? 62.041 -4.596 168.178 1.00 31.42 153 VAL B O 1
ATOM 2631 N N . VAL B 1 176 ? 63.497 -6.089 167.330 1.00 36.56 154 VAL B N 1
ATOM 2632 C CA . VAL B 1 176 ? 62.420 -7.025 166.947 1.00 30.49 154 VAL B CA 1
ATOM 2633 C C . VAL B 1 176 ? 61.612 -7.427 168.194 1.00 29.14 154 VAL B C 1
ATOM 2634 O O . VAL B 1 176 ? 60.356 -7.497 168.202 1.00 27.57 154 VAL B O 1
ATOM 2638 N N . LEU B 1 177 ? 62.350 -7.640 169.282 1.00 32.22 155 LEU B N 1
ATOM 2639 C CA . LEU B 1 177 ? 61.724 -7.907 170.575 1.00 32.97 155 LEU B CA 1
ATOM 2640 C C . LEU B 1 177 ? 60.723 -6.800 170.929 1.00 27.20 155 LEU B C 1
ATOM 2641 O O . LEU B 1 177 ? 59.558 -7.085 171.261 1.00 29.72 155 LEU B O 1
ATOM 2646 N N . GLY B 1 178 ? 61.160 -5.539 170.837 1.00 31.69 156 GLY B N 1
ATOM 2647 C CA . GLY B 1 178 ? 60.286 -4.405 171.148 1.00 28.35 156 GLY B CA 1
ATOM 2648 C C . GLY B 1 178 ? 59.073 -4.351 170.218 1.00 30.88 156 GLY B C 1
ATOM 2649 O O . GLY B 1 178 ? 57.927 -4.119 170.664 1.00 27.74 156 GLY B O 1
ATOM 2650 N N . VAL B 1 179 ? 59.312 -4.599 168.927 1.00 28.38 157 VAL B N 1
ATOM 2651 C CA . VAL B 1 179 ? 58.211 -4.664 167.942 1.00 24.74 157 VAL B CA 1
ATOM 2652 C C . VAL B 1 179 ? 57.183 -5.734 168.274 1.00 27.48 157 VAL B C 1
ATOM 2653 O O . VAL B 1 179 ? 55.939 -5.522 168.203 1.00 29.40 157 VAL B O 1
ATOM 2657 N N . SER B 1 180 ? 57.693 -6.902 168.654 1.00 27.73 158 SER B N 1
ATOM 2658 C CA . SER B 1 180 ? 56.798 -7.988 169.024 1.00 27.27 158 SER B CA 1
ATOM 2659 C C . SER B 1 180 ? 55.951 -7.629 170.252 1.00 31.49 158 SER B C 1
ATOM 2660 O O . SER B 1 180 ? 54.732 -7.865 170.277 1.00 32.98 158 SER B O 1
ATOM 2663 N N . LEU B 1 181 ? 56.579 -7.044 171.283 1.00 31.35 159 LEU B N 1
ATOM 2664 C CA . LEU B 1 181 ? 55.812 -6.576 172.451 1.00 27.12 159 LEU B CA 1
ATOM 2665 C C . LEU B 1 181 ? 54.811 -5.464 172.055 1.00 29.76 159 LEU B C 1
ATOM 2666 O O . LEU B 1 181 ? 53.658 -5.438 172.491 1.00 29.77 159 LEU B O 1
ATOM 2671 N N . ALA B 1 182 ? 55.253 -4.535 171.222 1.00 28.65 160 ALA B N 1
ATOM 2672 C CA . ALA B 1 182 ? 54.328 -3.501 170.713 1.00 35.59 160 ALA B CA 1
ATOM 2673 C C . ALA B 1 182 ? 53.126 -4.112 169.951 1.00 36.79 160 ALA B C 1
ATOM 2674 O O . ALA B 1 182 ? 51.980 -3.638 170.066 1.00 32.65 160 ALA B O 1
ATOM 2676 N N . SER B 1 183 ? 53.364 -5.182 169.204 1.00 29.01 161 SER B N 1
ATOM 2677 C CA . SER B 1 183 ? 52.237 -5.771 168.493 1.00 33.30 161 SER B CA 1
ATOM 2678 C C . SER B 1 183 ? 51.196 -6.356 169.429 1.00 33.07 161 SER B C 1
ATOM 2679 O O . SER B 1 183 ? 49.980 -6.290 169.173 1.00 30.67 161 SER B O 1
ATOM 2682 N N . LEU B 1 184 ? 51.641 -6.882 170.566 1.00 28.78 162 LEU B N 1
ATOM 2683 C CA . LEU B 1 184 ? 50.662 -7.385 171.506 1.00 27.73 162 LEU B CA 1
ATOM 2684 C C . LEU B 1 184 ? 49.797 -6.248 172.023 1.00 33.63 162 LEU B C 1
ATOM 2685 O O . LEU B 1 184 ? 48.545 -6.313 172.019 1.00 36.13 162 LEU B O 1
ATOM 2690 N N . CYS B 1 185 ? 50.430 -5.187 172.505 1.00 32.55 163 CYS B N 1
ATOM 2691 C CA . CYS B 1 185 ? 49.574 -4.177 173.095 1.00 31.05 163 CYS B CA 1
ATOM 2692 C C . CYS B 1 185 ? 48.916 -3.299 172.054 1.00 31.10 163 CYS B C 1
ATOM 2693 O O . CYS B 1 185 ? 47.727 -2.945 172.192 1.00 34.67 163 CYS B O 1
ATOM 2696 N N . ASN B 1 186 ? 49.673 -2.910 171.025 1.00 30.35 164 ASN B N 1
ATOM 2697 C CA . ASN B 1 186 ? 49.055 -2.125 169.925 1.00 31.17 164 ASN B CA 1
ATOM 2698 C C . ASN B 1 186 ? 47.884 -2.855 169.251 1.00 34.15 164 ASN B C 1
ATOM 2699 O O . ASN B 1 186 ? 46.839 -2.232 169.016 1.00 33.58 164 ASN B O 1
ATOM 2704 N N . TYR B 1 187 ? 48.034 -4.163 168.940 1.00 37.28 165 TYR B N 1
ATOM 2705 C CA . TYR B 1 187 ? 46.950 -4.853 168.201 1.00 30.02 165 TYR B CA 1
ATOM 2706 C C . TYR B 1 187 ? 45.761 -5.043 169.096 1.00 33.34 165 TYR B C 1
ATOM 2707 O O . TYR B 1 187 ? 44.629 -4.930 168.642 1.00 36.83 165 TYR B O 1
ATOM 2716 N N . ALA B 1 188 ? 46.003 -5.371 170.374 1.00 32.56 166 ALA B N 1
ATOM 2717 C CA . ALA B 1 188 ? 44.889 -5.549 171.301 1.00 26.78 166 ALA B CA 1
ATOM 2718 C C . ALA B 1 188 ? 44.119 -4.236 171.439 1.00 31.88 166 ALA B C 1
ATOM 2719 O O . ALA B 1 188 ? 42.888 -4.206 171.368 1.00 34.73 166 ALA B O 1
ATOM 2721 N N . ASN B 1 189 ? 44.842 -3.156 171.733 1.00 31.51 167 ASN B N 1
ATOM 2722 C CA . ASN B 1 189 ? 44.183 -1.862 171.875 1.00 34.82 167 ASN B CA 1
ATOM 2723 C C . ASN B 1 189 ? 43.469 -1.458 170.554 1.00 39.13 167 ASN B C 1
ATOM 2724 O O . ASN B 1 189 ? 42.337 -0.950 170.584 1.00 34.29 167 ASN B O 1
ATOM 2729 N N . ASN B 1 190 ? 44.117 -1.673 169.403 1.00 34.02 168 ASN B N 1
ATOM 2730 C CA . ASN B 1 190 ? 43.448 -1.387 168.114 1.00 35.24 168 ASN B CA 1
ATOM 2731 C C . ASN B 1 190 ? 42.121 -2.135 167.976 1.00 37.52 168 ASN B C 1
ATOM 2732 O O . ASN B 1 190 ? 41.128 -1.574 167.558 1.00 35.84 168 ASN B O 1
ATOM 2745 N N . ALA B 1 192 ? 40.151 -3.411 170.353 1.00 31.50 170 ALA B N 1
ATOM 2746 C CA . ALA B 1 192 ? 39.151 -2.990 171.325 1.00 30.22 170 ALA B CA 1
ATOM 2747 C C . ALA B 1 192 ? 38.739 -1.542 171.169 1.00 35.17 170 ALA B C 1
ATOM 2748 O O . ALA B 1 192 ? 37.725 -1.141 171.743 1.00 36.13 170 ALA B O 1
ATOM 2750 N N . ASP B 1 193 ? 39.529 -0.758 170.430 1.00 34.12 171 ASP B N 1
ATOM 2751 C CA . ASP B 1 193 ? 39.506 0.728 170.540 1.00 36.03 171 ASP B CA 1
ATOM 2752 C C . ASP B 1 193 ? 39.449 1.239 172.001 1.00 44.03 171 ASP B C 1
ATOM 2753 O O . ASP B 1 193 ? 38.530 2.003 172.359 1.00 43.51 171 ASP B O 1
ATOM 2758 N N . THR B 1 194 ? 40.405 0.782 172.823 1.00 40.75 172 THR B N 1
ATOM 2759 C CA . THR B 1 194 ? 40.423 1.010 174.265 1.00 38.34 172 THR B CA 1
ATOM 2760 C C . THR B 1 194 ? 40.214 2.476 174.582 1.00 41.10 172 THR B C 1
ATOM 2761 O O . THR B 1 194 ? 40.947 3.307 174.082 1.00 41.69 172 THR B O 1
ATOM 2765 N N . PRO B 1 195 ? 39.209 2.802 175.405 1.00 43.30 173 PRO B N 1
ATOM 2766 C CA . PRO B 1 195 ? 39.096 4.183 175.925 1.00 46.38 173 PRO B CA 1
ATOM 2767 C C . PRO B 1 195 ? 40.375 4.609 176.649 1.00 42.00 173 PRO B C 1
ATOM 2768 O O . PRO B 1 195 ? 40.996 3.843 177.403 1.00 42.48 173 PRO B O 1
ATOM 2772 N N . ILE B 1 196 ? 40.798 5.832 176.401 1.00 42.05 174 ILE B N 1
ATOM 2773 C CA . ILE B 1 196 ? 41.976 6.363 177.085 1.00 43.57 174 ILE B CA 1
ATOM 2774 C C . ILE B 1 196 ? 41.617 6.887 178.485 1.00 41.46 174 ILE B C 1
ATOM 2775 O O . ILE B 1 196 ? 40.741 7.742 178.590 1.00 44.78 174 ILE B O 1
ATOM 2780 N N . ASN B 1 197 ? 42.260 6.372 179.555 1.00 35.26 175 ASN B N 1
ATOM 2781 C CA . ASN B 1 197 ? 41.975 6.893 180.918 1.00 38.26 175 ASN B CA 1
ATOM 2782 C C . ASN B 1 197 ? 42.066 8.435 180.999 1.00 39.29 175 ASN B C 1
ATOM 2783 O O . ASN B 1 197 ? 42.951 9.044 180.407 1.00 38.41 175 ASN B O 1
ATOM 2788 N N . PRO B 1 198 ? 41.175 9.062 181.765 1.00 41.82 176 PRO B N 1
ATOM 2789 C CA . PRO B 1 198 ? 41.368 10.503 182.025 1.00 42.61 176 PRO B CA 1
ATOM 2790 C C . PRO B 1 198 ? 42.803 10.817 182.432 1.00 44.46 176 PRO B C 1
ATOM 2791 O O . PRO B 1 198 ? 43.371 11.815 182.028 1.00 47.29 176 PRO B O 1
ATOM 2795 N N . GLU B 1 199 ? 43.396 9.934 183.211 1.00 43.66 177 GLU B N 1
ATOM 2796 C CA . GLU B 1 199 ? 44.717 10.174 183.748 1.00 42.74 177 GLU B CA 1
ATOM 2797 C C . GLU B 1 199 ? 45.801 10.155 182.685 1.00 42.29 177 GLU B C 1
ATOM 2798 O O . GLU B 1 199 ? 46.936 10.560 182.971 1.00 39.42 177 GLU B O 1
ATOM 2804 N N . LEU B 1 200 ? 45.481 9.632 181.492 1.00 37.73 178 LEU B N 1
ATOM 2805 C CA . LEU B 1 200 ? 46.417 9.639 180.349 1.00 38.71 178 LEU B CA 1
ATOM 2806 C C . LEU B 1 200 ? 46.094 10.677 179.258 1.00 35.34 178 LEU B C 1
ATOM 2807 O O . LEU B 1 200 ? 46.887 10.872 178.323 1.00 36.97 178 LEU B O 1
ATOM 2812 N N . GLN B 1 201 ? 44.913 11.271 179.330 1.00 34.67 179 GLN B N 1
ATOM 2813 C CA . GLN B 1 201 ? 44.451 12.206 178.299 1.00 43.57 179 GLN B CA 1
ATOM 2814 C C . GLN B 1 201 ? 45.430 13.327 177.944 1.00 48.33 179 GLN B C 1
ATOM 2815 O O . GLN B 1 201 ? 45.564 13.682 176.774 1.00 42.81 179 GLN B O 1
ATOM 2821 N N A GLN B 1 202 ? 46.108 13.885 178.951 0.70 45.04 180 GLN B N 1
ATOM 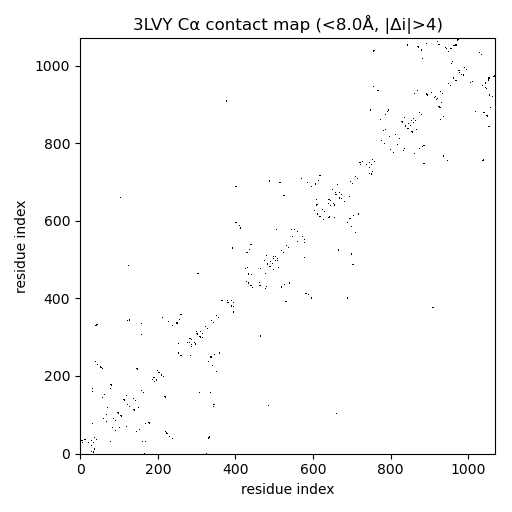2822 N N B GLN B 1 202 ? 46.100 13.868 178.955 0.30 45.26 180 GLN B N 1
ATOM 2823 C CA A GLN B 1 202 ? 47.023 15.006 178.709 0.70 46.44 180 GLN B CA 1
ATOM 2824 C CA B GLN B 1 202 ? 47.027 14.979 178.771 0.30 46.87 180 GLN B CA 1
ATOM 2825 C C A GLN B 1 202 ? 48.098 14.632 177.704 0.70 44.55 180 GLN B C 1
ATOM 2826 C C B GLN B 1 202 ? 48.226 14.608 177.902 0.30 44.72 180 GLN B C 1
ATOM 2827 O O A GLN B 1 202 ? 48.681 15.509 177.064 0.70 46.37 180 GLN B O 1
ATOM 2828 O O B GLN B 1 202 ? 49.035 15.465 177.562 0.30 47.59 180 GLN B O 1
ATOM 2839 N N . TYR B 1 203 ? 48.341 13.329 177.553 1.00 38.69 181 TYR B N 1
ATOM 2840 C CA . TYR B 1 203 ? 49.443 12.839 176.723 1.00 43.48 181 TYR B CA 1
ATOM 2841 C C . TYR B 1 203 ? 49.021 12.381 175.309 1.00 41.93 181 TYR B C 1
ATOM 2842 O O . TYR B 1 203 ? 49.855 11.882 174.539 1.00 39.68 181 TYR B O 1
ATOM 2851 N N . VAL B 1 204 ? 47.745 12.485 174.978 1.00 42.58 182 VAL B N 1
ATOM 2852 C CA . VAL B 1 204 ? 47.298 11.913 173.687 1.00 50.50 182 VAL B CA 1
ATOM 2853 C C . VAL B 1 204 ? 47.797 12.687 172.473 1.00 63.41 182 VAL B C 1
ATOM 2854 O O . VAL B 1 204 ? 48.450 13.739 172.593 1.00 58.54 182 VAL B O 1
ATOM 2858 N N . LYS B 1 205 ? 47.426 12.166 171.304 1.00 76.22 183 LYS B N 1
ATOM 2859 C CA . LYS B 1 205 ? 47.662 12.825 170.015 1.00 86.88 183 LYS B CA 1
ATOM 2860 C C . LYS B 1 205 ? 49.090 12.582 169.579 1.00 86.52 183 LYS B C 1
ATOM 2861 O O . LYS B 1 205 ? 49.784 11.775 170.189 1.00 83.82 183 LYS B O 1
ATOM 2875 N N . SER C 1 24 ? 62.080 -25.732 138.916 1.00 102.97 2 SER C N 1
ATOM 2876 C CA . SER C 1 24 ? 61.387 -24.469 138.699 1.00 92.27 2 SER C CA 1
ATOM 2877 C C . SER C 1 24 ? 60.007 -24.714 138.101 1.00 78.46 2 SER C C 1
ATOM 2878 O O . SER C 1 24 ? 59.814 -25.670 137.360 1.00 82.92 2 SER C O 1
ATOM 2881 N N . LYS C 1 25 ? 59.051 -23.853 138.434 1.00 62.31 3 LYS C N 1
ATOM 2882 C CA . LYS C 1 25 ? 57.673 -24.050 138.025 1.00 57.86 3 LYS C CA 1
ATOM 2883 C C . LYS C 1 25 ? 57.471 -23.591 136.583 1.00 61.27 3 LYS C C 1
ATOM 2884 O O . LYS C 1 25 ? 56.815 -24.278 135.814 1.00 59.68 3 LYS C O 1
ATOM 2890 N N . PHE C 1 26 ? 58.041 -22.444 136.220 1.00 60.70 4 PHE C N 1
ATOM 2891 C CA . PHE C 1 26 ? 57.849 -21.894 134.879 1.00 60.63 4 PHE C CA 1
ATOM 2892 C C . PHE C 1 26 ? 59.133 -21.818 134.093 1.00 64.53 4 PHE C C 1
ATOM 2893 O O . PHE C 1 26 ? 60.215 -21.628 134.652 1.00 60.91 4 PHE C O 1
ATOM 2901 N N . THR C 1 27 ? 58.980 -21.953 132.778 1.00 67.78 5 THR C N 1
ATOM 2902 C CA . THR C 1 27 ? 60.021 -21.652 131.822 1.00 65.01 5 THR C CA 1
ATOM 2903 C C . THR C 1 27 ? 60.104 -20.143 131.661 1.00 63.39 5 THR C C 1
ATOM 2904 O O . THR C 1 27 ? 59.079 -19.466 131.520 1.00 65.47 5 THR C O 1
ATOM 2908 N N . ILE C 1 28 ? 61.316 -19.605 131.684 1.00 57.88 6 ILE C N 1
ATOM 2909 C CA . ILE C 1 28 ? 61.489 -18.192 131.392 1.00 60.68 6 ILE C CA 1
ATOM 2910 C C . ILE C 1 28 ? 61.791 -18.027 129.898 1.00 68.45 6 ILE C C 1
ATOM 2911 O O . ILE C 1 28 ? 62.903 -18.292 129.437 1.00 73.18 6 ILE C O 1
ATOM 2916 N N . HIS C 1 29 ? 60.787 -17.594 129.145 1.00 65.07 7 HIS C N 1
ATOM 2917 C CA . HIS C 1 29 ? 60.875 -17.647 127.693 1.00 69.44 7 HIS C CA 1
ATOM 2918 C C . HIS C 1 29 ? 61.838 -16.672 127.044 1.00 69.80 7 HIS C C 1
ATOM 2919 O O . HIS C 1 29 ? 62.015 -15.537 127.484 1.00 69.04 7 HIS C O 1
ATOM 2926 N N . THR C 1 30 ? 62.461 -17.159 125.985 1.00 70.20 8 THR C N 1
ATOM 2927 C CA . THR C 1 30 ? 63.272 -16.342 125.105 1.00 74.89 8 THR C CA 1
ATOM 2928 C C . THR C 1 30 ? 62.487 -16.171 123.827 1.00 78.85 8 THR C C 1
ATOM 2929 O O . THR C 1 30 ? 61.535 -16.905 123.549 1.00 76.97 8 THR C O 1
ATOM 2933 N N . ILE C 1 31 ? 62.885 -15.191 123.043 1.00 82.01 9 ILE C N 1
ATOM 2934 C CA . ILE C 1 31 ? 62.154 -14.871 121.848 1.00 81.85 9 ILE C CA 1
ATOM 2935 C C . ILE C 1 31 ? 61.975 -16.126 120.970 1.00 88.79 9 ILE C C 1
ATOM 2936 O O . ILE C 1 31 ? 60.994 -16.251 120.234 1.00 92.55 9 ILE C O 1
ATOM 2941 N N . GLU C 1 32 ? 62.896 -17.077 121.074 1.00 89.90 10 GLU C N 1
ATOM 2942 C CA . GLU C 1 32 ? 62.810 -18.277 120.241 1.00 91.43 10 GLU C CA 1
ATOM 2943 C C . GLU C 1 32 ? 62.072 -19.455 120.896 1.00 89.52 10 GLU C C 1
ATOM 2944 O O . GLU C 1 32 ? 61.818 -20.463 120.248 1.00 91.54 10 GLU C O 1
ATOM 2950 N N . THR C 1 33 ? 61.754 -19.343 122.182 1.00 85.44 11 THR C N 1
ATOM 2951 C CA . THR C 1 33 ? 60.999 -20.391 122.865 1.00 81.46 11 THR C CA 1
ATOM 2952 C C . THR C 1 33 ? 59.539 -19.960 123.061 1.00 81.79 11 THR C C 1
ATOM 2953 O O . THR C 1 33 ? 58.639 -20.793 123.184 1.00 83.04 11 THR C O 1
ATOM 2957 N N . ALA C 1 34 ? 59.327 -18.646 123.091 1.00 77.96 12 ALA C N 1
ATOM 2958 C CA . ALA C 1 34 ? 58.019 -18.043 123.328 1.00 73.29 12 ALA C CA 1
ATOM 2959 C C . ALA C 1 34 ? 56.956 -18.563 122.368 1.00 73.63 12 ALA C C 1
ATOM 2960 O O . ALA C 1 34 ? 57.277 -19.033 121.276 1.00 73.99 12 ALA C O 1
ATOM 2962 N N . PRO C 1 35 ? 55.677 -18.468 122.768 1.00 67.92 13 PRO C N 1
ATOM 2963 C CA . PRO C 1 35 ? 54.624 -18.740 121.783 1.00 67.35 13 PRO C CA 1
ATOM 2964 C C . PRO C 1 35 ? 54.810 -17.816 120.589 1.00 72.87 13 PRO C C 1
ATOM 2965 O O . PRO C 1 35 ? 55.481 -16.795 120.728 1.00 74.30 13 PRO C O 1
ATOM 2969 N N . GLU C 1 36 ? 54.208 -18.152 119.451 1.00 76.62 14 GLU C N 1
ATOM 2970 C CA . GLU C 1 36 ? 54.426 -17.393 118.218 1.00 77.68 14 GLU C CA 1
ATOM 2971 C C . GLU C 1 36 ? 53.788 -16.011 118.303 1.00 76.80 14 GLU C C 1
ATOM 2972 O O . GLU C 1 36 ? 54.364 -15.017 117.857 1.00 75.22 14 GLU C O 1
ATOM 2978 N N . ARG C 1 37 ? 52.610 -15.957 118.912 1.00 79.19 15 ARG C N 1
ATOM 2979 C CA . ARG C 1 37 ? 51.843 -14.718 119.052 1.00 81.58 15 ARG C CA 1
ATOM 2980 C C . ARG C 1 37 ? 52.481 -13.603 119.913 1.00 78.27 15 ARG C C 1
ATOM 2981 O O . ARG C 1 37 ? 52.213 -12.426 119.677 1.00 76.91 15 ARG C O 1
ATOM 2989 N N . VAL C 1 38 ? 53.305 -13.946 120.902 1.00 77.37 16 VAL C N 1
ATOM 2990 C CA . VAL C 1 38 ? 53.980 -12.899 121.687 1.00 78.73 16 VAL C CA 1
ATOM 2991 C C . VAL C 1 38 ? 55.426 -12.693 121.219 1.00 81.44 16 VAL C C 1
ATOM 2992 O O . VAL C 1 38 ? 56.172 -11.885 121.789 1.00 84.48 16 VAL C O 1
ATOM 2996 N N . LYS C 1 39 ? 55.818 -13.432 120.188 1.00 78.72 17 LYS C N 1
ATOM 2997 C CA . LYS C 1 39 ? 57.218 -13.495 119.778 1.00 82.75 17 LYS C CA 1
ATOM 2998 C C . LYS C 1 39 ? 57.781 -12.151 119.296 1.00 86.04 17 LYS C C 1
ATOM 2999 O O . LYS C 1 39 ? 58.917 -11.807 119.623 1.00 84.93 17 LYS C O 1
ATOM 3005 N N . GLU C 1 40 ? 56.996 -11.394 118.527 1.00 86.83 18 GLU C N 1
ATOM 3006 C CA . GLU C 1 40 ? 57.444 -10.077 118.073 1.00 89.90 18 GLU C CA 1
ATOM 3007 C C . GLU C 1 40 ? 57.376 -9.029 119.184 1.00 91.11 18 GLU C C 1
ATOM 3008 O O . GLU C 1 40 ? 58.147 -8.071 119.175 1.00 94.38 18 GLU C O 1
ATOM 3014 N N . THR C 1 41 ? 56.461 -9.211 120.137 1.00 87.29 19 THR C N 1
ATOM 3015 C CA . THR C 1 41 ? 56.438 -8.386 121.347 1.00 82.69 19 THR C CA 1
ATOM 3016 C C . THR C 1 41 ? 57.691 -8.607 122.187 1.00 79.37 19 THR C C 1
ATOM 3017 O O . THR C 1 41 ? 58.305 -7.650 122.649 1.00 79.08 19 THR C O 1
ATOM 3021 N N . LEU C 1 42 ? 58.081 -9.862 122.387 1.00 78.67 20 LEU C N 1
ATOM 3022 C CA . LEU C 1 42 ? 59.310 -10.123 123.135 1.00 80.71 20 LEU C CA 1
ATOM 3023 C C . LEU C 1 42 ? 60.493 -9.434 122.462 1.00 80.71 20 LEU C C 1
ATOM 3024 O O . LEU C 1 42 ? 61.323 -8.818 123.139 1.00 76.95 20 LEU C O 1
ATOM 3029 N N . ARG C 1 43 ? 60.553 -9.546 121.133 1.00 81.93 21 ARG C N 1
ATOM 3030 C CA . ARG C 1 43 ? 61.631 -8.985 120.316 1.00 83.15 21 ARG C CA 1
ATOM 3031 C C . ARG C 1 43 ? 61.750 -7.465 120.511 1.00 84.65 21 ARG C C 1
ATOM 3032 O O . ARG C 1 43 ? 62.852 -6.913 120.557 1.00 87.62 21 ARG C O 1
ATOM 3040 N N . THR C 1 44 ? 60.607 -6.796 120.619 1.00 83.50 22 THR C N 1
ATOM 3041 C CA . THR C 1 44 ? 60.565 -5.371 120.942 1.00 83.38 22 THR C CA 1
ATOM 3042 C C . THR C 1 44 ? 61.051 -5.097 122.379 1.00 83.73 22 THR C C 1
ATOM 3043 O O . THR C 1 44 ? 61.910 -4.242 122.612 1.00 84.24 22 THR C O 1
ATOM 3047 N N . VAL C 1 45 ? 60.514 -5.829 123.349 1.00 82.37 23 VAL C N 1
ATOM 3048 C CA . VAL C 1 45 ? 60.975 -5.660 124.716 1.00 78.84 23 VAL C CA 1
ATOM 3049 C C . VAL C 1 45 ? 62.504 -5.719 124.790 1.00 80.68 23 VAL C C 1
ATOM 3050 O O . VAL C 1 45 ? 63.137 -4.815 125.334 1.00 85.45 23 VAL C O 1
ATOM 3054 N N . LYS C 1 46 ? 63.089 -6.771 124.221 1.00 76.93 24 LYS C N 1
ATOM 3055 C CA . LYS C 1 46 ? 64.521 -7.019 124.355 1.00 76.99 24 LYS C CA 1
ATOM 3056 C C . LYS C 1 46 ? 65.343 -5.863 123.836 1.00 82.67 24 LYS C C 1
ATOM 3057 O O . LYS C 1 46 ? 66.485 -5.674 124.241 1.00 84.78 24 LYS C O 1
ATOM 3063 N N . LYS C 1 47 ? 64.776 -5.088 122.925 1.00 88.20 25 LYS C N 1
ATOM 3064 C CA . LYS C 1 47 ? 65.544 -3.994 122.361 1.00 95.74 25 LYS C CA 1
ATOM 3065 C C . LYS C 1 47 ? 65.149 -2.644 122.939 1.00 96.43 25 LYS C C 1
ATOM 3066 O O . LYS C 1 47 ? 65.922 -1.695 122.878 1.00 104.22 25 LYS C O 1
ATOM 3072 N N . ASP C 1 48 ? 63.953 -2.560 123.509 1.00 95.00 26 ASP C N 1
ATOM 3073 C CA . ASP C 1 48 ? 63.598 -1.404 124.328 1.00 99.15 26 ASP C CA 1
ATOM 3074 C C . ASP C 1 48 ? 64.481 -1.376 125.581 1.00 102.03 26 ASP C C 1
ATOM 3075 O O . ASP C 1 48 ? 64.663 -0.327 126.202 1.00 105.50 26 ASP C O 1
ATOM 3080 N N . ASN C 1 49 ? 65.033 -2.534 125.940 1.00 98.73 27 ASN C N 1
ATOM 3081 C CA . ASN C 1 49 ? 65.814 -2.671 127.169 1.00 93.53 27 ASN C CA 1
ATOM 3082 C C . ASN C 1 49 ? 67.318 -2.860 126.976 1.00 96.23 27 ASN C C 1
ATOM 3083 O O . ASN C 1 49 ? 68.012 -3.279 127.899 1.00 100.64 27 ASN C O 1
ATOM 3088 N N . GLY C 1 50 ? 67.816 -2.572 125.780 1.00 97.94 28 GLY C N 1
ATOM 3089 C CA . GLY C 1 50 ? 69.245 -2.595 125.525 1.00 95.89 28 GLY C CA 1
ATOM 3090 C C . GLY C 1 50 ? 69.878 -3.952 125.268 1.00 91.46 28 GLY C C 1
ATOM 3091 O O . GLY C 1 50 ? 71.100 -4.065 125.260 1.00 93.91 28 GLY C O 1
ATOM 3092 N N . GLY C 1 51 ? 69.071 -4.985 125.056 1.00 85.30 29 GLY C N 1
ATOM 3093 C CA . GLY C 1 51 ? 69.615 -6.297 124.752 1.00 83.81 29 GLY C CA 1
ATOM 3094 C C . GLY C 1 51 ? 69.362 -7.364 125.811 1.00 80.98 29 GLY C C 1
ATOM 3095 O O . GLY C 1 51 ? 70.162 -8.285 125.984 1.00 82.61 29 GLY C O 1
ATOM 3096 N N . TYR C 1 52 ? 68.256 -7.239 126.537 1.00 74.56 30 TYR C N 1
ATOM 3097 C CA . TYR C 1 52 ? 67.811 -8.315 127.409 1.00 69.44 30 TYR C CA 1
ATOM 3098 C C . TYR C 1 52 ? 66.317 -8.215 127.649 1.00 70.35 30 TYR C C 1
ATOM 3099 O O . TYR C 1 52 ? 65.723 -7.147 127.502 1.00 68.91 30 TYR C O 1
ATOM 3108 N N . ILE C 1 53 ? 65.717 -9.340 128.020 1.00 74.21 31 ILE C N 1
ATOM 3109 C CA . ILE C 1 53 ? 64.308 -9.383 128.388 1.00 68.71 31 ILE C CA 1
ATOM 3110 C C . ILE C 1 53 ? 64.168 -9.560 129.890 1.00 64.37 31 ILE C C 1
ATOM 3111 O O . ILE C 1 53 ? 64.534 -10.604 130.434 1.00 66.11 31 ILE C O 1
ATOM 3116 N N . PRO C 1 54 ? 63.650 -8.536 130.583 1.00 62.93 32 PRO C N 1
ATOM 3117 C CA . PRO C 1 54 ? 63.455 -8.716 132.031 1.00 62.24 32 PRO C CA 1
ATOM 3118 C C . PRO C 1 54 ? 62.752 -10.052 132.258 1.00 61.72 32 PRO C C 1
ATOM 3119 O O . PRO C 1 54 ? 61.823 -10.344 131.505 1.00 61.68 32 PRO C O 1
ATOM 3123 N N . ASN C 1 55 ? 63.178 -10.862 133.230 1.00 55.21 33 ASN C N 1
ATOM 3124 C CA . ASN C 1 55 ? 62.606 -12.208 133.305 1.00 60.03 33 ASN C CA 1
ATOM 3125 C C . ASN C 1 55 ? 61.112 -12.201 133.627 1.00 58.19 33 ASN C C 1
ATOM 3126 O O . ASN C 1 55 ? 60.387 -13.133 133.263 1.00 56.90 33 ASN C O 1
ATOM 3131 N N . LEU C 1 56 ? 60.651 -11.137 134.279 1.00 55.74 34 LEU C N 1
ATOM 3132 C CA . LEU C 1 56 ? 59.220 -10.947 134.475 1.00 60.76 34 LEU C CA 1
ATOM 3133 C C . LEU C 1 56 ? 58.512 -11.086 133.133 1.00 64.11 34 LEU C C 1
ATOM 3134 O O . LEU C 1 56 ? 57.463 -11.725 133.042 1.00 63.80 34 LEU C O 1
ATOM 3139 N N . ILE C 1 57 ? 59.103 -10.502 132.090 1.00 68.46 35 ILE C N 1
ATOM 3140 C CA . ILE C 1 57 ? 58.550 -10.577 130.725 1.00 61.41 35 ILE C CA 1
ATOM 3141 C C . ILE C 1 57 ? 58.683 -11.975 130.127 1.00 60.87 35 ILE C C 1
ATOM 3142 O O . ILE C 1 57 ? 57.723 -12.514 129.585 1.00 59.07 35 ILE C O 1
ATOM 3147 N N . GLY C 1 58 ? 59.868 -12.568 130.216 1.00 63.06 36 GLY C N 1
ATOM 3148 C CA . GLY C 1 58 ? 60.030 -13.952 129.801 1.00 60.49 36 GLY C CA 1
ATOM 3149 C C . GLY C 1 58 ? 59.047 -14.863 130.529 1.00 61.31 36 GLY C C 1
ATOM 3150 O O . GLY C 1 58 ? 58.583 -15.852 129.970 1.00 63.30 36 GLY C O 1
ATOM 3151 N N . LEU C 1 59 ? 58.739 -14.537 131.787 1.00 57.14 37 LEU C N 1
ATOM 3152 C CA . LEU C 1 59 ? 57.777 -15.305 132.567 1.00 52.72 37 LEU C CA 1
ATOM 3153 C C . LEU C 1 59 ? 56.351 -15.164 132.025 1.00 50.70 37 LEU C C 1
ATOM 3154 O O . LEU C 1 59 ? 55.710 -16.154 131.706 1.00 52.97 37 LEU C O 1
ATOM 3159 N N . LEU C 1 60 ? 55.854 -13.934 131.944 1.00 53.72 38 LEU C N 1
ATOM 3160 C CA . LEU C 1 60 ? 54.483 -13.685 131.479 1.00 56.54 38 LEU C CA 1
ATOM 3161 C C . LEU C 1 60 ? 54.201 -14.208 130.057 1.00 58.79 38 LEU C C 1
ATOM 3162 O O . LEU C 1 60 ? 53.054 -14.509 129.728 1.00 58.11 38 LEU C O 1
ATOM 3167 N N . ALA C 1 61 ? 55.262 -14.326 129.248 1.00 58.83 39 ALA C N 1
ATOM 3168 C CA . ALA C 1 61 ? 55.205 -14.882 127.911 1.00 65.27 39 ALA C CA 1
ATOM 3169 C C . ALA C 1 61 ? 54.476 -16.217 127.912 1.00 69.23 39 ALA C C 1
ATOM 3170 O O . ALA C 1 61 ? 53.821 -16.553 126.931 1.00 62.57 39 ALA C O 1
ATOM 3172 N N . ASN C 1 62 ? 54.596 -16.963 129.015 1.00 66.91 40 ASN C N 1
ATOM 3173 C CA . ASN C 1 62 ? 53.895 -18.236 129.190 1.00 61.94 40 ASN C CA 1
ATOM 3174 C C . ASN C 1 62 ? 52.389 -18.077 129.038 1.00 59.38 40 ASN C C 1
ATOM 3175 O O . ASN C 1 62 ? 51.709 -18.994 128.596 1.00 63.55 40 ASN C O 1
ATOM 3180 N N . ALA C 1 63 ? 51.869 -16.918 129.432 1.00 54.90 41 ALA C N 1
ATOM 3181 C CA . ALA C 1 63 ? 50.446 -16.608 129.273 1.00 54.81 41 ALA C CA 1
ATOM 3182 C C . ALA C 1 63 ? 50.266 -15.327 128.478 1.00 54.39 41 ALA C C 1
ATOM 3183 O O . ALA C 1 63 ? 50.279 -14.233 129.056 1.00 55.67 41 ALA C O 1
ATOM 3185 N N . PRO C 1 64 ? 50.078 -15.439 127.155 1.00 62.23 42 PRO C N 1
ATOM 3186 C CA . PRO C 1 64 ? 50.002 -14.192 126.382 1.00 59.93 42 PRO C CA 1
ATOM 3187 C C . PRO C 1 64 ? 48.968 -13.167 126.881 1.00 61.34 42 PRO C C 1
ATOM 3188 O O . PRO C 1 64 ? 49.233 -11.973 126.781 1.00 63.29 42 PRO C O 1
ATOM 3192 N N . THR C 1 65 ? 47.825 -13.606 127.399 1.00 60.90 43 THR C N 1
ATOM 3193 C CA . THR C 1 65 ? 46.834 -12.669 127.922 1.00 59.27 43 THR C CA 1
ATOM 3194 C C . THR C 1 65 ? 47.302 -11.933 129.185 1.00 63.15 43 THR C C 1
ATOM 3195 O O . THR C 1 65 ? 46.864 -10.803 129.435 1.00 59.00 43 THR C O 1
ATOM 3199 N N . ALA C 1 66 ? 48.157 -12.580 129.996 1.00 63.14 44 ALA C N 1
ATOM 3200 C CA . ALA C 1 66 ? 48.733 -11.921 131.173 1.00 58.96 44 ALA C CA 1
ATOM 3201 C C . ALA C 1 66 ? 49.854 -10.966 130.768 1.00 54.13 44 ALA C C 1
ATOM 3202 O O . ALA C 1 66 ? 49.953 -9.870 131.305 1.00 49.92 44 ALA C O 1
ATOM 3204 N N . LEU C 1 67 ? 50.683 -11.363 129.802 1.00 58.45 45 LEU C N 1
ATOM 3205 C CA . LEU C 1 67 ? 51.687 -10.448 129.284 1.00 58.04 45 LEU C CA 1
ATOM 3206 C C . LEU C 1 67 ? 50.985 -9.232 128.678 1.00 63.52 45 LEU C C 1
ATOM 3207 O O . LEU C 1 67 ? 51.423 -8.094 128.832 1.00 66.48 45 LEU C O 1
ATOM 3212 N N . GLU C 1 68 ? 49.883 -9.479 127.992 1.00 64.51 46 GLU C N 1
ATOM 3213 C CA . GLU C 1 68 ? 49.170 -8.404 127.314 1.00 63.04 46 GLU C CA 1
ATOM 3214 C C . GLU C 1 68 ? 48.611 -7.420 128.337 1.00 60.08 46 GLU C C 1
ATOM 3215 O O . GLU C 1 68 ? 48.701 -6.199 128.158 1.00 57.86 46 GLU C O 1
ATOM 3221 N N . THR C 1 69 ? 48.029 -7.957 129.402 1.00 48.98 47 THR C N 1
ATOM 3222 C CA . THR C 1 69 ? 47.479 -7.119 130.448 1.00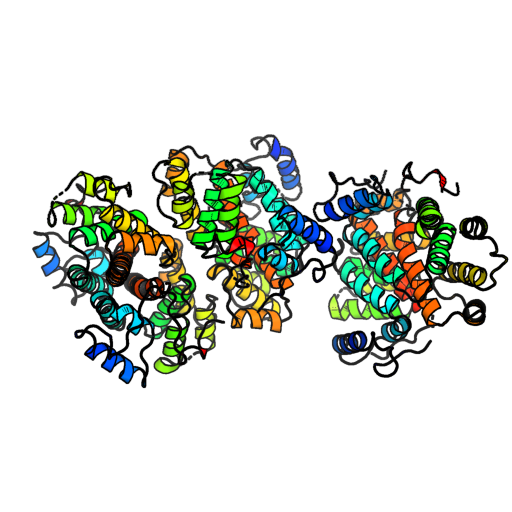 60.24 47 THR C CA 1
ATOM 3223 C C . THR C 1 69 ? 48.558 -6.248 131.089 1.00 60.15 47 THR C C 1
ATOM 3224 O O . THR C 1 69 ? 48.347 -5.051 131.310 1.00 59.84 47 THR C O 1
ATOM 3228 N N . TYR C 1 70 ? 49.704 -6.858 131.388 1.00 58.55 48 TYR C N 1
ATOM 3229 C CA . TYR C 1 70 ? 50.811 -6.144 132.000 1.00 59.36 48 TYR C CA 1
ATOM 3230 C C . TYR C 1 70 ? 51.161 -4.919 131.178 1.00 62.81 48 TYR C C 1
ATOM 3231 O O . TYR C 1 70 ? 51.155 -3.800 131.679 1.00 61.42 48 TYR C O 1
ATOM 3240 N N . ARG C 1 71 ? 51.449 -5.152 129.905 1.00 63.31 49 ARG C N 1
ATOM 3241 C CA . ARG C 1 71 ? 51.856 -4.102 128.965 1.00 67.88 49 ARG C CA 1
ATOM 3242 C C . ARG C 1 71 ? 50.782 -3.050 128.689 1.00 68.83 49 ARG C C 1
ATOM 3243 O O . ARG C 1 71 ? 51.059 -1.858 128.738 1.00 70.93 49 ARG C O 1
ATOM 3251 N N . THR C 1 72 ? 49.564 -3.491 128.403 1.00 64.39 50 THR C N 1
ATOM 3252 C CA . THR C 1 72 ? 48.447 -2.572 128.230 1.00 63.61 50 THR C CA 1
ATOM 3253 C C . THR C 1 72 ? 48.111 -1.760 129.488 1.00 64.27 50 THR C C 1
ATOM 3254 O O . THR C 1 72 ? 47.888 -0.544 129.409 1.00 64.02 50 THR C O 1
ATOM 3258 N N . VAL C 1 73 ? 48.046 -2.427 130.641 1.00 64.18 51 VAL C N 1
ATOM 3259 C CA . VAL C 1 73 ? 47.690 -1.742 131.885 1.00 62.72 51 VAL C CA 1
ATOM 3260 C C . VAL C 1 73 ? 48.809 -0.787 132.270 1.00 65.62 51 VAL C C 1
ATOM 3261 O O . VAL C 1 73 ? 48.564 0.290 132.810 1.00 67.06 51 VAL C O 1
ATOM 3265 N N . GLY C 1 74 ? 50.042 -1.178 131.970 1.00 64.43 52 GLY C N 1
ATOM 3266 C CA . GLY C 1 74 ? 51.167 -0.301 132.217 1.00 63.62 52 GLY C CA 1
ATOM 3267 C C . GLY C 1 74 ? 50.894 1.027 131.539 1.00 66.82 52 GLY C C 1
ATOM 3268 O O . GLY C 1 74 ? 50.882 2.067 132.188 1.00 66.90 52 GLY C O 1
ATOM 3269 N N . GLU C 1 75 ? 50.653 0.975 130.229 1.00 67.92 53 GLU C N 1
ATOM 3270 C CA . GLU C 1 75 ? 50.425 2.177 129.415 1.00 71.32 53 GLU C CA 1
ATOM 3271 C C . GLU C 1 75 ? 49.231 3.006 129.888 1.00 68.15 53 GLU C C 1
ATOM 3272 O O . GLU C 1 75 ? 49.299 4.228 129.916 1.00 67.96 53 GLU C O 1
ATOM 3278 N N . ILE C 1 76 ? 48.141 2.355 130.272 1.00 65.33 54 ILE C N 1
ATOM 3279 C CA . ILE C 1 76 ? 47.028 3.103 130.848 1.00 66.37 54 ILE C CA 1
ATOM 3280 C C . ILE C 1 76 ? 47.477 3.826 132.120 1.00 69.13 54 ILE C C 1
ATOM 3281 O O . ILE C 1 76 ? 47.190 5.007 132.303 1.00 73.67 54 ILE C O 1
ATOM 3286 N N . ASN C 1 77 ? 48.217 3.117 132.969 1.00 63.49 55 ASN C N 1
ATOM 3287 C CA . ASN C 1 77 ? 48.693 3.653 134.249 1.00 62.12 55 ASN C CA 1
ATOM 3288 C C . ASN C 1 77 ? 49.567 4.887 134.085 1.00 61.94 55 ASN C C 1
ATOM 3289 O O . ASN C 1 77 ? 49.386 5.868 134.787 1.00 71.68 55 ASN C O 1
ATOM 3294 N N . ARG C 1 78 ? 50.521 4.841 133.163 1.00 60.52 56 ARG C N 1
ATOM 3295 C CA . ARG C 1 78 ? 51.347 6.007 132.880 1.00 71.21 56 ARG C CA 1
ATOM 3296 C C . ARG C 1 78 ? 50.521 7.185 132.315 1.00 77.15 56 ARG C C 1
ATOM 3297 O O . ARG C 1 78 ? 51.044 8.279 132.116 1.00 81.04 56 ARG C O 1
ATOM 3305 N N . ARG C 1 79 ? 49.235 6.960 132.063 1.00 74.34 57 ARG C N 1
ATOM 3306 C CA . ARG C 1 79 ? 48.353 8.037 131.618 1.00 74.44 57 ARG C CA 1
ATOM 3307 C C . ARG C 1 79 ? 47.463 8.581 132.730 1.00 73.87 57 ARG C C 1
ATOM 3308 O O . ARG C 1 79 ? 46.616 9.442 132.475 1.00 79.35 57 ARG C O 1
ATOM 3316 N N . ASN C 1 80 ? 47.645 8.083 133.952 1.00 67.33 58 ASN C N 1
ATOM 3317 C CA . ASN C 1 80 ? 46.710 8.391 135.035 1.00 66.67 58 ASN C CA 1
ATOM 3318 C C . ASN C 1 80 ? 46.927 9.753 135.676 1.00 68.81 58 ASN C C 1
ATOM 3319 O O . ASN C 1 80 ? 47.813 10.506 135.261 1.00 69.97 58 ASN C O 1
ATOM 3324 N N . SER C 1 81 ? 46.112 10.059 136.684 1.00 71.61 59 SER C N 1
ATOM 3325 C CA . SER C 1 81 ? 46.105 11.385 137.312 1.00 72.35 59 SER C CA 1
ATOM 3326 C C . SER C 1 81 ? 47.262 11.604 138.279 1.00 71.71 59 SER C C 1
ATOM 3327 O O . SER C 1 81 ? 47.378 12.669 138.869 1.00 78.36 59 SER C O 1
ATOM 3330 N N . LEU C 1 82 ? 48.106 10.600 138.457 1.00 67.68 60 LEU C N 1
ATOM 3331 C CA . LEU C 1 82 ? 49.269 10.736 139.321 1.00 63.32 60 LEU C CA 1
ATOM 3332 C C . LEU C 1 82 ? 50.476 11.189 138.494 1.00 64.53 60 LEU C C 1
ATOM 3333 O O . LEU C 1 82 ? 50.513 10.972 137.300 1.00 62.28 60 LEU C O 1
ATOM 3338 N N . THR C 1 83 ? 51.462 11.826 139.115 1.00 68.31 61 THR C N 1
ATOM 3339 C CA . THR C 1 83 ? 52.668 12.217 138.377 1.00 75.13 61 THR C CA 1
ATOM 3340 C C . THR C 1 83 ? 53.539 10.979 138.160 1.00 74.51 61 THR C C 1
ATOM 3341 O O . THR C 1 83 ? 53.253 9.922 138.715 1.00 74.02 61 THR C O 1
ATOM 3345 N N . PRO C 1 84 ? 54.612 11.106 137.361 1.00 72.29 62 PRO C N 1
ATOM 3346 C CA . PRO C 1 84 ? 55.573 9.999 137.266 1.00 69.37 62 PRO C CA 1
ATOM 3347 C C . PRO C 1 84 ? 56.201 9.574 138.624 1.00 67.43 62 PRO C C 1
ATOM 3348 O O . PRO C 1 84 ? 56.325 8.380 138.885 1.00 66.63 62 PRO C O 1
ATOM 3352 N N . THR C 1 85 ? 56.577 10.528 139.471 1.00 64.77 63 THR C N 1
ATOM 3353 C CA . THR C 1 85 ? 57.192 10.213 140.754 1.00 65.45 63 THR C CA 1
ATOM 3354 C C . THR C 1 85 ? 56.199 9.436 141.620 1.00 66.18 63 THR C C 1
ATOM 3355 O O . THR C 1 85 ? 56.515 8.377 142.158 1.00 66.77 63 THR C O 1
ATOM 3359 N N . GLU C 1 86 ? 54.988 9.970 141.719 1.00 65.09 64 GLU C N 1
ATOM 3360 C CA . GLU C 1 86 ? 53.891 9.338 142.435 1.00 56.93 64 GLU C CA 1
ATOM 3361 C C . GLU C 1 86 ? 53.525 7.925 141.944 1.00 59.21 64 GLU C C 1
ATOM 3362 O O . GLU C 1 86 ? 53.098 7.086 142.732 1.00 55.28 64 GLU C O 1
ATOM 3368 N N . ARG C 1 87 ? 53.665 7.643 140.653 1.00 62.25 65 ARG C N 1
ATOM 3369 C CA . ARG C 1 87 ? 53.350 6.289 140.221 1.00 58.66 65 ARG C CA 1
ATOM 3370 C C . ARG C 1 87 ? 54.404 5.299 140.713 1.00 57.62 65 ARG C C 1
ATOM 3371 O O . ARG C 1 87 ? 54.113 4.125 140.926 1.00 55.23 65 ARG C O 1
ATOM 3379 N N . GLU C 1 88 ? 55.628 5.779 140.870 1.00 56.92 66 GLU C N 1
ATOM 3380 C CA . GLU C 1 88 ? 56.707 4.939 141.328 1.00 60.70 66 GLU C CA 1
ATOM 3381 C C . GLU C 1 88 ? 56.605 4.798 142.829 1.00 57.23 66 GLU C C 1
ATOM 3382 O O . GLU C 1 88 ? 56.894 3.727 143.373 1.00 53.23 66 GLU C O 1
ATOM 3388 N N . VAL C 1 89 ? 56.164 5.863 143.496 1.00 55.59 67 VAL C N 1
ATOM 3389 C CA . VAL C 1 89 ? 55.887 5.753 144.921 1.00 53.49 67 VAL C CA 1
ATOM 3390 C C . VAL C 1 89 ? 54.974 4.565 145.131 1.00 55.78 67 VAL C C 1
ATOM 3391 O O . VAL C 1 89 ? 55.200 3.746 146.027 1.00 48.98 67 VAL C O 1
ATOM 3395 N N . VAL C 1 90 ? 53.928 4.479 144.309 1.00 56.94 68 VAL C N 1
ATOM 3396 C CA . VAL C 1 90 ? 52.966 3.394 144.442 1.00 53.87 68 VAL C CA 1
ATOM 3397 C C . VAL C 1 90 ? 53.567 2.047 144.064 1.00 53.59 68 VAL C C 1
ATOM 3398 O O . VAL C 1 90 ? 53.507 1.110 144.843 1.00 50.25 68 VAL C O 1
ATOM 3402 N N . GLN C 1 91 ? 54.161 1.959 142.880 1.00 52.05 69 GLN C N 1
ATOM 3403 C CA . GLN C 1 91 ? 54.762 0.704 142.450 1.00 48.81 69 GLN C CA 1
ATOM 3404 C C . GLN C 1 91 ? 55.858 0.172 143.424 1.00 53.87 69 GLN C C 1
ATOM 3405 O O . GLN C 1 91 ? 55.897 -1.022 143.700 1.00 52.94 69 GLN C O 1
ATOM 3411 N N . ILE C 1 92 ? 56.729 1.035 143.942 1.00 49.54 70 ILE C N 1
ATOM 3412 C CA . ILE C 1 92 ? 57.808 0.573 144.821 1.00 45.75 70 ILE C CA 1
ATOM 3413 C C . ILE C 1 92 ? 57.277 0.175 146.220 1.00 52.03 70 ILE C C 1
ATOM 3414 O O . ILE C 1 92 ? 57.663 -0.852 146.808 1.00 47.40 70 ILE C O 1
ATOM 3419 N N . THR C 1 93 ? 56.374 0.987 146.745 1.00 51.37 71 THR C N 1
ATOM 3420 C CA . THR C 1 93 ? 55.754 0.663 148.005 1.00 46.00 71 THR C CA 1
ATOM 3421 C C . THR C 1 93 ? 54.983 -0.648 147.884 1.00 51.12 71 THR C C 1
ATOM 3422 O O . THR C 1 93 ? 54.986 -1.458 148.807 1.00 52.68 71 THR C O 1
ATOM 3426 N N . ALA C 1 94 ? 54.309 -0.863 146.758 1.00 49.37 72 ALA C N 1
ATOM 3427 C CA . ALA C 1 94 ? 53.551 -2.097 146.596 1.00 47.60 72 ALA C CA 1
ATOM 3428 C C . ALA C 1 94 ? 54.494 -3.298 146.524 1.00 47.40 72 ALA C C 1
ATOM 3429 O O . ALA C 1 94 ? 54.232 -4.315 147.149 1.00 45.14 72 ALA C O 1
ATOM 3431 N N . ALA C 1 95 ? 55.600 -3.170 145.793 1.00 46.34 73 ALA C N 1
ATOM 3432 C CA . ALA C 1 95 ? 56.591 -4.252 145.690 1.00 47.06 73 ALA C CA 1
ATOM 3433 C C . ALA C 1 95 ? 57.246 -4.646 147.062 1.00 42.48 73 ALA C C 1
ATOM 3434 O O . ALA C 1 95 ? 57.445 -5.834 147.385 1.00 43.48 73 ALA C O 1
ATOM 3436 N N . VAL C 1 96 ? 57.572 -3.646 147.869 1.00 44.48 74 VAL C N 1
ATOM 3437 C CA . VAL C 1 96 ? 58.121 -3.886 149.209 1.00 45.57 74 VAL C CA 1
ATOM 3438 C C . VAL C 1 96 ? 57.075 -4.589 150.061 1.00 46.07 74 VAL C C 1
ATOM 3439 O O . VAL C 1 96 ? 57.339 -5.621 150.654 1.00 43.57 74 VAL C O 1
ATOM 3443 N N . THR C 1 97 ? 55.867 -4.032 150.073 1.00 43.58 75 THR C N 1
ATOM 3444 C CA . THR C 1 97 ? 54.770 -4.577 150.846 1.00 39.69 75 THR C CA 1
ATOM 3445 C C . THR C 1 97 ? 54.380 -5.984 150.408 1.00 46.66 75 THR C C 1
ATOM 3446 O O . THR C 1 97 ? 54.014 -6.778 151.256 1.00 41.32 75 THR C O 1
ATOM 3450 N N . ASN C 1 98 ? 54.457 -6.300 149.102 1.00 41.79 76 ASN C N 1
ATOM 3451 C CA . ASN C 1 98 ? 54.112 -7.643 148.629 1.00 42.38 76 ASN C CA 1
ATOM 3452 C C . ASN C 1 98 ? 55.314 -8.557 148.658 1.00 41.16 76 ASN C C 1
ATOM 3453 O O . ASN C 1 98 ? 55.225 -9.720 148.307 1.00 43.66 76 ASN C O 1
ATOM 3458 N N . GLY C 1 99 ? 56.461 -8.000 149.008 1.00 49.76 77 GLY C N 1
ATOM 3459 C CA . GLY C 1 99 ? 57.646 -8.791 149.287 1.00 42.18 77 GLY C CA 1
ATOM 3460 C C . GLY C 1 99 ? 58.179 -9.370 148.002 1.00 44.82 77 GLY C C 1
ATOM 3461 O O . GLY C 1 99 ? 58.605 -10.518 147.954 1.00 46.18 77 GLY C O 1
ATOM 3462 N N . CYS C 1 100 ? 58.173 -8.567 146.947 1.00 42.18 78 CYS C N 1
ATOM 3463 C CA . CYS C 1 100 ? 58.638 -9.059 145.663 1.00 44.37 78 CYS C CA 1
ATOM 3464 C C . CYS C 1 100 ? 59.966 -8.414 145.293 1.00 54.17 78 CYS C C 1
ATOM 3465 O O . CYS C 1 100 ? 60.014 -7.285 144.795 1.00 60.03 78 CYS C O 1
ATOM 3468 N N . ALA C 1 101 ? 61.045 -9.150 145.506 1.00 52.53 79 ALA C N 1
ATOM 3469 C CA . ALA C 1 101 ? 62.372 -8.634 145.221 1.00 51.37 79 ALA C CA 1
ATOM 3470 C C . ALA C 1 101 ? 62.546 -8.175 143.752 1.00 55.29 79 ALA C C 1
ATOM 3471 O O . ALA C 1 101 ? 63.107 -7.111 143.491 1.00 58.39 79 ALA C O 1
ATOM 3473 N N . PHE C 1 102 ? 62.074 -8.963 142.789 1.00 54.22 80 PHE C N 1
ATOM 3474 C CA . PHE C 1 102 ? 62.305 -8.597 141.394 1.00 53.28 80 PHE C CA 1
ATOM 3475 C C . PHE C 1 102 ? 61.751 -7.214 141.087 1.00 53.89 80 PHE C C 1
ATOM 3476 O O . PHE C 1 102 ? 62.426 -6.381 140.466 1.00 53.24 80 PHE C O 1
ATOM 3484 N N . CYS C 1 103 ? 60.522 -6.964 141.523 1.00 53.01 81 CYS C N 1
ATOM 3485 C CA . CYS C 1 103 ? 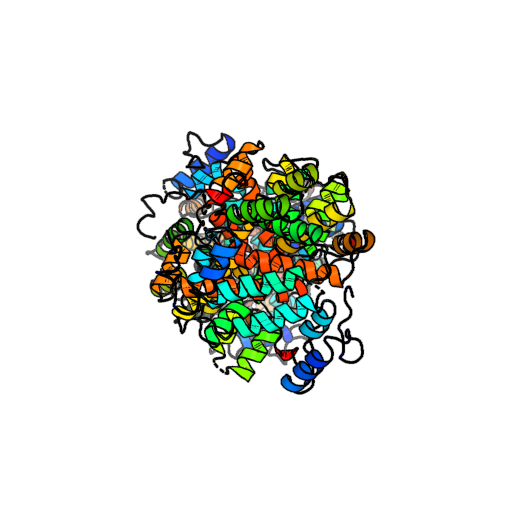59.869 -5.724 141.143 1.00 55.18 81 CYS C CA 1
ATOM 3486 C C . CYS C 1 103 ? 60.440 -4.535 141.892 1.00 56.99 81 CYS C C 1
ATOM 3487 O O . CYS C 1 103 ? 60.420 -3.439 141.349 1.00 56.65 81 CYS C O 1
ATOM 3490 N N . VAL C 1 104 ? 60.970 -4.746 143.111 1.00 52.69 82 VAL C N 1
ATOM 3491 C CA . VAL C 1 104 ? 61.718 -3.684 143.798 1.00 52.36 82 VAL C CA 1
ATOM 3492 C C . VAL C 1 104 ? 62.948 -3.295 142.979 1.00 57.90 82 VAL C C 1
ATOM 3493 O O . VAL C 1 104 ? 63.197 -2.110 142.753 1.00 64.47 82 VAL C O 1
ATOM 3497 N N . ALA C 1 105 ? 63.707 -4.285 142.504 1.00 56.78 83 ALA C N 1
ATOM 3498 C CA . ALA C 1 105 ? 64.865 -3.998 141.643 1.00 54.92 83 ALA C CA 1
ATOM 3499 C C . ALA C 1 105 ? 64.447 -3.281 140.360 1.00 62.94 83 ALA C C 1
ATOM 3500 O O . ALA C 1 105 ? 64.965 -2.214 140.039 1.00 65.13 83 ALA C O 1
ATOM 3502 N N . GLY C 1 106 ? 63.505 -3.869 139.632 1.00 60.85 84 GLY C N 1
ATOM 3503 C CA . GLY C 1 106 ? 63.034 -3.281 138.388 1.00 63.75 84 GLY C CA 1
ATOM 3504 C C . GLY C 1 106 ? 62.570 -1.839 138.525 1.00 61.11 84 GLY C C 1
ATOM 3505 O O . GLY C 1 106 ? 62.986 -0.975 137.754 1.00 60.42 84 GLY C O 1
ATOM 3506 N N . HIS C 1 107 ? 61.710 -1.569 139.505 1.00 57.74 85 HIS C N 1
ATOM 3507 C CA . HIS C 1 107 ? 61.218 -0.208 139.686 1.00 60.05 85 HIS C CA 1
ATOM 3508 C C . HIS C 1 107 ? 62.283 0.774 140.192 1.00 58.83 85 HIS C C 1
ATOM 3509 O O . HIS C 1 107 ? 62.192 1.983 139.966 1.00 59.92 85 HIS C O 1
ATOM 3516 N N . THR C 1 108 ? 63.315 0.244 140.830 1.00 58.44 86 THR C N 1
ATOM 3517 C CA . THR C 1 108 ? 64.460 1.055 141.226 1.00 59.38 86 THR C CA 1
ATOM 3518 C C . THR C 1 108 ? 65.249 1.457 140.001 1.00 60.32 86 THR C C 1
ATOM 3519 O O . THR C 1 108 ? 65.706 2.601 139.889 1.00 60.15 86 THR C O 1
ATOM 3523 N N . ALA C 1 109 ? 65.415 0.504 139.087 1.00 62.29 87 ALA C N 1
ATOM 3524 C CA . ALA C 1 109 ? 66.082 0.756 137.809 1.00 69.68 87 ALA C CA 1
ATOM 3525 C C . ALA C 1 109 ? 65.367 1.848 137.001 1.00 65.71 87 ALA C C 1
ATOM 3526 O O . ALA C 1 109 ? 65.991 2.806 136.560 1.00 62.08 87 ALA C O 1
ATOM 3528 N N . PHE C 1 110 ? 64.058 1.696 136.829 1.00 62.13 88 PHE C N 1
ATOM 3529 C CA . PHE C 1 110 ? 63.245 2.710 136.185 1.00 69.00 88 PHE C CA 1
ATOM 3530 C C . PHE C 1 110 ? 63.372 4.073 136.859 1.00 73.31 88 PHE C C 1
ATOM 3531 O O . PHE C 1 110 ? 63.519 5.102 136.201 1.00 78.63 88 PHE C O 1
ATOM 3539 N N . SER C 1 111 ? 63.317 4.081 138.179 1.00 74.81 89 SER C N 1
ATOM 3540 C CA . SER C 1 111 ? 63.340 5.333 138.923 1.00 77.34 89 SER C CA 1
ATOM 3541 C C . SER C 1 111 ? 64.657 6.115 138.828 1.00 83.32 89 SER C C 1
ATOM 3542 O O . SER C 1 111 ? 64.659 7.351 138.844 1.00 87.18 89 SER C O 1
ATOM 3545 N N . ILE C 1 112 ? 65.774 5.401 138.735 1.00 82.09 90 ILE C N 1
ATOM 3546 C CA . ILE C 1 112 ? 67.076 6.052 138.672 1.00 82.42 90 ILE C CA 1
ATOM 3547 C C . ILE C 1 112 ? 67.344 6.635 137.293 1.00 84.59 90 ILE C C 1
ATOM 3548 O O . ILE C 1 112 ? 67.921 7.721 137.180 1.00 84.40 90 ILE C O 1
ATOM 3553 N N . LYS C 1 113 ? 66.905 5.922 136.253 1.00 85.48 91 LYS C N 1
ATOM 3554 C CA . LYS C 1 113 ? 67.240 6.282 134.870 1.00 90.83 91 LYS C CA 1
ATOM 3555 C C . LYS C 1 113 ? 66.164 7.094 134.128 1.00 89.70 91 LYS C C 1
ATOM 3556 O O . LYS C 1 113 ? 66.490 8.040 133.420 1.00 95.42 91 LYS C O 1
ATOM 3562 N N . GLN C 1 114 ? 64.893 6.739 134.301 1.00 85.25 92 GLN C N 1
ATOM 3563 C CA . GLN C 1 114 ? 63.802 7.457 133.646 1.00 85.46 92 GLN C CA 1
ATOM 3564 C C . GLN C 1 114 ? 63.300 8.696 134.419 1.00 89.31 92 GLN C C 1
ATOM 3565 O O . GLN C 1 114 ? 62.812 9.648 133.812 1.00 97.75 92 GLN C O 1
ATOM 3571 N N . ILE C 1 115 ? 63.431 8.698 135.742 1.00 81.24 93 ILE C N 1
ATOM 3572 C CA . ILE C 1 115 ? 62.952 9.819 136.560 1.00 78.77 93 ILE C CA 1
ATOM 3573 C C . ILE C 1 115 ? 64.081 10.605 137.253 1.00 77.50 93 ILE C C 1
ATOM 3574 O O . ILE C 1 115 ? 63.891 11.754 137.661 1.00 77.26 93 ILE C O 1
ATOM 3579 N N . GLN C 1 116 ? 65.251 9.982 137.369 1.00 76.36 94 GLN C N 1
ATOM 3580 C CA . GLN C 1 116 ? 66.374 10.542 138.133 1.00 77.95 94 GLN C CA 1
ATOM 3581 C C . GLN C 1 116 ? 65.967 10.934 139.560 1.00 75.62 94 GLN C C 1
ATOM 3582 O O . GLN C 1 116 ? 66.281 12.028 140.043 1.00 75.33 94 GLN C O 1
ATOM 3596 N N . ALA C 1 118 ? 65.596 11.614 143.423 1.00 71.93 96 ALA C N 1
ATOM 3597 C CA . ALA C 1 118 ? 66.513 11.987 144.476 1.00 75.28 96 ALA C CA 1
ATOM 3598 C C . ALA C 1 118 ? 66.808 10.725 145.288 1.00 71.58 96 ALA C C 1
ATOM 3599 O O . ALA C 1 118 ? 65.897 9.947 145.549 1.00 66.06 96 ALA C O 1
ATOM 3601 N N . PRO C 1 119 ? 68.084 10.507 145.667 1.00 75.64 97 PRO C N 1
ATOM 3602 C CA . PRO C 1 119 ? 68.527 9.296 146.382 1.00 72.99 97 PRO C CA 1
ATOM 3603 C C . PRO C 1 119 ? 67.831 9.077 147.727 1.00 76.11 97 PRO C C 1
ATOM 3604 O O . PRO C 1 119 ? 67.551 7.924 148.097 1.00 75.73 97 PRO C O 1
ATOM 3608 N N . ASP C 1 120 ? 67.570 10.158 148.458 1.00 74.83 98 ASP C N 1
ATOM 3609 C CA . ASP C 1 120 ? 66.860 10.051 149.734 1.00 75.00 98 ASP C CA 1
ATOM 3610 C C . ASP C 1 120 ? 65.420 9.552 149.562 1.00 71.49 98 ASP C C 1
ATOM 3611 O O . ASP C 1 120 ? 64.908 8.790 150.384 1.00 67.48 98 ASP C O 1
ATOM 3616 N N . LEU C 1 121 ? 64.776 9.975 148.476 1.00 70.64 99 LEU C N 1
ATOM 3617 C CA . LEU C 1 121 ? 63.417 9.548 148.182 1.00 66.70 99 LEU C CA 1
ATOM 3618 C C . LEU C 1 121 ? 63.363 8.069 147.784 1.00 62.61 99 LEU C C 1
ATOM 3619 O O . LEU C 1 121 ? 62.470 7.327 148.209 1.00 58.82 99 LEU C O 1
ATOM 3624 N N . LEU C 1 122 ? 64.327 7.648 146.972 1.00 63.75 100 LEU C N 1
ATOM 3625 C CA . LEU C 1 122 ? 64.369 6.277 146.481 1.00 61.26 100 LEU C CA 1
ATOM 3626 C C . LEU C 1 122 ? 64.645 5.316 147.618 1.00 60.26 100 LEU C C 1
ATOM 3627 O O . LEU C 1 122 ? 64.117 4.211 147.645 1.00 63.33 100 LEU C O 1
ATOM 3632 N N . GLU C 1 123 ? 65.463 5.761 148.562 1.00 56.02 101 GLU C N 1
ATOM 3633 C CA . GLU C 1 123 ? 65.829 4.974 149.723 1.00 59.42 101 GLU C CA 1
ATOM 3634 C C . GLU C 1 123 ? 64.656 4.800 150.696 1.00 60.90 101 GLU C C 1
ATOM 3635 O O . GLU C 1 123 ? 64.404 3.703 151.201 1.00 62.72 101 GLU C O 1
ATOM 3641 N N . ALA C 1 124 ? 63.933 5.882 150.955 1.00 54.16 102 ALA C N 1
ATOM 3642 C CA . ALA C 1 124 ? 62.749 5.785 151.789 1.00 47.27 102 ALA C CA 1
ATOM 3643 C C . ALA C 1 124 ? 61.707 4.851 151.180 1.00 49.11 102 ALA C C 1
ATOM 3644 O O . ALA C 1 124 ? 61.106 4.071 151.890 1.00 47.65 102 ALA C O 1
ATOM 3646 N N . LEU C 1 125 ? 61.488 4.938 149.864 1.00 53.11 103 LEU C N 1
ATOM 3647 C CA . LEU C 1 125 ? 60.486 4.106 149.202 1.00 47.05 103 LEU C CA 1
ATOM 3648 C C . LEU C 1 125 ? 60.839 2.620 149.298 1.00 48.10 103 LEU C C 1
ATOM 3649 O O . LEU C 1 125 ? 60.014 1.802 149.677 1.00 52.05 103 LEU C O 1
ATOM 3654 N N . ARG C 1 126 ? 62.067 2.283 148.929 1.00 47.37 104 ARG C N 1
ATOM 3655 C CA . ARG C 1 126 ? 62.587 0.933 149.038 1.00 50.58 104 ARG C CA 1
ATOM 3656 C C . ARG C 1 126 ? 62.554 0.349 150.474 1.00 56.26 104 ARG C C 1
ATOM 3657 O O . ARG C 1 126 ? 62.381 -0.848 150.655 1.00 52.51 104 ARG C O 1
ATOM 3665 N N . ASN C 1 127 ? 62.729 1.189 151.486 1.00 55.00 105 ASN C N 1
ATOM 3666 C CA . ASN C 1 127 ? 62.768 0.704 152.865 1.00 50.77 105 ASN C CA 1
ATOM 3667 C C . ASN C 1 127 ? 61.427 0.857 153.554 1.00 50.92 105 ASN C C 1
ATOM 3668 O O . ASN C 1 127 ? 61.265 0.425 154.688 1.00 50.96 105 ASN C O 1
ATOM 3673 N N . ALA C 1 128 ? 60.478 1.499 152.876 1.00 45.69 106 ALA C N 1
ATOM 3674 C CA . ALA C 1 128 ? 59.147 1.701 153.441 1.00 42.99 106 ALA C CA 1
ATOM 3675 C C . ALA C 1 128 ? 59.170 2.561 154.712 1.00 49.20 106 ALA C C 1
ATOM 3676 O O . ALA C 1 128 ? 58.362 2.388 155.613 1.00 53.68 106 ALA C O 1
ATOM 3678 N N . THR C 1 129 ? 60.099 3.503 154.759 1.00 44.76 107 THR C N 1
ATOM 3679 C CA . THR C 1 129 ? 60.225 4.436 155.866 1.00 46.51 107 THR C CA 1
ATOM 3680 C C . THR C 1 129 ? 59.870 5.854 155.414 1.00 49.37 107 THR C C 1
ATOM 3681 O O . THR C 1 129 ? 59.787 6.126 154.212 1.00 51.51 107 THR C O 1
ATOM 3685 N N . PRO C 1 130 ? 59.642 6.764 156.369 1.00 50.95 108 PRO C N 1
ATOM 3686 C CA . PRO C 1 130 ? 58.976 8.010 155.962 1.00 47.74 108 PRO C CA 1
ATOM 3687 C C . PRO C 1 130 ? 59.771 8.842 154.966 1.00 50.25 108 PRO C C 1
ATOM 3688 O O . PRO C 1 130 ? 60.996 8.949 155.064 1.00 53.52 108 PRO C O 1
ATOM 3692 N N . ILE C 1 131 ? 59.046 9.416 154.009 1.00 46.08 109 ILE C N 1
ATOM 3693 C CA . ILE C 1 131 ? 59.584 10.414 153.086 1.00 50.60 109 ILE C CA 1
ATOM 3694 C C . ILE C 1 131 ? 59.627 11.771 153.813 1.00 59.47 109 ILE C C 1
ATOM 3695 O O . ILE C 1 131 ? 58.590 12.400 154.034 1.00 66.02 109 ILE C O 1
ATOM 3700 N N . ASP C 1 132 ? 60.813 12.214 154.220 1.00 60.36 110 ASP C N 1
ATOM 3701 C CA . ASP C 1 132 ? 60.873 13.289 155.220 1.00 73.34 110 ASP C CA 1
ATOM 3702 C C . ASP C 1 132 ? 60.620 14.700 154.677 1.00 84.58 110 ASP C C 1
ATOM 3703 O O . ASP C 1 132 ? 59.969 15.512 155.332 1.00 87.25 110 ASP C O 1
ATOM 3708 N N . ASP C 1 133 ? 61.118 14.986 153.483 1.00 90.20 111 ASP C N 1
ATOM 3709 C CA . ASP C 1 133 ? 61.061 16.346 152.965 1.00 101.52 111 ASP C CA 1
ATOM 3710 C C . ASP C 1 133 ? 59.751 16.628 152.252 1.00 98.48 111 ASP C C 1
ATOM 3711 O O . ASP C 1 133 ? 59.504 17.753 151.824 1.00 104.91 111 ASP C O 1
ATOM 3716 N N . ASP C 1 134 ? 58.910 15.611 152.115 1.00 87.89 112 ASP C N 1
ATOM 3717 C CA . ASP C 1 134 ? 57.748 15.736 151.247 1.00 79.75 112 ASP C CA 1
ATOM 3718 C C . ASP C 1 134 ? 56.522 15.043 151.820 1.00 71.55 112 ASP C C 1
ATOM 3719 O O . ASP C 1 134 ? 56.286 13.872 151.558 1.00 62.88 112 ASP C O 1
ATOM 3724 N N . PRO C 1 135 ? 55.717 15.784 152.584 1.00 71.86 113 PRO C N 1
ATOM 3725 C CA . PRO C 1 135 ? 54.562 15.187 153.254 1.00 69.77 113 PRO C CA 1
ATOM 3726 C C . PRO C 1 135 ? 53.621 14.543 152.263 1.00 67.52 113 PRO C C 1
ATOM 3727 O O . PRO C 1 135 ? 52.986 13.543 152.608 1.00 68.86 113 PRO C O 1
ATOM 3731 N N . LYS C 1 136 ? 53.522 15.105 151.057 1.00 64.81 114 LYS C N 1
ATOM 3732 C CA . LYS C 1 136 ? 52.554 14.625 150.079 1.00 59.64 114 LYS C CA 1
ATOM 3733 C C . LYS C 1 136 ? 52.898 13.225 149.610 1.00 62.55 114 LYS C C 1
ATOM 3734 O O . LYS C 1 136 ? 52.035 12.362 149.569 1.00 60.06 114 LYS C O 1
ATOM 3740 N N . LEU C 1 137 ? 54.158 13.009 149.252 1.00 63.78 115 LEU C N 1
ATOM 3741 C CA . LEU C 1 137 ? 54.597 11.701 148.792 1.00 53.75 115 LEU C CA 1
ATOM 3742 C C . LEU C 1 137 ? 54.578 10.713 149.951 1.00 53.49 115 LEU C C 1
ATOM 3743 O O . LEU C 1 137 ? 54.283 9.528 149.763 1.00 51.38 115 LEU C O 1
ATOM 3748 N N . ASP C 1 138 ? 54.866 11.199 151.156 1.00 54.53 116 ASP C N 1
ATOM 3749 C CA . ASP C 1 138 ? 54.862 10.330 152.330 1.00 52.34 116 ASP C CA 1
ATOM 3750 C C . ASP C 1 138 ? 53.463 9.757 152.587 1.00 54.44 116 ASP C C 1
ATOM 3751 O O . ASP C 1 138 ? 53.305 8.560 152.857 1.00 50.98 116 ASP C O 1
ATOM 3756 N N . THR C 1 139 ? 52.451 10.623 152.522 1.00 53.72 117 THR C N 1
ATOM 3757 C CA . THR C 1 139 ? 51.066 10.203 152.699 1.00 52.81 117 THR C CA 1
ATOM 3758 C C . THR C 1 139 ? 50.658 9.223 151.601 1.00 52.50 117 THR C C 1
ATOM 3759 O O . THR C 1 139 ? 49.899 8.278 151.843 1.00 50.22 117 THR C O 1
ATOM 3763 N N . LEU C 1 140 ? 51.167 9.439 150.390 1.00 53.06 118 LEU C N 1
ATOM 3764 C CA . LEU C 1 140 ? 50.862 8.543 149.273 1.00 50.70 118 LEU C CA 1
ATOM 3765 C C . LEU C 1 140 ? 51.394 7.134 149.551 1.00 48.00 118 LEU C C 1
ATOM 3766 O O . LEU C 1 140 ? 50.650 6.167 149.490 1.00 49.05 118 LEU C O 1
ATOM 3771 N N . ALA C 1 141 ? 52.688 7.028 149.832 1.00 47.42 119 ALA C N 1
ATOM 3772 C CA . ALA C 1 141 ? 53.298 5.751 150.243 1.00 50.77 119 ALA C CA 1
ATOM 3773 C C . ALA C 1 141 ? 52.451 5.077 151.325 1.00 49.21 119 ALA C C 1
ATOM 3774 O O . ALA C 1 141 ? 51.990 3.935 151.160 1.00 48.11 119 ALA C O 1
ATOM 3776 N N A LYS C 1 142 ? 52.242 5.798 152.422 0.54 48.78 120 LYS C N 1
ATOM 3777 N N B LYS C 1 142 ? 52.212 5.807 152.411 0.46 48.69 120 LYS C N 1
ATOM 3778 C CA A LYS C 1 142 ? 51.455 5.290 153.538 0.54 46.29 120 LYS C CA 1
ATOM 3779 C CA B LYS C 1 142 ? 51.461 5.290 153.555 0.46 46.28 120 LYS C CA 1
ATOM 3780 C C A LYS C 1 142 ? 50.080 4.844 153.075 0.54 46.67 120 LYS C C 1
ATOM 3781 C C B LYS C 1 142 ? 49.992 4.994 153.243 0.46 46.80 120 LYS C C 1
ATOM 3782 O O A LYS C 1 142 ? 49.602 3.787 153.467 0.54 44.96 120 LYS C O 1
ATOM 3783 O O B LYS C 1 142 ? 49.355 4.198 153.923 0.46 44.47 120 LYS C O 1
ATOM 3794 N N . PHE C 1 143 ? 49.449 5.643 152.221 1.00 49.93 121 PHE C N 1
ATOM 3795 C CA . PHE C 1 143 ? 48.112 5.311 151.748 1.00 46.09 121 PHE C CA 1
ATOM 3796 C C . PHE C 1 143 ? 48.179 3.985 150.993 1.00 46.03 121 PHE C C 1
ATOM 3797 O O . PHE C 1 143 ? 47.307 3.118 151.150 1.00 45.70 121 PHE C O 1
ATOM 3805 N N . THR C 1 144 ? 49.232 3.816 150.194 1.00 45.09 122 THR C N 1
ATOM 3806 C CA . THR C 1 144 ? 49.369 2.620 149.361 1.00 43.91 122 THR C CA 1
ATOM 3807 C C . THR C 1 144 ? 49.531 1.375 150.236 1.00 44.32 122 THR C C 1
ATOM 3808 O O . THR C 1 144 ? 49.029 0.285 149.907 1.00 42.26 122 THR C O 1
ATOM 3812 N N . ILE C 1 145 ? 50.233 1.541 151.360 1.00 44.49 123 ILE C N 1
ATOM 3813 C CA . ILE C 1 145 ? 50.398 0.445 152.317 1.00 40.94 123 ILE C CA 1
ATOM 3814 C C . ILE C 1 145 ? 49.045 0.028 152.877 1.00 42.53 123 ILE C C 1
ATOM 3815 O O . ILE C 1 145 ? 48.716 -1.164 152.915 1.00 39.40 123 ILE C O 1
ATOM 3820 N N . ALA C 1 146 ? 48.232 1.011 153.245 1.00 41.62 124 ALA C N 1
ATOM 3821 C CA . ALA C 1 146 ? 46.910 0.721 153.811 1.00 44.13 124 ALA C CA 1
ATOM 3822 C C . ALA C 1 146 ? 45.972 0.077 152.801 1.00 45.62 124 ALA C C 1
ATOM 3823 O O . ALA C 1 146 ? 45.199 -0.818 153.155 1.00 50.39 124 ALA C O 1
ATOM 3825 N N . VAL C 1 147 ? 46.047 0.511 151.546 1.00 43.91 125 VAL C N 1
ATOM 3826 C CA . VAL C 1 147 ? 45.175 -0.052 150.521 1.00 40.90 125 VAL C CA 1
ATOM 3827 C C . VAL C 1 147 ? 45.438 -1.538 150.376 1.00 40.41 125 VAL C C 1
ATOM 3828 O O . VAL C 1 147 ? 44.517 -2.335 150.381 1.00 47.26 125 VAL C O 1
ATOM 3832 N N . ILE C 1 148 ? 46.715 -1.890 150.287 1.00 36.76 126 ILE C N 1
ATOM 3833 C CA . ILE C 1 148 ? 47.130 -3.263 150.160 1.00 39.32 126 ILE C CA 1
ATOM 3834 C C . ILE C 1 148 ? 46.728 -4.105 151.370 1.00 42.90 126 ILE C C 1
ATOM 3835 O O . ILE C 1 148 ? 46.150 -5.164 151.205 1.00 42.49 126 ILE C O 1
ATOM 3840 N N . ASN C 1 149 ? 47.019 -3.657 152.587 1.00 45.39 127 ASN C N 1
ATOM 3841 C CA . ASN C 1 149 ? 46.794 -4.534 153.748 1.00 40.84 127 ASN C CA 1
ATOM 3842 C C . ASN C 1 149 ? 45.317 -4.688 154.113 1.00 39.01 127 ASN C C 1
ATOM 3843 O O . ASN C 1 149 ? 44.897 -5.710 154.669 1.00 41.11 127 ASN C O 1
ATOM 3848 N N . THR C 1 150 ? 44.527 -3.670 153.817 1.00 38.17 128 THR C N 1
ATOM 3849 C CA . THR C 1 150 ? 43.098 -3.744 154.087 1.00 39.53 128 THR C CA 1
ATOM 3850 C C . THR C 1 150 ? 42.249 -4.098 152.865 1.00 43.62 128 THR C C 1
ATOM 3851 O O . THR C 1 150 ? 41.013 -4.029 152.921 1.00 45.51 128 THR C O 1
ATOM 3855 N N . LYS C 1 151 ? 42.894 -4.457 151.756 1.00 49.36 129 LYS C N 1
ATOM 3856 C CA . LYS C 1 151 ? 42.151 -4.650 150.496 1.00 45.55 129 LYS C CA 1
ATOM 3857 C C . LYS C 1 151 ? 41.212 -3.477 150.204 1.00 49.57 129 LYS C C 1
ATOM 3858 O O . LYS C 1 151 ? 40.022 -3.652 149.915 1.00 50.67 129 LYS C O 1
ATOM 3864 N N . GLY C 1 152 ? 41.741 -2.265 150.311 1.00 46.75 130 GLY C N 1
ATOM 3865 C CA . GLY C 1 152 ? 40.926 -1.097 150.048 1.00 45.23 130 GLY C CA 1
ATOM 3866 C C . GLY C 1 152 ? 40.054 -0.596 151.187 1.00 51.61 130 GLY C C 1
ATOM 3867 O O . GLY C 1 152 ? 39.600 0.554 151.148 1.00 51.29 130 GLY C O 1
ATOM 3868 N N . ARG C 1 153 ? 39.810 -1.427 152.194 1.00 59.36 131 ARG C N 1
ATOM 3869 C CA . ARG C 1 153 ? 39.018 -1.011 153.367 1.00 61.02 131 ARG C CA 1
ATOM 3870 C C . ARG C 1 153 ? 39.830 -0.107 154.301 1.00 60.73 131 ARG C C 1
ATOM 3871 O O . ARG C 1 153 ? 40.051 -0.451 155.466 1.00 60.13 131 ARG C O 1
ATOM 3879 N N . VAL C 1 154 ? 40.273 1.040 153.807 1.00 58.04 132 VAL C N 1
ATOM 3880 C CA . VAL C 1 154 ? 41.248 1.835 154.542 1.00 57.42 132 VAL C CA 1
ATOM 3881 C C . VAL C 1 154 ? 40.716 2.578 155.777 1.00 60.27 132 VAL C C 1
ATOM 3882 O O . VAL C 1 154 ? 41.500 2.976 156.640 1.00 57.19 132 VAL C O 1
ATOM 3886 N N . GLY C 1 155 ? 39.402 2.768 155.860 1.00 61.83 133 GLY C N 1
ATOM 3887 C CA . GLY C 1 155 ? 38.804 3.490 156.972 1.00 65.40 133 GLY C CA 1
ATOM 3888 C C . GLY C 1 155 ? 38.741 4.989 156.730 1.00 68.64 133 GLY C C 1
ATOM 3889 O O . GLY C 1 155 ? 39.438 5.511 155.858 1.00 69.39 133 GLY C O 1
ATOM 3890 N N . ASP C 1 156 ? 37.905 5.682 157.496 1.00 70.69 134 ASP C N 1
ATOM 3891 C CA . ASP C 1 156 ? 37.657 7.112 157.261 1.00 71.99 134 ASP C CA 1
ATOM 3892 C C . ASP C 1 156 ? 38.900 7.984 157.487 1.00 68.79 134 ASP C C 1
ATOM 3893 O O . ASP C 1 156 ? 39.152 8.918 156.725 1.00 72.93 134 ASP C O 1
ATOM 3898 N N . GLU C 1 157 ? 39.669 7.665 158.528 1.00 67.60 135 GLU C N 1
ATOM 3899 C CA . GLU C 1 157 ? 40.837 8.460 158.920 1.00 71.04 135 GLU C CA 1
ATOM 3900 C C . GLU C 1 157 ? 41.911 8.510 157.834 1.00 68.56 135 GLU C C 1
ATOM 3901 O O . GLU C 1 157 ? 42.283 9.585 157.370 1.00 68.21 135 GLU C O 1
ATOM 3907 N N . ALA C 1 158 ? 42.407 7.345 157.431 1.00 64.46 136 ALA C N 1
ATOM 3908 C CA . ALA C 1 158 ? 43.377 7.270 156.349 1.00 58.20 136 ALA C CA 1
ATOM 3909 C C . ALA C 1 158 ? 42.864 7.951 155.074 1.00 57.82 136 ALA C C 1
ATOM 3910 O O . ALA C 1 158 ? 43.621 8.632 154.362 1.00 63.45 136 ALA C O 1
ATOM 3912 N N . PHE C 1 159 ? 41.577 7.806 154.783 1.00 53.47 137 PHE C N 1
ATOM 3913 C CA . PHE C 1 159 ? 41.081 8.392 153.539 1.00 58.97 137 PHE C CA 1
ATOM 3914 C C . PHE C 1 159 ? 41.024 9.890 153.686 1.00 66.24 137 PHE C C 1
ATOM 3915 O O . PHE C 1 159 ? 41.226 10.636 152.718 1.00 70.59 137 PHE C O 1
ATOM 3923 N N . ALA C 1 160 ? 40.750 10.356 154.898 1.00 65.04 138 ALA C N 1
ATOM 3924 C CA . ALA C 1 160 ? 40.755 11.801 155.099 1.00 66.46 138 ALA C CA 1
ATOM 3925 C C . ALA C 1 160 ? 42.196 12.301 155.063 1.00 68.99 138 ALA C C 1
ATOM 3926 O O . ALA C 1 160 ? 42.474 13.352 154.512 1.00 69.44 138 ALA C O 1
ATOM 3928 N N . ASP C 1 161 ? 43.124 11.540 155.641 1.00 66.97 139 ASP C N 1
ATOM 3929 C CA . ASP C 1 161 ? 44.528 11.932 155.538 1.00 67.54 139 ASP C CA 1
ATOM 3930 C C . ASP C 1 161 ? 44.982 12.087 154.077 1.00 63.82 139 ASP C C 1
ATOM 3931 O O . ASP C 1 161 ? 45.657 13.052 153.737 1.00 66.87 139 ASP C O 1
ATOM 3936 N N . PHE C 1 162 ? 44.626 11.119 153.239 1.00 57.46 140 PHE C N 1
ATOM 3937 C CA . PHE C 1 162 ? 44.866 11.204 151.797 1.00 61.90 140 PHE C CA 1
ATOM 3938 C C . PHE C 1 162 ? 44.426 12.566 151.271 1.00 63.00 140 PHE C C 1
ATOM 3939 O O . PHE C 1 162 ? 45.235 13.310 150.731 1.00 67.05 140 PHE C O 1
ATOM 3947 N N . LEU C 1 163 ? 43.158 12.913 151.463 1.00 63.22 141 LEU C N 1
ATOM 3948 C CA . LEU C 1 163 ? 42.643 14.139 150.869 1.00 71.38 141 LEU C CA 1
ATOM 3949 C C . LEU C 1 163 ? 43.299 15.363 151.484 1.00 71.47 141 LEU C C 1
ATOM 3950 O O . LEU C 1 163 ? 43.630 16.323 150.781 1.00 70.22 141 LEU C O 1
ATOM 3955 N N . GLU C 1 164 ? 43.489 15.321 152.796 1.00 65.58 14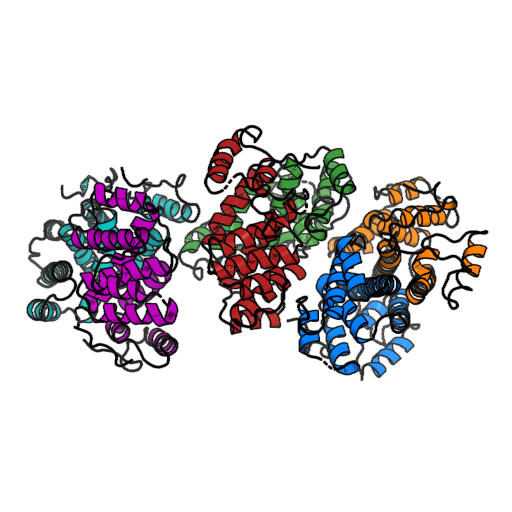2 GLU C N 1
ATOM 3956 C CA . GLU C 1 164 ? 44.012 16.459 153.534 1.00 70.19 142 GLU C CA 1
ATOM 3957 C C . GLU C 1 164 ? 45.304 17.005 152.931 1.00 68.93 142 GLU C C 1
ATOM 3958 O O . GLU C 1 164 ? 45.529 18.219 152.910 1.00 74.31 142 GLU C O 1
ATOM 3964 N N . VAL C 1 165 ? 46.136 16.116 152.408 1.00 66.31 143 VAL C N 1
ATOM 3965 C CA . VAL C 1 165 ? 47.435 16.505 151.868 1.00 63.01 143 VAL C CA 1
ATOM 3966 C C . VAL C 1 165 ? 47.352 17.049 150.433 1.00 74.15 143 VAL C C 1
ATOM 3967 O O . VAL C 1 165 ? 48.347 17.534 149.877 1.00 80.74 143 VAL C O 1
ATOM 3971 N N . GLY C 1 166 ? 46.167 16.987 149.831 1.00 72.92 144 GLY C N 1
ATOM 3972 C CA . GLY C 1 166 ? 45.995 17.511 148.490 1.00 74.65 144 GLY C CA 1
ATOM 3973 C C . GLY C 1 166 ? 45.534 16.554 147.406 1.00 73.38 144 GLY C C 1
ATOM 3974 O O . GLY C 1 166 ? 45.165 16.996 146.336 1.00 75.92 144 GLY C O 1
ATOM 3975 N N . TYR C 1 167 ? 45.558 15.251 147.660 1.00 71.27 145 TYR C N 1
ATOM 3976 C CA . TYR C 1 167 ? 45.052 14.277 146.681 1.00 71.18 145 TYR C CA 1
ATOM 3977 C C . TYR C 1 167 ? 43.518 14.258 146.608 1.00 71.14 145 TYR C C 1
ATOM 3978 O O . TYR C 1 167 ? 42.843 14.705 147.534 1.00 71.55 145 TYR C O 1
ATOM 3987 N N . THR C 1 168 ? 42.968 13.700 145.532 1.00 65.41 146 THR C N 1
ATOM 3988 C CA . THR C 1 168 ? 41.520 13.699 145.328 1.00 67.28 146 THR C CA 1
ATOM 3989 C C . THR C 1 168 ? 40.996 12.267 145.266 1.00 67.22 146 THR C C 1
ATOM 3990 O O . THR C 1 168 ? 41.780 11.345 145.085 1.00 66.38 146 THR C O 1
ATOM 3994 N N . PRO C 1 169 ? 39.660 12.084 145.350 1.00 70.20 147 PRO C N 1
ATOM 3995 C CA . PRO C 1 169 ? 39.012 10.777 145.180 1.00 71.17 147 PRO C CA 1
ATOM 3996 C C . PRO C 1 169 ? 39.412 10.102 143.871 1.00 68.71 147 PRO C C 1
ATOM 3997 O O . PRO C 1 169 ? 39.456 8.874 143.797 1.00 64.96 147 PRO C O 1
ATOM 4001 N N . GLU C 1 170 ? 39.670 10.904 142.843 1.00 69.66 148 GLU C N 1
ATOM 4002 C CA . GLU C 1 170 ? 40.148 10.365 141.582 1.00 66.04 148 GLU C CA 1
ATOM 4003 C C . GLU C 1 170 ? 41.513 9.748 141.809 1.00 66.58 148 GLU C C 1
ATOM 4004 O O . GLU C 1 170 ? 41.792 8.644 141.338 1.00 65.42 148 GLU C O 1
ATOM 4010 N N . ASN C 1 171 ? 42.359 10.473 142.538 1.00 69.74 149 ASN C N 1
ATOM 4011 C CA . ASN C 1 171 ? 43.712 10.012 142.841 1.00 66.75 149 ASN C CA 1
ATOM 4012 C C . ASN C 1 171 ? 43.695 8.676 143.565 1.00 65.60 149 ASN C C 1
ATOM 4013 O O . ASN C 1 171 ? 44.529 7.812 143.308 1.00 67.14 149 ASN C O 1
ATOM 4018 N N . ALA C 1 172 ? 42.740 8.500 144.469 1.00 63.65 150 ALA C N 1
ATOM 4019 C CA . ALA C 1 172 ? 42.718 7.288 145.269 1.00 63.67 150 ALA C CA 1
ATOM 4020 C C . ALA C 1 172 ? 42.464 6.100 144.353 1.00 61.77 150 ALA C C 1
ATOM 4021 O O . ALA C 1 172 ? 43.089 5.062 144.504 1.00 59.19 150 ALA C O 1
ATOM 4023 N N . LEU C 1 173 ? 41.565 6.260 143.386 1.00 58.80 151 LEU C N 1
ATOM 4024 C CA . LEU C 1 173 ? 41.259 5.144 142.497 1.00 54.88 151 LEU C CA 1
ATOM 4025 C C . LEU C 1 173 ? 42.443 4.858 141.586 1.00 59.45 151 LEU C C 1
ATOM 4026 O O . LEU C 1 173 ? 42.710 3.715 141.252 1.00 61.74 151 LEU C O 1
ATOM 4031 N N . ASP C 1 174 ? 43.166 5.898 141.193 1.00 57.97 152 ASP C N 1
ATOM 4032 C CA . ASP C 1 174 ? 44.408 5.692 140.464 1.00 53.01 152 ASP C CA 1
ATOM 4033 C C . ASP C 1 174 ? 45.508 5.021 141.303 1.00 57.52 152 ASP C C 1
ATOM 4034 O O . ASP C 1 174 ? 46.425 4.395 140.748 1.00 56.45 152 ASP C O 1
ATOM 4039 N N . VAL C 1 175 ? 45.421 5.163 142.631 1.00 55.25 153 VAL C N 1
ATOM 4040 C CA . VAL C 1 175 ? 46.278 4.400 143.533 1.00 53.87 153 VAL C CA 1
ATOM 4041 C C . VAL C 1 175 ? 45.880 2.932 143.426 1.00 54.45 153 VAL C C 1
ATOM 4042 O O . VAL C 1 175 ? 46.738 2.073 143.262 1.00 52.94 153 VAL C O 1
ATOM 4046 N N . VAL C 1 176 ? 44.578 2.651 143.481 1.00 57.11 154 VAL C N 1
ATOM 4047 C CA . VAL C 1 176 ? 44.083 1.275 143.372 1.00 55.52 154 VAL C CA 1
ATOM 4048 C C . VAL C 1 176 ? 44.525 0.617 142.064 1.00 55.43 154 VAL C C 1
ATOM 4049 O O . VAL C 1 176 ? 44.956 -0.528 142.061 1.00 57.32 154 VAL C O 1
ATOM 4053 N N . LEU C 1 177 ? 44.397 1.345 140.958 1.00 52.47 155 LEU C N 1
ATOM 4054 C CA . LEU C 1 177 ? 44.907 0.917 139.660 1.00 52.99 155 LEU C CA 1
ATOM 4055 C C . LEU C 1 177 ? 46.387 0.504 139.738 1.00 53.08 155 LEU C C 1
ATOM 4056 O O . LEU C 1 177 ? 46.761 -0.589 139.309 1.00 52.48 155 LEU C O 1
ATOM 4061 N N . GLY C 1 178 ? 47.227 1.380 140.281 1.00 53.45 156 GLY C N 1
ATOM 4062 C CA . GLY C 1 178 ? 48.618 1.041 140.571 1.00 49.45 156 GLY C CA 1
ATOM 4063 C C . GLY C 1 178 ? 48.824 -0.268 141.325 1.00 52.08 156 GLY C C 1
ATOM 4064 O O . GLY C 1 178 ? 49.707 -1.056 140.949 1.00 55.65 156 GLY C O 1
ATOM 4065 N N . VAL C 1 179 ? 47.997 -0.508 142.355 1.00 49.20 157 VAL C N 1
ATOM 4066 C CA . VAL C 1 179 ? 48.102 -1.661 143.254 1.00 49.17 157 VAL C CA 1
ATOM 4067 C C . VAL C 1 179 ? 47.611 -2.910 142.551 1.00 51.63 157 VAL C C 1
ATOM 4068 O O . VAL C 1 179 ? 48.141 -4.008 142.747 1.00 43.57 157 VAL C O 1
ATOM 4072 N N . SER C 1 180 ? 46.612 -2.729 141.696 1.00 52.52 158 SER C N 1
ATOM 4073 C CA . SER C 1 180 ? 46.094 -3.814 140.882 1.00 52.58 158 SER C CA 1
ATOM 4074 C C . SER C 1 180 ? 47.156 -4.292 139.866 1.00 51.98 158 SER C C 1
ATOM 4075 O O . SER C 1 180 ? 47.326 -5.490 139.614 1.00 49.76 158 SER C O 1
ATOM 4078 N N . LEU C 1 181 ? 47.893 -3.352 139.305 1.00 48.82 159 LEU C N 1
ATOM 4079 C CA . LEU C 1 181 ? 48.907 -3.699 138.322 1.00 49.83 159 LEU C CA 1
ATOM 4080 C C . LEU C 1 181 ? 50.047 -4.382 139.051 1.00 49.01 159 LEU C C 1
ATOM 4081 O O . LEU C 1 181 ? 50.630 -5.353 138.558 1.00 52.60 159 LEU C O 1
ATOM 4086 N N . ALA C 1 182 ? 50.360 -3.836 140.226 1.00 46.27 160 ALA C N 1
ATOM 4087 C CA . ALA C 1 182 ? 51.318 -4.428 141.160 1.00 40.84 160 ALA C CA 1
ATOM 4088 C C . ALA C 1 182 ? 50.995 -5.887 141.463 1.00 45.94 160 ALA C C 1
ATOM 4089 O O . ALA C 1 182 ? 51.873 -6.741 141.455 1.00 46.52 160 ALA C O 1
ATOM 4091 N N . SER C 1 183 ? 49.730 -6.173 141.747 1.00 45.27 161 SER C N 1
ATOM 4092 C CA . SER C 1 183 ? 49.345 -7.536 142.067 1.00 42.61 161 SER C CA 1
ATOM 4093 C C . SER C 1 183 ? 49.655 -8.481 140.936 1.00 48.82 161 SER C C 1
ATOM 4094 O O . SER C 1 183 ? 50.089 -9.606 141.198 1.00 50.41 161 SER C O 1
ATOM 4097 N N . LEU C 1 184 ? 49.440 -8.044 139.682 1.00 51.03 162 LEU C N 1
ATOM 4098 C CA . LEU C 1 184 ? 49.753 -8.899 138.534 1.00 45.16 162 LEU C CA 1
ATOM 4099 C C . LEU C 1 184 ? 51.237 -9.274 138.498 1.00 49.06 162 LEU C C 1
ATOM 4100 O O . LEU C 1 184 ? 51.592 -10.459 138.534 1.00 48.18 162 LEU C O 1
ATOM 4105 N N . CYS C 1 185 ? 52.117 -8.281 138.445 1.00 49.73 163 CYS C N 1
ATOM 4106 C CA . CYS C 1 185 ? 53.538 -8.600 138.379 1.00 51.58 163 CYS C CA 1
ATOM 4107 C C . CYS C 1 185 ? 54.195 -9.025 139.718 1.00 50.11 163 CYS C C 1
ATOM 4108 O O . CYS C 1 185 ? 55.117 -9.843 139.695 1.00 51.73 163 CYS C O 1
ATOM 4111 N N . ASN C 1 186 ? 53.753 -8.494 140.864 1.00 46.51 164 ASN C N 1
ATOM 4112 C CA . ASN C 1 186 ? 54.319 -8.958 142.158 1.00 41.34 164 ASN C CA 1
ATOM 4113 C C . ASN C 1 186 ? 53.967 -10.424 142.411 1.00 47.02 164 ASN C C 1
ATOM 4114 O O . ASN C 1 186 ? 54.849 -11.220 142.759 1.00 47.85 164 ASN C O 1
ATOM 4119 N N . TYR C 1 187 ? 52.683 -10.773 142.255 1.00 46.89 165 TYR C N 1
ATOM 4120 C CA . TYR C 1 187 ? 52.228 -12.133 142.573 1.00 48.92 165 TYR C CA 1
ATOM 4121 C C . TYR C 1 187 ? 52.764 -13.115 141.544 1.00 46.59 165 TYR C C 1
ATOM 4122 O O . TYR C 1 187 ? 53.041 -14.267 141.867 1.00 46.99 165 TYR C O 1
ATOM 4131 N N . ALA C 1 188 ? 52.918 -12.661 140.303 1.00 44.47 166 ALA C N 1
ATOM 4132 C CA . ALA C 1 188 ? 53.467 -13.540 139.288 1.00 43.31 166 ALA C CA 1
ATOM 4133 C C . ALA C 1 188 ? 54.939 -13.809 139.582 1.00 42.03 166 ALA C C 1
ATOM 4134 O O . ALA C 1 188 ? 55.360 -14.973 139.589 1.00 43.68 166 ALA C O 1
ATOM 4136 N N . ASN C 1 189 ? 55.735 -12.772 139.843 1.00 39.78 167 ASN C N 1
ATOM 4137 C CA . ASN C 1 189 ? 57.124 -13.037 140.229 1.00 42.30 167 ASN C CA 1
ATOM 4138 C C . ASN C 1 189 ? 57.222 -13.880 141.521 1.00 48.23 167 ASN C C 1
ATOM 4139 O O . ASN C 1 189 ? 58.113 -14.712 141.652 1.00 48.68 167 ASN C O 1
ATOM 4144 N N . ASN C 1 190 ? 56.346 -13.626 142.489 1.00 50.12 168 ASN C N 1
ATOM 4145 C CA . ASN C 1 190 ? 56.436 -14.335 143.775 1.00 47.07 168 ASN C CA 1
ATOM 4146 C C . ASN C 1 190 ? 56.126 -15.806 143.528 1.00 48.18 168 ASN C C 1
ATOM 4147 O O . ASN C 1 190 ? 56.696 -16.673 144.183 1.00 45.98 168 ASN C O 1
ATOM 4160 N N . ALA C 1 192 ? 56.681 -17.565 140.772 1.00 51.21 170 ALA C N 1
ATOM 4161 C CA . ALA C 1 192 ? 57.784 -18.179 140.042 1.00 53.64 170 ALA C CA 1
ATOM 4162 C C . ALA C 1 192 ? 59.139 -18.062 140.733 1.00 55.60 170 ALA C C 1
ATOM 4163 O O . ALA C 1 192 ? 60.111 -18.675 140.281 1.00 57.98 170 ALA C O 1
ATOM 4165 N N . ASP C 1 193 ? 59.216 -17.257 141.794 1.00 51.25 171 ASP C N 1
ATOM 4166 C CA . ASP C 1 193 ? 60.500 -16.802 142.335 1.00 58.81 171 ASP C CA 1
ATOM 4167 C C . ASP C 1 193 ? 61.444 -16.401 141.215 1.00 63.85 171 ASP C C 1
ATOM 4168 O O . ASP C 1 193 ? 62.581 -16.872 141.146 1.00 66.78 171 ASP C O 1
ATOM 4173 N N . THR C 1 194 ? 60.956 -15.525 140.345 1.00 64.61 172 THR C N 1
ATOM 4174 C CA . THR C 1 194 ? 61.641 -15.158 139.116 1.00 60.28 172 THR C CA 1
ATOM 4175 C C . THR C 1 194 ? 63.085 -14.744 139.329 1.00 58.21 172 THR C C 1
ATOM 4176 O O . THR C 1 194 ? 63.363 -13.886 140.166 1.00 60.39 172 THR C O 1
ATOM 4180 N N . PRO C 1 195 ? 64.017 -15.364 138.590 1.00 55.75 173 PRO C N 1
ATOM 4181 C CA . PRO C 1 195 ? 65.424 -14.947 138.678 1.00 57.40 173 PRO C CA 1
ATOM 4182 C C . PRO C 1 195 ? 65.589 -13.495 138.264 1.00 60.87 173 PRO C C 1
ATOM 4183 O O . PRO C 1 195 ? 64.811 -12.965 137.469 1.00 68.32 173 PRO C O 1
ATOM 4187 N N . ILE C 1 196 ? 66.611 -12.860 138.807 1.00 60.16 174 ILE C N 1
ATOM 4188 C CA . ILE C 1 196 ? 66.838 -11.447 138.590 1.00 58.80 174 ILE C CA 1
ATOM 4189 C C . ILE C 1 196 ? 67.937 -11.323 137.569 1.00 61.42 174 ILE C C 1
ATOM 4190 O O . ILE C 1 196 ? 69.012 -11.894 137.730 1.00 64.32 174 ILE C O 1
ATOM 4195 N N . ASN C 1 197 ? 67.655 -10.608 136.490 1.00 63.15 175 ASN C N 1
ATOM 4196 C CA . ASN C 1 197 ? 68.638 -10.446 135.439 1.00 66.21 175 ASN C CA 1
ATOM 4197 C C . ASN C 1 197 ? 69.920 -9.863 136.019 1.00 65.87 175 ASN C C 1
ATOM 4198 O O . ASN C 1 197 ? 69.862 -8.982 136.861 1.00 63.83 175 ASN C O 1
ATOM 4203 N N . PRO C 1 198 ? 71.080 -10.351 135.564 1.00 65.62 176 PRO C N 1
ATOM 4204 C CA . PRO C 1 198 ? 72.337 -9.655 135.841 1.00 66.86 176 PRO C CA 1
ATOM 4205 C C . PRO C 1 198 ? 72.142 -8.146 135.784 1.00 70.24 176 PRO C C 1
ATOM 4206 O O . PRO C 1 198 ? 72.508 -7.431 136.709 1.00 74.36 176 PRO C O 1
ATOM 4210 N N . GLU C 1 199 ? 71.544 -7.676 134.697 1.00 72.35 177 GLU C N 1
ATOM 4211 C CA . GLU C 1 199 ? 71.344 -6.250 134.461 1.00 70.55 177 GLU C CA 1
ATOM 4212 C C . GLU C 1 199 ? 70.724 -5.526 135.646 1.00 70.89 177 GLU C C 1
ATOM 4213 O O . GLU C 1 199 ? 71.007 -4.356 135.870 1.00 77.84 177 GLU C O 1
ATOM 4219 N N . LEU C 1 200 ? 69.877 -6.213 136.400 1.00 63.89 178 LEU C N 1
ATOM 4220 C CA . LEU C 1 200 ? 69.192 -5.579 137.521 1.00 66.11 178 LEU C CA 1
ATOM 4221 C C . LEU C 1 200 ? 69.756 -6.000 138.898 1.00 68.71 178 LEU C C 1
ATOM 4222 O O . LEU C 1 200 ? 69.283 -5.537 139.931 1.00 65.62 178 LEU C O 1
ATOM 4227 N N . GLN C 1 201 ? 70.764 -6.868 138.909 1.00 72.40 179 GLN C N 1
ATOM 4228 C CA . GLN C 1 201 ? 71.344 -7.346 140.164 1.00 72.30 179 GLN C CA 1
ATOM 4229 C C . GLN C 1 201 ? 71.735 -6.209 141.107 1.00 68.18 179 GLN C C 1
ATOM 4230 O O . GLN C 1 201 ? 71.486 -6.270 142.309 1.00 65.82 179 GLN C O 1
ATOM 4236 N N A GLN C 1 202 ? 72.360 -5.195 140.523 0.59 69.99 180 GLN C N 1
ATOM 4237 N N B GLN C 1 202 ? 72.328 -5.158 140.555 0.41 70.05 180 GLN C N 1
ATOM 4238 C CA A GLN C 1 202 ? 72.800 -3.991 141.206 0.59 71.40 180 GLN C CA 1
ATOM 4239 C CA B GLN C 1 202 ? 72.832 -4.062 141.373 0.41 71.34 180 GLN C CA 1
ATOM 4240 C C A GLN C 1 202 ? 71.733 -3.392 142.118 0.59 71.79 180 GLN C C 1
ATOM 4241 C C B GLN C 1 202 ? 71.733 -3.179 141.959 0.41 71.99 180 GLN C C 1
ATOM 4242 O O A GLN C 1 202 ? 72.048 -2.827 143.164 0.59 73.19 180 GLN C O 1
ATOM 4243 O O B GLN C 1 202 ? 72.027 -2.180 142.615 0.41 73.20 180 GLN C O 1
ATOM 4254 N N . TYR C 1 203 ? 70.473 -3.533 141.725 1.00 70.85 181 TYR C N 1
ATOM 4255 C CA . TYR C 1 203 ? 69.376 -2.804 142.360 1.00 67.88 181 TYR C CA 1
ATOM 4256 C C . TYR C 1 203 ? 68.547 -3.628 143.325 1.00 66.23 181 TYR C C 1
ATOM 4257 O O . TYR C 1 203 ? 67.543 -3.141 143.859 1.00 65.73 181 TYR C O 1
ATOM 4266 N N . VAL C 1 204 ? 68.951 -4.873 143.557 1.00 65.02 182 VAL C N 1
ATOM 4267 C CA . VAL C 1 204 ? 68.224 -5.724 144.479 1.00 58.14 182 VAL C CA 1
ATOM 4268 C C . VAL C 1 204 ? 68.280 -5.109 145.875 1.00 61.40 182 VAL C C 1
ATOM 4269 O O . VAL C 1 204 ? 69.220 -4.397 146.204 1.00 62.44 182 VAL C O 1
ATOM 4273 N N . LYS C 1 205 ? 67.255 -5.357 146.681 1.00 57.22 183 LYS C N 1
ATOM 4274 C CA . LYS C 1 205 ? 67.185 -4.795 148.027 1.00 61.92 183 LYS C CA 1
ATOM 4275 C C . LYS C 1 205 ? 67.752 -5.771 149.065 1.00 63.39 183 LYS C C 1
ATOM 4276 O O . LYS C 1 205 ? 68.671 -5.422 149.811 1.00 64.40 183 LYS C O 1
ATOM 4282 N N . SER D 1 24 ? 29.738 9.441 152.660 1.00 109.67 2 SER D N 1
ATOM 4283 C CA . SER D 1 24 ? 29.856 8.773 151.364 1.00 107.34 2 SER D CA 1
ATOM 4284 C C . SER D 1 24 ? 31.042 9.324 150.559 1.00 101.76 2 SER D C 1
ATOM 4285 O O . SER D 1 24 ? 30.959 10.408 149.987 1.00 104.60 2 SER D O 1
ATOM 4288 N N . LYS D 1 25 ? 32.137 8.563 150.512 1.00 93.20 3 LYS D N 1
ATOM 4289 C CA . LYS D 1 25 ? 33.419 9.061 150.001 1.00 84.70 3 LYS D CA 1
ATOM 4290 C C . LYS D 1 25 ? 33.418 9.395 148.519 1.00 79.87 3 LYS D C 1
ATOM 4291 O O . LYS D 1 25 ? 34.143 10.287 148.080 1.00 78.61 3 LYS D O 1
ATOM 4297 N N . PHE D 1 26 ? 32.629 8.663 147.744 1.00 76.62 4 PHE D N 1
ATOM 4298 C CA . PHE D 1 26 ? 32.615 8.865 146.300 1.00 73.74 4 PHE D CA 1
ATOM 4299 C C . PHE D 1 26 ? 31.244 9.237 145.738 1.00 74.30 4 PHE D C 1
ATOM 4300 O O . PHE D 1 26 ? 30.203 8.795 146.221 1.00 77.49 4 PHE D O 1
ATOM 4308 N N . THR D 1 27 ? 31.254 10.047 144.695 1.00 72.06 5 THR D N 1
ATOM 4309 C CA . THR D 1 27 ? 30.050 10.227 143.905 1.00 82.40 5 THR D CA 1
ATOM 4310 C C . THR D 1 27 ? 29.896 8.994 143.029 1.00 80.47 5 THR D C 1
ATOM 4311 O O . THR D 1 27 ? 30.876 8.464 142.521 1.00 76.57 5 THR D O 1
ATOM 4315 N N . ILE D 1 28 ? 28.668 8.523 142.875 1.00 81.11 6 ILE D N 1
ATOM 4316 C CA . ILE D 1 28 ? 28.394 7.458 141.927 1.00 78.57 6 ILE D CA 1
ATOM 4317 C C . ILE D 1 28 ? 27.813 8.112 140.679 1.00 82.89 6 ILE D C 1
ATOM 4318 O O . ILE D 1 28 ? 26.704 8.660 140.701 1.00 81.68 6 ILE D O 1
ATOM 4323 N N . HIS D 1 29 ? 28.571 8.072 139.590 1.00 82.67 7 HIS D N 1
ATOM 4324 C CA . HIS D 1 29 ? 28.235 8.894 138.441 1.00 74.19 7 HIS D CA 1
ATOM 4325 C C . HIS D 1 29 ? 27.088 8.371 137.597 1.00 83.45 7 HIS D C 1
ATOM 4326 O O . HIS D 1 29 ? 26.880 7.166 137.449 1.00 84.36 7 HIS D O 1
ATOM 4333 N N . THR D 1 30 ? 26.320 9.307 137.064 1.00 85.77 8 THR D N 1
ATOM 4334 C CA . THR D 1 30 ? 25.368 8.974 136.045 1.00 91.01 8 THR D CA 1
ATOM 4335 C C . THR D 1 30 ? 26.014 9.461 134.770 1.00 95.10 8 THR D C 1
ATOM 4336 O O . THR D 1 30 ? 27.082 10.082 134.809 1.00 89.54 8 THR D O 1
ATOM 4340 N N . ILE D 1 31 ? 25.371 9.175 133.645 1.00 103.54 9 ILE D N 1
ATOM 4341 C CA . ILE D 1 31 ? 25.934 9.501 132.354 1.00 108.19 9 ILE D CA 1
ATOM 4342 C C . ILE D 1 31 ? 26.118 11.012 132.289 1.00 111.42 9 ILE D C 1
ATOM 4343 O O . ILE D 1 31 ? 27.087 11.517 131.716 1.00 110.32 9 ILE D O 1
ATOM 4348 N N . GLU D 1 32 ? 25.201 11.721 132.937 1.00 115.50 10 GLU D N 1
ATOM 4349 C CA . GLU D 1 32 ? 25.168 13.176 132.904 1.00 117.90 10 GLU D CA 1
ATOM 4350 C C . GLU D 1 32 ? 26.367 13.820 133.596 1.00 113.64 10 GLU D C 1
ATOM 4351 O O . GLU D 1 32 ? 26.987 14.732 133.044 1.00 112.33 10 GLU D O 1
ATOM 4357 N N . THR D 1 33 ? 26.698 13.338 134.795 1.00 109.21 11 THR D N 1
ATOM 4358 C CA . THR D 1 33 ? 27.719 13.977 135.624 1.00 102.27 11 THR D CA 1
ATOM 4359 C C . THR D 1 33 ? 29.121 13.400 135.415 1.00 98.35 11 THR D C 1
ATOM 4360 O O . THR D 1 33 ? 30.111 13.984 135.845 1.00 98.35 11 THR D O 1
ATOM 4364 N N . ALA D 1 34 ? 29.208 12.253 134.756 1.00 94.76 12 ALA D N 1
ATOM 4365 C CA . ALA D 1 34 ? 30.508 11.656 134.493 1.00 91.96 12 ALA D CA 1
ATOM 4366 C C . ALA D 1 34 ? 31.387 12.615 133.701 1.00 94.17 12 ALA D C 1
ATOM 4367 O O . ALA D 1 34 ? 30.889 13.356 132.859 1.00 100.96 12 ALA D O 1
ATOM 4369 N N . PRO D 1 35 ? 32.703 12.603 133.964 1.00 92.36 13 PRO D N 1
ATOM 4370 C CA . PRO D 1 35 ? 33.635 13.398 133.161 1.00 95.55 13 PRO D CA 1
ATOM 4371 C C . PRO D 1 35 ? 33.339 13.248 131.679 1.00 103.36 13 PRO D C 1
ATOM 4372 O O . PRO D 1 35 ? 32.908 12.178 131.253 1.00 103.81 13 PRO D O 1
ATOM 4376 N N . GLU D 1 36 ? 33.567 14.302 130.904 1.00 109.98 14 GLU D N 1
ATOM 4377 C CA . GLU D 1 36 ? 33.224 14.274 129.485 1.00 115.06 14 GLU D CA 1
ATOM 4378 C C . GLU D 1 36 ? 33.797 13.043 128.780 1.00 111.17 14 GLU D C 1
ATOM 4379 O O . GLU D 1 36 ? 33.146 12.460 127.912 1.00 108.40 14 GLU D O 1
ATOM 4385 N N . ARG D 1 37 ? 35.004 12.638 129.176 1.00 109.45 15 ARG D N 1
ATOM 4386 C CA . ARG D 1 37 ? 35.729 11.566 128.486 1.00 105.14 15 ARG D CA 1
ATOM 4387 C C . ARG D 1 37 ? 35.181 10.165 128.774 1.00 98.94 15 ARG D C 1
ATOM 4388 O O . ARG D 1 37 ? 35.559 9.199 128.112 1.00 101.04 15 ARG D O 1
ATOM 4396 N N . VAL D 1 38 ? 34.273 10.069 129.740 1.00 88.94 16 VAL D N 1
ATOM 4397 C CA . VAL D 1 38 ? 33.742 8.784 130.181 1.00 89.28 16 VAL D CA 1
ATOM 4398 C C . VAL D 1 38 ? 32.295 8.601 129.733 1.00 94.88 16 VAL D C 1
ATOM 4399 O O . VAL D 1 38 ? 31.769 7.486 129.702 1.00 96.81 16 VAL D O 1
ATOM 4403 N N . LYS D 1 39 ? 31.664 9.713 129.374 1.00 97.15 17 LYS D N 1
ATOM 4404 C CA . LYS D 1 39 ? 30.275 9.721 128.928 1.00 98.06 17 LYS D CA 1
ATOM 4405 C C . LYS D 1 39 ? 29.969 8.588 127.949 1.00 95.74 17 LYS D C 1
ATOM 4406 O O . LYS D 1 39 ? 29.084 7.767 128.190 1.00 95.15 17 LYS D O 1
ATOM 4412 N N . GLU D 1 40 ? 30.701 8.529 126.845 1.00 94.27 18 GLU D N 1
ATOM 4413 C CA . GLU D 1 40 ? 30.435 7.479 125.874 1.00 100.65 18 GLU D CA 1
ATOM 4414 C C . GLU D 1 40 ? 30.514 6.090 126.520 1.00 95.02 18 GLU D C 1
ATOM 4415 O O . GLU D 1 40 ? 29.536 5.342 126.514 1.00 91.65 18 GLU D O 1
ATOM 4421 N N . THR D 1 41 ? 31.664 5.750 127.098 1.00 92.94 19 THR D N 1
ATOM 4422 C CA . THR D 1 41 ? 31.796 4.441 127.722 1.00 92.56 19 THR D CA 1
ATOM 4423 C C . THR D 1 41 ? 30.657 4.189 128.706 1.00 87.75 19 THR D C 1
ATOM 4424 O O . THR D 1 41 ? 30.133 3.075 128.793 1.00 90.15 19 THR D O 1
ATOM 4428 N N . LEU D 1 42 ? 30.246 5.230 129.419 1.00 83.32 20 LEU D N 1
ATOM 4429 C CA . LEU D 1 42 ? 29.117 5.087 130.330 1.00 84.11 20 LEU D CA 1
ATOM 4430 C C . LEU D 1 42 ? 27.800 4.827 129.586 1.00 86.35 20 LEU D C 1
ATOM 4431 O O . LEU D 1 42 ? 26.942 4.089 130.080 1.00 85.65 20 LEU D O 1
ATOM 4436 N N . ARG D 1 43 ? 27.639 5.412 128.399 1.00 85.55 21 ARG D N 1
ATOM 4437 C CA . ARG D 1 43 ? 26.435 5.147 127.615 1.00 92.01 21 ARG D CA 1
ATOM 4438 C C . ARG D 1 43 ? 26.404 3.696 127.132 1.00 94.11 21 ARG D C 1
ATOM 4439 O O . ARG D 1 43 ? 25.353 3.056 127.116 1.00 98.27 21 ARG D O 1
ATOM 4447 N N . THR D 1 44 ? 27.565 3.177 126.751 1.00 91.47 22 THR D N 1
ATOM 4448 C CA . THR D 1 44 ? 27.650 1.811 126.267 1.00 90.29 22 THR D CA 1
ATOM 4449 C C . THR D 1 44 ? 27.225 0.832 127.362 1.00 89.39 22 THR D C 1
ATOM 4450 O O . THR D 1 44 ? 26.473 -0.114 127.108 1.00 85.70 22 THR D O 1
ATOM 4454 N N . VAL D 1 45 ? 27.705 1.061 128.585 1.00 90.42 23 VAL D N 1
ATOM 4455 C CA . VAL D 1 45 ? 27.410 0.153 129.690 1.00 88.78 23 VAL D CA 1
ATOM 4456 C C . VAL D 1 45 ? 25.957 0.244 130.164 1.00 93.77 23 VAL D C 1
ATOM 4457 O O . VAL D 1 45 ? 25.371 -0.755 130.590 1.00 96.69 23 VAL D O 1
ATOM 4461 N N . LYS D 1 46 ? 25.385 1.444 130.109 1.00 93.73 24 LYS D N 1
ATOM 4462 C CA . LYS D 1 46 ? 24.002 1.644 130.526 1.00 100.20 24 LYS D CA 1
ATOM 4463 C C . LYS D 1 46 ? 23.044 0.788 129.688 1.00 110.85 24 LYS D C 1
ATOM 4464 O O . LYS D 1 46 ? 22.033 0.296 130.196 1.00 117.04 24 LYS D O 1
ATOM 4470 N N . LYS D 1 47 ? 23.362 0.602 128.409 1.00 108.75 25 LYS D N 1
ATOM 4471 C CA . LYS D 1 47 ? 22.500 -0.195 127.544 1.00 107.98 25 LYS D CA 1
ATOM 4472 C C . LYS D 1 47 ? 22.891 -1.678 127.477 1.00 100.11 25 LYS D C 1
ATOM 4473 O O . LYS D 1 47 ? 22.036 -2.539 127.331 1.00 94.04 25 LYS D O 1
ATOM 4479 N N . ASP D 1 48 ? 24.172 -1.985 127.615 1.00 101.42 26 ASP D N 1
ATOM 4480 C CA . ASP D 1 48 ? 24.581 -3.384 127.729 1.00 103.83 26 ASP D CA 1
ATOM 4481 C C . ASP D 1 48 ? 23.986 -4.078 128.967 1.00 101.53 26 ASP D C 1
ATOM 4482 O O . ASP D 1 48 ? 24.148 -5.284 129.138 1.00 100.11 26 ASP D O 1
ATOM 4487 N N . ASN D 1 49 ? 23.306 -3.321 129.827 1.00 99.28 27 ASN D N 1
ATOM 4488 C CA . ASN D 1 49 ? 22.730 -3.877 131.057 1.00 96.49 27 ASN D CA 1
ATOM 4489 C C . ASN D 1 49 ? 21.213 -3.690 131.181 1.00 97.48 27 ASN D C 1
ATOM 4490 O O . ASN D 1 49 ? 20.550 -3.193 130.257 1.00 101.32 27 ASN D O 1
ATOM 4495 N N . TYR D 1 52 ? 20.307 0.186 133.204 1.00 99.59 30 TYR D N 1
ATOM 4496 C CA . TYR D 1 52 ? 20.882 0.667 134.454 1.00 93.93 30 TYR D CA 1
ATOM 4497 C C . TYR D 1 52 ? 22.408 0.559 134.412 1.00 91.00 30 TYR D C 1
ATOM 4498 O O . TYR D 1 52 ? 22.951 -0.199 133.607 1.00 89.73 30 TYR D O 1
ATOM 4507 N N . ILE D 1 53 ? 23.099 1.318 135.267 1.00 86.34 31 ILE D N 1
ATOM 4508 C CA . ILE D 1 53 ? 24.560 1.262 135.324 1.00 80.10 31 ILE D CA 1
ATOM 4509 C C . ILE D 1 53 ? 25.056 0.630 136.630 1.00 81.20 31 ILE D C 1
ATOM 4510 O O . ILE D 1 53 ? 24.802 1.164 137.709 1.00 79.12 31 ILE D O 1
ATOM 4515 N N . PRO D 1 54 ? 25.783 -0.497 136.536 1.00 80.11 32 PRO D N 1
ATOM 4516 C CA . PRO D 1 54 ? 26.304 -1.099 137.772 1.00 77.44 32 PRO D CA 1
ATOM 4517 C C . PRO D 1 54 ? 27.030 -0.024 138.569 1.00 75.84 32 PRO D C 1
ATOM 4518 O O . PRO D 1 54 ? 27.803 0.756 138.006 1.00 72.18 32 PRO D O 1
ATOM 4522 N N . ASN D 1 55 ? 26.773 0.042 139.866 1.00 78.34 33 ASN D N 1
ATOM 4523 C CA . ASN D 1 55 ? 27.365 1.108 140.653 1.00 77.09 33 ASN D CA 1
ATOM 4524 C C . ASN D 1 55 ? 28.876 1.048 140.644 1.00 76.79 33 ASN D C 1
ATOM 4525 O O . ASN D 1 55 ? 29.538 2.069 140.830 1.00 77.47 33 ASN D O 1
ATOM 4530 N N . LEU D 1 56 ? 29.427 -0.136 140.391 1.00 75.30 34 LEU D N 1
ATOM 4531 C CA . LEU D 1 56 ? 30.874 -0.255 140.252 1.00 71.88 34 LEU D CA 1
ATOM 4532 C C . LEU D 1 56 ? 31.372 0.668 139.153 1.00 67.83 34 LEU D C 1
ATOM 4533 O O . LEU D 1 56 ? 32.498 1.156 139.194 1.00 69.45 34 LEU D O 1
ATOM 4538 N N . ILE D 1 57 ? 30.514 0.908 138.173 1.00 72.15 35 ILE D N 1
ATOM 4539 C CA . ILE D 1 57 ? 30.891 1.651 136.974 1.00 71.82 35 ILE D CA 1
ATOM 4540 C C . ILE D 1 57 ? 30.723 3.152 137.184 1.00 70.27 35 ILE D C 1
ATOM 4541 O O . ILE D 1 57 ? 31.593 3.946 136.819 1.00 68.92 35 ILE D O 1
ATOM 4546 N N . GLY D 1 58 ? 29.618 3.539 137.803 1.00 72.16 36 GLY D N 1
ATOM 4547 C CA . GLY D 1 58 ? 29.475 4.914 138.247 1.00 75.80 36 GLY D CA 1
ATOM 4548 C C . GLY D 1 58 ? 30.628 5.330 139.163 1.00 74.02 36 GLY D C 1
ATOM 4549 O O . GLY D 1 58 ? 31.057 6.483 139.133 1.00 74.22 36 GLY D O 1
ATOM 4550 N N . LEU D 1 59 ? 31.132 4.391 139.974 1.00 67.42 37 LEU D N 1
ATOM 4551 C CA . LEU D 1 59 ? 32.225 4.680 140.898 1.00 63.12 37 LEU D CA 1
ATOM 4552 C C . LEU D 1 59 ? 33.534 4.914 140.153 1.00 66.12 37 LEU D C 1
ATOM 4553 O O . LEU D 1 59 ? 34.154 5.966 140.298 1.00 69.30 37 LEU D O 1
ATOM 4558 N N . LEU D 1 60 ? 33.953 3.936 139.352 1.00 65.23 38 LEU D N 1
ATOM 4559 C CA . LEU D 1 60 ? 35.196 4.069 138.589 1.00 65.74 38 LEU D CA 1
ATOM 4560 C C . LEU D 1 60 ? 35.211 5.265 137.639 1.00 69.43 38 LEU D C 1
ATOM 4561 O O . LEU D 1 60 ? 36.293 5.722 137.250 1.00 69.52 38 LEU D O 1
ATOM 4566 N N . ALA D 1 61 ? 34.033 5.775 137.261 1.00 68.97 39 ALA D N 1
ATOM 4567 C CA . ALA D 1 61 ? 33.988 6.917 136.351 1.00 74.15 39 ALA D CA 1
ATOM 4568 C C . ALA D 1 61 ? 34.792 8.093 136.898 1.00 78.76 39 ALA D C 1
ATOM 4569 O O . ALA D 1 61 ? 35.317 8.898 136.135 1.00 84.39 39 ALA D O 1
ATOM 4571 N N . ASN D 1 62 ? 34.881 8.174 138.221 1.00 75.93 40 ASN D N 1
ATOM 4572 C CA . ASN D 1 62 ? 35.659 9.199 138.914 1.00 77.31 40 ASN D CA 1
ATOM 4573 C C . ASN D 1 62 ? 37.124 9.250 138.488 1.00 77.78 40 ASN D C 1
ATOM 4574 O O . ASN D 1 62 ? 37.791 10.272 138.657 1.00 78.84 40 ASN D O 1
ATOM 4579 N N . ALA D 1 63 ? 37.623 8.132 137.972 1.00 73.73 41 ALA D N 1
ATOM 4580 C CA . ALA D 1 63 ? 39.009 8.011 137.527 1.00 69.24 41 ALA D CA 1
ATOM 4581 C C . ALA D 1 63 ? 38.992 7.279 136.195 1.00 66.22 41 ALA D C 1
ATOM 4582 O O . ALA D 1 63 ? 39.052 6.038 136.158 1.00 68.36 41 ALA D O 1
ATOM 4584 N N . PRO D 1 64 ? 38.874 8.036 135.096 1.00 70.22 42 PRO D N 1
ATOM 4585 C CA . PRO D 1 64 ? 38.749 7.468 133.748 1.00 70.56 42 PRO D CA 1
ATOM 4586 C C . PRO D 1 64 ? 39.765 6.370 133.436 1.00 70.38 42 PRO D C 1
ATOM 4587 O O . PRO D 1 64 ? 39.376 5.367 132.852 1.00 70.81 42 PRO D O 1
ATOM 4591 N N . THR D 1 65 ? 41.025 6.527 133.821 1.00 71.75 43 THR D N 1
ATOM 4592 C CA . THR D 1 65 ? 41.987 5.453 133.590 1.00 70.22 43 THR D CA 1
ATOM 4593 C C . THR D 1 65 ? 41.734 4.192 134.419 1.00 67.76 43 THR D C 1
ATOM 4594 O O . THR D 1 65 ? 42.154 3.101 134.025 1.00 66.95 43 THR D O 1
ATOM 4598 N N . ALA D 1 66 ? 41.047 4.321 135.552 1.00 63.44 44 ALA D N 1
ATOM 4599 C CA . ALA D 1 66 ? 40.746 3.126 136.343 1.00 61.31 44 ALA D CA 1
ATOM 4600 C C . ALA D 1 66 ? 39.519 2.426 135.752 1.00 66.75 44 ALA D C 1
ATOM 4601 O O . ALA D 1 66 ? 39.482 1.195 135.635 1.00 68.17 44 ALA D O 1
ATOM 4603 N N . LEU D 1 67 ? 38.529 3.216 135.345 1.00 63.73 45 LEU D N 1
ATOM 4604 C CA . LEU D 1 67 ? 37.422 2.671 134.563 1.00 57.40 45 LEU D CA 1
ATOM 4605 C C . LEU D 1 67 ? 37.929 2.017 133.272 1.00 68.08 45 LEU D C 1
ATOM 4606 O O . LEU D 1 67 ? 37.454 0.957 132.849 1.00 65.27 45 LEU D O 1
ATOM 4611 N N . GLU D 1 68 ? 38.883 2.678 132.633 1.00 74.23 46 GLU D N 1
ATOM 4612 C CA . GLU D 1 68 ? 39.438 2.187 131.388 1.00 73.76 46 GLU D CA 1
ATOM 4613 C C . GLU D 1 68 ? 40.115 0.828 131.594 1.00 68.53 46 GLU D C 1
ATOM 4614 O O . GLU D 1 68 ? 39.893 -0.108 130.826 1.00 67.30 46 GLU D O 1
ATOM 4620 N N . THR D 1 69 ? 40.944 0.728 132.630 1.00 68.37 47 THR D N 1
ATOM 4621 C CA . THR D 1 69 ? 41.604 -0.526 132.958 1.00 60.76 47 THR D CA 1
ATOM 4622 C C . THR D 1 69 ? 40.587 -1.629 133.202 1.00 61.19 47 THR D C 1
ATOM 4623 O O . THR D 1 69 ? 40.667 -2.707 132.613 1.00 64.07 47 THR D O 1
ATOM 4627 N N . TYR D 1 70 ? 39.622 -1.362 134.069 1.00 58.56 48 TYR D N 1
ATOM 4628 C CA . TYR D 1 70 ? 38.628 -2.383 134.398 1.00 62.87 48 TYR D CA 1
ATOM 4629 C C . TYR D 1 70 ? 37.940 -3.005 133.164 1.00 60.64 48 TYR D C 1
ATOM 4630 O O . TYR D 1 70 ? 37.778 -4.230 133.067 1.00 61.59 48 TYR D O 1
ATOM 4639 N N . ARG D 1 71 ? 37.529 -2.165 132.230 1.00 60.20 49 ARG D N 1
ATOM 4640 C CA . ARG D 1 71 ? 36.879 -2.659 131.008 1.00 65.61 49 ARG D CA 1
ATOM 4641 C C . ARG D 1 71 ? 37.860 -3.257 129.995 1.00 66.74 49 ARG D C 1
ATOM 4642 O O . ARG D 1 71 ? 37.560 -4.275 129.351 1.00 71.26 49 ARG D O 1
ATOM 4650 N N . THR D 1 72 ? 39.017 -2.621 129.833 1.00 65.59 50 THR D N 1
ATOM 4651 C CA . THR D 1 72 ? 40.057 -3.176 128.978 1.00 70.19 50 THR D CA 1
ATOM 4652 C C . THR D 1 72 ? 40.491 -4.555 129.467 1.00 70.74 50 THR D C 1
ATOM 4653 O O . THR D 1 72 ? 40.439 -5.536 128.718 1.00 70.57 50 THR D O 1
ATOM 4657 N N . VAL D 1 73 ? 40.907 -4.628 130.727 1.00 70.35 51 VAL D N 1
ATOM 4658 C CA . VAL D 1 73 ? 41.377 -5.878 131.303 1.00 67.49 51 VAL D CA 1
ATOM 4659 C C . VAL D 1 73 ? 40.285 -6.936 131.207 1.00 63.25 51 VAL D C 1
ATOM 4660 O O . VAL D 1 73 ? 40.554 -8.065 130.815 1.00 58.07 51 VAL D O 1
ATOM 4664 N N . GLY D 1 74 ? 39.058 -6.573 131.576 1.00 64.47 52 GLY D N 1
ATOM 4665 C CA . GLY D 1 74 ? 37.949 -7.509 131.508 1.00 63.06 52 GLY D CA 1
ATOM 4666 C C . GLY D 1 74 ? 37.842 -8.098 130.103 1.00 61.10 52 GLY D C 1
ATOM 4667 O O . GLY D 1 74 ? 37.638 -9.303 129.949 1.00 59.71 52 GLY D O 1
ATOM 4668 N N . GLU D 1 75 ? 38.005 -7.245 129.092 1.00 56.28 53 GLU D N 1
ATOM 4669 C CA . GLU D 1 75 ? 38.004 -7.661 127.676 1.00 58.66 53 GLU D CA 1
ATOM 4670 C C . GLU D 1 75 ? 39.107 -8.689 127.489 1.00 62.42 53 GLU D C 1
ATOM 4671 O O . GLU D 1 75 ? 38.878 -9.750 126.942 1.00 63.84 53 GLU D O 1
ATOM 4677 N N . ILE D 1 76 ? 40.298 -8.389 127.999 1.00 64.51 54 ILE D N 1
ATOM 4678 C CA . ILE D 1 76 ? 41.447 -9.279 127.833 1.00 62.85 54 ILE D CA 1
ATOM 4679 C C . ILE D 1 76 ? 41.253 -10.597 128.567 1.00 63.91 54 ILE D C 1
ATOM 4680 O O . ILE D 1 76 ? 41.509 -11.665 128.011 1.00 61.17 54 ILE D O 1
ATOM 4685 N N . ASN D 1 77 ? 40.802 -10.504 129.819 1.00 59.43 55 ASN D N 1
ATOM 4686 C CA . ASN D 1 77 ? 40.576 -11.659 130.670 1.00 63.93 55 ASN D CA 1
ATOM 4687 C C . ASN D 1 77 ? 39.639 -12.654 129.996 1.00 66.07 55 ASN D C 1
ATOM 4688 O O . ASN D 1 77 ? 39.869 -13.859 130.028 1.00 66.70 55 ASN D O 1
ATOM 4693 N N . ARG D 1 78 ? 38.590 -12.149 129.357 1.00 73.72 56 ARG D N 1
ATOM 4694 C CA . ARG D 1 78 ? 37.597 -13.023 128.720 1.00 69.67 56 ARG D CA 1
ATOM 4695 C C . ARG D 1 78 ? 38.100 -13.714 127.445 1.00 66.59 56 ARG D C 1
ATOM 4696 O O . ARG D 1 78 ? 37.353 -14.433 126.783 1.00 69.40 56 ARG D O 1
ATOM 4704 N N . ARG D 1 79 ? 39.376 -13.520 127.124 1.00 67.09 57 ARG D N 1
ATOM 4705 C CA . ARG D 1 79 ? 40.004 -14.174 125.970 1.00 69.86 57 ARG D CA 1
ATOM 4706 C C . ARG D 1 79 ? 41.104 -15.129 126.407 1.00 69.01 57 ARG D C 1
ATOM 4707 O O . ARG D 1 79 ? 41.822 -15.695 125.566 1.00 69.17 57 ARG D O 1
ATOM 4715 N N . ASN D 1 80 ? 41.233 -15.303 127.721 1.00 67.61 58 ASN D N 1
ATOM 4716 C CA . ASN D 1 80 ? 42.388 -15.997 128.287 1.00 65.15 58 ASN D CA 1
ATOM 4717 C C . ASN D 1 80 ? 42.284 -17.512 128.169 1.00 64.67 58 ASN D C 1
ATOM 4718 O O . ASN D 1 80 ? 41.350 -18.029 127.538 1.00 60.88 58 ASN D O 1
ATOM 4723 N N . SER D 1 81 ? 43.240 -18.218 128.766 1.00 58.74 59 SER D N 1
ATOM 4724 C CA . SER D 1 81 ? 43.334 -19.660 128.564 1.00 60.01 59 SER D CA 1
ATOM 4725 C C . SER D 1 81 ? 42.344 -20.432 129.460 1.00 62.09 59 SER D C 1
ATOM 4726 O O . SER D 1 81 ? 42.311 -21.663 129.434 1.00 59.36 59 SER D O 1
ATOM 4729 N N . LEU D 1 82 ? 41.539 -19.705 130.239 1.00 59.73 60 LEU D N 1
ATOM 4730 C CA . LEU D 1 82 ? 40.465 -20.314 131.038 1.00 61.44 60 LEU D CA 1
ATOM 4731 C C . LEU D 1 82 ? 39.078 -20.295 130.337 1.00 67.17 60 LEU D C 1
ATOM 4732 O O . LEU D 1 82 ? 38.800 -19.409 129.524 1.00 59.72 60 LEU D O 1
ATOM 4737 N N . THR D 1 83 ? 38.198 -21.243 130.679 1.00 64.40 61 THR D N 1
ATOM 4738 C CA . THR D 1 83 ? 36.817 -21.212 130.182 1.00 67.94 61 THR D CA 1
ATOM 4739 C C . THR D 1 83 ? 35.967 -20.129 130.850 1.00 64.44 61 THR D C 1
ATOM 4740 O O . THR D 1 83 ? 36.375 -19.530 131.834 1.00 62.86 61 THR D O 1
ATOM 4744 N N . PRO D 1 84 ? 34.762 -19.885 130.316 1.00 63.18 62 PRO D N 1
ATOM 4745 C CA . PRO D 1 84 ? 33.895 -18.898 130.967 1.00 62.28 62 PRO D CA 1
ATOM 4746 C C . PRO D 1 84 ? 33.551 -19.274 132.413 1.00 62.96 62 PRO D C 1
ATOM 4747 O O . PRO D 1 84 ? 33.487 -18.370 133.248 1.00 61.17 62 PRO D O 1
ATOM 4751 N N . THR D 1 85 ? 33.317 -20.560 132.687 1.00 61.28 63 THR D N 1
ATOM 4752 C CA . THR D 1 85 ? 32.984 -21.017 134.039 1.00 64.88 63 THR D CA 1
ATOM 4753 C C . THR D 1 85 ? 34.190 -20.816 134.978 1.00 61.44 63 THR D C 1
ATOM 4754 O O . THR D 1 85 ? 34.074 -20.269 136.078 1.00 63.81 63 THR D O 1
ATOM 4758 N N . GLU D 1 86 ? 35.357 -21.243 134.509 1.00 59.50 64 GLU D N 1
ATOM 4759 C CA . GLU D 1 86 ? 36.599 -21.105 135.255 1.00 52.47 64 GLU D CA 1
ATOM 4760 C C . GLU D 1 86 ? 36.901 -19.668 135.606 1.00 57.95 64 GLU D C 1
ATOM 4761 O O . GLU D 1 86 ? 37.298 -19.358 136.745 1.00 58.30 64 GLU D O 1
ATOM 4767 N N . ARG D 1 87 ? 36.707 -18.780 134.642 1.00 56.10 65 ARG D N 1
ATOM 4768 C CA . ARG D 1 87 ? 37.002 -17.379 134.879 1.00 58.39 65 ARG D CA 1
ATOM 4769 C C . ARG D 1 87 ? 36.115 -16.828 135.979 1.00 57.61 65 ARG D C 1
ATOM 4770 O O . ARG D 1 87 ? 36.600 -16.099 136.866 1.00 50.38 65 ARG D O 1
ATOM 4778 N N . GLU D 1 88 ? 34.834 -17.197 135.941 1.00 55.22 66 GLU D N 1
ATOM 4779 C CA . GLU D 1 88 ? 33.933 -16.855 137.043 1.00 57.53 66 GLU D CA 1
ATOM 4780 C C . GLU D 1 88 ? 34.309 -17.508 138.397 1.00 56.36 66 GLU D C 1
ATOM 4781 O O . GLU D 1 88 ? 34.109 -16.900 139.460 1.00 56.17 66 GLU D O 1
ATOM 4787 N N . VAL D 1 89 ? 34.829 -18.736 138.368 1.00 54.61 67 VAL D N 1
ATOM 4788 C CA . VAL D 1 89 ? 35.243 -19.379 139.613 1.00 49.53 67 VAL D CA 1
ATOM 4789 C C . VAL D 1 89 ? 36.276 -18.488 140.255 1.00 52.59 67 VAL D C 1
ATOM 4790 O O . VAL D 1 89 ? 36.269 -18.292 141.461 1.00 56.52 67 VAL D O 1
ATOM 4794 N N . VAL D 1 90 ? 37.178 -17.953 139.439 1.00 54.55 68 VAL D N 1
ATOM 4795 C CA . VAL D 1 90 ? 38.227 -17.075 139.940 1.00 52.36 68 VAL D CA 1
ATOM 4796 C C . VAL D 1 90 ? 37.642 -15.770 140.458 1.00 55.47 68 VAL D C 1
ATOM 4797 O O . VAL D 1 90 ? 37.909 -15.382 141.598 1.00 58.21 68 VAL D O 1
ATOM 4801 N N . GLN D 1 91 ? 36.846 -15.087 139.637 1.00 51.14 69 GLN D N 1
ATOM 4802 C CA . GLN D 1 91 ? 36.228 -13.827 140.065 1.00 49.15 69 GLN D CA 1
ATOM 4803 C C . GLN D 1 91 ? 35.409 -13.958 141.371 1.00 52.40 69 GLN D C 1
ATOM 4804 O O . GLN D 1 91 ? 35.637 -13.214 142.328 1.00 58.45 69 GLN D O 1
ATOM 4810 N N . ILE D 1 92 ? 34.454 -14.884 141.414 1.00 49.39 70 ILE D N 1
ATOM 4811 C CA . ILE D 1 92 ? 33.629 -15.042 142.609 1.00 52.52 70 ILE D CA 1
ATOM 4812 C C . ILE D 1 92 ? 34.499 -15.387 143.794 1.00 50.77 70 ILE D C 1
ATOM 4813 O O . ILE D 1 92 ? 34.358 -14.780 144.858 1.00 50.38 70 ILE D O 1
ATOM 4818 N N . THR D 1 93 ? 35.410 -16.345 143.608 1.00 49.89 71 THR D N 1
ATOM 4819 C CA . THR D 1 93 ? 36.304 -16.735 144.699 1.00 47.90 71 THR D CA 1
ATOM 4820 C C . THR D 1 93 ? 37.103 -15.548 145.220 1.00 52.89 71 THR D C 1
ATOM 4821 O O . THR D 1 93 ? 37.262 -15.381 146.440 1.00 42.90 71 THR D O 1
ATOM 4825 N N . ALA D 1 94 ? 37.629 -14.734 144.306 1.00 50.38 72 ALA D N 1
ATOM 4826 C CA . ALA D 1 94 ? 38.397 -13.575 144.734 1.00 42.88 72 ALA D CA 1
ATOM 4827 C C . ALA D 1 94 ? 37.507 -12.628 145.522 1.00 46.02 72 ALA D C 1
ATOM 4828 O O . ALA D 1 94 ? 37.948 -12.032 146.498 1.00 48.36 72 ALA D O 1
ATOM 4830 N N . ALA D 1 95 ? 36.260 -12.473 145.089 1.00 47.28 73 ALA D N 1
ATOM 4831 C CA . ALA D 1 95 ? 35.384 -11.474 145.682 1.00 48.16 73 ALA D CA 1
ATOM 4832 C C . ALA D 1 95 ? 34.978 -11.912 147.073 1.00 48.68 73 ALA D C 1
ATOM 4833 O O . ALA D 1 95 ? 34.843 -11.099 147.979 1.00 48.32 73 ALA D O 1
ATOM 4835 N N . VAL D 1 96 ? 34.768 -13.207 147.240 1.00 54.01 74 VAL D N 1
ATOM 4836 C CA . VAL D 1 96 ? 34.506 -13.760 148.565 1.00 49.72 74 VAL D CA 1
ATOM 4837 C C . VAL D 1 96 ? 35.710 -13.631 149.514 1.00 51.12 74 VAL D C 1
ATOM 4838 O O . VAL D 1 96 ? 35.565 -13.191 150.640 1.00 49.56 74 VAL D O 1
ATOM 4842 N N . THR D 1 97 ? 36.885 -14.016 149.027 1.00 51.62 75 THR D N 1
ATOM 4843 C CA . THR D 1 97 ? 38.135 -13.937 149.759 1.00 48.70 75 THR D CA 1
ATOM 4844 C C . THR D 1 97 ? 38.573 -12.485 150.074 1.00 54.55 75 THR D C 1
ATOM 4845 O O . THR D 1 97 ? 39.253 -12.238 151.072 1.00 62.81 75 THR D O 1
ATOM 4849 N N . ASN D 1 98 ? 38.197 -11.531 149.230 1.00 47.62 76 ASN D N 1
ATOM 4850 C CA . ASN D 1 98 ? 38.481 -10.113 149.483 1.00 41.45 76 ASN D CA 1
ATOM 4851 C C . ASN D 1 98 ? 37.311 -9.487 150.208 1.00 44.41 76 ASN D C 1
ATOM 4852 O O . ASN D 1 98 ? 37.304 -8.287 150.475 1.00 44.66 76 ASN D O 1
ATOM 4857 N N . GLY D 1 99 ? 36.281 -10.285 150.458 1.00 47.89 77 GLY D N 1
ATOM 4858 C CA . GLY D 1 99 ? 35.122 -9.800 151.181 1.00 48.80 77 GLY D CA 1
ATOM 4859 C C . GLY D 1 99 ? 34.424 -8.637 150.495 1.00 57.56 77 GLY D C 1
ATOM 4860 O O . GLY D 1 99 ? 34.063 -7.665 151.155 1.00 60.27 77 GLY D O 1
ATOM 4861 N N . CYS D 1 100 ? 34.216 -8.727 149.179 1.00 54.40 78 CYS D N 1
ATOM 4862 C CA . CYS D 1 100 ? 33.545 -7.660 148.460 1.00 49.58 78 CYS D CA 1
ATOM 4863 C C . CYS D 1 100 ? 32.115 -8.066 148.058 1.00 59.19 78 CYS D C 1
ATOM 4864 O O . CYS D 1 100 ? 31.912 -8.803 147.088 1.00 61.13 78 CYS D O 1
ATOM 4867 N N . ALA D 1 101 ? 31.129 -7.566 148.798 1.00 60.51 79 ALA D N 1
ATOM 4868 C CA . ALA D 1 101 ? 29.740 -7.980 148.617 1.00 61.46 79 ALA D CA 1
ATOM 4869 C C . ALA D 1 101 ? 29.118 -7.550 147.281 1.00 66.65 79 ALA D C 1
ATOM 4870 O O . ALA D 1 101 ? 28.252 -8.250 146.764 1.00 71.32 79 ALA D O 1
ATOM 4872 N N . PHE D 1 102 ? 29.534 -6.408 146.732 1.00 67.75 80 PHE D N 1
ATOM 4873 C CA . PHE D 1 102 ? 29.008 -5.983 145.436 1.00 67.30 80 PHE D CA 1
ATOM 4874 C C . PHE D 1 102 ? 29.506 -6.928 144.370 1.00 69.08 80 PHE D C 1
ATOM 4875 O O . PHE D 1 102 ? 28.724 -7.429 143.555 1.00 66.05 80 PHE D O 1
ATOM 4883 N N . CYS D 1 103 ? 30.813 -7.166 144.364 1.00 67.14 81 CYS D N 1
ATOM 4884 C CA . CYS D 1 103 ? 31.381 -7.957 143.286 1.00 70.30 81 CYS D CA 1
ATOM 4885 C C . CYS D 1 103 ? 30.895 -9.401 143.348 1.00 70.65 81 CYS D C 1
ATOM 4886 O O . CYS D 1 103 ? 30.711 -10.046 142.310 1.00 70.13 81 CYS D O 1
ATOM 4889 N N . VAL D 1 104 ? 30.654 -9.905 144.558 1.00 69.21 82 VAL D N 1
ATOM 4890 C CA . VAL D 1 104 ? 29.975 -11.191 144.680 1.00 66.38 82 VAL D CA 1
ATOM 4891 C C . VAL D 1 104 ? 28.591 -11.097 144.018 1.00 66.83 82 VAL D C 1
ATOM 4892 O O . VAL D 1 104 ? 28.234 -11.921 143.174 1.00 63.76 82 VAL D O 1
ATOM 4896 N N . ALA D 1 105 ? 27.819 -10.088 144.415 1.00 65.56 83 ALA D N 1
ATOM 4897 C CA . ALA D 1 105 ? 26.474 -9.905 143.890 1.00 73.13 83 ALA D CA 1
ATOM 4898 C C . ALA D 1 105 ? 26.507 -9.834 142.369 1.00 74.96 83 ALA D C 1
ATOM 4899 O O . ALA D 1 105 ? 25.831 -10.602 141.685 1.00 78.56 83 ALA D O 1
ATOM 4901 N N . GLY D 1 106 ? 27.319 -8.926 141.843 1.00 73.12 84 GLY D N 1
ATOM 4902 C CA . GLY D 1 106 ? 27.450 -8.769 140.405 1.00 72.21 84 GLY D CA 1
ATOM 4903 C C . GLY D 1 106 ? 27.813 -10.069 139.713 1.00 72.10 84 GLY D C 1
ATOM 4904 O O . GLY D 1 106 ? 27.174 -10.448 138.735 1.00 72.15 84 GLY D O 1
ATOM 4905 N N . HIS D 1 107 ? 28.829 -10.778 140.194 1.00 67.76 85 HIS D N 1
ATOM 4906 C CA . HIS D 1 107 ? 29.245 -11.972 139.456 1.00 70.16 85 HIS D CA 1
ATOM 4907 C C . HIS D 1 107 ? 28.243 -13.118 139.542 1.00 71.50 85 HIS D C 1
ATOM 4908 O O . HIS D 1 107 ? 28.128 -13.913 138.619 1.00 76.47 85 HIS D O 1
ATOM 4915 N N . THR D 1 108 ? 27.502 -13.186 140.638 1.00 67.78 86 THR D N 1
ATOM 4916 C CA . THR D 1 108 ? 26.384 -14.120 140.723 1.00 66.60 86 THR D CA 1
ATOM 4917 C C . THR D 1 108 ? 25.342 -13.785 139.646 1.00 65.13 86 THR D C 1
ATOM 4918 O O . THR D 1 108 ? 24.859 -14.667 138.924 1.00 71.45 86 THR D O 1
ATOM 4922 N N . ALA D 1 109 ? 24.996 -12.509 139.534 1.00 61.59 87 ALA D N 1
ATOM 4923 C CA . ALA D 1 109 ? 24.096 -12.075 138.467 1.00 70.05 87 ALA D CA 1
ATOM 4924 C C . ALA D 1 109 ? 24.580 -12.571 137.095 1.00 69.64 87 ALA D C 1
ATOM 4925 O O . ALA D 1 109 ? 23.822 -13.216 136.375 1.00 75.02 87 ALA D O 1
ATOM 4927 N N . PHE D 1 110 ? 25.837 -12.279 136.749 1.00 66.76 88 PHE D N 1
ATOM 4928 C CA . PHE D 1 110 ? 26.450 -12.773 135.511 1.00 74.97 88 PHE D CA 1
ATOM 4929 C C . PHE D 1 110 ? 26.377 -14.298 135.364 1.00 73.46 88 PHE D C 1
ATOM 4930 O O . PHE D 1 110 ? 25.984 -14.805 134.315 1.00 68.88 88 PHE D O 1
ATOM 4938 N N . SER D 1 111 ? 26.765 -15.020 136.412 1.00 71.89 89 SER D N 1
ATOM 4939 C CA . SER D 1 111 ? 26.830 -16.479 136.364 1.00 74.38 89 SER D CA 1
ATOM 4940 C C . SER D 1 111 ? 25.491 -17.126 136.049 1.00 81.82 89 SER D C 1
ATOM 4941 O O . SER D 1 111 ? 25.398 -17.968 135.147 1.00 85.29 89 SER D O 1
ATOM 4944 N N . ILE D 1 112 ? 24.462 -16.741 136.804 1.00 82.75 90 ILE D N 1
ATOM 4945 C CA . ILE D 1 112 ? 23.123 -17.293 136.628 1.00 80.38 90 ILE D CA 1
ATOM 4946 C C . ILE D 1 112 ? 22.569 -17.013 135.252 1.00 79.67 90 ILE D C 1
ATOM 4947 O O . ILE D 1 112 ? 22.142 -17.938 134.557 1.00 78.98 90 ILE D O 1
ATOM 4952 N N . LYS D 1 113 ? 22.574 -15.742 134.856 1.00 83.54 91 LYS D N 1
ATOM 4953 C CA . LYS D 1 113 ? 21.864 -15.331 133.627 1.00 88.71 91 LYS D CA 1
ATOM 4954 C C . LYS D 1 113 ? 22.665 -15.440 132.322 1.00 86.79 91 LYS D C 1
ATOM 4955 O O . LYS D 1 113 ? 22.086 -15.642 131.262 1.00 84.41 91 LYS D O 1
ATOM 4961 N N A GLN D 1 114 ? 23.983 -15.289 132.401 0.71 84.84 92 GLN D N 1
ATOM 4962 N N B GLN D 1 114 ? 23.989 -15.346 132.412 0.29 84.89 92 GLN D N 1
ATOM 4963 C CA A GLN D 1 114 ? 24.820 -15.345 131.205 0.71 84.88 92 GLN D CA 1
ATOM 4964 C CA B GLN D 1 114 ? 24.826 -15.353 131.213 0.29 84.86 92 GLN D CA 1
ATOM 4965 C C A GLN D 1 114 ? 25.495 -16.716 131.020 0.71 84.70 92 GLN D C 1
ATOM 4966 C C B GLN D 1 114 ? 25.764 -16.565 131.088 0.29 83.72 92 GLN D C 1
ATOM 4967 O O A GLN D 1 114 ? 25.698 -17.158 129.891 0.71 84.52 92 GLN D O 1
ATOM 4968 O O B GLN D 1 114 ? 26.426 -16.739 130.066 0.29 84.37 92 GLN D O 1
ATOM 4979 N N . ILE D 1 115 ? 25.810 -17.399 132.124 1.00 79.62 93 ILE D N 1
ATOM 4980 C CA . ILE D 1 115 ? 26.514 -18.694 132.056 1.00 75.60 93 ILE D CA 1
ATOM 4981 C C . ILE D 1 115 ? 25.617 -19.934 132.299 1.00 79.15 93 ILE D C 1
ATOM 4982 O O . ILE D 1 115 ? 26.018 -21.056 131.994 1.00 78.99 93 ILE D O 1
ATOM 4987 N N . GLN D 1 116 ? 24.426 -19.738 132.863 1.00 84.85 94 GLN D N 1
ATOM 4988 C CA . GLN D 1 116 ? 23.590 -20.855 133.342 1.00 93.63 94 GLN D CA 1
ATOM 4989 C C . GLN D 1 116 ? 24.331 -21.821 134.273 1.00 86.72 94 GLN D C 1
ATOM 4990 O O . GLN D 1 116 ? 24.162 -23.039 134.172 1.00 86.34 94 GLN D O 1
ATOM 5004 N N . ALA D 1 118 ? 25.309 -24.174 137.228 1.00 76.60 96 ALA D N 1
ATOM 5005 C CA . ALA D 1 118 ? 24.451 -25.014 138.058 1.00 79.31 96 ALA D CA 1
ATOM 5006 C C . ALA D 1 118 ? 24.414 -24.464 139.488 1.00 73.13 96 ALA D C 1
ATOM 5007 O O . ALA D 1 118 ? 25.438 -24.002 139.988 1.00 71.68 96 ALA D O 1
ATOM 5009 N N . PRO D 1 119 ? 23.233 -24.518 140.142 1.00 72.95 97 PRO D N 1
ATOM 5010 C CA . PRO D 1 119 ? 22.996 -23.951 141.483 1.00 70.00 97 PRO D CA 1
ATOM 5011 C C . PRO D 1 119 ? 23.945 -24.485 142.554 1.00 69.44 97 PRO D C 1
ATOM 5012 O O . PRO D 1 119 ? 24.277 -23.754 143.496 1.00 69.19 97 PRO D O 1
ATOM 5016 N N . ASP D 1 120 ? 24.373 -25.734 142.415 1.00 71.10 98 ASP D N 1
ATOM 5017 C CA . ASP D 1 120 ? 25.294 -26.345 143.374 1.00 80.41 98 ASP D CA 1
ATOM 5018 C C . ASP D 1 120 ? 26.665 -25.682 143.330 1.00 77.09 98 ASP D C 1
ATOM 5019 O O . ASP D 1 120 ? 27.241 -25.333 144.380 1.00 71.26 98 ASP D O 1
ATOM 5024 N N . LEU D 1 121 ? 27.197 -25.518 142.118 1.00 73.63 99 LEU D N 1
ATOM 5025 C CA . LEU D 1 121 ? 28.496 -24.869 141.950 1.00 73.16 99 LEU D CA 1
ATOM 5026 C C . LEU D 1 121 ? 28.466 -23.431 142.469 1.00 69.43 99 LEU D C 1
ATOM 5027 O O . LEU D 1 121 ? 29.333 -23.025 143.239 1.00 67.23 99 LEU D O 1
ATOM 5032 N N . LEU D 1 122 ? 27.461 -22.674 142.029 1.00 70.65 100 LEU D N 1
ATOM 5033 C CA . LEU D 1 122 ? 27.246 -21.290 142.453 1.00 71.07 100 LEU D CA 1
ATOM 5034 C C . LEU D 1 122 ? 27.238 -21.141 143.980 1.00 66.98 100 LEU D C 1
ATOM 5035 O O . LEU D 1 122 ? 27.892 -20.251 144.527 1.00 60.16 100 LEU D O 1
ATOM 5040 N N . GLU D 1 123 ? 26.503 -22.023 144.652 1.00 68.06 101 GLU D N 1
ATOM 5041 C CA . GLU D 1 123 ? 26.444 -22.055 146.115 1.00 70.10 101 GLU D CA 1
ATOM 5042 C C . GLU D 1 123 ? 27.810 -22.323 146.751 1.00 64.21 101 GLU D C 1
ATOM 5043 O O . GLU D 1 123 ? 28.185 -21.658 147.700 1.00 66.22 101 GLU D O 1
ATOM 5049 N N . ALA D 1 124 ? 28.565 -23.279 146.222 1.00 62.13 102 ALA D N 1
ATOM 5050 C CA . ALA D 1 124 ? 29.882 -23.584 146.782 1.00 59.57 102 ALA D CA 1
ATOM 5051 C C . ALA D 1 124 ? 30.875 -22.421 146.635 1.00 63.50 102 ALA D C 1
ATOM 5052 O O . ALA D 1 124 ? 31.696 -22.170 147.532 1.00 61.92 102 ALA D O 1
ATOM 5054 N N . LEU D 1 125 ? 30.806 -21.727 145.498 1.00 61.69 103 LEU D N 1
ATOM 5055 C CA . LEU D 1 125 ? 31.704 -20.613 145.200 1.00 59.83 103 LEU D CA 1
ATOM 5056 C C . LEU D 1 125 ? 31.414 -19.450 146.143 1.00 60.15 103 LEU D C 1
ATOM 5057 O O . LEU D 1 125 ? 32.327 -18.860 146.741 1.00 61.32 103 LEU D O 1
ATOM 5062 N N . ARG D 1 126 ? 30.128 -19.140 146.283 1.00 56.98 104 ARG D N 1
ATOM 5063 C CA . ARG D 1 126 ? 29.684 -18.029 147.114 1.00 57.87 104 ARG D CA 1
ATOM 5064 C C . ARG D 1 126 ? 30.091 -18.218 148.574 1.00 59.53 104 ARG D C 1
ATOM 5065 O O . ARG D 1 126 ? 30.183 -17.246 149.319 1.00 53.98 104 ARG D O 1
ATOM 5073 N N . ASN D 1 127 ? 30.347 -19.464 148.973 1.00 59.85 105 ASN D N 1
ATOM 5074 C CA . ASN D 1 127 ? 30.646 -19.764 150.372 1.00 58.34 105 ASN D CA 1
ATOM 5075 C C . ASN D 1 127 ? 32.059 -20.297 150.576 1.00 60.63 105 ASN D C 1
ATOM 5076 O O . ASN D 1 127 ? 32.389 -20.755 151.664 1.00 62.70 105 ASN D O 1
ATOM 5081 N N . ALA D 1 128 ? 32.880 -20.263 149.529 1.00 61.65 106 ALA D N 1
ATOM 5082 C CA . ALA D 1 128 ? 34.231 -20.829 149.578 1.00 62.99 106 ALA D CA 1
ATOM 5083 C C . ALA D 1 128 ? 34.279 -22.248 150.169 1.00 68.91 106 ALA D C 1
ATOM 5084 O O . ALA D 1 128 ? 35.280 -22.668 150.766 1.00 70.74 106 ALA D O 1
ATOM 5086 N N . THR D 1 129 ? 33.192 -22.986 149.977 1.00 68.47 107 THR D N 1
ATOM 5087 C CA . THR D 1 129 ? 33.112 -24.370 150.409 1.00 69.34 107 THR D CA 1
ATOM 5088 C C . THR D 1 129 ? 33.439 -25.296 149.232 1.00 71.81 107 THR D C 1
ATOM 5089 O O . THR D 1 129 ? 33.464 -24.854 148.082 1.00 74.47 107 THR D O 1
ATOM 5093 N N . PRO D 1 130 ? 33.710 -26.581 149.511 1.00 71.03 108 PRO D N 1
ATOM 5094 C CA . PRO D 1 130 ? 34.205 -27.463 148.443 1.00 67.69 108 PRO D CA 1
ATOM 5095 C C . PRO D 1 130 ? 33.212 -27.670 147.302 1.00 64.98 108 PRO D C 1
ATOM 5096 O O . PRO D 1 130 ? 31.998 -27.666 147.513 1.00 64.84 108 PRO D O 1
ATOM 5100 N N . ILE D 1 131 ? 33.742 -27.845 146.096 1.00 65.93 109 ILE D N 1
ATOM 5101 C CA . ILE D 1 131 ? 32.925 -28.160 144.940 1.00 66.87 109 ILE D CA 1
ATOM 5102 C C . ILE D 1 131 ? 32.916 -29.679 144.768 1.00 73.67 109 ILE D C 1
ATOM 5103 O O . ILE D 1 131 ? 33.864 -30.274 144.250 1.00 69.84 109 ILE D O 1
ATOM 5108 N N . ASP D 1 132 ? 31.834 -30.305 145.215 1.00 86.35 110 ASP D N 1
ATOM 5109 C CA . ASP D 1 132 ? 31.814 -31.754 145.357 1.00 100.48 110 ASP D CA 1
ATOM 5110 C C . ASP D 1 132 ? 31.768 -32.489 144.028 1.00 101.30 110 ASP D C 1
ATOM 5111 O O . ASP D 1 132 ? 32.412 -33.521 143.867 1.00 102.73 110 ASP D O 1
ATOM 5116 N N . ASP D 1 133 ? 31.030 -31.957 143.068 1.00 101.88 111 ASP D N 1
ATOM 5117 C CA . ASP D 1 133 ? 30.884 -32.662 141.802 1.00 108.59 111 ASP D CA 1
ATOM 5118 C C . ASP D 1 133 ? 32.166 -32.652 140.972 1.00 102.31 111 ASP D C 1
ATOM 5119 O O . ASP D 1 133 ? 32.436 -33.595 140.223 1.00 98.69 111 ASP D O 1
ATOM 5124 N N . ASP D 1 134 ? 32.964 -31.599 141.129 1.00 93.64 112 ASP D N 1
ATOM 5125 C CA . ASP D 1 134 ? 33.994 -31.280 140.145 1.00 85.35 112 ASP D CA 1
ATOM 5126 C C . ASP D 1 134 ? 35.325 -30.999 140.826 1.00 78.34 112 ASP D C 1
ATOM 5127 O O . ASP D 1 134 ? 35.531 -29.917 141.391 1.00 75.54 112 ASP D O 1
ATOM 5132 N N . PRO D 1 135 ? 36.244 -31.972 140.775 1.00 73.33 113 PRO D N 1
ATOM 5133 C CA . PRO D 1 135 ? 37.518 -31.779 141.478 1.00 68.22 113 PRO D CA 1
ATOM 5134 C C . PRO D 1 135 ? 38.419 -30.740 140.787 1.00 66.43 113 PRO D C 1
ATOM 5135 O O . PRO D 1 135 ? 39.199 -30.063 141.488 1.00 66.65 113 PRO D O 1
ATOM 5139 N N . LYS D 1 136 ? 38.304 -30.591 139.464 1.00 58.12 114 LYS D N 1
ATOM 5140 C CA . LYS D 1 136 ? 39.096 -29.574 138.762 1.00 56.26 114 LYS D CA 1
ATOM 5141 C C . LYS D 1 136 ? 38.724 -28.169 139.214 1.00 54.35 114 LYS D C 1
ATOM 5142 O O . LYS D 1 136 ? 39.582 -27.407 139.649 1.00 57.76 114 LYS D O 1
ATOM 5148 N N . LEU D 1 137 ? 37.445 -27.826 139.110 1.00 50.61 115 LEU D N 1
ATOM 5149 C CA . LEU D 1 137 ? 36.971 -26.540 139.612 1.00 52.39 115 LEU D CA 1
ATOM 5150 C C . LEU D 1 137 ? 37.186 -26.381 141.144 1.00 54.29 115 LEU D C 1
ATOM 5151 O O . LEU D 1 137 ? 37.339 -25.257 141.631 1.00 55.54 115 LEU D O 1
ATOM 5156 N N . ASP D 1 138 ? 37.191 -27.484 141.896 1.00 53.22 116 ASP D N 1
ATOM 5157 C CA . ASP D 1 138 ? 37.521 -27.405 143.332 1.00 54.91 116 ASP D CA 1
ATOM 5158 C C . ASP D 1 138 ? 38.957 -26.950 143.524 1.00 51.79 116 ASP D C 1
ATOM 5159 O O . ASP D 1 138 ? 39.219 -26.043 144.305 1.00 50.92 116 ASP D O 1
ATOM 5164 N N . THR D 1 139 ? 39.888 -27.575 142.812 1.00 51.54 117 THR D N 1
ATOM 5165 C CA . THR D 1 139 ? 41.300 -27.198 142.903 1.00 55.92 117 THR D CA 1
ATOM 5166 C C . THR D 1 139 ? 41.517 -25.771 142.419 1.00 55.13 117 THR D C 1
ATOM 5167 O O . THR D 1 139 ? 42.356 -25.038 142.964 1.00 51.56 117 THR D O 1
ATOM 5171 N N . LEU D 1 140 ? 40.777 -25.383 141.381 1.00 50.76 118 LEU D N 1
ATOM 5172 C CA . LEU D 1 140 ? 40.891 -24.038 140.818 1.00 47.19 118 LEU D CA 1
ATOM 5173 C C . LEU D 1 140 ? 40.516 -22.962 141.835 1.00 46.07 118 LEU D C 1
ATOM 5174 O O . LEU D 1 140 ? 41.223 -21.970 141.990 1.00 43.42 118 LEU D O 1
ATOM 5179 N N . ALA D 1 141 ? 39.390 -23.159 142.509 1.00 49.37 119 ALA D N 1
ATOM 5180 C CA . ALA D 1 141 ? 38.953 -22.255 143.576 1.00 50.77 119 ALA D CA 1
ATOM 5181 C C . ALA D 1 141 ? 39.957 -22.189 144.736 1.00 48.95 119 ALA D C 1
ATOM 5182 O O . ALA D 1 141 ? 40.282 -21.105 145.217 1.00 38.30 119 ALA D O 1
ATOM 5184 N N . LYS D 1 142 ? 40.468 -23.335 145.178 1.00 47.38 120 LYS D N 1
ATOM 5185 C CA . LYS D 1 142 ? 41.451 -23.314 146.272 1.00 42.97 120 LYS D CA 1
ATOM 5186 C C . LYS D 1 142 ? 42.753 -22.631 145.862 1.00 44.14 120 LYS D C 1
ATOM 5187 O O . LYS D 1 142 ? 43.354 -21.877 146.639 1.00 41.16 120 LYS D O 1
ATOM 5193 N N . PHE D 1 143 ? 43.169 -22.871 144.625 1.00 47.19 121 PHE D N 1
ATOM 5194 C CA . PHE D 1 143 ? 44.345 -22.206 144.085 1.00 48.33 121 PHE D CA 1
ATOM 5195 C C . PHE D 1 143 ? 44.178 -20.680 144.111 1.00 46.32 121 PHE D C 1
ATOM 5196 O O . PHE D 1 143 ? 45.112 -19.937 144.431 1.00 46.18 121 PHE D O 1
ATOM 5204 N N . THR D 1 144 ? 42.990 -20.210 143.749 1.00 44.35 122 THR D N 1
ATOM 5205 C CA . THR D 1 144 ? 42.771 -18.779 143.669 1.00 39.73 122 THR D CA 1
AT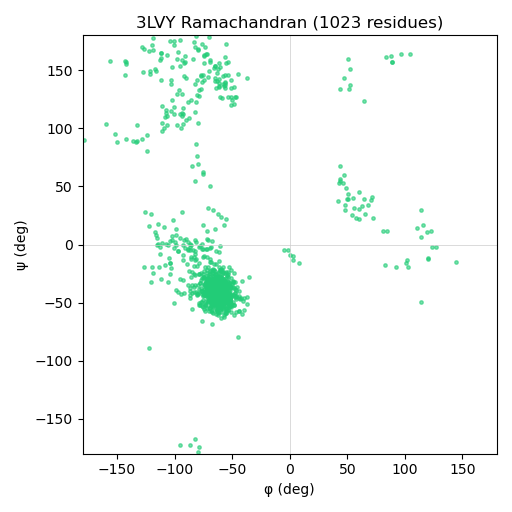OM 5206 C C . THR D 1 144 ? 42.880 -18.226 145.116 1.00 48.00 122 THR D C 1
ATOM 5207 O O . THR D 1 144 ? 43.493 -17.192 145.357 1.00 48.53 122 THR D O 1
ATOM 5211 N N . ILE D 1 145 ? 42.306 -18.944 146.073 1.00 43.88 123 ILE D N 1
ATOM 5212 C CA . ILE D 1 145 ? 42.370 -18.535 147.483 1.00 39.96 123 ILE D CA 1
ATOM 5213 C C . ILE D 1 145 ? 43.820 -18.485 147.975 1.00 36.08 123 ILE D C 1
ATOM 5214 O O . ILE D 1 145 ? 44.229 -17.514 148.611 1.00 39.80 123 ILE D O 1
ATOM 5219 N N . ALA D 1 146 ? 44.601 -19.513 147.651 1.00 37.45 124 ALA D N 1
ATOM 5220 C CA . ALA D 1 146 ? 46.009 -19.534 148.008 1.00 43.59 124 ALA D CA 1
ATOM 5221 C C . ALA D 1 146 ? 46.755 -18.355 147.390 1.00 44.30 124 ALA D C 1
ATOM 5222 O O . ALA D 1 146 ? 47.594 -17.743 148.053 1.00 46.23 124 ALA D O 1
ATOM 5224 N N . VAL D 1 147 ? 46.505 -18.063 146.115 1.00 39.85 125 VAL D N 1
ATOM 5225 C CA . VAL D 1 147 ? 47.191 -16.943 145.462 1.00 35.45 125 VAL D CA 1
ATOM 5226 C C . VAL D 1 147 ? 46.967 -15.650 146.234 1.00 39.84 125 VAL D C 1
ATOM 5227 O O . VAL D 1 147 ? 47.913 -14.945 146.545 1.00 42.42 125 VAL D O 1
ATOM 5231 N N . ILE D 1 148 ? 45.710 -15.366 146.553 1.00 36.87 126 ILE D N 1
ATOM 5232 C CA . ILE D 1 148 ? 45.327 -14.160 147.275 1.00 34.17 126 ILE D CA 1
ATOM 5233 C C . ILE D 1 148 ? 45.951 -14.107 148.699 1.00 40.86 126 ILE D C 1
ATOM 5234 O O . ILE D 1 148 ? 46.643 -13.159 149.038 1.00 36.84 126 ILE D O 1
ATOM 5239 N N . ASN D 1 149 ? 45.764 -15.152 149.496 1.00 39.49 127 ASN D N 1
ATOM 5240 C CA . ASN D 1 149 ? 46.307 -15.177 150.847 1.00 40.26 127 ASN D CA 1
ATOM 5241 C C . ASN D 1 149 ? 47.830 -15.287 150.940 1.00 46.61 127 ASN D C 1
ATOM 5242 O O . ASN D 1 149 ? 48.385 -15.109 152.014 1.00 45.62 127 ASN D O 1
ATOM 5247 N N . THR D 1 150 ? 48.519 -15.609 149.848 1.00 45.70 128 THR D N 1
ATOM 5248 C CA . THR D 1 150 ? 49.985 -15.693 149.911 1.00 41.32 128 THR D CA 1
ATOM 5249 C C . THR D 1 150 ? 50.700 -14.765 148.934 1.00 39.39 128 THR D C 1
ATOM 5250 O O . THR D 1 150 ? 51.902 -14.933 148.695 1.00 39.19 128 THR D O 1
ATOM 5254 N N . LYS D 1 151 ? 49.986 -13.784 148.383 1.00 38.19 129 LYS D N 1
ATOM 5255 C CA . LYS D 1 151 ? 50.593 -12.881 147.404 1.00 41.31 129 LYS D CA 1
ATOM 5256 C C . LYS D 1 151 ? 51.372 -13.650 146.324 1.00 42.86 129 LYS D C 1
ATOM 5257 O O . LYS D 1 151 ? 52.415 -13.191 145.842 1.00 44.43 129 LYS D O 1
ATOM 5263 N N . GLY D 1 152 ? 50.873 -14.834 145.966 1.00 44.41 130 GLY D N 1
ATOM 5264 C CA . GLY D 1 152 ? 51.427 -15.586 144.855 1.00 43.91 130 GLY D CA 1
ATOM 5265 C C . GLY D 1 152 ? 52.336 -16.726 145.251 1.00 47.67 130 GLY D C 1
ATOM 5266 O O . GLY D 1 152 ? 52.662 -17.588 144.417 1.00 51.09 130 GLY D O 1
ATOM 5267 N N . ARG D 1 153 ? 52.752 -16.757 146.511 1.00 41.50 131 ARG D N 1
ATOM 5268 C CA . ARG D 1 153 ? 53.631 -17.849 146.968 1.00 42.38 131 ARG D CA 1
ATOM 5269 C C . ARG D 1 153 ? 52.817 -19.055 147.367 1.00 40.64 131 ARG D C 1
ATOM 5270 O O . ARG D 1 153 ? 52.772 -19.420 148.537 1.00 44.24 131 ARG D O 1
ATOM 5278 N N . VAL D 1 154 ? 52.190 -19.684 146.385 1.00 40.01 132 VAL D N 1
ATOM 5279 C CA . VAL D 1 154 ? 51.248 -20.757 146.629 1.00 39.85 132 VAL D CA 1
ATOM 5280 C C . VAL D 1 154 ? 51.915 -22.007 147.212 1.00 41.96 132 VAL D C 1
ATOM 5281 O O . VAL D 1 154 ? 51.225 -22.841 147.806 1.00 41.85 132 VAL D O 1
ATOM 5285 N N . GLY D 1 155 ? 53.236 -22.136 147.023 1.00 41.28 133 GLY D N 1
ATOM 5286 C CA . GLY D 1 155 ? 53.991 -23.319 147.427 1.00 40.23 133 GLY D CA 1
ATOM 5287 C C . GLY D 1 155 ? 53.973 -24.485 146.446 1.00 51.59 133 GLY D C 1
ATOM 5288 O O . GLY D 1 155 ? 53.107 -24.568 145.564 1.00 52.45 133 GLY D O 1
ATOM 5289 N N . ASP D 1 156 ? 54.928 -25.396 146.599 1.00 46.63 134 ASP D N 1
ATOM 5290 C CA . ASP D 1 156 ? 55.065 -26.530 145.700 1.00 54.06 134 ASP D CA 1
ATOM 5291 C C . ASP D 1 156 ? 53.850 -27.446 145.679 1.00 57.48 134 ASP D C 1
ATOM 5292 O O . ASP D 1 156 ? 53.502 -27.969 144.645 1.00 63.91 134 ASP D O 1
ATOM 5297 N N . GLU D 1 157 ? 53.224 -27.680 146.818 1.00 59.82 135 GLU D N 1
ATOM 5298 C CA . GLU D 1 157 ? 52.195 -28.714 146.871 1.00 59.77 135 GLU D CA 1
ATOM 5299 C C . GLU D 1 157 ? 50.920 -28.235 146.165 1.00 54.46 135 GLU D C 1
ATOM 5300 O O . GLU D 1 157 ? 50.299 -28.979 145.393 1.00 50.87 135 GLU D O 1
ATOM 5306 N N . ALA D 1 158 ? 50.542 -26.989 146.431 1.00 52.09 136 ALA D N 1
ATOM 5307 C CA . ALA D 1 158 ? 49.374 -26.380 145.800 1.00 49.87 136 ALA D CA 1
ATOM 5308 C C . ALA D 1 158 ? 49.564 -26.315 144.292 1.00 49.82 136 ALA D C 1
ATOM 5309 O O . ALA D 1 158 ? 48.640 -26.586 143.521 1.00 47.61 136 ALA D O 1
ATOM 5311 N N . PHE D 1 159 ? 50.763 -25.918 143.877 1.00 49.23 137 PHE D N 1
ATOM 5312 C CA . PHE D 1 159 ? 51.058 -25.784 142.473 1.00 49.22 137 PHE D CA 1
ATOM 5313 C C . PHE D 1 159 ? 50.944 -27.150 141.781 1.00 55.28 137 PHE D C 1
ATOM 5314 O O . PHE D 1 159 ? 50.300 -27.273 140.728 1.00 57.16 137 PHE D O 1
ATOM 5322 N N . ALA D 1 160 ? 51.564 -28.171 142.377 1.00 50.89 138 ALA D N 1
ATOM 5323 C CA . ALA D 1 160 ? 51.563 -29.501 141.793 1.00 56.18 138 ALA D CA 1
ATOM 5324 C C . ALA D 1 160 ? 50.146 -30.030 141.744 1.00 58.69 138 ALA D C 1
ATOM 5325 O O . ALA D 1 160 ? 49.765 -30.715 140.796 1.00 65.41 138 ALA D O 1
ATOM 5327 N N . ASP D 1 161 ? 49.353 -29.690 142.751 1.00 54.65 139 ASP D N 1
ATOM 5328 C CA . ASP D 1 161 ? 47.946 -30.072 142.742 1.00 56.31 139 ASP D CA 1
ATOM 5329 C C . ASP D 1 161 ? 47.208 -29.417 141.571 1.00 53.24 139 ASP D C 1
ATOM 5330 O O . ASP D 1 161 ? 46.335 -30.035 140.967 1.00 53.23 139 ASP D O 1
ATOM 5335 N N . PHE D 1 162 ? 47.565 -28.173 141.254 1.00 53.20 140 PHE D N 1
ATOM 5336 C CA . PHE D 1 162 ? 46.942 -27.419 140.145 1.00 52.87 140 PHE D CA 1
ATOM 5337 C C . PHE D 1 162 ? 47.179 -28.172 138.837 1.00 56.14 140 PHE D C 1
ATOM 5338 O O . PHE D 1 162 ? 46.248 -28.408 138.059 1.00 57.50 140 PHE D O 1
ATOM 5346 N N . LEU D 1 163 ? 48.419 -28.600 138.616 1.00 60.53 141 LEU D N 1
ATOM 5347 C CA . LEU D 1 163 ? 48.778 -29.256 137.367 1.00 64.41 141 LEU D CA 1
ATOM 5348 C C . LEU D 1 163 ? 48.172 -30.647 137.279 1.00 64.29 141 LEU D C 1
ATOM 5349 O O . LEU D 1 163 ? 47.703 -31.041 136.229 1.00 60.36 141 LEU D O 1
ATOM 5354 N N . GLU D 1 164 ? 48.177 -31.387 138.385 1.00 64.92 142 GLU D N 1
ATOM 5355 C CA . GLU D 1 164 ? 47.742 -32.786 138.366 1.00 65.50 142 GLU D CA 1
ATOM 5356 C C . GLU D 1 164 ? 46.283 -32.931 137.912 1.00 64.67 142 GLU D C 1
ATOM 5357 O O . GLU D 1 164 ? 45.889 -33.958 137.341 1.00 63.89 142 GLU D O 1
ATOM 5363 N N . VAL D 1 165 ? 45.500 -31.888 138.168 1.00 60.49 143 VAL D N 1
ATOM 5364 C CA . VAL D 1 165 ? 44.084 -31.828 137.826 1.00 55.34 143 VAL D CA 1
ATOM 5365 C C . VAL D 1 165 ? 43.876 -31.417 136.348 1.00 62.34 143 VAL D C 1
ATOM 5366 O O . VAL D 1 165 ? 42.780 -31.569 135.768 1.00 67.96 143 VAL D O 1
ATOM 5370 N N . GLY D 1 166 ? 44.942 -30.924 135.723 1.00 58.40 144 GLY D N 1
ATOM 5371 C CA . GLY D 1 166 ? 44.941 -30.705 134.289 1.00 53.16 144 GLY D CA 1
ATOM 5372 C C . GLY D 1 166 ? 45.255 -29.275 133.896 1.00 59.38 144 GLY D C 1
ATOM 5373 O O . GLY D 1 166 ? 45.325 -28.984 132.713 1.00 63.74 144 GLY D O 1
ATOM 5374 N N . TYR D 1 167 ? 45.451 -28.373 134.859 1.00 54.78 145 TYR D N 1
ATOM 5375 C CA . TYR D 1 167 ? 45.750 -26.990 134.491 1.00 56.22 145 TYR D CA 1
ATOM 5376 C C . TYR D 1 167 ? 47.219 -26.905 134.132 1.00 57.19 145 TYR D C 1
ATOM 5377 O O . TYR D 1 167 ? 47.966 -27.839 134.395 1.00 56.30 145 TYR D O 1
ATOM 5386 N N . THR D 1 168 ? 47.635 -25.801 133.526 1.00 58.23 146 THR D N 1
ATOM 5387 C CA . THR D 1 168 ? 49.011 -25.670 133.043 1.00 59.70 146 THR D CA 1
ATOM 5388 C C . THR D 1 168 ? 49.677 -24.465 133.666 1.00 61.19 146 THR D C 1
ATOM 5389 O O . THR D 1 168 ? 49.006 -23.614 134.230 1.00 60.16 146 THR D O 1
ATOM 5393 N N . PRO D 1 169 ? 51.007 -24.367 133.549 1.00 63.09 147 PRO D N 1
ATOM 5394 C CA . PRO D 1 169 ? 51.647 -23.131 134.019 1.00 55.96 147 PRO D CA 1
ATOM 5395 C C . PRO D 1 169 ? 50.987 -21.889 133.414 1.00 56.10 147 PRO D C 1
ATOM 5396 O O . PRO D 1 169 ? 50.836 -20.871 134.111 1.00 52.66 147 PRO D O 1
ATOM 5400 N N . GLU D 1 170 ? 50.576 -21.982 132.140 1.00 59.28 148 GLU D N 1
ATOM 5401 C CA . GLU D 1 170 ? 49.828 -20.906 131.488 1.00 55.01 148 GLU D CA 1
ATOM 5402 C C . GLU D 1 170 ? 48.557 -20.536 132.261 1.00 53.06 148 GLU D C 1
ATOM 5403 O O . GLU D 1 170 ? 48.269 -19.341 132.485 1.00 55.66 148 GLU D O 1
ATOM 5409 N N . ASN D 1 171 ? 47.779 -21.550 132.652 1.00 51.84 149 ASN D N 1
ATOM 5410 C CA . ASN D 1 171 ? 46.520 -21.270 133.333 1.00 51.81 149 ASN D CA 1
ATOM 5411 C C . ASN D 1 171 ? 46.787 -20.635 134.687 1.00 50.78 149 ASN D C 1
ATOM 5412 O O . ASN D 1 171 ? 45.979 -19.834 135.163 1.00 55.35 149 ASN D O 1
ATOM 5417 N N . ALA D 1 172 ? 47.909 -20.986 135.311 1.00 46.26 150 ALA D N 1
ATOM 5418 C CA . ALA D 1 172 ? 48.199 -20.406 136.631 1.00 52.25 150 ALA D CA 1
ATOM 5419 C C . ALA D 1 172 ? 48.351 -18.892 136.486 1.00 52.49 150 ALA D C 1
ATOM 5420 O O . ALA D 1 172 ? 47.847 -18.131 137.309 1.00 55.49 150 ALA D O 1
ATOM 5422 N N . LEU D 1 173 ? 49.031 -18.455 135.424 1.00 45.97 151 LEU D N 1
ATOM 5423 C CA . LEU D 1 173 ? 49.245 -17.019 135.246 1.00 47.84 151 LEU D CA 1
ATOM 5424 C C . LEU D 1 173 ? 47.969 -16.285 134.820 1.00 56.75 151 LEU D C 1
ATOM 5425 O O . LEU D 1 173 ? 47.794 -15.115 135.154 1.00 57.88 151 LEU D O 1
ATOM 5430 N N . ASP D 1 174 ? 47.079 -16.952 134.082 1.00 57.63 152 ASP D N 1
ATOM 5431 C CA . ASP D 1 174 ? 45.754 -16.374 133.868 1.00 54.38 152 ASP D CA 1
ATOM 5432 C C . ASP D 1 174 ? 44.842 -16.331 135.106 1.00 53.55 152 ASP D C 1
ATOM 5433 O O . ASP D 1 174 ? 43.953 -15.482 135.180 1.00 53.18 152 ASP D O 1
ATOM 5438 N N . VAL D 1 175 ? 45.060 -17.228 136.072 1.00 55.14 153 VAL D N 1
ATOM 5439 C CA . VAL D 1 175 ? 44.411 -17.098 137.377 1.00 53.11 153 VAL D CA 1
ATOM 5440 C C . VAL D 1 175 ? 44.933 -15.848 138.098 1.00 49.15 153 VAL D C 1
ATOM 5441 O O . VAL D 1 175 ? 44.166 -15.089 138.695 1.00 49.76 153 VAL D O 1
ATOM 5445 N N . VAL D 1 176 ? 46.231 -15.607 138.004 1.00 46.83 154 VAL D N 1
ATOM 5446 C CA . VAL D 1 176 ? 46.800 -14.379 138.551 1.00 47.57 154 VAL D CA 1
ATOM 5447 C C . VAL D 1 176 ? 46.260 -13.117 137.865 1.00 48.09 154 VAL D C 1
ATOM 5448 O O . VAL D 1 176 ? 46.023 -12.077 138.508 1.00 44.34 154 VAL D O 1
ATOM 5452 N N . LEU D 1 177 ? 46.054 -13.216 136.556 1.00 49.94 155 LEU D N 1
ATOM 5453 C CA . LEU D 1 177 ? 45.392 -12.164 135.782 1.00 47.47 155 LEU D CA 1
ATOM 5454 C C . LEU D 1 177 ? 44.021 -11.842 136.368 1.00 47.61 155 LEU D C 1
ATOM 5455 O O . LEU D 1 177 ? 43.728 -10.684 136.666 1.00 51.99 155 LEU D O 1
ATOM 5460 N N . GLY D 1 178 ? 43.199 -12.879 136.549 1.00 48.15 156 GLY D N 1
ATOM 5461 C CA . GLY D 1 178 ? 41.893 -12.767 137.186 1.00 42.36 156 GLY D CA 1
ATOM 5462 C C . GLY D 1 178 ? 41.954 -12.093 138.543 1.00 48.66 156 GLY D C 1
ATOM 5463 O O . GLY D 1 178 ? 41.159 -11.189 138.828 1.00 53.68 156 GLY D O 1
ATOM 5464 N N . VAL D 1 179 ? 42.917 -12.513 139.366 1.00 46.91 157 VAL D N 1
ATOM 5465 C CA . VAL D 1 179 ? 43.099 -11.978 140.718 1.00 44.71 157 VAL D CA 1
ATOM 5466 C C . VAL D 1 179 ? 43.435 -10.491 140.666 1.00 44.39 157 VAL D C 1
ATOM 5467 O O . VAL D 1 179 ? 42.865 -9.668 141.401 1.00 43.81 157 VAL D O 1
ATOM 5471 N N . SER D 1 180 ? 44.333 -10.136 139.755 1.00 47.05 158 SER D N 1
ATOM 5472 C CA . SER D 1 180 ? 44.676 -8.731 139.583 1.00 50.79 158 SER D CA 1
ATOM 5473 C C . SER D 1 180 ? 43.472 -7.871 139.155 1.00 55.43 158 SER D C 1
ATOM 5474 O O . SER D 1 180 ? 43.345 -6.714 139.583 1.00 58.35 158 SER D O 1
ATOM 5477 N N . LEU D 1 181 ? 42.595 -8.431 138.319 1.00 48.04 159 LEU D N 1
ATOM 5478 C CA . LEU D 1 181 ? 41.412 -7.721 137.893 1.00 50.19 159 LEU D CA 1
ATOM 5479 C C . LEU D 1 181 ? 40.488 -7.551 139.080 1.00 50.84 159 LEU D C 1
ATOM 5480 O O . LEU D 1 181 ? 39.957 -6.450 139.336 1.00 51.02 159 LEU D O 1
ATOM 5485 N N . ALA D 1 182 ? 40.284 -8.646 139.800 1.00 46.95 160 ALA D N 1
ATOM 5486 C CA . ALA D 1 182 ? 39.403 -8.617 140.957 1.00 48.72 160 ALA D CA 1
ATOM 5487 C C . ALA D 1 182 ? 39.900 -7.622 142.016 1.00 52.82 160 ALA D C 1
ATOM 5488 O O . ALA D 1 182 ? 39.101 -6.996 142.707 1.00 54.99 160 ALA D O 1
ATOM 5490 N N . SER D 1 183 ? 41.208 -7.439 142.134 1.00 45.43 161 SER D N 1
ATOM 5491 C CA . SER D 1 183 ? 41.685 -6.515 143.161 1.00 49.61 161 SER D CA 1
ATOM 5492 C C . SER D 1 183 ? 41.319 -5.089 142.811 1.00 55.13 161 SER D C 1
ATOM 5493 O O . SER D 1 183 ? 41.153 -4.250 143.702 1.00 55.24 161 SER D O 1
ATOM 5496 N N . LEU D 1 184 ? 41.185 -4.820 141.514 1.00 55.14 162 LEU D N 1
ATOM 5497 C CA . LEU D 1 184 ? 40.769 -3.499 141.053 1.00 52.26 162 LEU D CA 1
ATOM 5498 C C . LEU D 1 184 ? 39.327 -3.228 141.463 1.00 54.99 162 LEU D C 1
ATOM 5499 O O . LEU D 1 184 ? 39.040 -2.279 142.192 1.00 57.99 162 LEU D O 1
ATOM 5504 N N . CYS D 1 185 ? 38.410 -4.073 141.033 1.00 58.01 163 CYS D N 1
ATOM 5505 C CA . CYS D 1 185 ? 37.020 -3.832 141.391 1.00 59.45 163 CYS D CA 1
ATOM 5506 C C . CYS D 1 185 ? 36.740 -4.116 142.858 1.00 57.05 163 CYS D C 1
ATOM 5507 O O . CYS D 1 185 ? 35.964 -3.386 143.484 1.00 57.45 163 CYS D O 1
ATOM 5510 N N . ASN D 1 186 ? 37.361 -5.165 143.403 1.00 50.90 164 ASN D N 1
ATOM 5511 C CA . ASN D 1 186 ? 37.177 -5.484 144.815 1.00 47.78 164 ASN D CA 1
ATOM 5512 C C . ASN D 1 186 ? 37.700 -4.362 145.688 1.00 51.38 164 ASN D C 1
ATOM 5513 O O . ASN D 1 186 ? 37.027 -3.991 146.636 1.00 55.08 164 ASN D O 1
ATOM 5518 N N . TYR D 1 187 ? 38.910 -3.849 145.426 1.00 54.05 165 TYR D N 1
ATOM 5519 C CA . TYR D 1 187 ? 39.490 -2.880 146.378 1.00 56.88 165 TYR D CA 1
ATOM 5520 C C . TYR D 1 187 ? 38.767 -1.534 146.251 1.00 55.70 165 TYR D C 1
ATOM 5521 O O . TYR D 1 187 ? 38.516 -0.874 147.258 1.00 52.37 165 TYR D O 1
ATOM 5530 N N . ALA D 1 188 ? 38.409 -1.145 145.025 1.00 52.81 166 ALA D N 1
ATOM 5531 C CA . ALA D 1 188 ? 37.683 0.095 144.832 1.00 50.72 166 ALA D CA 1
ATOM 5532 C C . ALA D 1 188 ? 36.311 -0.009 145.493 1.00 55.45 166 ALA D C 1
ATOM 5533 O O . ALA D 1 188 ? 35.921 0.874 146.256 1.00 49.98 166 ALA D O 1
ATOM 5535 N N . ASN D 1 189 ? 35.574 -1.084 145.205 1.00 61.67 167 ASN D N 1
ATOM 5536 C CA . ASN D 1 189 ? 34.272 -1.304 145.854 1.00 60.60 167 ASN D CA 1
ATOM 5537 C C . ASN D 1 189 ? 34.380 -1.352 147.404 1.00 59.93 167 ASN D C 1
ATOM 5538 O O . ASN D 1 189 ? 33.554 -0.769 148.108 1.00 59.05 167 ASN D O 1
ATOM 5543 N N . ASN D 1 190 ? 35.398 -2.029 147.929 1.00 60.03 168 ASN D N 1
ATOM 5544 C CA . ASN D 1 190 ? 35.627 -2.058 149.378 1.00 58.78 168 ASN D CA 1
ATOM 5545 C C . ASN D 1 190 ? 35.921 -0.657 149.901 1.00 59.52 168 ASN D C 1
ATOM 5546 O O . ASN D 1 190 ? 35.494 -0.297 150.984 1.00 60.71 168 ASN D O 1
ATOM 5559 N N . ALA D 1 192 ? 34.941 2.248 148.595 1.00 62.06 170 ALA D N 1
ATOM 5560 C CA . ALA D 1 192 ? 33.829 3.185 148.483 1.00 62.92 170 ALA D CA 1
ATOM 5561 C C . ALA D 1 192 ? 32.597 2.717 149.231 1.00 72.24 170 ALA D C 1
ATOM 5562 O O . ALA D 1 192 ? 31.629 3.463 149.355 1.00 78.93 170 ALA D O 1
ATOM 5564 N N . ASP D 1 193 ? 32.630 1.477 149.714 1.00 74.27 171 ASP D N 1
ATOM 5565 C CA . ASP D 1 193 ? 31.424 0.782 150.182 1.00 80.40 171 ASP D CA 1
ATOM 5566 C C . ASP D 1 193 ? 30.233 0.984 149.228 1.00 81.74 171 ASP D C 1
ATOM 5567 O O . ASP D 1 193 ? 29.154 1.450 149.617 1.00 84.62 171 ASP D O 1
ATOM 5572 N N . THR D 1 194 ? 30.456 0.606 147.975 1.00 78.30 172 THR D N 1
ATOM 5573 C CA . THR D 1 194 ? 29.525 0.834 146.884 1.00 75.07 172 THR D CA 1
ATOM 5574 C C . THR D 1 194 ? 28.121 0.308 147.170 1.00 78.94 172 THR D C 1
ATOM 5575 O O . THR D 1 194 ? 27.953 -0.859 147.510 1.00 79.73 172 THR D O 1
ATOM 5579 N N . PRO D 1 195 ? 27.101 1.167 147.018 1.00 80.21 173 PRO D N 1
ATOM 5580 C CA . PRO D 1 195 ? 25.736 0.670 147.209 1.00 78.85 173 PRO D CA 1
ATOM 5581 C C . PRO D 1 195 ? 25.392 -0.351 146.126 1.00 78.38 173 PRO D C 1
ATOM 5582 O O . PRO D 1 195 ? 25.935 -0.305 145.019 1.00 78.12 173 PRO D O 1
ATOM 5586 N N . ILE D 1 196 ? 24.500 -1.275 146.444 1.00 79.45 174 ILE D N 1
ATOM 5587 C CA . ILE D 1 196 ? 24.115 -2.293 145.483 1.00 84.57 174 ILE D CA 1
ATOM 5588 C C . ILE D 1 196 ? 22.860 -1.885 144.699 1.00 88.65 174 ILE D C 1
ATOM 5589 O O . ILE D 1 196 ? 21.852 -1.487 145.282 1.00 93.83 174 ILE D O 1
ATOM 5594 N N . ASN D 1 197 ? 22.936 -1.972 143.375 1.00 84.53 175 ASN D N 1
ATOM 5595 C CA . ASN D 1 197 ? 21.794 -1.660 142.524 1.00 92.41 175 ASN D CA 1
ATOM 5596 C C . ASN D 1 197 ? 20.633 -2.597 142.808 1.00 97.30 175 ASN D C 1
ATOM 5597 O O . ASN D 1 197 ? 20.829 -3.801 142.952 1.00 101.01 175 ASN D O 1
ATOM 5602 N N . PRO D 1 198 ? 19.419 -2.044 142.902 1.00 95.21 176 PRO D N 1
ATOM 5603 C CA . PRO D 1 198 ? 18.219 -2.823 143.216 1.00 96.62 176 PRO D CA 1
ATOM 5604 C C . PRO D 1 198 ? 18.059 -4.009 142.270 1.00 97.24 176 PRO D C 1
ATOM 5605 O O . PRO D 1 198 ? 17.399 -4.991 142.608 1.00 97.94 176 PRO D O 1
ATOM 5609 N N . GLU D 1 199 ? 18.659 -3.909 141.088 1.00 98.29 177 GLU D N 1
ATOM 5610 C CA . GLU D 1 199 ? 18.592 -4.979 140.101 1.00 96.95 177 GLU D CA 1
ATOM 5611 C C . GLU D 1 199 ? 19.377 -6.189 140.596 1.00 96.39 177 GLU D C 1
ATOM 5612 O O . GLU D 1 199 ? 19.037 -7.334 140.304 1.00 97.59 177 GLU D O 1
ATOM 5618 N N . LEU D 1 200 ? 20.428 -5.920 141.362 1.00 95.40 178 LEU D N 1
ATOM 5619 C CA . LEU D 1 200 ? 21.326 -6.958 141.844 1.00 93.51 178 LEU D CA 1
ATOM 5620 C C . LEU D 1 200 ? 21.041 -7.351 143.290 1.00 102.62 178 LEU D C 1
ATOM 5621 O O . LEU D 1 200 ? 21.678 -8.257 143.835 1.00 101.04 178 LEU D O 1
ATOM 5626 N N . GLN D 1 201 ? 20.087 -6.657 143.903 1.00 112.31 179 GLN D N 1
ATOM 5627 C CA . GLN D 1 201 ? 19.711 -6.893 145.291 1.00 119.78 179 GLN D CA 1
ATOM 5628 C C . GLN D 1 201 ? 19.486 -8.381 145.567 1.00 119.19 179 GLN D C 1
ATOM 5629 O O . GLN D 1 201 ? 19.830 -8.883 146.637 1.00 117.66 179 GLN D O 1
ATOM 5635 N N . GLN D 1 202 ? 18.911 -9.080 144.592 1.00 118.67 180 GLN D N 1
ATOM 5636 C CA . GLN D 1 202 ? 18.529 -10.478 144.769 1.00 115.75 180 GLN D CA 1
ATOM 5637 C C . GLN D 1 202 ? 19.718 -11.430 144.901 1.00 110.17 180 GLN D C 1
ATOM 5638 O O . GLN D 1 202 ? 19.624 -12.444 145.590 1.00 108.86 180 GLN D O 1
ATOM 5644 N N . TYR D 1 203 ? 20.833 -11.097 144.253 1.00 106.17 181 TYR D N 1
ATOM 5645 C CA . TYR D 1 203 ? 21.986 -11.997 144.193 1.00 103.28 181 TYR D CA 1
ATOM 5646 C C . TYR D 1 203 ? 23.047 -11.759 145.279 1.00 100.71 181 TYR D C 1
ATOM 5647 O O . TYR D 1 203 ? 24.221 -12.058 145.070 1.00 97.75 181 TYR D O 1
ATOM 5656 N N . VAL D 1 204 ? 22.647 -11.233 146.432 1.00 102.13 182 VAL D N 1
ATOM 5657 C CA . VAL D 1 204 ? 23.611 -10.904 147.481 1.00 102.67 182 VAL D CA 1
ATOM 5658 C C . VAL D 1 204 ? 23.881 -12.071 148.434 1.00 105.03 182 VAL D C 1
ATOM 5659 O O . VAL D 1 204 ? 24.977 -12.194 148.993 1.00 105.32 182 VAL D O 1
ATOM 5663 N N . PHE E 1 26 ? 47.059 -44.272 99.795 0.87 108.91 4 PHE E N 1
ATOM 5664 C CA . PHE E 1 26 ? 47.893 -43.734 100.865 0.70 106.84 4 PHE E CA 1
ATOM 5665 C C . PHE E 1 26 ? 48.157 -44.735 101.998 0.69 106.98 4 PHE E C 1
ATOM 5666 O O . PHE E 1 26 ? 47.324 -45.593 102.296 0.83 108.15 4 PHE E O 1
ATOM 5674 N N . THR E 1 27 ? 49.316 -44.611 102.637 0.82 104.53 5 THR E N 1
ATOM 5675 C CA . THR E 1 27 ? 49.648 -45.475 103.767 0.60 103.12 5 THR E CA 1
ATOM 5676 C C . THR E 1 27 ? 49.242 -44.830 105.088 0.73 101.80 5 THR E C 1
ATOM 5677 O O . THR E 1 27 ? 49.749 -43.771 105.456 0.47 101.90 5 THR E O 1
ATOM 5681 N N . ILE E 1 28 ? 48.320 -45.477 105.792 0.66 100.91 6 ILE E N 1
ATOM 5682 C CA . ILE E 1 28 ? 47.869 -45.012 107.100 0.88 97.02 6 ILE E CA 1
ATOM 5683 C C . ILE E 1 28 ? 48.866 -45.451 108.165 0.22 103.77 6 ILE E C 1
ATOM 5684 O O . ILE E 1 28 ? 48.725 -46.510 108.781 0.68 105.76 6 ILE E O 1
ATOM 5689 N N . HIS E 1 29 ? 49.884 -44.619 108.360 0.93 107.98 7 HIS E N 1
ATOM 5690 C CA . HIS E 1 29 ? 51.022 -44.955 109.204 1.00 111.12 7 HIS E CA 1
ATOM 5691 C C . HIS E 1 29 ? 50.639 -45.352 110.631 0.31 117.68 7 HIS E C 1
ATOM 5692 O O . HIS E 1 29 ? 49.571 -44.994 111.132 0.75 118.61 7 HIS E O 1
ATOM 5699 N N . THR E 1 30 ? 51.521 -46.117 111.264 0.61 122.32 8 THR E N 1
ATOM 5700 C CA . THR E 1 30 ? 51.470 -46.347 112.699 0.94 127.23 8 THR E CA 1
ATOM 5701 C C . THR E 1 30 ? 52.781 -45.799 113.242 0.66 128.85 8 THR E C 1
ATOM 5702 O O . THR E 1 30 ? 53.617 -45.332 112.467 0.81 129.44 8 THR E O 1
ATOM 5706 N N . ILE E 1 31 ? 52.965 -45.844 114.557 1.00 129.30 9 ILE E N 1
ATOM 5707 C CA . ILE E 1 31 ? 54.206 -45.365 115.154 1.00 127.02 9 ILE E CA 1
ATOM 5708 C C . ILE E 1 31 ? 55.433 -45.897 114.416 0.97 124.66 9 ILE E C 1
ATOM 5709 O O . ILE E 1 31 ? 56.409 -45.170 114.201 1.00 119.95 9 ILE E O 1
ATOM 5714 N N . GLU E 1 32 ? 55.361 -47.160 114.006 0.48 126.54 10 GLU E N 1
ATOM 5715 C CA . GLU E 1 32 ? 56.471 -47.824 113.329 0.62 126.72 10 GLU E CA 1
ATOM 5716 C C . GLU E 1 32 ? 56.729 -47.329 111.910 0.63 126.20 10 GLU E C 1
ATOM 5717 O O . GLU E 1 32 ? 57.880 -47.122 111.523 0.77 127.80 10 GLU E O 1
ATOM 5723 N N . THR E 1 33 ? 55.667 -47.150 111.132 1.00 123.41 11 THR E N 1
ATOM 5724 C CA . THR E 1 33 ? 55.819 -46.682 109.760 1.00 122.37 11 THR E CA 1
ATOM 5725 C C . THR E 1 33 ? 56.190 -45.200 109.721 0.86 119.20 11 THR E C 1
ATOM 5726 O O . THR E 1 33 ? 57.134 -44.806 109.035 0.64 118.15 11 THR E O 1
ATOM 5730 N N . ALA E 1 34 ? 55.448 -44.390 110.473 1.00 117.10 12 ALA E N 1
ATOM 5731 C CA . ALA E 1 34 ? 55.603 -42.933 110.469 0.92 113.97 12 ALA E CA 1
ATOM 5732 C C . ALA E 1 34 ? 57.050 -42.452 110.334 0.78 112.71 12 ALA E C 1
ATOM 5733 O O . ALA E 1 34 ? 57.967 -43.062 110.882 0.60 111.16 12 ALA E O 1
ATOM 5735 N N . PRO E 1 35 ? 57.253 -41.342 109.604 0.86 111.65 13 PRO E N 1
ATOM 5736 C CA . PRO E 1 35 ? 58.577 -40.732 109.437 0.79 111.29 13 PRO E CA 1
ATOM 5737 C C . PRO E 1 35 ? 59.222 -40.413 110.781 0.91 111.18 13 PRO E C 1
ATOM 5738 O O . PRO E 1 35 ? 58.567 -40.529 111.818 0.67 112.71 13 PRO E O 1
ATOM 5742 N N . GLU E 1 36 ? 60.486 -40.003 110.761 0.72 109.43 14 GLU E N 1
ATOM 5743 C CA . GLU E 1 36 ? 61.225 -39.765 112.000 0.78 107.21 14 GLU E CA 1
ATOM 5744 C C . GLU E 1 36 ? 60.613 -38.647 112.839 0.77 106.97 14 GLU E C 1
ATOM 5745 O O . GLU E 1 36 ? 60.214 -38.879 113.978 0.73 105.74 14 GLU E O 1
ATOM 5751 N N . ARG E 1 37 ? 60.526 -37.445 112.269 1.00 106.32 15 ARG E N 1
ATOM 5752 C CA . ARG E 1 37 ? 60.108 -36.258 113.021 0.56 105.03 15 ARG E CA 1
ATOM 5753 C C . ARG E 1 37 ? 58.621 -36.239 113.391 0.32 99.84 15 ARG E C 1
ATOM 5754 O O . ARG E 1 37 ? 58.091 -35.215 113.842 1.00 95.48 15 ARG E O 1
ATOM 5762 N N . VAL E 1 38 ? 57.955 -37.374 113.217 1.00 99.00 16 VAL E N 1
ATOM 5763 C CA . VAL E 1 38 ? 56.510 -37.426 113.400 0.95 100.19 16 VAL E CA 1
ATOM 5764 C C . VAL E 1 38 ? 56.076 -38.376 114.513 0.35 99.53 16 VAL E C 1
ATOM 5765 O O . VAL E 1 38 ? 55.004 -38.205 115.099 0.97 96.85 16 VAL E O 1
ATOM 5769 N N . LYS E 1 39 ? 56.918 -39.363 114.808 0.99 101.55 17 LYS E N 1
ATOM 5770 C CA . LYS E 1 39 ? 56.616 -40.361 115.832 0.92 107.55 17 LYS E CA 1
ATOM 5771 C C . LYS E 1 39 ? 56.132 -39.743 117.145 0.84 107.39 17 LYS E C 1
ATOM 5772 O O . LYS E 1 39 ? 55.089 -40.126 117.680 0.97 108.86 17 LYS E O 1
ATOM 5778 N N . GLU E 1 40 ? 56.885 -38.789 117.675 1.00 106.08 18 GLU E N 1
ATOM 5779 C CA . GLU E 1 40 ? 56.526 -38.221 118.970 0.32 105.48 18 GLU E CA 1
ATOM 5780 C C . GLU E 1 40 ? 55.154 -37.566 118.913 0.32 103.77 18 GLU E C 1
ATOM 5781 O O . GLU E 1 40 ? 54.394 -37.599 119.884 1.00 104.96 18 GLU E O 1
ATOM 5787 N N . THR E 1 41 ? 54.846 -36.985 117.759 1.00 99.74 19 THR E N 1
ATOM 5788 C CA . THR E 1 41 ? 53.537 -36.400 117.501 0.45 100.31 19 THR E CA 1
ATOM 5789 C C . THR E 1 41 ? 52.456 -37.475 117.484 0.81 104.71 19 THR E C 1
ATOM 5790 O O . THR E 1 41 ? 51.338 -37.256 117.943 0.85 105.71 19 THR E O 1
ATOM 5794 N N . LEU E 1 42 ? 52.789 -38.641 116.947 0.79 106.54 20 LEU E N 1
ATOM 5795 C CA . LEU E 1 42 ? 51.828 -39.732 116.882 0.78 106.16 20 LEU E CA 1
ATOM 5796 C C . LEU E 1 42 ? 51.537 -40.303 118.255 1.00 108.87 20 LEU E C 1
ATOM 5797 O O . LEU E 1 42 ? 50.378 -40.506 118.614 1.00 110.72 20 LEU E O 1
ATOM 5802 N N . ARG E 1 43 ? 52.593 -40.565 119.018 0.55 110.04 21 ARG E N 1
ATOM 5803 C CA . ARG E 1 43 ? 52.434 -41.077 120.372 0.69 111.37 21 ARG E CA 1
ATOM 5804 C C . ARG E 1 43 ? 51.496 -40.173 121.170 1.00 110.35 21 ARG E C 1
ATOM 5805 O O . ARG E 1 43 ? 50.515 -40.649 121.739 0.88 113.82 21 ARG E O 1
ATOM 5813 N N . THR E 1 44 ? 51.781 -38.871 121.186 1.00 107.06 22 THR E N 1
ATOM 5814 C CA . THR E 1 44 ? 50.914 -37.902 121.861 0.53 107.70 22 THR E CA 1
ATOM 5815 C C . THR E 1 44 ? 49.448 -38.200 121.561 0.49 108.22 22 THR E C 1
ATOM 5816 O O . THR E 1 44 ? 48.612 -38.230 122.465 1.00 108.78 22 THR E O 1
ATOM 5820 N N . VAL E 1 45 ? 49.159 -38.431 120.281 0.90 107.04 23 VAL E N 1
ATOM 5821 C CA . VAL E 1 45 ? 47.795 -38.591 119.777 0.83 107.95 23 VAL E CA 1
ATOM 5822 C C . VAL E 1 45 ? 47.051 -39.807 120.325 0.57 113.58 23 VAL E C 1
ATOM 5823 O O . VAL E 1 45 ? 45.983 -39.669 120.928 1.00 114.72 23 VAL E O 1
ATOM 5827 N N . LYS E 1 46 ? 47.605 -40.993 120.084 0.77 116.85 24 LYS E N 1
ATOM 5828 C CA . LYS E 1 46 ? 46.985 -42.235 120.533 0.99 119.25 24 LYS E CA 1
ATOM 5829 C C . LYS E 1 46 ? 46.495 -42.071 121.959 1.00 119.20 24 LYS E C 1
ATOM 5830 O O . LYS E 1 46 ? 45.379 -42.470 122.298 1.00 119.34 24 LYS E O 1
ATOM 5836 N N . LYS E 1 47 ? 47.346 -41.458 122.777 0.76 119.71 25 LYS E N 1
ATOM 5837 C CA . LYS E 1 47 ? 47.096 -41.248 124.199 0.93 119.16 25 LYS E CA 1
ATOM 5838 C C . LYS E 1 47 ? 45.840 -40.417 124.449 0.71 121.49 25 LYS E C 1
ATOM 5839 O O . LYS E 1 47 ? 45.011 -40.764 125.294 0.96 123.33 25 LYS E O 1
ATOM 5845 N N . ASP E 1 48 ? 45.710 -39.317 123.713 0.96 120.97 26 ASP E N 1
ATOM 5846 C CA . ASP E 1 48 ? 44.551 -38.436 123.833 0.79 120.97 26 ASP E CA 1
ATOM 5847 C C . ASP E 1 48 ? 43.291 -39.069 123.242 0.50 118.28 26 ASP E C 1
ATOM 5848 O O . ASP E 1 48 ? 42.201 -38.499 123.314 0.89 116.43 26 ASP E O 1
ATOM 5853 N N . ASN E 1 49 ? 43.442 -40.252 122.658 0.87 116.40 27 ASN E N 1
ATOM 5854 C CA . ASN E 1 49 ? 42.294 -40.980 122.134 0.65 113.10 27 ASN E CA 1
ATOM 5855 C C . ASN E 1 49 ? 42.106 -42.357 122.778 0.87 114.48 27 ASN E C 1
ATOM 5856 O O . ASN E 1 49 ? 41.528 -43.263 122.180 0.52 115.91 27 ASN E O 1
ATOM 5861 N N . GLY E 1 50 ? 42.594 -42.502 124.004 0.23 115.58 28 GLY E N 1
ATOM 5862 C CA . GLY E 1 50 ? 42.390 -43.720 124.765 1.00 117.12 28 GLY E CA 1
ATOM 5863 C C . GLY E 1 50 ? 42.821 -44.987 124.048 0.69 117.13 28 GLY E C 1
ATOM 5864 O O . GLY E 1 50 ? 42.300 -46.068 124.325 0.84 119.36 28 GLY E O 1
ATOM 5865 N N . GLY E 1 51 ? 43.756 -44.863 123.112 0.89 113.95 29 GLY E N 1
ATOM 5866 C CA . GLY E 1 51 ? 44.429 -46.038 122.591 0.64 112.31 29 GLY E CA 1
ATOM 5867 C C . GLY E 1 51 ? 44.377 -46.295 121.101 1.00 107.87 29 GLY E C 1
ATOM 5868 O O . GLY E 1 51 ? 44.745 -47.382 120.657 0.41 108.02 29 GLY E O 1
ATOM 5869 N N . TYR E 1 52 ? 43.932 -45.312 120.324 0.83 105.94 30 TYR E N 1
ATOM 5870 C CA . TYR E 1 52 ? 43.893 -45.464 118.871 0.52 105.95 30 TYR E CA 1
ATOM 5871 C C . TYR E 1 52 ? 44.235 -44.155 118.162 0.63 103.76 30 TYR E C 1
ATOM 5872 O O . TYR E 1 52 ? 43.895 -43.071 118.634 0.55 103.82 30 TYR E O 1
ATOM 5881 N N . ILE E 1 53 ? 44.904 -44.270 117.022 0.49 102.95 31 ILE E N 1
ATOM 5882 C CA . ILE E 1 53 ? 45.250 -43.113 116.209 0.84 99.01 31 ILE E CA 1
ATOM 5883 C C . ILE E 1 53 ? 44.227 -42.878 115.100 0.91 99.85 31 ILE E C 1
ATOM 5884 O O . ILE E 1 53 ? 44.112 -43.682 114.172 0.57 103.43 31 ILE E O 1
ATOM 5889 N N . PRO E 1 54 ? 43.475 -41.770 115.195 1.00 97.51 32 PRO E N 1
ATOM 5890 C CA . PRO E 1 54 ? 42.533 -41.399 114.134 1.00 96.24 32 PRO E CA 1
ATOM 5891 C C . PRO E 1 54 ? 43.190 -41.515 112.765 0.88 96.82 32 PRO E C 1
ATOM 5892 O O . PRO E 1 54 ? 44.259 -40.947 112.541 0.58 97.28 32 PRO E O 1
ATOM 5896 N N . ASN E 1 55 ? 42.547 -42.255 111.867 0.96 97.12 33 ASN E N 1
ATOM 5897 C CA . ASN E 1 55 ? 43.093 -42.520 110.543 0.62 97.01 33 ASN E CA 1
ATOM 5898 C C . ASN E 1 55 ? 43.561 -41.268 109.809 0.84 96.07 33 ASN E C 1
ATOM 5899 O O . ASN E 1 55 ? 44.531 -41.314 109.056 1.00 96.35 33 ASN E O 1
ATOM 5904 N N . LEU E 1 56 ? 42.869 -40.155 110.038 0.74 93.81 34 LEU E N 1
ATOM 5905 C CA . LEU E 1 56 ? 43.254 -38.874 109.456 0.84 88.72 34 LEU E CA 1
ATOM 5906 C C . LEU E 1 56 ? 44.700 -38.539 109.810 0.61 90.24 34 LEU E C 1
ATOM 5907 O O . LEU E 1 56 ? 45.486 -38.148 108.944 0.71 90.69 34 LEU E O 1
ATOM 5912 N N . ILE E 1 57 ? 45.046 -38.692 111.085 1.00 91.83 35 ILE E N 1
ATOM 5913 C CA . ILE E 1 57 ? 46.420 -38.474 111.528 0.47 92.14 35 ILE E CA 1
ATOM 5914 C C . ILE E 1 57 ? 47.361 -39.425 110.786 0.79 95.84 35 ILE E C 1
ATOM 5915 O O . ILE E 1 57 ? 48.435 -39.028 110.332 0.82 94.75 35 ILE E O 1
ATOM 5920 N N . GLY E 1 58 ? 46.941 -40.679 110.651 0.66 99.85 36 GLY E N 1
ATOM 5921 C CA . GLY E 1 58 ? 47.701 -41.656 109.893 0.75 100.49 36 GLY E CA 1
ATOM 5922 C C . GLY E 1 58 ? 48.109 -41.110 108.541 0.42 98.25 36 GLY E C 1
ATOM 5923 O O . GLY E 1 58 ? 49.285 -41.146 108.172 0.65 97.07 36 GLY E O 1
ATOM 5924 N N . LEU E 1 59 ? 47.126 -40.590 107.810 0.90 97.52 37 LEU E N 1
ATOM 5925 C CA . LEU E 1 59 ? 47.345 -40.008 106.496 0.66 95.33 37 LEU E CA 1
ATOM 5926 C C . LEU E 1 59 ? 48.275 -38.800 106.548 0.82 91.97 37 LEU E C 1
ATOM 5927 O O . LEU E 1 59 ? 49.332 -38.794 105.920 0.44 93.97 37 LEU E O 1
ATOM 5932 N N . LEU E 1 60 ? 47.873 -37.772 107.286 1.00 84.86 38 LEU E N 1
ATOM 5933 C CA . LEU E 1 60 ? 48.614 -36.518 107.294 0.97 86.33 38 LEU E CA 1
ATOM 5934 C C . LEU E 1 60 ? 50.068 -36.766 107.688 0.45 89.74 38 LEU E C 1
ATOM 5935 O O . LEU E 1 60 ? 50.963 -35.995 107.330 0.68 90.13 38 LEU E O 1
ATOM 5940 N N . ALA E 1 61 ? 50.297 -37.862 108.409 0.90 90.77 39 ALA E N 1
ATOM 5941 C CA . ALA E 1 61 ? 51.639 -38.232 108.850 0.91 89.44 39 ALA E CA 1
ATOM 5942 C C . ALA E 1 61 ? 52.560 -38.394 107.651 0.29 89.05 39 ALA E C 1
ATOM 5943 O O . ALA E 1 61 ? 53.782 -38.283 107.769 0.43 87.30 39 ALA E O 1
ATOM 5945 N N . ASN E 1 62 ? 51.958 -38.662 106.497 0.83 90.54 40 ASN E N 1
ATOM 5946 C CA . ASN E 1 62 ? 52.696 -38.808 105.246 1.00 89.09 40 ASN E CA 1
ATOM 5947 C C . ASN E 1 62 ? 53.378 -37.518 104.803 0.88 91.79 40 ASN E C 1
ATOM 5948 O O . ASN E 1 62 ? 54.394 -37.548 104.109 0.87 93.73 40 ASN E O 1
ATOM 5953 N N . ALA E 1 63 ? 52.814 -36.386 105.210 0.53 92.10 41 ALA E N 1
ATOM 5954 C CA . ALA E 1 63 ? 53.410 -35.084 104.936 0.75 87.69 41 ALA E CA 1
ATOM 5955 C C . ALA E 1 63 ? 53.630 -34.320 106.236 1.00 87.47 41 ALA E C 1
ATOM 5956 O O . ALA E 1 63 ? 52.829 -33.458 106.586 0.74 85.96 41 ALA E O 1
ATOM 5958 N N . PRO E 1 64 ? 54.722 -34.633 106.953 1.00 88.18 42 PRO E N 1
ATOM 5959 C CA . PRO E 1 64 ? 55.014 -34.082 108.283 0.51 89.18 42 PRO E CA 1
ATOM 5960 C C . PRO E 1 64 ? 54.590 -32.622 108.481 0.65 86.25 42 PRO E C 1
ATOM 5961 O O . PRO E 1 64 ? 54.285 -32.236 109.608 0.38 85.36 42 PRO E O 1
ATOM 5965 N N . THR E 1 65 ? 54.555 -31.837 107.407 0.73 84.92 43 THR E N 1
ATOM 5966 C CA . THR E 1 65 ? 54.156 -30.434 107.487 1.00 81.37 43 THR E CA 1
ATOM 5967 C C . THR E 1 65 ? 52.645 -30.218 107.463 0.57 82.00 43 THR E C 1
ATOM 5968 O O . THR E 1 65 ? 52.163 -29.149 107.840 0.57 82.91 43 THR E O 1
ATOM 5972 N N . ALA E 1 66 ? 51.901 -31.222 107.008 1.00 81.01 44 ALA E N 1
ATOM 5973 C CA . ALA E 1 66 ? 50.445 -31.116 106.909 0.91 77.52 44 ALA E CA 1
ATOM 5974 C C . ALA E 1 66 ? 49.810 -31.641 108.188 1.00 75.02 44 ALA E C 1
ATOM 5975 O O . ALA E 1 66 ? 48.853 -31.066 108.703 0.42 76.26 44 ALA E O 1
ATOM 5977 N N . LEU E 1 67 ? 50.342 -32.745 108.693 0.68 76.72 45 LEU E N 1
ATOM 5978 C CA . LEU E 1 67 ? 50.053 -33.155 110.068 0.59 79.64 45 LEU E CA 1
ATOM 5979 C C . LEU E 1 67 ? 50.351 -31.992 110.997 0.87 82.34 45 LEU E C 1
ATOM 5980 O O . LEU E 1 67 ? 49.572 -31.680 111.904 0.65 88.11 45 LEU E O 1
ATOM 5985 N N . GLU E 1 68 ? 51.495 -31.356 110.773 1.00 80.57 46 GLU E N 1
ATOM 5986 C CA . GLU E 1 68 ? 51.970 -30.300 111.665 1.00 86.00 46 GLU E CA 1
ATOM 5987 C C . GLU E 1 68 ? 51.107 -29.048 111.545 0.95 84.70 46 GLU E C 1
ATOM 5988 O O . GLU E 1 68 ? 50.833 -28.377 112.534 0.81 82.54 46 GLU E O 1
ATOM 5994 N N . THR E 1 69 ? 50.676 -28.742 110.325 0.80 81.41 47 THR E N 1
ATOM 5995 C CA . THR E 1 69 ? 49.837 -27.575 110.072 1.00 79.27 47 THR E CA 1
ATOM 5996 C C . THR E 1 69 ? 48.459 -27.761 110.700 0.23 80.48 47 THR E C 1
ATOM 5997 O O . THR E 1 69 ? 47.915 -26.846 111.326 1.00 80.41 47 THR E O 1
ATOM 6001 N N . TYR E 1 70 ? 47.906 -28.957 110.530 0.92 81.08 48 TYR E N 1
ATOM 6002 C CA . TYR E 1 70 ? 46.600 -29.304 111.079 1.00 82.91 48 TYR E CA 1
ATOM 6003 C C . TYR E 1 70 ? 46.609 -29.237 112.612 0.51 83.63 48 TYR E C 1
ATOM 6004 O O . TYR E 1 70 ? 45.622 -28.842 113.235 0.79 84.39 48 TYR E O 1
ATOM 6013 N N . ARG E 1 71 ? 47.727 -29.613 113.222 1.00 82.14 49 ARG E N 1
ATOM 6014 C CA . ARG E 1 71 ? 47.848 -29.537 114.682 0.40 81.71 49 ARG E CA 1
ATOM 6015 C C . ARG E 1 71 ? 47.990 -28.104 115.181 0.69 80.69 49 ARG E C 1
ATOM 6016 O O . ARG E 1 71 ? 47.261 -27.683 116.079 0.67 81.62 49 ARG E O 1
ATOM 6024 N N . THR E 1 72 ? 48.937 -27.367 114.605 1.00 77.86 50 THR E N 1
ATOM 6025 C CA . THR E 1 72 ? 49.119 -25.953 114.917 0.74 79.35 50 THR E CA 1
ATOM 6026 C C . THR E 1 72 ? 47.827 -25.154 114.690 0.88 77.13 50 THR E C 1
ATOM 6027 O O . THR E 1 72 ? 47.308 -24.539 115.623 0.63 76.36 50 THR E O 1
ATOM 6031 N N . VAL E 1 73 ? 47.304 -25.182 113.461 0.73 74.00 51 VAL E N 1
ATOM 6032 C CA . VAL E 1 73 ? 46.087 -24.436 113.113 0.59 71.37 51 VAL E CA 1
ATOM 6033 C C . VAL E 1 73 ? 44.922 -24.699 114.067 0.85 70.76 51 VAL E C 1
ATOM 6034 O O . VAL E 1 73 ? 44.295 -23.761 114.565 0.74 68.84 51 VAL E O 1
ATOM 6038 N N . GLY E 1 74 ? 44.642 -25.971 114.331 0.74 71.17 52 GLY E N 1
ATOM 6039 C CA . GLY E 1 74 ? 43.531 -26.339 115.193 0.90 70.23 52 GLY E CA 1
ATOM 6040 C C . GLY E 1 74 ? 43.692 -25.848 116.617 0.10 71.73 52 GLY E C 1
ATOM 6041 O O . GLY E 1 74 ? 42.712 -25.537 117.305 1.00 72.68 52 GLY E O 1
ATOM 6042 N N . GLU E 1 75 ? 44.935 -25.779 117.078 1.00 71.61 53 GLU E N 1
ATOM 6043 C CA . GLU E 1 75 ? 45.173 -25.206 118.393 0.94 74.13 53 GLU E CA 1
ATOM 6044 C C . GLU E 1 75 ? 44.790 -23.739 118.313 0.29 72.02 53 GLU E C 1
ATOM 6045 O O . GLU E 1 75 ? 44.041 -23.254 119.150 0.72 68.48 53 GLU E O 1
ATOM 6051 N N . ILE E 1 76 ? 45.268 -23.048 117.279 0.86 72.51 54 ILE E N 1
ATOM 6052 C CA . ILE E 1 76 ? 44.962 -21.626 117.113 0.85 74.30 54 ILE E CA 1
ATOM 6053 C C . ILE E 1 76 ? 43.467 -21.394 116.977 1.00 73.47 54 ILE E C 1
ATOM 6054 O O . ILE E 1 76 ? 42.913 -20.470 117.566 0.78 70.53 54 ILE E O 1
ATOM 6059 N N . ASN E 1 77 ? 42.820 -22.224 116.172 1.00 79.91 55 ASN E N 1
ATOM 6060 C CA . ASN E 1 77 ? 41.395 -22.081 115.935 0.85 81.52 55 ASN E CA 1
ATOM 6061 C C . ASN E 1 77 ? 40.644 -22.131 117.252 0.94 83.81 55 ASN E C 1
ATOM 6062 O O . ASN E 1 77 ? 39.690 -21.382 117.470 0.58 83.89 55 ASN E O 1
ATOM 6067 N N . ARG E 1 78 ? 41.095 -23.015 118.135 0.84 84.95 56 ARG E N 1
ATOM 6068 C CA . ARG E 1 78 ? 40.450 -23.209 119.429 0.67 86.04 56 ARG E CA 1
ATOM 6069 C C . ARG E 1 78 ? 40.459 -21.942 120.293 0.64 83.13 56 ARG E C 1
ATOM 6070 O O . ARG E 1 78 ? 39.632 -21.802 121.190 1.00 76.53 56 ARG E O 1
ATOM 6078 N N A ARG E 1 79 ? 41.381 -21.025 120.011 0.50 84.38 57 ARG E N 1
ATOM 6079 N N B ARG E 1 79 ? 41.393 -21.033 120.016 0.50 84.43 57 ARG E N 1
ATOM 6080 C CA A ARG E 1 79 ? 41.443 -19.752 120.731 0.50 85.05 57 ARG E CA 1
ATOM 6081 C CA B ARG E 1 79 ? 41.466 -19.758 120.734 0.50 84.61 57 ARG E CA 1
ATOM 6082 C C A ARG E 1 79 ? 40.780 -18.608 119.964 0.50 85.19 57 ARG E C 1
ATOM 6083 C C B ARG E 1 79 ? 40.795 -18.611 119.959 0.50 85.22 57 ARG E C 1
ATOM 6084 O O A ARG E 1 79 ? 40.975 -17.439 120.299 0.50 86.65 57 ARG E O 1
ATOM 6085 O O B ARG E 1 79 ? 40.998 -17.442 120.287 0.50 86.74 57 ARG E O 1
ATOM 6100 N N . ASN E 1 80 ? 40.006 -18.932 118.935 0.67 82.58 58 ASN E N 1
ATOM 6101 C CA . ASN E 1 80 ? 39.399 -17.879 118.113 0.92 77.33 58 ASN E CA 1
ATOM 6102 C C . ASN E 1 80 ? 38.259 -17.134 118.811 0.82 71.96 58 ASN E C 1
ATOM 6103 O O . ASN E 1 80 ? 38.036 -17.336 120.007 0.94 69.68 58 ASN E O 1
ATOM 6108 N N . SER E 1 81 ? 37.569 -16.256 118.085 0.98 64.42 59 SER E N 1
ATOM 6109 C CA . SER E 1 81 ? 36.571 -15.367 118.692 1.00 62.64 59 SER E CA 1
ATOM 6110 C C . SER E 1 81 ? 35.211 -16.047 118.786 0.46 65.36 59 SER E C 1
ATOM 6111 O O . SER E 1 81 ? 34.239 -15.466 119.269 0.95 65.31 59 SER E O 1
ATOM 6114 N N . LEU E 1 82 ? 35.155 -17.282 118.308 1.00 66.51 60 LEU E N 1
ATOM 6115 C CA . LEU E 1 82 ? 33.950 -18.094 118.398 0.85 65.85 60 LEU E CA 1
ATOM 6116 C C . LEU E 1 82 ? 34.004 -18.901 119.694 0.59 66.99 60 LEU E C 1
ATOM 6117 O O . LEU E 1 82 ? 35.078 -19.132 120.223 0.57 69.00 60 LEU E O 1
ATOM 6122 N N . THR E 1 83 ? 32.851 -19.335 120.190 1.00 66.53 61 THR E N 1
ATOM 6123 C CA . THR E 1 83 ? 32.793 -20.207 121.364 0.84 75.33 61 THR E CA 1
ATOM 6124 C C . THR E 1 83 ? 33.066 -21.641 120.916 1.00 76.51 61 THR E C 1
ATOM 6125 O O . THR E 1 83 ? 33.304 -21.875 119.752 0.86 73.19 61 THR E O 1
ATOM 6129 N N . PRO E 1 84 ? 33.074 -22.606 121.843 0.60 76.87 62 PRO E N 1
ATOM 6130 C CA . PRO E 1 84 ? 33.294 -23.976 121.353 1.00 76.34 62 PRO E CA 1
ATOM 6131 C C . PRO E 1 84 ? 32.146 -24.563 120.531 0.48 78.99 62 PRO E C 1
ATOM 6132 O O . PRO E 1 84 ? 32.409 -25.393 119.661 0.60 81.30 62 PRO E O 1
ATOM 6136 N N . THR E 1 85 ? 30.907 -24.161 120.810 0.85 77.68 63 THR E N 1
ATOM 6137 C CA . THR E 1 85 ? 29.745 -24.707 120.107 0.67 78.06 63 THR E CA 1
ATOM 6138 C C . THR E 1 85 ? 29.708 -24.197 118.668 0.88 77.37 63 THR E C 1
ATOM 6139 O O . THR E 1 85 ? 29.543 -24.968 117.722 0.27 78.56 63 THR E O 1
ATOM 6143 N N . GLU E 1 86 ? 29.873 -22.888 118.522 0.87 75.10 64 GLU E N 1
ATOM 6144 C CA . GLU E 1 86 ? 29.886 -22.244 117.225 1.00 71.59 64 GLU E CA 1
ATOM 6145 C C . GLU E 1 86 ? 30.934 -22.900 116.342 0.60 73.95 64 GLU E C 1
ATOM 6146 O O . GLU E 1 86 ? 30.659 -23.242 115.203 0.77 73.06 64 GLU E O 1
ATOM 6152 N N . ARG E 1 87 ? 32.133 -23.109 116.874 1.00 76.78 65 ARG E N 1
ATOM 6153 C CA . ARG E 1 87 ? 33.215 -23.637 116.044 1.00 74.34 65 ARG E CA 1
ATOM 6154 C C . ARG E 1 87 ? 32.937 -25.026 115.459 1.00 70.54 65 ARG E C 1
ATOM 6155 O O . ARG E 1 87 ? 33.430 -25.373 114.382 0.82 63.04 65 ARG E O 1
ATOM 6163 N N . GLU E 1 88 ? 32.170 -25.831 116.180 0.88 73.55 66 GLU E N 1
ATOM 6164 C CA . GLU E 1 88 ? 31.851 -27.168 115.705 1.00 75.70 66 GLU E CA 1
ATOM 6165 C C . GLU E 1 88 ? 30.746 -27.037 114.671 0.88 73.60 66 GLU E C 1
ATOM 6166 O O . GLU E 1 88 ? 30.592 -27.885 113.791 0.49 77.32 66 GLU E O 1
ATOM 6172 N N . VAL E 1 89 ? 29.979 -25.959 114.780 1.00 72.92 67 VAL E N 1
ATOM 6173 C CA . VAL E 1 89 ? 29.008 -25.638 113.757 1.00 76.03 67 VAL E CA 1
ATOM 6174 C C . VAL E 1 89 ? 29.762 -25.446 112.449 0.78 76.71 67 VAL E C 1
ATOM 6175 O O . VAL E 1 89 ? 29.473 -26.100 111.453 0.36 77.48 67 VAL E O 1
ATOM 6179 N N . VAL E 1 90 ? 30.752 -24.558 112.471 0.58 75.84 68 VAL E N 1
ATOM 6180 C CA . VAL E 1 90 ? 31.579 -24.306 111.297 0.74 73.00 68 VAL E CA 1
ATOM 6181 C C . VAL E 1 90 ? 32.269 -25.588 110.832 0.92 75.57 68 VAL E C 1
ATOM 6182 O O . VAL E 1 90 ? 32.271 -25.905 109.645 0.36 72.50 68 VAL E O 1
ATOM 6186 N N . GLN E 1 91 ? 32.856 -26.321 111.772 0.92 78.64 69 GLN E N 1
ATOM 6187 C CA . GLN E 1 91 ? 33.598 -27.542 111.444 0.61 81.43 69 GLN E CA 1
ATOM 6188 C C . GLN E 1 91 ? 32.743 -28.682 110.888 0.87 84.43 69 GLN E C 1
ATOM 6189 O O . GLN E 1 91 ? 33.068 -29.253 109.849 0.94 80.09 69 GLN E O 1
ATOM 6195 N N . ILE E 1 92 ? 31.667 -29.028 111.587 0.24 87.34 70 ILE E N 1
ATOM 6196 C CA . ILE E 1 92 ? 30.752 -30.050 111.089 1.00 89.16 70 ILE E CA 1
ATOM 6197 C C . ILE E 1 92 ? 30.226 -29.641 109.728 0.76 86.95 70 ILE E C 1
ATOM 6198 O O . ILE E 1 92 ? 30.193 -30.446 108.782 0.70 89.60 70 ILE E O 1
ATOM 6203 N N . THR E 1 93 ? 29.819 -28.379 109.619 0.86 84.30 71 THR E N 1
ATOM 6204 C CA . THR E 1 93 ? 29.187 -27.902 108.383 1.00 82.57 71 THR E CA 1
ATOM 6205 C C . THR E 1 93 ? 30.102 -27.978 107.163 1.00 83.83 71 THR E C 1
ATOM 6206 O O . THR E 1 93 ? 29.736 -28.554 106.137 1.00 86.50 71 THR E O 1
ATOM 6210 N N . ALA E 1 94 ? 31.291 -27.395 107.264 0.70 82.53 72 ALA E N 1
ATOM 6211 C CA . ALA E 1 94 ? 32.256 -27.494 106.172 0.57 81.08 72 ALA E CA 1
ATOM 6212 C C . ALA E 1 94 ? 32.478 -28.960 105.798 1.00 80.93 72 ALA E C 1
ATOM 6213 O O . ALA E 1 94 ? 32.728 -29.284 104.639 0.25 81.02 72 ALA E O 1
ATOM 6215 N N . ALA E 1 95 ? 32.386 -29.839 106.796 0.53 81.06 73 ALA E N 1
ATOM 6216 C CA . ALA E 1 95 ? 32.579 -31.274 106.602 1.00 81.03 73 ALA E CA 1
ATOM 6217 C C . ALA E 1 95 ? 31.443 -31.877 105.789 0.61 83.90 73 ALA E C 1
ATOM 6218 O O . ALA E 1 95 ? 31.673 -32.660 104.869 0.68 83.65 73 ALA E O 1
ATOM 6220 N N . VAL E 1 96 ? 30.214 -31.526 106.154 0.25 85.55 74 VAL E N 1
ATOM 6221 C CA . VAL E 1 96 ? 29.042 -31.968 105.417 1.00 85.77 74 VAL E CA 1
ATOM 6222 C C . VAL E 1 96 ? 29.122 -31.447 104.003 1.00 86.93 74 VAL E C 1
ATOM 6223 O O . VAL E 1 96 ? 28.921 -32.178 103.031 0.83 89.89 74 VAL E O 1
ATOM 6227 N N . THR E 1 97 ? 29.429 -30.164 103.901 0.66 85.00 75 THR E N 1
ATOM 6228 C CA . THR E 1 97 ? 29.437 -29.484 102.622 0.94 78.60 75 THR E CA 1
ATOM 6229 C C . THR E 1 97 ? 30.480 -30.059 101.664 0.95 80.55 75 THR E C 1
ATOM 6230 O O . THR E 1 97 ? 30.145 -30.477 100.571 0.47 76.36 75 THR E O 1
ATOM 6234 N N . ASN E 1 98 ? 31.742 -30.082 102.081 0.64 84.24 76 ASN E N 1
ATOM 6235 C CA . ASN E 1 98 ? 32.795 -30.634 101.234 0.55 80.47 76 ASN E CA 1
ATOM 6236 C C . ASN E 1 98 ? 32.581 -32.139 101.010 1.00 77.99 76 ASN E C 1
ATOM 6237 O O . ASN E 1 98 ? 33.468 -32.855 100.544 0.77 72.03 76 ASN E O 1
ATOM 6242 N N . GLY E 1 99 ? 31.393 -32.612 101.367 0.93 84.37 77 GLY E N 1
ATOM 6243 C CA . GLY E 1 99 ? 31.042 -34.015 101.239 0.52 88.95 77 GLY E CA 1
ATOM 6244 C C . GLY E 1 99 ? 31.934 -35.003 101.975 0.84 91.26 77 GLY E C 1
ATOM 6245 O O . GLY E 1 99 ? 31.974 -36.181 101.615 1.00 91.52 77 GLY E O 1
ATOM 6246 N N . CYS E 1 100 ? 32.637 -34.547 103.012 0.83 91.78 78 CYS E N 1
ATOM 6247 C CA . CYS E 1 100 ? 33.600 -35.408 103.708 1.00 92.43 78 CYS E CA 1
ATOM 6248 C C . CYS E 1 100 ? 32.978 -36.278 104.802 1.00 93.33 78 CYS E C 1
ATOM 6249 O O . CYS E 1 100 ? 32.339 -35.776 105.723 0.00 93.62 78 CYS E O 1
ATOM 6252 N N . ALA E 1 101 ? 33.190 -37.586 104.690 0.57 92.72 79 ALA E N 1
ATOM 6253 C CA . ALA E 1 101 ? 32.560 -38.560 105.573 0.91 92.21 79 ALA E CA 1
ATOM 6254 C C . ALA E 1 101 ? 33.353 -38.787 106.858 0.79 93.34 79 ALA E C 1
ATOM 6255 O O . ALA E 1 101 ? 32.776 -38.931 107.929 0.72 95.75 79 ALA E O 1
ATOM 6257 N N . PHE E 1 102 ? 34.675 -38.831 106.742 0.83 92.52 80 PHE E N 1
ATOM 6258 C CA . PHE E 1 102 ? 35.521 -39.046 107.900 0.89 95.26 80 PHE E CA 1
ATOM 6259 C C . PHE E 1 102 ? 35.426 -37.861 108.851 0.65 100.79 80 PHE E C 1
ATOM 6260 O O . PHE E 1 102 ? 35.051 -38.015 110.008 0.81 100.98 80 PHE E O 1
ATOM 6268 N N . CYS E 1 103 ? 35.768 -36.676 108.359 0.71 105.73 81 CYS E N 1
ATOM 6269 C CA . CYS E 1 103 ? 35.777 -35.496 109.211 0.71 110.38 81 CYS E CA 1
ATOM 6270 C C . CYS E 1 103 ? 34.384 -35.158 109.731 1.00 113.34 81 CYS E C 1
ATOM 6271 O O . CYS E 1 103 ? 34.246 -34.402 110.690 0.94 112.65 81 CYS E O 1
ATOM 6274 N N . VAL E 1 104 ? 33.356 -35.726 109.104 0.90 116.34 82 VAL E N 1
ATOM 6275 C CA . VAL E 1 104 ? 31.980 -35.456 109.515 0.69 117.27 82 VAL E CA 1
ATOM 6276 C C . VAL E 1 104 ? 31.568 -36.366 110.666 1.00 116.99 82 VAL E C 1
ATOM 6277 O O . VAL E 1 104 ? 30.667 -36.039 111.433 0.66 117.17 82 VAL E O 1
ATOM 6281 N N . ALA E 1 105 ? 32.237 -37.506 110.790 0.83 115.75 83 ALA E N 1
ATOM 6282 C CA . ALA E 1 105 ? 32.013 -38.388 111.930 0.69 113.70 83 ALA E CA 1
ATOM 6283 C C . ALA E 1 105 ? 32.900 -37.971 113.097 0.63 110.03 83 ALA E C 1
ATOM 6284 O O . ALA E 1 105 ? 32.443 -37.872 114.239 0.88 111.22 83 ALA E O 1
ATOM 6286 N N . GLY E 1 106 ? 34.170 -37.716 112.799 0.60 104.90 84 GLY E N 1
ATOM 6287 C CA . GLY E 1 106 ? 35.122 -37.287 113.807 1.00 100.05 84 GLY E CA 1
ATOM 6288 C C . GLY E 1 106 ? 34.660 -36.058 114.567 1.00 98.69 84 GLY E C 1
ATOM 6289 O O . GLY E 1 106 ? 34.779 -35.989 115.786 0.69 99.05 84 GLY E O 1
ATOM 6290 N N . HIS E 1 107 ? 34.142 -35.075 113.843 0.63 98.03 85 HIS E N 1
ATOM 6291 C CA . HIS E 1 107 ? 33.625 -33.870 114.474 0.87 96.46 85 HIS E CA 1
ATOM 6292 C C . HIS E 1 107 ? 32.261 -34.124 115.112 0.79 98.69 85 HIS E C 1
ATOM 6293 O O . HIS E 1 107 ? 31.657 -33.215 115.680 0.28 99.82 85 HIS E O 1
ATOM 6300 N N . THR E 1 108 ? 31.777 -35.358 115.016 1.00 98.07 86 THR E N 1
ATOM 6301 C CA . THR E 1 108 ? 30.531 -35.731 115.678 0.57 100.67 86 THR E CA 1
ATOM 6302 C C . THR E 1 108 ? 30.848 -36.362 117.031 0.48 103.14 86 THR E C 1
ATOM 6303 O O . THR E 1 108 ? 30.061 -36.271 117.978 0.98 103.55 86 THR E O 1
ATOM 6307 N N . ALA E 1 109 ? 32.009 -37.003 117.114 0.73 103.53 87 ALA E N 1
ATOM 6308 C CA . ALA E 1 109 ? 32.479 -37.572 118.368 0.71 103.10 87 ALA E CA 1
ATOM 6309 C C . ALA E 1 109 ? 32.829 -36.450 119.329 0.77 102.03 87 ALA E C 1
ATOM 6310 O O . ALA E 1 109 ? 32.317 -36.399 120.444 0.87 99.11 87 ALA E O 1
ATOM 6312 N N . PHE E 1 110 ? 33.696 -35.548 118.876 0.66 102.94 88 PHE E N 1
ATOM 6313 C CA . PHE E 1 110 ? 34.145 -34.419 119.686 0.47 102.29 88 PHE E CA 1
ATOM 6314 C C . PHE E 1 110 ? 32.957 -33.623 120.217 0.78 100.16 88 PHE E C 1
ATOM 6315 O O . PHE E 1 110 ? 32.997 -33.095 121.326 0.51 98.88 88 PHE E O 1
ATOM 6323 N N . SER E 1 111 ? 31.897 -33.547 119.419 1.00 98.28 89 SER E N 1
ATOM 6324 C CA . SER E 1 111 ? 30.694 -32.818 119.807 0.64 98.61 89 SER E CA 1
ATOM 6325 C C . SER E 1 111 ? 30.023 -33.437 121.023 1.00 102.02 89 SER E C 1
ATOM 6326 O O . SER E 1 111 ? 29.297 -32.762 121.745 0.79 102.23 89 SER E O 1
ATOM 6329 N N . ILE E 1 112 ? 30.248 -34.730 121.230 0.85 105.30 90 ILE E N 1
ATOM 6330 C CA . ILE E 1 112 ? 29.658 -35.435 122.363 0.26 109.18 90 ILE E CA 1
ATOM 6331 C C . ILE E 1 112 ? 30.666 -35.611 123.493 0.85 110.08 90 ILE E C 1
ATOM 6332 O O . ILE E 1 112 ? 30.386 -35.286 124.646 0.30 111.94 90 ILE E O 1
ATOM 6337 N N . LYS E 1 113 ? 31.842 -36.126 123.150 0.51 110.09 91 LYS E N 1
ATOM 6338 C CA . LYS E 1 113 ? 32.915 -36.329 124.116 0.51 110.74 91 LYS E CA 1
ATOM 6339 C C . LYS E 1 113 ? 33.290 -35.045 124.841 0.53 109.46 91 LYS E C 1
ATOM 6340 O O . LYS E 1 113 ? 33.610 -35.067 126.026 0.78 109.48 91 LYS E O 1
ATOM 6346 N N . GLN E 1 114 ? 33.250 -33.927 124.126 0.92 108.28 92 GLN E N 1
ATOM 6347 C CA . GLN E 1 114 ? 33.858 -32.702 124.630 1.00 106.40 92 GLN E CA 1
ATOM 6348 C C . GLN E 1 114 ? 32.888 -31.531 124.802 0.89 105.09 92 GLN E C 1
ATOM 6349 O O . GLN E 1 114 ? 33.185 -30.581 125.519 0.77 102.19 92 GLN E O 1
ATOM 6355 N N . ILE E 1 115 ? 31.738 -31.583 124.140 0.91 106.08 93 ILE E N 1
ATOM 6356 C CA . ILE E 1 115 ? 30.836 -30.433 124.147 0.89 105.18 93 ILE E CA 1
ATOM 6357 C C . ILE E 1 115 ? 29.464 -30.765 124.719 0.66 103.08 93 ILE E C 1
ATOM 6358 O O . ILE E 1 115 ? 28.826 -29.916 125.346 0.86 103.68 93 ILE E O 1
ATOM 6363 N N . GLN E 1 116 ? 29.033 -32.007 124.515 0.81 98.99 94 GLN E N 1
ATOM 6364 C CA . GLN E 1 116 ? 27.648 -32.410 124.753 1.00 96.50 94 GLN E CA 1
ATOM 6365 C C . GLN E 1 116 ? 26.654 -31.372 124.217 0.00 99.58 94 GLN E C 1
ATOM 6366 O O . GLN E 1 116 ? 26.103 -30.579 124.982 0.76 99.76 94 GLN E O 1
ATOM 6380 N N . ALA E 1 118 ? 23.028 -30.421 121.997 0.60 115.89 96 ALA E N 1
ATOM 6381 C CA . ALA E 1 118 ? 21.677 -30.956 121.892 0.79 118.80 96 ALA E CA 1
ATOM 6382 C C . ALA E 1 118 ? 21.559 -31.976 120.768 1.00 117.69 96 ALA E C 1
ATOM 6383 O O . ALA E 1 118 ? 22.208 -31.844 119.732 0.42 118.33 96 ALA E O 1
ATOM 6385 N N . PRO E 1 119 ? 20.729 -33.006 120.977 1.00 116.13 97 PRO E N 1
ATOM 6386 C CA . PRO E 1 119 ? 20.434 -33.981 119.926 0.97 114.07 97 PRO E CA 1
ATOM 6387 C C . PRO E 1 119 ? 19.854 -33.283 118.704 0.85 110.97 97 PRO E C 1
ATOM 6388 O O . PRO E 1 119 ? 20.258 -33.553 117.574 0.24 111.47 97 PRO E O 1
ATOM 6392 N N . ASP E 1 120 ? 18.904 -32.387 118.951 0.63 108.56 98 ASP E N 1
ATOM 6393 C CA . ASP E 1 120 ? 18.239 -31.633 117.899 1.00 104.73 98 ASP E CA 1
ATOM 6394 C C . ASP E 1 120 ? 19.252 -30.862 117.062 0.23 103.74 98 ASP E C 1
ATOM 6395 O O . ASP E 1 120 ? 19.157 -30.809 115.829 0.86 104.93 98 ASP E O 1
ATOM 6400 N N . LEU E 1 121 ? 20.220 -30.264 117.748 0.80 101.32 99 LEU E N 1
ATOM 6401 C CA . LEU E 1 121 ? 21.246 -29.458 117.100 0.89 97.87 99 LEU E CA 1
ATOM 6402 C C . LEU E 1 121 ? 22.182 -30.298 116.238 1.00 98.59 99 LEU E C 1
ATOM 6403 O O . LEU E 1 121 ? 22.171 -30.188 115.011 0.50 98.95 99 LEU E O 1
ATOM 6408 N N . LEU E 1 122 ? 22.987 -31.137 116.883 1.00 100.48 100 LEU E N 1
ATOM 6409 C CA . LEU E 1 122 ? 23.960 -31.960 116.170 0.56 102.64 100 LEU E CA 1
ATOM 6410 C C . LEU E 1 122 ? 23.341 -32.657 114.958 0.33 106.99 100 LEU E C 1
ATOM 6411 O O . LEU E 1 122 ? 23.952 -32.730 113.889 1.00 105.94 100 LEU E O 1
ATOM 6416 N N . GLU E 1 123 ? 22.125 -33.166 115.127 0.96 111.96 101 GLU E N 1
ATOM 6417 C CA . GLU E 1 123 ? 21.420 -33.808 114.025 0.61 116.55 101 GLU E CA 1
ATOM 6418 C C . GLU E 1 123 ? 21.131 -32.821 112.895 1.00 112.39 101 GLU E C 1
ATOM 6419 O O . GLU E 1 123 ? 21.431 -33.098 111.734 0.84 114.11 101 GLU E O 1
ATOM 6425 N N . ALA E 1 124 ? 20.560 -31.669 113.237 1.00 106.71 102 ALA E N 1
ATOM 6426 C CA . ALA E 1 124 ? 20.249 -30.644 112.235 0.85 100.12 102 ALA E CA 1
ATOM 6427 C C . ALA E 1 124 ? 21.497 -30.180 111.492 1.00 91.67 102 ALA E C 1
ATOM 6428 O O . ALA E 1 124 ? 21.440 -29.822 110.321 0.59 94.49 102 ALA E O 1
ATOM 6430 N N . LEU E 1 125 ? 22.621 -30.191 112.190 0.86 87.57 103 LEU E N 1
ATOM 6431 C CA . LEU E 1 125 ? 23.898 -29.780 111.630 0.62 82.04 103 LEU E CA 1
ATOM 6432 C C . LEU E 1 125 ? 24.356 -30.762 110.566 0.77 83.83 103 LEU E C 1
ATOM 6433 O O . LEU E 1 125 ? 24.605 -30.381 109.432 1.00 82.38 103 LEU E O 1
ATOM 6438 N N . ARG E 1 126 ? 24.458 -32.032 110.942 1.00 87.41 104 ARG E N 1
ATOM 6439 C CA . ARG E 1 126 ? 24.957 -33.065 110.044 0.46 87.07 104 ARG E CA 1
ATOM 6440 C C . ARG E 1 126 ? 24.151 -33.169 108.754 0.43 87.90 104 ARG E C 1
ATOM 6441 O O . ARG E 1 126 ? 24.698 -33.430 107.684 0.34 87.42 104 ARG E O 1
ATOM 6449 N N . ASN E 1 127 ? 22.845 -32.971 108.866 1.00 89.06 105 ASN E N 1
ATOM 6450 C CA . ASN E 1 127 ? 21.964 -33.099 107.723 1.00 88.87 105 ASN E CA 1
ATOM 6451 C C . ASN E 1 127 ? 21.716 -31.744 107.064 0.42 86.36 105 ASN E C 1
ATOM 6452 O O . ASN E 1 127 ? 20.929 -31.624 106.127 0.66 80.66 105 ASN E O 1
ATOM 6457 N N . ALA E 1 128 ? 22.418 -30.733 107.563 0.78 87.60 106 ALA E N 1
ATOM 6458 C CA . ALA E 1 128 ? 22.348 -29.374 107.032 0.92 86.01 106 ALA E CA 1
ATOM 6459 C C . ALA E 1 128 ? 20.953 -28.756 107.103 0.46 89.55 106 ALA E C 1
ATOM 6460 O O . ALA E 1 128 ? 20.654 -27.804 106.374 0.95 91.79 106 ALA E O 1
ATOM 6462 N N . THR E 1 129 ? 20.118 -29.285 107.995 1.00 90.83 107 THR E N 1
ATOM 6463 C CA . THR E 1 129 ? 18.760 -28.780 108.180 0.57 96.04 107 THR E CA 1
ATOM 6464 C C . THR E 1 129 ? 18.676 -27.679 109.239 0.96 98.16 107 THR E C 1
ATOM 6465 O O . THR E 1 129 ? 19.362 -27.735 110.261 0.76 100.35 107 THR E O 1
ATOM 6469 N N . PRO E 1 130 ? 17.815 -26.677 108.998 0.98 98.60 108 PRO E N 1
ATOM 6470 C CA . PRO E 1 130 ? 17.664 -25.467 109.818 0.92 98.41 108 PRO E CA 1
ATOM 6471 C C . PRO E 1 130 ? 17.467 -25.744 111.298 0.96 99.87 108 PRO E C 1
ATOM 6472 O O . PRO E 1 130 ? 16.493 -26.389 111.688 0.80 100.90 108 PRO E O 1
ATOM 6476 N N . ILE E 1 131 ? 18.382 -25.232 112.112 0.66 99.82 109 ILE E N 1
ATOM 6477 C CA . ILE E 1 131 ? 18.293 -25.361 113.556 1.00 98.23 109 ILE E CA 1
ATOM 6478 C C . ILE E 1 131 ? 17.365 -24.280 114.100 0.81 101.26 109 ILE E C 1
ATOM 6479 O O . ILE E 1 131 ? 17.675 -23.088 114.043 1.00 102.17 109 ILE E O 1
ATOM 6484 N N . ASP E 1 132 ? 16.230 -24.707 114.642 1.00 102.40 110 ASP E N 1
ATOM 6485 C CA . ASP E 1 132 ? 15.112 -23.802 114.886 1.00 102.49 110 ASP E CA 1
ATOM 6486 C C . ASP E 1 132 ? 15.144 -23.098 116.240 0.21 104.92 110 ASP E C 1
ATOM 6487 O O . ASP E 1 132 ? 14.732 -21.942 116.349 0.72 105.60 110 ASP E O 1
ATOM 6492 N N . ASP E 1 133 ? 15.630 -23.790 117.267 1.00 105.97 111 ASP E N 1
ATOM 6493 C CA . ASP E 1 133 ? 15.645 -23.229 118.608 1.00 107.60 111 ASP E CA 1
ATOM 6494 C C . ASP E 1 133 ? 16.638 -22.077 118.757 0.25 104.11 111 ASP E C 1
ATOM 6495 O O . ASP E 1 133 ? 16.714 -21.455 119.814 1.00 100.49 111 ASP E O 1
ATOM 6500 N N . ASP E 1 134 ? 17.392 -21.784 117.702 0.82 103.80 112 ASP E N 1
ATOM 6501 C CA . ASP E 1 134 ? 18.441 -20.771 117.798 1.00 104.21 112 ASP E CA 1
ATOM 6502 C C . ASP E 1 134 ? 18.866 -20.208 116.444 0.79 103.95 112 ASP E C 1
ATOM 6503 O O . ASP E 1 134 ? 19.595 -20.857 115.691 0.83 105.14 112 ASP E O 1
ATOM 6508 N N . PRO E 1 135 ? 18.408 -18.988 116.133 0.94 101.94 113 PRO E N 1
ATOM 6509 C CA . PRO E 1 135 ? 18.804 -18.289 114.907 0.73 97.91 113 PRO E CA 1
ATOM 6510 C C . PRO E 1 135 ? 20.313 -18.045 114.830 0.38 92.17 113 PRO E C 1
ATOM 6511 O O . PRO E 1 135 ? 20.920 -18.304 113.795 0.91 90.76 113 PRO E O 1
ATOM 6515 N N . LYS E 1 136 ? 20.911 -17.556 115.911 1.00 86.69 114 LYS E N 1
ATOM 6516 C CA . LYS E 1 136 ? 22.339 -17.240 115.904 0.75 84.50 114 LYS E CA 1
ATOM 6517 C C . LYS E 1 136 ? 23.215 -18.364 115.329 0.70 81.78 114 LYS E C 1
ATOM 6518 O O . LYS E 1 136 ? 24.129 -18.099 114.554 0.78 84.15 114 LYS E O 1
ATOM 6524 N N . LEU E 1 137 ? 22.940 -19.610 115.704 1.00 76.27 115 LEU E N 1
ATOM 6525 C CA . LEU E 1 137 ? 23.728 -20.735 115.202 0.80 74.78 115 LEU E CA 1
ATOM 6526 C C . LEU E 1 137 ? 23.179 -21.304 113.897 0.91 79.74 115 LEU E C 1
ATOM 6527 O O . LEU E 1 137 ? 23.870 -22.044 113.199 0.57 77.38 115 LEU E O 1
ATOM 6532 N N . ASP E 1 138 ? 21.934 -20.970 113.576 0.59 83.39 116 ASP E N 1
ATOM 6533 C CA . ASP E 1 138 ? 21.382 -21.300 112.268 0.84 85.97 116 ASP E CA 1
ATOM 6534 C C . ASP E 1 138 ? 22.036 -20.372 111.251 0.50 80.68 116 ASP E C 1
ATOM 6535 O O . ASP E 1 138 ? 22.450 -20.801 110.171 0.90 79.46 116 ASP E O 1
ATOM 6540 N N . THR E 1 139 ? 22.154 -19.102 111.633 1.00 77.65 117 THR E N 1
ATOM 6541 C CA . THR E 1 139 ? 22.728 -18.061 110.786 0.86 80.06 117 THR E CA 1
ATOM 6542 C C . THR E 1 139 ? 24.237 -18.209 110.558 0.54 77.54 117 THR E C 1
ATOM 6543 O O . THR E 1 139 ? 24.733 -17.889 109.490 0.70 72.94 117 THR E O 1
ATOM 6547 N N . LEU E 1 140 ? 24.965 -18.681 111.561 1.00 75.20 118 LEU E N 1
ATOM 6548 C CA . LEU E 1 140 ? 26.394 -18.951 111.398 1.00 71.38 118 LEU E CA 1
ATOM 6549 C C . LEU E 1 140 ? 26.574 -20.153 110.491 0.76 69.75 118 LEU E C 1
ATOM 6550 O O . LEU E 1 140 ? 27.599 -20.326 109.829 0.59 66.99 118 LEU E O 1
ATOM 6555 N N . ALA E 1 141 ? 25.554 -20.995 110.468 0.63 70.83 119 ALA E N 1
ATOM 6556 C CA . ALA E 1 141 ? 25.635 -22.233 109.737 0.83 68.05 119 ALA E CA 1
ATOM 6557 C C . ALA E 1 141 ? 25.430 -21.926 108.253 0.76 66.38 119 ALA E C 1
ATOM 6558 O O . ALA E 1 141 ? 26.261 -22.290 107.423 0.64 62.74 119 ALA E O 1
ATOM 6560 N N . LYS E 1 142 ? 24.344 -21.221 107.938 0.96 68.44 120 LYS E N 1
ATOM 6561 C CA . LYS E 1 142 ? 24.107 -20.707 106.590 0.73 62.46 120 LYS E CA 1
ATOM 6562 C C . LYS E 1 142 ? 25.313 -19.929 106.081 0.82 62.70 120 LYS E C 1
ATOM 6563 O O . LYS E 1 142 ? 25.597 -19.920 104.889 0.74 60.64 120 LYS E O 1
ATOM 6569 N N . PHE E 1 143 ? 26.015 -19.260 106.986 0.90 62.64 121 PHE E N 1
ATOM 6570 C CA . PHE E 1 143 ? 27.117 -18.381 106.593 0.81 63.30 121 PHE E CA 1
ATOM 6571 C C . PHE E 1 143 ? 28.368 -19.187 106.266 0.80 65.63 121 PHE E C 1
ATOM 6572 O O . PHE E 1 143 ? 29.161 -18.792 105.412 0.77 69.65 121 PHE E O 1
ATOM 6580 N N . THR E 1 144 ? 28.561 -20.309 106.953 0.66 63.83 122 THR E N 1
ATOM 6581 C CA . THR E 1 144 ? 29.720 -21.143 106.666 0.98 65.25 122 THR E CA 1
ATOM 6582 C C . THR E 1 144 ? 29.570 -21.793 105.292 0.40 68.75 122 THR E C 1
ATOM 6583 O O . THR E 1 144 ? 30.554 -22.024 104.593 0.62 68.67 122 THR E O 1
ATOM 6587 N N . ILE E 1 145 ? 28.331 -22.075 104.904 0.82 70.34 123 ILE E N 1
ATOM 6588 C CA . ILE E 1 145 ? 28.066 -22.694 103.621 1.00 71.13 123 ILE E CA 1
ATOM 6589 C C . ILE E 1 145 ? 28.258 -21.658 102.522 0.54 71.52 123 ILE E C 1
ATOM 6590 O O . ILE E 1 145 ? 29.032 -21.864 101.588 0.89 72.44 123 ILE E O 1
ATOM 6595 N N . ALA E 1 146 ? 27.548 -20.541 102.639 1.00 69.67 124 ALA E N 1
ATOM 6596 C CA . ALA E 1 146 ? 27.766 -19.418 101.741 0.70 66.70 124 ALA E CA 1
ATOM 6597 C C . ALA E 1 146 ? 29.260 -19.259 101.469 0.88 66.01 124 ALA E C 1
ATOM 6598 O O . ALA E 1 146 ? 29.697 -19.286 100.323 0.58 63.49 124 ALA E O 1
ATOM 6600 N N . VAL E 1 147 ? 30.050 -19.106 102.526 0.73 66.99 125 VAL E N 1
ATOM 6601 C CA . VAL E 1 147 ? 31.487 -18.918 102.354 1.00 66.15 125 VAL E CA 1
ATOM 6602 C C . VAL E 1 147 ? 32.126 -19.968 101.451 0.70 65.73 125 VAL E C 1
ATOM 6603 O O . VAL E 1 147 ? 32.924 -19.634 100.576 0.63 64.55 125 VAL E O 1
ATOM 6607 N N . ILE E 1 148 ? 31.776 -21.233 101.663 0.63 67.27 126 ILE E N 1
ATOM 6608 C CA . ILE E 1 148 ? 32.476 -22.330 100.998 1.00 66.29 126 ILE E CA 1
ATOM 6609 C C . ILE E 1 148 ? 32.157 -22.403 99.519 0.37 66.15 126 ILE E C 1
ATOM 6610 O O . ILE E 1 148 ? 33.057 -22.554 98.691 0.61 64.46 126 ILE E O 1
ATOM 6615 N N . ASN E 1 149 ? 30.872 -22.286 99.200 0.92 66.07 127 ASN E N 1
ATOM 6616 C CA . ASN E 1 149 ? 30.410 -22.284 97.822 0.61 66.21 127 ASN E CA 1
ATOM 6617 C C . ASN E 1 149 ? 30.809 -21.023 97.059 0.60 67.62 127 ASN E C 1
ATOM 6618 O O . ASN E 1 149 ? 31.235 -21.109 95.919 0.62 62.19 127 ASN E O 1
ATOM 6623 N N . THR E 1 150 ? 30.698 -19.854 97.686 0.60 70.96 128 THR E N 1
ATOM 6624 C CA . THR E 1 150 ? 31.003 -18.601 96.985 0.75 70.12 128 THR E CA 1
ATOM 6625 C C . THR E 1 150 ? 32.455 -18.136 97.134 1.00 68.53 128 THR E C 1
ATOM 6626 O O . THR E 1 150 ? 32.817 -17.063 96.658 0.83 67.43 128 THR E O 1
ATOM 6630 N N . LYS E 1 151 ? 33.281 -18.936 97.795 1.00 70.14 129 LYS E N 1
ATOM 6631 C CA . LYS E 1 151 ? 34.688 -18.577 97.986 0.48 69.24 129 LYS E CA 1
ATOM 6632 C C . LYS E 1 151 ? 34.886 -17.263 98.751 1.00 63.32 129 LYS E C 1
ATOM 6633 O O . LYS E 1 151 ? 35.853 -16.529 98.515 0.72 60.17 129 LYS E O 1
ATOM 6639 N N . GLY E 1 152 ? 33.960 -16.958 99.648 0.69 64.15 130 GLY E N 1
ATOM 6640 C CA . GLY E 1 152 ? 34.075 -15.773 100.479 0.74 64.09 130 GLY E CA 1
ATOM 6641 C C . GLY E 1 152 ? 33.175 -14.650 100.013 0.34 64.99 130 GLY E C 1
ATOM 6642 O O . GLY E 1 152 ? 32.885 -13.728 100.768 0.68 62.97 130 GLY E O 1
ATOM 6643 N N . ARG E 1 153 ? 32.746 -14.723 98.757 1.00 66.52 131 ARG E N 1
ATOM 6644 C CA . ARG E 1 153 ? 31.806 -13.748 98.203 0.90 68.90 131 ARG E CA 1
ATOM 6645 C C . ARG E 1 153 ? 30.399 -14.108 98.662 1.00 69.12 131 ARG E C 1
ATOM 6646 O O . ARG E 1 153 ? 29.563 -14.552 97.881 0.57 68.45 131 ARG E O 1
ATOM 6654 N N . VAL E 1 154 ? 30.147 -13.928 99.945 1.00 65.79 132 VAL E N 1
ATOM 6655 C CA . VAL E 1 154 ? 28.885 -14.348 100.527 0.81 62.83 132 VAL E CA 1
ATOM 6656 C C . VAL E 1 154 ? 27.783 -13.364 100.166 0.89 64.89 132 VAL E C 1
ATOM 6657 O O . VAL E 1 154 ? 26.596 -13.711 100.147 0.89 65.22 132 VAL E O 1
ATOM 6661 N N . GLY E 1 155 ? 28.188 -12.133 99.874 1.00 66.49 133 GLY E N 1
ATOM 6662 C CA . GLY E 1 155 ? 27.258 -11.108 99.440 0.95 71.59 133 GLY E CA 1
ATOM 6663 C C . GLY E 1 155 ? 26.795 -10.214 100.565 0.64 75.00 133 GLY E C 1
ATOM 6664 O O . GLY E 1 155 ? 26.945 -10.551 101.737 0.62 73.36 133 GLY E O 1
ATOM 6665 N N . ASP E 1 156 ? 26.214 -9.074 100.209 0.89 77.43 134 ASP E N 1
ATOM 6666 C CA . ASP E 1 156 ? 25.876 -8.061 101.207 0.62 78.27 134 ASP E CA 1
ATOM 6667 C C . ASP E 1 156 ? 24.698 -8.442 102.099 1.00 80.61 134 ASP E C 1
ATOM 6668 O O . ASP E 1 156 ? 24.698 -8.141 103.285 0.90 77.56 134 ASP E O 1
ATOM 6673 N N . GLU E 1 157 ? 23.690 -9.101 101.546 0.80 84.06 135 GLU E N 1
ATOM 6674 C CA . GLU E 1 157 ? 22.544 -9.478 102.370 1.00 86.94 135 GLU E CA 1
ATOM 6675 C C . GLU E 1 157 ? 22.916 -10.538 103.409 0.46 81.03 135 GLU E C 1
ATOM 6676 O O . GLU E 1 157 ? 22.508 -10.458 104.575 0.86 77.98 135 GLU E O 1
ATOM 6682 N N . ALA E 1 158 ? 23.715 -11.519 102.999 0.83 76.82 136 ALA E N 1
ATOM 6683 C CA . ALA E 1 158 ? 24.062 -12.616 103.901 0.51 73.08 136 ALA E CA 1
ATOM 6684 C C . ALA E 1 158 ? 25.025 -12.189 105.013 0.70 68.88 136 ALA E C 1
ATOM 6685 O O . ALA E 1 158 ? 25.113 -12.839 106.051 0.85 68.01 136 ALA E O 1
ATOM 6687 N N . PHE E 1 159 ? 25.753 -11.105 104.776 0.73 69.61 137 PHE E N 1
ATOM 6688 C CA . PHE E 1 159 ? 26.742 -10.620 105.717 0.97 74.33 137 PHE E CA 1
ATOM 6689 C C . PHE E 1 159 ? 26.058 -9.708 106.710 0.90 75.79 137 PHE E C 1
ATOM 6690 O O . PHE E 1 159 ? 26.396 -9.701 107.886 0.65 76.79 137 PHE E O 1
ATOM 6698 N N . ALA E 1 160 ? 25.093 -8.932 106.232 1.00 73.65 138 ALA E N 1
ATOM 6699 C CA . ALA E 1 160 ? 24.328 -8.090 107.133 1.00 73.96 138 ALA E CA 1
ATOM 6700 C C . ALA E 1 160 ? 23.591 -8.954 108.144 0.71 74.59 138 ALA E C 1
ATOM 6701 O O . ALA E 1 160 ? 23.486 -8.591 109.316 0.86 73.93 138 ALA E O 1
ATOM 6703 N N . ASP E 1 161 ? 23.088 -10.096 107.679 1.00 72.78 139 ASP E N 1
ATOM 6704 C CA . ASP E 1 161 ? 22.342 -11.031 108.523 0.68 71.67 139 ASP E CA 1
ATOM 6705 C C . ASP E 1 161 ? 23.213 -11.665 109.599 0.74 66.99 139 ASP E C 1
ATOM 6706 O O . ASP E 1 161 ? 22.770 -11.895 110.726 0.67 62.53 139 ASP E O 1
ATOM 6711 N N . PHE E 1 162 ? 24.441 -11.983 109.213 0.69 66.48 140 PHE E N 1
ATOM 6712 C CA . PHE E 1 162 ? 25.456 -12.494 110.110 1.00 65.16 140 PHE E CA 1
ATOM 6713 C C . PHE E 1 162 ? 25.584 -11.480 111.228 0.91 70.56 140 PHE E C 1
ATOM 6714 O O . PHE E 1 162 ? 25.431 -11.800 112.402 0.59 70.40 140 PHE E O 1
ATOM 6722 N N . LEU E 1 163 ? 25.821 -10.235 110.840 0.73 73.68 141 LEU E N 1
ATOM 6723 C CA . LEU E 1 163 ? 25.924 -9.149 111.796 0.81 73.39 141 LEU E CA 1
ATOM 6724 C C . LEU E 1 163 ? 24.650 -8.991 112.632 0.80 75.33 141 LEU E C 1
ATOM 6725 O O . LEU E 1 163 ? 24.707 -9.009 113.856 0.77 75.05 141 LEU E O 1
ATOM 6730 N N . GLU E 1 164 ? 23.505 -8.841 111.973 1.00 75.32 142 GLU E N 1
ATOM 6731 C CA . GLU E 1 164 ? 22.221 -8.765 112.676 1.00 77.19 142 GLU E CA 1
ATOM 6732 C C . GLU E 1 164 ? 22.100 -9.737 113.859 0.68 78.44 142 GLU E C 1
ATOM 6733 O O . GLU E 1 164 ? 21.650 -9.363 114.949 1.00 79.37 142 GLU E O 1
ATOM 6739 N N . VAL E 1 165 ? 22.490 -10.988 113.642 1.00 78.00 143 VAL E N 1
ATOM 6740 C CA . VAL E 1 165 ? 22.287 -12.029 114.645 1.00 80.20 143 VAL E CA 1
ATOM 6741 C C . VAL E 1 165 ? 23.178 -11.820 115.868 0.92 80.36 143 VAL E C 1
ATOM 6742 O O . VAL E 1 165 ? 22.950 -12.407 116.935 0.77 83.35 143 VAL E O 1
ATOM 6746 N N . GLY E 1 166 ? 24.182 -10.963 115.721 0.65 79.07 144 GLY E N 1
ATOM 6747 C CA . GLY E 1 166 ? 25.050 -10.625 116.837 1.00 78.79 144 GLY E CA 1
ATOM 6748 C C . GLY E 1 166 ? 26.522 -10.819 116.525 0.71 76.15 144 GLY E C 1
ATOM 6749 O O . GLY E 1 166 ? 27.371 -10.532 117.351 0.72 71.47 144 GLY E O 1
ATOM 6750 N N . TYR E 1 167 ? 26.844 -11.298 115.330 0.72 74.97 145 TYR E N 1
ATOM 6751 C CA . TYR E 1 167 ? 28.246 -11.554 115.030 1.00 71.84 145 TYR E CA 1
ATOM 6752 C C . TYR E 1 167 ? 28.993 -10.311 114.566 1.00 70.32 145 TYR E C 1
ATOM 6753 O O . TYR E 1 167 ? 28.397 -9.248 114.407 0.72 70.60 145 TYR E O 1
ATOM 6762 N N . THR E 1 168 ? 30.306 -10.447 114.394 0.80 69.52 146 THR E N 1
ATOM 6763 C CA . THR E 1 168 ? 31.163 -9.312 114.064 0.89 66.69 146 THR E CA 1
ATOM 6764 C C . THR E 1 168 ? 32.001 -9.563 112.831 1.00 63.75 146 THR E C 1
ATOM 6765 O O . THR E 1 168 ? 32.087 -10.693 112.343 0.34 62.79 146 THR E O 1
ATOM 6769 N N . PRO E 1 169 ? 32.629 -8.503 112.311 0.77 63.49 147 PRO E N 1
ATOM 6770 C CA . PRO E 1 169 ? 33.569 -8.751 111.221 0.65 61.31 147 PRO E CA 1
ATOM 6771 C C . PRO E 1 169 ? 34.669 -9.692 111.700 0.79 58.08 147 PRO E C 1
ATOM 6772 O O . PRO E 1 169 ? 35.209 -10.475 110.913 0.76 56.53 147 PRO E O 1
ATOM 6776 N N . GLU E 1 170 ? 34.992 -9.624 112.987 0.61 56.05 148 GLU E N 1
ATOM 6777 C CA . GLU E 1 170 ? 35.990 -10.521 113.562 0.63 55.27 148 GLU E CA 1
ATOM 6778 C C . GLU E 1 170 ? 35.548 -11.982 113.459 0.18 56.96 148 GLU E C 1
ATOM 6779 O O . GLU E 1 170 ? 36.290 -12.843 112.993 0.96 58.53 148 GLU E O 1
ATOM 6785 N N . ASN E 1 171 ? 34.332 -12.263 113.907 1.00 56.73 149 ASN E N 1
ATOM 6786 C CA . ASN E 1 171 ? 33.813 -13.613 113.829 0.62 58.47 149 ASN E CA 1
ATOM 6787 C C . ASN E 1 171 ? 33.868 -14.118 112.377 0.86 59.76 149 ASN E C 1
ATOM 6788 O O . ASN E 1 171 ? 34.233 -15.272 112.106 0.78 59.46 149 ASN E O 1
ATOM 6793 N N . ALA E 1 172 ? 33.535 -13.239 111.441 0.69 60.98 150 ALA E N 1
ATOM 6794 C CA . ALA E 1 172 ? 33.527 -13.607 110.023 1.00 58.01 150 ALA E CA 1
ATOM 6795 C C . ALA E 1 172 ? 34.872 -14.177 109.576 0.18 59.25 150 ALA E C 1
ATOM 6796 O O . ALA E 1 172 ? 34.948 -15.308 109.080 0.87 58.20 150 ALA E O 1
ATOM 6798 N N . LEU E 1 173 ? 35.930 -13.396 109.769 1.00 61.02 151 LEU E N 1
ATOM 6799 C CA . LEU E 1 173 ? 37.288 -13.852 109.452 0.85 63.44 151 LEU E CA 1
ATOM 6800 C C . LEU E 1 173 ? 37.685 -15.091 110.253 0.46 67.18 151 LEU E C 1
ATOM 6801 O O . LEU E 1 173 ? 38.603 -15.818 109.864 0.98 68.97 151 LEU E O 1
ATOM 6806 N N . ASP E 1 174 ? 37.019 -15.319 111.384 0.78 68.14 152 ASP E N 1
ATOM 6807 C CA . ASP E 1 174 ? 37.343 -16.477 112.218 0.88 67.14 152 ASP E CA 1
ATOM 6808 C C . ASP E 1 174 ? 36.628 -17.718 111.702 0.45 68.77 152 ASP E C 1
ATOM 6809 O O . ASP E 1 174 ? 37.179 -18.823 111.723 0.93 69.80 152 ASP E O 1
ATOM 6814 N N . VAL E 1 175 ? 35.404 -17.520 111.220 1.00 68.92 153 VAL E N 1
ATOM 6815 C CA . VAL E 1 175 ? 34.754 -18.510 110.363 0.51 70.20 153 VAL E CA 1
ATOM 6816 C C . VAL E 1 175 ? 35.650 -18.897 109.176 0.61 69.82 153 VAL E C 1
ATOM 6817 O O . VAL E 1 175 ? 35.923 -20.079 108.937 0.84 68.83 153 VAL E O 1
ATOM 6821 N N . VAL E 1 176 ? 36.103 -17.903 108.419 1.00 69.25 154 VAL E N 1
ATOM 6822 C CA . VAL E 1 176 ? 36.981 -18.182 107.280 0.60 68.47 154 VAL E CA 1
ATOM 6823 C C . VAL E 1 176 ? 38.176 -19.010 107.770 1.00 67.92 154 VAL E C 1
ATOM 6824 O O . VAL E 1 176 ? 38.654 -19.923 107.083 1.00 69.14 154 VAL E O 1
ATOM 6828 N N . LEU E 1 177 ? 38.645 -18.687 108.971 1.00 66.42 155 LEU E N 1
ATOM 6829 C CA . LEU E 1 177 ? 39.696 -19.458 109.624 0.88 63.27 155 LEU E CA 1
ATOM 6830 C C . LEU E 1 177 ? 39.345 -20.944 109.650 0.83 66.82 155 LEU E C 1
ATOM 6831 O O . LEU E 1 177 ? 40.139 -21.786 109.239 0.70 66.48 155 LEU E O 1
ATOM 6836 N N . GLY E 1 178 ? 38.154 -21.257 110.150 0.68 71.05 156 GLY E N 1
ATOM 6837 C CA . GLY E 1 178 ? 37.710 -22.635 110.269 0.81 70.93 156 GLY E CA 1
ATOM 6838 C C . GLY E 1 178 ? 37.496 -23.312 108.930 1.00 69.02 156 GLY E C 1
ATOM 6839 O O . GLY E 1 178 ? 37.782 -24.501 108.772 0.58 70.33 156 GLY E O 1
ATOM 6840 N N . VAL E 1 179 ? 36.985 -22.559 107.962 0.31 65.61 157 VAL E N 1
ATOM 6841 C CA . VAL E 1 179 ? 36.776 -23.084 106.613 1.00 60.13 157 VAL E CA 1
ATOM 6842 C C . VAL E 1 179 ? 38.120 -23.534 106.055 0.41 61.83 157 VAL E C 1
ATOM 6843 O O . VAL E 1 179 ? 38.248 -24.649 105.558 0.64 58.47 157 VAL E O 1
ATOM 6847 N N . SER E 1 180 ? 39.134 -22.688 106.197 0.75 66.28 158 SER E N 1
ATOM 6848 C CA . SER E 1 180 ? 40.491 -23.046 105.794 1.00 68.15 158 SER E CA 1
ATOM 6849 C C . SER E 1 180 ? 41.026 -24.271 106.543 0.65 73.92 158 SER E C 1
ATOM 6850 O O . SER E 1 180 ? 41.737 -25.094 105.968 0.87 74.43 158 SER E O 1
ATOM 6853 N N . LEU E 1 181 ? 40.704 -24.387 107.830 0.86 75.13 159 LEU E N 1
ATOM 6854 C CA . LEU E 1 181 ? 41.114 -25.567 108.582 1.00 74.26 159 LEU E CA 1
ATOM 6855 C C . LEU E 1 181 ? 40.488 -26.801 107.943 0.52 72.58 159 LEU E C 1
ATOM 6856 O O . LEU E 1 181 ? 41.186 -27.751 107.580 1.00 72.91 159 LEU E O 1
ATOM 6861 N N . ALA E 1 182 ? 39.169 -26.762 107.785 0.84 69.65 160 ALA E N 1
ATOM 6862 C CA . ALA E 1 182 ? 38.413 -27.911 107.286 1.00 70.55 160 ALA E CA 1
ATOM 6863 C C . ALA E 1 182 ? 38.798 -28.320 105.872 0.86 73.42 160 ALA E C 1
ATOM 6864 O O . ALA E 1 182 ? 38.652 -29.482 105.495 0.62 75.39 160 ALA E O 1
ATOM 6866 N N . SER E 1 183 ? 39.280 -27.378 105.076 1.00 71.22 161 SER E N 1
ATOM 6867 C CA . SER E 1 183 ? 39.635 -27.726 103.707 0.83 75.64 161 SER E CA 1
ATOM 6868 C C . SER E 1 183 ? 40.827 -28.669 103.759 1.00 77.55 161 SER E C 1
ATOM 6869 O O . SER E 1 183 ? 40.947 -29.586 102.949 0.26 77.22 161 SER E O 1
ATOM 6872 N N . LEU E 1 184 ? 41.697 -28.442 104.735 1.00 79.10 162 LEU E N 1
ATOM 6873 C CA . LEU E 1 184 ? 42.872 -29.283 104.933 0.79 81.94 162 LEU E CA 1
ATOM 6874 C C . LEU E 1 184 ? 42.524 -30.737 105.238 1.00 86.18 162 LEU E C 1
ATOM 6875 O O . LEU E 1 184 ? 43.063 -31.653 104.621 0.70 87.19 162 LEU E O 1
ATOM 6880 N N . CYS E 1 185 ? 41.629 -30.953 106.193 0.75 88.90 163 CYS E N 1
ATOM 6881 C CA . CYS E 1 185 ? 41.287 -32.315 106.597 0.55 88.63 163 CYS E CA 1
ATOM 6882 C C . CYS E 1 185 ? 40.163 -32.908 105.750 0.75 87.17 163 CYS E C 1
ATOM 6883 O O . CYS E 1 185 ? 40.032 -34.128 105.646 0.74 87.05 163 CYS E O 1
ATOM 6886 N N . ASN E 1 186 ? 39.356 -32.047 105.138 1.00 85.67 164 ASN E N 1
ATOM 6887 C CA . ASN E 1 186 ? 38.304 -32.521 104.249 0.62 85.98 164 ASN E CA 1
ATOM 6888 C C . ASN E 1 186 ? 38.888 -32.982 102.924 0.57 83.57 164 ASN E C 1
ATOM 6889 O O . ASN E 1 186 ? 38.661 -34.113 102.495 0.94 82.46 164 ASN E O 1
ATOM 6894 N N . TYR E 1 187 ? 39.655 -32.106 102.285 0.67 81.06 165 TYR E N 1
ATOM 6895 C CA . TYR E 1 187 ? 40.225 -32.422 100.984 1.00 78.32 165 TYR E CA 1
ATOM 6896 C C . TYR E 1 187 ? 41.130 -33.649 101.054 0.72 79.39 165 TYR E C 1
ATOM 6897 O O . TYR E 1 187 ? 41.103 -34.499 100.163 0.57 78.25 165 TYR E O 1
ATOM 6906 N N . ALA E 1 188 ? 41.921 -33.756 102.117 0.97 80.37 166 ALA E N 1
ATOM 6907 C CA . ALA E 1 188 ? 42.817 -34.900 102.246 1.00 80.65 166 ALA E CA 1
ATOM 6908 C C . ALA E 1 188 ? 42.046 -36.194 102.513 1.00 85.78 166 ALA E C 1
ATOM 6909 O O . ALA E 1 188 ? 42.332 -37.231 101.916 0.59 88.95 166 ALA E O 1
ATOM 6911 N N . ASN E 1 189 ? 41.068 -36.135 103.407 0.74 86.35 167 ASN E N 1
ATOM 6912 C CA . ASN E 1 189 ? 40.246 -37.306 103.677 0.58 85.97 167 ASN E CA 1
ATOM 6913 C C . ASN E 1 189 ? 39.522 -37.710 102.396 0.28 84.19 167 ASN E C 1
ATOM 6914 O O . ASN E 1 189 ? 39.489 -38.890 102.040 0.97 78.90 167 ASN E O 1
ATOM 6919 N N . ASN E 1 190 ? 38.975 -36.710 101.702 0.94 86.65 168 ASN E N 1
ATOM 6920 C CA . ASN E 1 190 ? 38.279 -36.892 100.429 0.83 88.32 168 ASN E CA 1
ATOM 6921 C C . ASN E 1 190 ? 39.146 -37.560 99.377 0.51 90.80 168 ASN E C 1
ATOM 6922 O O . ASN E 1 190 ? 38.646 -38.280 98.516 1.00 88.31 168 ASN E O 1
ATOM 6935 N N . ALA E 1 192 ? 42.450 -39.579 99.761 1.00 100.70 170 ALA E N 1
ATOM 6936 C CA . ALA E 1 192 ? 42.806 -40.957 100.097 0.14 102.39 170 ALA E CA 1
ATOM 6937 C C . ALA E 1 192 ? 41.585 -41.820 100.411 0.60 106.02 170 ALA E C 1
ATOM 6938 O O . ALA E 1 192 ? 41.708 -43.025 100.631 0.94 108.73 170 ALA E O 1
ATOM 6940 N N . ASP E 1 193 ? 40.411 -41.201 100.435 0.79 105.62 171 ASP E N 1
ATOM 6941 C CA . ASP E 1 193 ? 39.189 -41.888 100.840 1.00 105.57 171 ASP E CA 1
ATOM 6942 C C . ASP E 1 193 ? 39.420 -42.691 102.117 0.25 106.25 171 ASP E C 1
ATOM 6943 O O . ASP E 1 193 ? 39.134 -43.887 102.185 0.63 108.12 171 ASP E O 1
ATOM 6948 N N . THR E 1 194 ? 39.940 -42.010 103.130 0.16 104.15 172 THR E N 1
ATOM 6949 C CA . THR E 1 194 ? 40.307 -42.633 104.394 1.00 102.99 172 THR E CA 1
ATOM 6950 C C . THR E 1 194 ? 39.120 -43.311 105.072 0.64 106.40 172 THR E C 1
ATOM 6951 O O . THR E 1 194 ? 38.092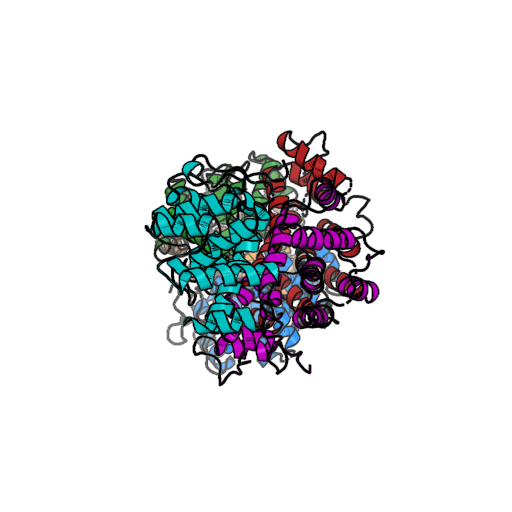 -42.678 105.304 0.61 106.92 172 THR E O 1
ATOM 6955 N N . PRO E 1 195 ? 39.270 -44.605 105.404 0.61 109.21 173 PRO E N 1
ATOM 6956 C CA . PRO E 1 195 ? 38.216 -45.400 106.048 1.00 111.10 173 PRO E CA 1
ATOM 6957 C C . PRO E 1 195 ? 37.979 -44.957 107.486 0.58 110.68 173 PRO E C 1
ATOM 6958 O O . PRO E 1 195 ? 38.918 -44.512 108.146 1.00 108.35 173 PRO E O 1
ATOM 6962 N N . ILE E 1 196 ? 36.745 -45.089 107.964 0.85 111.33 174 ILE E N 1
ATOM 6963 C CA . ILE E 1 196 ? 36.384 -44.617 109.299 1.00 109.22 174 ILE E CA 1
ATOM 6964 C C . ILE E 1 196 ? 36.840 -45.570 110.404 0.53 110.18 174 ILE E C 1
ATOM 6965 O O . ILE E 1 196 ? 36.555 -46.765 110.362 0.66 109.41 174 ILE E O 1
ATOM 6970 N N . ASN E 1 197 ? 37.548 -45.029 111.393 0.97 111.89 175 ASN E N 1
ATOM 6971 C CA . ASN E 1 197 ? 37.993 -45.810 112.541 0.58 116.91 175 ASN E CA 1
ATOM 6972 C C . ASN E 1 197 ? 36.852 -46.552 113.229 0.48 121.51 175 ASN E C 1
ATOM 6973 O O . ASN E 1 197 ? 35.723 -46.058 113.288 1.00 122.37 175 ASN E O 1
ATOM 6978 N N . PRO E 1 198 ? 37.148 -47.744 113.765 0.82 124.40 176 PRO E N 1
ATOM 6979 C CA . PRO E 1 198 ? 36.140 -48.535 114.474 1.00 127.26 176 PRO E CA 1
ATOM 6980 C C . PRO E 1 198 ? 35.572 -47.741 115.644 0.83 130.33 176 PRO E C 1
ATOM 6981 O O . PRO E 1 198 ? 34.360 -47.542 115.732 1.00 133.41 176 PRO E O 1
ATOM 6985 N N . GLU E 1 199 ? 36.457 -47.286 116.527 1.00 128.27 177 GLU E N 1
ATOM 6986 C CA . GLU E 1 199 ? 36.072 -46.485 117.684 0.56 126.43 177 GLU E CA 1
ATOM 6987 C C . GLU E 1 199 ? 35.129 -45.352 117.289 0.84 127.74 177 GLU E C 1
ATOM 6988 O O . GLU E 1 199 ? 33.953 -45.353 117.654 0.84 129.51 177 GLU E O 1
ATOM 6994 N N . SER F 1 24 ? 31.714 -0.236 102.955 1.00 100.35 2 SER F N 1
ATOM 6995 C CA . SER F 1 24 ? 32.653 -1.349 103.107 1.00 99.08 2 SER F CA 1
ATOM 6996 C C . SER F 1 24 ? 32.429 -2.204 104.369 1.00 92.38 2 SER F C 1
ATOM 6997 O O . SER F 1 24 ? 31.803 -1.768 105.345 1.00 93.22 2 SER F O 1
ATOM 7000 N N . LYS F 1 25 ? 32.952 -3.427 104.334 0.71 83.10 3 LYS F N 1
ATOM 7001 C CA . LYS F 1 25 ? 32.664 -4.416 105.365 0.96 77.41 3 LYS F CA 1
ATOM 7002 C C . LYS F 1 25 ? 33.711 -4.444 106.472 0.72 75.56 3 LYS F C 1
ATOM 7003 O O . LYS F 1 25 ? 33.369 -4.554 107.644 0.83 74.61 3 LYS F O 1
ATOM 7009 N N . PHE F 1 26 ? 34.984 -4.372 106.093 0.75 75.41 4 PHE F N 1
ATOM 7010 C CA . PHE F 1 26 ? 36.072 -4.432 107.063 0.97 77.33 4 PHE F CA 1
ATOM 7011 C C . PHE F 1 26 ? 36.865 -3.142 107.059 0.45 76.65 4 PHE F C 1
ATOM 7012 O O . PHE F 1 26 ? 36.953 -2.455 106.040 0.66 75.56 4 PHE F O 1
ATOM 7020 N N . THR F 1 27 ? 37.435 -2.820 108.212 0.91 76.98 5 THR F N 1
ATOM 7021 C CA . THR F 1 27 ? 38.435 -1.771 108.310 0.94 75.92 5 THR F CA 1
ATOM 7022 C C . THR F 1 27 ? 39.748 -2.411 107.866 0.87 72.36 5 THR F C 1
ATOM 7023 O O . THR F 1 27 ? 39.987 -3.583 108.147 0.78 74.89 5 THR F O 1
ATOM 7027 N N . ILE F 1 28 ? 40.582 -1.682 107.138 0.63 67.48 6 ILE F N 1
ATOM 7028 C CA . ILE F 1 28 ? 41.933 -2.164 106.896 1.00 63.41 6 ILE F CA 1
ATOM 7029 C C . ILE F 1 28 ? 42.802 -1.527 107.994 0.75 67.67 6 ILE F C 1
ATOM 7030 O O . ILE F 1 28 ? 42.992 -0.319 108.030 0.75 70.66 6 ILE F O 1
ATOM 7035 N N . HIS F 1 29 ? 43.294 -2.321 108.931 0.79 64.76 7 HIS F N 1
ATOM 7036 C CA . HIS F 1 29 ? 43.995 -1.717 110.062 0.64 66.05 7 HIS F CA 1
ATOM 7037 C C . HIS F 1 29 ? 45.393 -1.189 109.755 0.76 67.27 7 HIS F C 1
ATOM 7038 O O . HIS F 1 29 ? 46.157 -1.782 108.998 0.83 66.59 7 HIS F O 1
ATOM 7045 N N . THR F 1 30 ? 45.706 -0.054 110.362 0.57 70.02 8 THR F N 1
ATOM 7046 C CA . THR F 1 30 ? 47.068 0.441 110.429 0.50 69.67 8 THR F CA 1
ATOM 7047 C C . THR F 1 30 ? 47.593 -0.038 111.769 0.82 69.56 8 THR F C 1
ATOM 7048 O O . THR F 1 30 ? 46.927 -0.815 112.448 0.40 69.35 8 THR F O 1
ATOM 7052 N N . ILE F 1 31 ? 48.780 0.421 112.149 0.92 72.65 9 ILE F N 1
ATOM 7053 C CA . ILE F 1 31 ? 49.345 0.084 113.455 1.00 74.38 9 ILE F CA 1
ATOM 7054 C C . ILE F 1 31 ? 48.606 0.805 114.579 1.00 78.16 9 ILE F C 1
ATOM 7055 O O . ILE F 1 31 ? 48.510 0.290 115.691 0.54 80.90 9 ILE F O 1
ATOM 7060 N N . GLU F 1 32 ? 48.075 1.991 114.298 1.00 80.81 10 GLU F N 1
ATOM 7061 C CA . GLU F 1 32 ? 47.443 2.803 115.346 1.00 83.13 10 GLU F CA 1
ATOM 7062 C C . GLU F 1 32 ? 45.972 2.470 115.610 0.88 79.79 10 GLU F C 1
ATOM 7063 O O . GLU F 1 32 ? 45.394 2.950 116.579 0.70 80.34 10 GLU F O 1
ATOM 7069 N N . THR F 1 33 ? 45.363 1.665 114.747 0.94 73.89 11 THR F N 1
ATOM 7070 C CA . THR F 1 33 ? 43.950 1.331 114.906 1.00 70.57 11 THR F CA 1
ATOM 7071 C C . THR F 1 33 ? 43.779 -0.093 115.406 0.59 68.18 11 THR F C 1
ATOM 7072 O O . THR F 1 33 ? 42.839 -0.393 116.136 0.88 68.46 11 THR F O 1
ATOM 7076 N N . ALA F 1 34 ? 44.709 -0.954 115.000 0.96 66.38 12 ALA F N 1
ATOM 7077 C CA . ALA F 1 34 ? 44.641 -2.394 115.231 0.87 65.96 12 ALA F CA 1
ATOM 7078 C C . ALA F 1 34 ? 44.621 -2.773 116.707 0.73 68.24 12 ALA F C 1
ATOM 7079 O O . ALA F 1 34 ? 45.101 -2.021 117.546 0.80 69.43 12 ALA F O 1
ATOM 7081 N N . PRO F 1 35 ? 44.088 -3.966 117.019 0.96 68.05 13 PRO F N 1
ATOM 7082 C CA . PRO F 1 35 ? 44.070 -4.471 118.398 1.00 65.55 13 PRO F CA 1
ATOM 7083 C C . PRO F 1 35 ? 45.497 -4.630 118.904 0.58 64.37 13 PRO F C 1
ATOM 7084 O O . PRO F 1 35 ? 46.349 -5.140 118.168 0.69 62.67 13 PRO F O 1
ATOM 7088 N N . GLU F 1 36 ? 45.733 -4.208 120.147 0.47 63.94 14 GLU F N 1
ATOM 7089 C CA . GLU F 1 36 ? 47.072 -4.114 120.727 1.00 63.16 14 GLU F CA 1
ATOM 7090 C C . GLU F 1 36 ? 47.923 -5.352 120.490 0.60 62.59 14 GLU F C 1
ATOM 7091 O O . GLU F 1 36 ? 49.092 -5.243 120.118 0.85 59.32 14 GLU F O 1
ATOM 7097 N N . ARG F 1 37 ? 47.343 -6.530 120.699 0.86 67.54 15 ARG F N 1
ATOM 7098 C CA . ARG F 1 37 ? 48.141 -7.757 120.657 0.87 69.04 15 ARG F CA 1
ATOM 7099 C C . ARG F 1 37 ? 48.811 -8.001 119.330 1.00 69.90 15 ARG F C 1
ATOM 7100 O O . ARG F 1 37 ? 49.548 -8.979 119.158 0.78 66.68 15 ARG F O 1
ATOM 7108 N N . VAL F 1 38 ? 48.565 -7.091 118.395 0.55 72.60 16 VAL F N 1
ATOM 7109 C CA . VAL F 1 38 ? 48.922 -7.291 117.008 0.91 72.32 16 VAL F CA 1
ATOM 7110 C C . VAL F 1 38 ? 49.768 -6.138 116.458 0.64 78.56 16 VAL F C 1
ATOM 7111 O O . VAL F 1 38 ? 50.445 -6.277 115.436 1.00 82.81 16 VAL F O 1
ATOM 7115 N N . LYS F 1 39 ? 49.723 -5.001 117.140 1.00 79.82 17 LYS F N 1
ATOM 7116 C CA . LYS F 1 39 ? 50.424 -3.813 116.680 1.00 80.91 17 LYS F CA 1
ATOM 7117 C C . LYS F 1 39 ? 51.871 -4.113 116.320 1.00 78.77 17 LYS F C 1
ATOM 7118 O O . LYS F 1 39 ? 52.426 -3.486 115.426 1.00 76.47 17 LYS F O 1
ATOM 7124 N N . GLU F 1 40 ? 52.481 -5.076 117.004 1.00 76.36 18 GLU F N 1
ATOM 7125 C CA . GLU F 1 40 ? 53.909 -5.341 116.814 1.00 75.71 18 GLU F CA 1
ATOM 7126 C C . GLU F 1 40 ? 54.196 -6.104 115.535 1.00 74.54 18 GLU F C 1
ATOM 7127 O O . GLU F 1 40 ? 55.059 -5.707 114.757 0.58 75.47 18 GLU F O 1
ATOM 7133 N N . THR F 1 41 ? 53.475 -7.197 115.317 0.97 75.16 19 THR F N 1
ATOM 7134 C CA . THR F 1 41 ? 53.550 -7.882 114.036 0.91 76.52 19 THR F CA 1
ATOM 7135 C C . THR F 1 41 ? 53.389 -6.833 112.943 1.00 75.81 19 THR F C 1
ATOM 7136 O O . THR F 1 41 ? 54.290 -6.629 112.133 0.77 76.11 19 THR F O 1
ATOM 7140 N N . LEU F 1 42 ? 52.252 -6.146 112.944 0.64 76.86 20 LEU F N 1
ATOM 7141 C CA . LEU F 1 42 ? 51.978 -5.124 111.934 0.96 74.98 20 LEU F CA 1
ATOM 7142 C C . LEU F 1 42 ? 53.188 -4.231 111.690 1.00 75.33 20 LEU F C 1
ATOM 7143 O O . LEU F 1 42 ? 53.545 -3.946 110.554 0.84 77.27 20 LEU F O 1
ATOM 7148 N N . ARG F 1 43 ? 53.810 -3.789 112.771 1.00 80.18 21 ARG F N 1
ATOM 7149 C CA . ARG F 1 43 ? 54.991 -2.941 112.702 1.00 82.97 21 ARG F CA 1
ATOM 7150 C C . ARG F 1 43 ? 56.139 -3.693 112.032 0.75 82.58 21 ARG F C 1
ATOM 7151 O O . ARG F 1 43 ? 56.815 -3.158 111.155 0.75 81.48 21 ARG F O 1
ATOM 7159 N N . THR F 1 44 ? 56.353 -4.940 112.442 1.00 82.88 22 THR F N 1
ATOM 7160 C CA . THR F 1 44 ? 57.391 -5.769 111.827 1.00 79.24 22 THR F CA 1
ATOM 7161 C C . THR F 1 44 ? 57.107 -6.034 110.348 0.14 80.77 22 THR F C 1
ATOM 7162 O O . THR F 1 44 ? 58.027 -6.229 109.541 0.79 78.76 22 THR F O 1
ATOM 7166 N N . VAL F 1 45 ? 55.828 -6.024 109.991 0.95 83.25 23 VAL F N 1
ATOM 7167 C CA . VAL F 1 45 ? 55.450 -6.144 108.601 1.00 82.39 23 VAL F CA 1
ATOM 7168 C C . VAL F 1 45 ? 55.863 -4.897 107.827 1.00 86.64 23 VAL F C 1
ATOM 7169 O O . VAL F 1 45 ? 56.547 -4.998 106.824 1.00 83.82 23 VAL F O 1
ATOM 7173 N N . LYS F 1 46 ? 55.462 -3.722 108.303 0.50 90.80 24 LYS F N 1
ATOM 7174 C CA . LYS F 1 46 ? 55.794 -2.482 107.605 1.00 91.13 24 LYS F CA 1
ATOM 7175 C C . LYS F 1 46 ? 57.283 -2.383 107.293 0.20 93.44 24 LYS F C 1
ATOM 7176 O O . LYS F 1 46 ? 57.667 -2.256 106.130 1.00 92.64 24 LYS F O 1
ATOM 7182 N N . LYS F 1 47 ? 58.117 -2.450 108.328 1.00 95.39 25 LYS F N 1
ATOM 7183 C CA . LYS F 1 47 ? 59.565 -2.347 108.145 1.00 95.77 25 LYS F CA 1
ATOM 7184 C C . LYS F 1 47 ? 60.127 -3.260 107.058 0.46 96.17 25 LYS F C 1
ATOM 7185 O O . LYS F 1 47 ? 60.899 -2.812 106.211 0.92 97.50 25 LYS F O 1
ATOM 7191 N N . ASP F 1 48 ? 59.766 -4.540 107.090 1.00 94.10 26 ASP F N 1
ATOM 7192 C CA . ASP F 1 48 ? 60.357 -5.493 106.154 1.00 92.82 26 ASP F CA 1
ATOM 7193 C C . ASP F 1 48 ? 59.597 -5.603 104.829 0.82 91.29 26 ASP F C 1
ATOM 7194 O O . ASP F 1 48 ? 59.961 -6.408 103.963 1.00 89.59 26 ASP F O 1
ATOM 7199 N N . ASN F 1 49 ? 58.546 -4.795 104.678 0.87 90.66 27 ASN F N 1
ATOM 7200 C CA . ASN F 1 49 ? 57.852 -4.658 103.391 0.64 91.21 27 ASN F CA 1
ATOM 7201 C C . ASN F 1 49 ? 58.258 -3.364 102.702 1.00 94.31 27 ASN F C 1
ATOM 7202 O O . ASN F 1 49 ? 57.680 -2.979 101.683 0.51 98.42 27 ASN F O 1
ATOM 7207 N N . GLY F 1 50 ? 59.245 -2.683 103.273 1.00 95.84 28 GLY F N 1
ATOM 7208 C CA . GLY F 1 50 ? 59.783 -1.489 102.654 0.79 96.10 28 GLY F CA 1
ATOM 7209 C C . GLY F 1 50 ? 58.997 -0.239 102.983 1.00 94.78 28 GLY F C 1
ATOM 7210 O O . GLY F 1 50 ? 59.182 0.806 102.359 0.62 99.13 28 GLY F O 1
ATOM 7211 N N . GLY F 1 51 ? 58.101 -0.345 103.953 1.00 88.00 29 GLY F N 1
ATOM 7212 C CA . GLY F 1 51 ? 57.420 0.829 104.457 0.69 84.34 29 GLY F CA 1
ATOM 7213 C C . GLY F 1 51 ? 55.926 0.847 104.227 0.68 78.09 29 GLY F C 1
ATOM 7214 O O . GLY F 1 51 ? 55.298 1.896 104.341 0.64 76.35 29 GLY F O 1
ATOM 7215 N N . TYR F 1 52 ? 55.349 -0.308 103.916 1.00 73.17 30 TYR F N 1
ATOM 7216 C CA . TYR F 1 52 ? 53.904 -0.382 103.718 0.64 75.58 30 TYR F CA 1
ATOM 7217 C C . TYR F 1 52 ? 53.310 -1.681 104.252 0.36 72.48 30 TYR F C 1
ATOM 7218 O O . TYR F 1 52 ? 54.010 -2.685 104.420 0.98 72.26 30 TYR F O 1
ATOM 7227 N N . ILE F 1 53 ? 52.012 -1.657 104.528 1.00 69.32 31 ILE F N 1
ATOM 7228 C CA . ILE F 1 53 ? 51.329 -2.861 104.983 0.82 69.55 31 ILE F CA 1
ATOM 7229 C C . ILE F 1 53 ? 50.438 -3.443 103.901 0.95 73.26 31 ILE F C 1
ATOM 7230 O O . ILE F 1 53 ? 49.414 -2.860 103.550 0.40 74.29 31 ILE F O 1
ATOM 7235 N N . PRO F 1 54 ? 50.832 -4.602 103.364 0.85 75.03 32 PRO F N 1
ATOM 7236 C CA . PRO F 1 54 ? 49.994 -5.307 102.392 1.00 71.00 32 PRO F CA 1
ATOM 7237 C C . PRO F 1 54 ? 48.578 -5.389 102.942 1.00 72.83 32 PRO F C 1
ATOM 7238 O O . PRO F 1 54 ? 48.383 -5.933 104.028 0.81 76.44 32 PRO F O 1
ATOM 7242 N N . ASN F 1 55 ? 47.612 -4.830 102.217 0.86 68.05 33 ASN F N 1
ATOM 7243 C CA . ASN F 1 55 ? 46.274 -4.605 102.765 0.79 66.00 33 ASN F CA 1
ATOM 7244 C C . ASN F 1 55 ? 45.573 -5.865 103.256 0.38 63.31 33 ASN F C 1
ATOM 7245 O O . ASN F 1 55 ? 44.615 -5.785 104.023 0.80 61.69 33 ASN F O 1
ATOM 7250 N N . LEU F 1 56 ? 46.044 -7.019 102.798 1.00 62.02 34 LEU F N 1
ATOM 7251 C CA . LEU F 1 56 ? 45.599 -8.307 103.319 0.47 67.55 34 LEU F CA 1
ATOM 7252 C C . LEU F 1 56 ? 45.875 -8.463 104.826 0.81 69.55 34 LEU F C 1
ATOM 7253 O O . LEU F 1 56 ? 45.038 -8.982 105.557 0.69 71.36 34 LEU F O 1
ATOM 7258 N N . ILE F 1 57 ? 47.041 -8.004 105.279 0.89 68.25 35 ILE F N 1
ATOM 7259 C CA . ILE F 1 57 ? 47.406 -8.054 106.696 1.00 70.06 35 ILE F CA 1
ATOM 7260 C C . ILE F 1 57 ? 46.563 -7.063 107.492 0.64 68.49 35 ILE F C 1
ATOM 7261 O O . ILE F 1 57 ? 46.050 -7.377 108.561 0.91 64.90 35 ILE F O 1
ATOM 7266 N N . GLY F 1 58 ? 46.402 -5.862 106.957 0.81 70.16 36 GLY F N 1
ATOM 7267 C CA . GLY F 1 58 ? 45.492 -4.909 107.555 0.72 71.77 36 GLY F CA 1
ATOM 7268 C C . GLY F 1 58 ? 44.116 -5.524 107.717 0.69 69.98 36 GLY F C 1
ATOM 7269 O O . GLY F 1 58 ? 43.398 -5.188 108.646 0.88 62.39 36 GLY F O 1
ATOM 7270 N N . LEU F 1 59 ? 43.746 -6.434 106.815 1.00 70.62 37 LEU F N 1
ATOM 7271 C CA . LEU F 1 59 ? 42.449 -7.113 106.924 0.85 67.29 37 LEU F CA 1
ATOM 7272 C C . LEU F 1 59 ? 42.405 -8.182 108.032 0.78 64.74 37 LEU F C 1
ATOM 7273 O O . LEU F 1 59 ? 41.426 -8.283 108.769 0.88 59.98 37 LEU F O 1
ATOM 7278 N N . LEU F 1 60 ? 43.456 -8.988 108.138 1.00 67.13 38 LEU F N 1
ATOM 7279 C CA . LEU F 1 60 ? 43.474 -10.098 109.099 0.71 73.88 38 LEU F CA 1
ATOM 7280 C C . LEU F 1 60 ? 43.660 -9.652 110.552 0.77 77.78 38 LEU F C 1
ATOM 7281 O O . LEU F 1 60 ? 43.291 -10.369 111.488 0.88 83.15 38 LEU F O 1
ATOM 7286 N N . ALA F 1 61 ? 44.227 -8.466 110.743 1.00 76.43 39 ALA F N 1
ATOM 7287 C CA . ALA F 1 61 ? 44.373 -7.916 112.081 1.00 74.36 39 ALA F CA 1
ATOM 7288 C C . ALA F 1 61 ? 43.035 -7.857 112.823 1.00 72.29 39 ALA F C 1
ATOM 7289 O O . ALA F 1 61 ? 43.001 -7.888 114.056 0.77 74.49 39 ALA F O 1
ATOM 7291 N N . ASN F 1 62 ? 41.939 -7.777 112.079 1.00 69.23 40 ASN F N 1
ATOM 7292 C CA . ASN F 1 62 ? 40.609 -7.800 112.686 1.00 67.18 40 ASN F CA 1
ATOM 7293 C C . ASN F 1 62 ? 40.339 -9.083 113.460 1.00 64.19 40 ASN F C 1
ATOM 7294 O O . ASN F 1 62 ? 39.520 -9.105 114.383 0.80 62.84 40 ASN F O 1
ATOM 7299 N N . ALA F 1 63 ? 40.998 -10.166 113.063 0.90 66.96 41 ALA F N 1
ATOM 7300 C CA . ALA F 1 63 ? 40.912 -11.414 113.823 0.94 65.88 41 ALA F CA 1
ATOM 7301 C C . ALA F 1 63 ? 42.308 -11.987 114.005 1.00 62.92 41 ALA F C 1
ATOM 7302 O O . ALA F 1 63 ? 42.779 -12.782 113.195 0.62 62.94 41 ALA F O 1
ATOM 7304 N N . PRO F 1 64 ? 42.984 -11.558 115.078 0.70 62.76 42 PRO F N 1
ATOM 7305 C CA . PRO F 1 64 ? 44.375 -11.921 115.338 1.00 59.14 42 PRO F CA 1
ATOM 7306 C C . PRO F 1 64 ? 44.586 -13.429 115.256 0.16 59.19 42 PRO F C 1
ATOM 7307 O O . PRO F 1 64 ? 45.688 -13.853 114.920 1.00 58.01 42 PRO F O 1
ATOM 7311 N N . THR F 1 65 ? 43.560 -14.223 115.560 0.99 60.91 43 THR F N 1
ATOM 7312 C CA . THR F 1 65 ? 43.613 -15.660 115.257 0.83 63.58 43 THR F CA 1
ATOM 7313 C C . THR F 1 65 ? 43.799 -15.956 113.748 0.87 66.61 43 THR F C 1
ATOM 7314 O O . THR F 1 65 ? 44.579 -16.832 113.374 0.81 65.26 43 THR F O 1
ATOM 7318 N N . ALA F 1 66 ? 43.087 -15.233 112.886 0.61 69.01 44 ALA F N 1
ATOM 7319 C CA . ALA F 1 66 ? 43.241 -15.416 111.440 0.98 70.28 44 ALA F CA 1
ATOM 7320 C C . ALA F 1 66 ? 44.596 -14.894 110.968 0.27 69.92 44 ALA F C 1
ATOM 7321 O O . ALA F 1 66 ? 45.304 -15.575 110.229 0.92 69.52 44 ALA F O 1
ATOM 7323 N N . LEU F 1 67 ? 44.958 -13.689 111.400 0.96 70.57 45 LEU F N 1
ATOM 7324 C CA . LEU F 1 67 ? 46.266 -13.135 111.069 0.97 69.77 45 LEU F CA 1
ATOM 7325 C C . LEU F 1 67 ? 47.373 -14.097 111.491 0.98 68.63 45 LEU F C 1
ATOM 7326 O O . LEU F 1 67 ? 48.298 -14.373 110.724 0.90 66.27 45 LEU F O 1
ATOM 7331 N N . GLU F 1 68 ? 47.266 -14.591 112.725 0.88 68.19 46 GLU F N 1
ATOM 7332 C CA . GLU F 1 68 ? 48.220 -15.549 113.278 0.64 67.61 46 GLU F CA 1
ATOM 7333 C C . GLU F 1 68 ? 48.255 -16.828 112.443 0.63 68.80 46 GLU F C 1
ATOM 7334 O O . GLU F 1 68 ? 49.327 -17.276 112.027 0.80 72.46 46 GLU F O 1
ATOM 7340 N N . THR F 1 69 ? 47.081 -17.409 112.193 0.90 65.35 47 THR F N 1
ATOM 7341 C CA . THR F 1 69 ? 46.972 -18.609 111.350 1.00 66.02 47 THR F CA 1
ATOM 7342 C C . THR F 1 69 ? 47.650 -18.411 110.012 1.00 68.21 47 THR F C 1
ATOM 7343 O O . THR F 1 69 ? 48.349 -19.291 109.515 0.82 68.99 47 THR F O 1
ATOM 7347 N N . TYR F 1 70 ? 47.447 -17.240 109.429 0.83 70.91 48 TYR F N 1
ATOM 7348 C CA . TYR F 1 70 ? 47.995 -16.956 108.114 1.00 73.94 48 TYR F CA 1
ATOM 7349 C C . TYR F 1 70 ? 49.523 -16.866 108.158 0.93 76.83 48 TYR F C 1
ATOM 7350 O O . TYR F 1 70 ? 50.204 -17.408 107.294 1.00 77.47 48 TYR F O 1
ATOM 7359 N N . ARG F 1 71 ? 50.062 -16.192 109.167 1.00 75.84 49 ARG F N 1
ATOM 7360 C CA . ARG F 1 71 ? 51.509 -15.972 109.230 0.93 78.40 49 ARG F CA 1
ATOM 7361 C C . ARG F 1 71 ? 52.278 -17.219 109.670 1.00 77.71 49 ARG F C 1
ATOM 7362 O O . ARG F 1 71 ? 53.248 -17.619 109.030 1.00 78.01 49 ARG F O 1
ATOM 7370 N N . THR F 1 72 ? 51.834 -17.841 110.752 1.00 78.25 50 THR F N 1
ATOM 7371 C CA . THR F 1 72 ? 52.412 -19.105 111.175 0.59 79.56 50 THR F CA 1
ATOM 7372 C C . THR F 1 72 ? 52.339 -20.143 110.052 0.97 79.43 50 THR F C 1
ATOM 7373 O O . THR F 1 72 ? 53.374 -20.641 109.601 1.00 80.16 50 THR F O 1
ATOM 7377 N N . VAL F 1 73 ? 51.127 -20.437 109.578 0.85 80.88 51 VAL F N 1
ATOM 7378 C CA . VAL F 1 73 ? 50.920 -21.470 108.551 1.00 79.85 51 VAL F CA 1
ATOM 7379 C C . VAL F 1 73 ? 51.783 -21.308 107.309 1.00 83.44 51 VAL F C 1
ATOM 7380 O O . VAL F 1 73 ? 52.224 -22.299 106.721 0.91 85.33 51 VAL F O 1
ATOM 7384 N N . GLY F 1 74 ? 52.010 -20.065 106.895 1.00 83.96 52 GLY F N 1
ATOM 7385 C CA . GLY F 1 74 ? 52.895 -19.801 105.775 1.00 81.71 52 GLY F CA 1
ATOM 7386 C C . GLY F 1 74 ? 54.284 -20.357 106.031 0.94 84.65 52 GLY F C 1
ATOM 7387 O O . GLY F 1 74 ? 54.879 -20.994 105.158 0.99 84.90 52 GLY F O 1
ATOM 7388 N N . GLU F 1 75 ? 54.795 -20.108 107.236 0.84 85.11 53 GLU F N 1
ATOM 7389 C CA . GLU F 1 75 ? 56.100 -20.607 107.661 1.00 84.19 53 GLU F CA 1
ATOM 7390 C C . GLU F 1 75 ? 56.205 -22.123 107.539 0.95 84.53 53 GLU F C 1
ATOM 7391 O O . GLU F 1 75 ? 57.198 -22.645 107.032 0.81 81.64 53 GLU F O 1
ATOM 7397 N N . ILE F 1 76 ? 55.182 -22.828 108.013 1.00 88.16 54 ILE F N 1
ATOM 7398 C CA . ILE F 1 76 ? 55.159 -24.284 107.931 1.00 89.08 54 ILE F CA 1
ATOM 7399 C C . ILE F 1 76 ? 55.132 -24.754 106.484 0.91 89.73 54 ILE F C 1
ATOM 7400 O O . ILE F 1 76 ? 55.685 -25.806 106.150 0.80 89.54 54 ILE F O 1
ATOM 7405 N N . ASN F 1 77 ? 54.482 -23.975 105.625 1.00 89.03 55 ASN F N 1
ATOM 7406 C CA . ASN F 1 77 ? 54.364 -24.334 104.223 1.00 85.09 55 ASN F CA 1
ATOM 7407 C C . ASN F 1 77 ? 55.689 -24.188 103.492 0.62 86.25 55 ASN F C 1
ATOM 7408 O O . ASN F 1 77 ? 56.073 -25.055 102.703 1.00 82.69 55 ASN F O 1
ATOM 7413 N N . ARG F 1 78 ? 56.376 -23.079 103.756 1.00 90.03 56 ARG F N 1
ATOM 7414 C CA . ARG F 1 78 ? 57.686 -22.811 103.174 0.83 94.65 56 ARG F CA 1
ATOM 7415 C C . ARG F 1 78 ? 58.728 -23.787 103.708 0.68 94.36 56 ARG F C 1
ATOM 7416 O O . ARG F 1 78 ? 59.913 -23.700 103.384 1.00 96.07 56 ARG F O 1
ATOM 7424 N N . ARG F 1 79 ? 58.265 -24.718 104.530 0.92 91.42 57 ARG F N 1
ATOM 7425 C CA . ARG F 1 79 ? 59.125 -25.698 105.162 1.00 89.07 57 ARG F CA 1
ATOM 7426 C C . ARG F 1 79 ? 58.717 -27.078 104.666 1.00 86.94 57 ARG F C 1
ATOM 7427 O O . ARG F 1 79 ? 59.158 -28.103 105.177 0.86 85.78 57 ARG F O 1
ATOM 7435 N N . ASN F 1 80 ? 57.876 -27.103 103.640 0.51 86.70 58 ASN F N 1
ATOM 7436 C CA . ASN F 1 80 ? 57.317 -28.366 103.192 0.81 83.95 58 ASN F CA 1
ATOM 7437 C C . ASN F 1 80 ? 58.088 -29.004 102.044 0.81 84.46 58 ASN F C 1
ATOM 7438 O O . ASN F 1 80 ? 59.039 -28.415 101.518 1.00 85.51 58 ASN F O 1
ATOM 7443 N N . SER F 1 81 ? 57.654 -30.205 101.663 0.78 86.65 59 SER F N 1
ATOM 7444 C CA . SER F 1 81 ? 58.356 -31.040 100.688 0.74 89.58 59 SER F CA 1
ATOM 7445 C C . SER F 1 81 ? 58.216 -30.585 99.234 0.90 92.19 59 SER F C 1
ATOM 7446 O O . SER F 1 81 ? 58.480 -31.359 98.305 1.00 92.44 59 SER F O 1
ATOM 7449 N N . LEU F 1 82 ? 57.795 -29.342 99.029 0.95 93.99 60 LEU F N 1
ATOM 7450 C CA . LEU F 1 82 ? 57.758 -28.781 97.676 0.72 94.61 60 LEU F CA 1
ATOM 7451 C C . LEU F 1 82 ? 58.795 -27.663 97.582 0.84 95.63 60 LEU F C 1
ATOM 7452 O O . LEU F 1 82 ? 59.204 -27.108 98.598 0.94 95.05 60 LEU F O 1
ATOM 7457 N N . THR F 1 83 ? 59.224 -27.338 96.367 0.93 94.95 61 THR F N 1
ATOM 7458 C CA . THR F 1 83 ? 60.285 -26.350 96.184 0.99 92.97 61 THR F CA 1
ATOM 7459 C C . THR F 1 83 ? 59.726 -24.930 96.195 0.86 92.13 61 THR F C 1
ATOM 7460 O O . THR F 1 83 ? 58.530 -24.730 95.978 0.75 91.67 61 THR F O 1
ATOM 7464 N N . PRO F 1 84 ? 60.592 -23.938 96.451 1.00 91.20 62 PRO F N 1
ATOM 7465 C CA . PRO F 1 84 ? 60.162 -22.536 96.470 0.49 88.36 62 PRO F CA 1
ATOM 7466 C C . PRO F 1 84 ? 59.400 -22.152 95.204 0.56 84.84 62 PRO F C 1
ATOM 7467 O O . PRO F 1 84 ? 58.454 -21.367 95.277 0.62 80.75 62 PRO F O 1
ATOM 7471 N N . THR F 1 85 ? 59.809 -22.700 94.062 0.52 86.13 63 THR F N 1
ATOM 7472 C CA . THR F 1 85 ? 59.093 -22.483 92.810 0.87 86.13 63 THR F CA 1
ATOM 7473 C C . THR F 1 85 ? 57.749 -23.208 92.830 0.97 87.02 63 THR F C 1
ATOM 7474 O O . THR F 1 85 ? 56.699 -22.601 92.620 0.88 87.54 63 THR F O 1
ATOM 7478 N N . GLU F 1 86 ? 57.795 -24.510 93.093 1.00 87.30 64 GLU F N 1
ATOM 7479 C CA . GLU F 1 86 ? 56.593 -25.335 93.171 1.00 88.33 64 GLU F CA 1
ATOM 7480 C C . GLU F 1 86 ? 55.534 -24.793 94.138 0.88 89.06 64 GLU F C 1
ATOM 7481 O O . GLU F 1 86 ? 54.342 -24.835 93.842 0.77 88.83 64 GLU F O 1
ATOM 7487 N N . ARG F 1 87 ? 55.960 -24.306 95.300 0.77 89.15 65 ARG F N 1
ATOM 7488 C CA . ARG F 1 87 ? 55.013 -23.744 96.260 0.76 88.03 65 ARG F CA 1
ATOM 7489 C C . ARG F 1 87 ? 54.221 -22.599 95.633 0.91 87.05 65 ARG F C 1
ATOM 7490 O O . ARG F 1 87 ? 52.988 -22.571 95.707 0.91 86.83 65 ARG F O 1
ATOM 7498 N N . GLU F 1 88 ? 54.933 -21.665 95.008 0.90 85.92 66 GLU F N 1
ATOM 7499 C CA . GLU F 1 88 ? 54.291 -20.585 94.254 0.62 82.31 66 GLU F CA 1
ATOM 7500 C C . GLU F 1 88 ? 53.468 -21.093 93.071 0.09 76.74 66 GLU F C 1
ATOM 7501 O O . GLU F 1 88 ? 52.547 -20.415 92.611 0.78 73.33 66 GLU F O 1
ATOM 7507 N N . VAL F 1 89 ? 53.808 -22.272 92.560 1.00 74.46 67 VAL F N 1
ATOM 7508 C CA . VAL F 1 89 ? 52.996 -22.869 91.514 0.83 76.47 67 VAL F CA 1
ATOM 7509 C C . VAL F 1 89 ? 51.615 -23.138 92.094 0.64 75.73 67 VAL F C 1
ATOM 7510 O O . VAL F 1 89 ? 50.601 -22.783 91.495 0.57 71.64 67 VAL F O 1
ATOM 7514 N N . VAL F 1 90 ? 51.575 -23.748 93.276 0.78 77.67 68 VAL F N 1
ATOM 7515 C CA . VAL F 1 90 ? 50.295 -24.058 93.901 1.00 79.56 68 VAL F CA 1
ATOM 7516 C C . VAL F 1 90 ? 49.557 -22.775 94.292 1.00 79.91 68 VAL F C 1
ATOM 7517 O O . VAL F 1 90 ? 48.379 -22.607 93.980 0.53 81.08 68 VAL F O 1
ATOM 7521 N N . GLN F 1 91 ? 50.264 -21.869 94.959 0.80 82.00 69 GLN F N 1
ATOM 7522 C CA . GLN F 1 91 ? 49.690 -20.598 95.400 0.84 79.96 69 GLN F CA 1
ATOM 7523 C C . GLN F 1 91 ? 49.105 -19.763 94.245 0.64 78.15 69 GLN F C 1
ATOM 7524 O O . GLN F 1 91 ? 47.904 -19.491 94.213 0.77 77.88 69 GLN F O 1
ATOM 7530 N N . ILE F 1 92 ? 49.948 -19.351 93.303 0.94 74.95 70 ILE F N 1
ATOM 7531 C CA . ILE F 1 92 ? 49.497 -18.469 92.225 0.57 71.20 70 ILE F CA 1
ATOM 7532 C C . ILE F 1 92 ? 48.305 -19.028 91.450 0.61 66.88 70 ILE F C 1
ATOM 7533 O O . ILE F 1 92 ? 47.387 -18.294 91.087 0.82 60.93 70 ILE F O 1
ATOM 7538 N N . THR F 1 93 ? 48.346 -20.333 91.205 0.66 67.49 71 THR F N 1
ATOM 7539 C CA . THR F 1 93 ? 47.302 -21.037 90.482 0.89 69.07 71 THR F CA 1
ATOM 7540 C C . THR F 1 93 ? 46.011 -21.141 91.285 0.67 66.58 71 THR F C 1
ATOM 7541 O O . THR F 1 93 ? 44.908 -21.122 90.716 0.64 65.60 71 THR F O 1
ATOM 7545 N N . ALA F 1 94 ? 46.150 -21.261 92.602 0.67 64.96 72 ALA F N 1
ATOM 7546 C CA . ALA F 1 94 ? 45.000 -21.373 93.493 1.00 62.41 72 ALA F CA 1
ATOM 7547 C C . ALA F 1 94 ? 44.294 -20.033 93.547 0.70 60.27 72 ALA F C 1
ATOM 7548 O O . ALA F 1 94 ? 43.067 -19.966 93.549 0.75 59.70 72 ALA F O 1
ATOM 7550 N N . ALA F 1 95 ? 45.082 -18.964 93.594 0.46 60.50 73 ALA F N 1
ATOM 7551 C CA . ALA F 1 95 ? 44.536 -17.618 93.606 1.00 64.00 73 ALA F CA 1
ATOM 7552 C C . ALA F 1 95 ? 43.669 -17.381 92.372 0.40 71.43 73 ALA F C 1
ATOM 7553 O O . ALA F 1 95 ? 42.550 -16.882 92.485 0.79 76.54 73 ALA F O 1
ATOM 7555 N N . VAL F 1 96 ? 44.184 -17.746 91.197 0.77 70.46 74 VAL F N 1
ATOM 7556 C CA . VAL F 1 96 ? 43.425 -17.602 89.966 0.72 70.95 74 VAL F CA 1
ATOM 7557 C C . VAL F 1 96 ? 42.189 -18.490 89.972 0.51 69.15 74 VAL F C 1
ATOM 7558 O O . VAL F 1 96 ? 41.097 -18.027 89.669 0.97 73.18 74 VAL F O 1
ATOM 7562 N N . THR F 1 97 ? 42.348 -19.760 90.324 1.00 63.14 75 THR F N 1
ATOM 7563 C CA . THR F 1 97 ? 41.184 -20.637 90.359 0.90 65.93 75 THR F CA 1
ATOM 7564 C C . THR F 1 97 ? 40.157 -20.146 91.375 0.56 69.78 75 THR F C 1
ATOM 7565 O O . THR F 1 97 ? 38.983 -20.514 91.300 0.92 72.89 75 THR F O 1
ATOM 7569 N N . ASN F 1 98 ? 40.611 -19.308 92.313 0.63 68.87 76 ASN F N 1
ATOM 7570 C CA . ASN F 1 98 ? 39.763 -18.752 93.370 0.90 65.54 76 ASN F CA 1
ATOM 7571 C C . ASN F 1 98 ? 39.210 -17.350 93.085 0.83 64.67 76 ASN F C 1
ATOM 7572 O O . ASN F 1 98 ? 38.400 -16.829 93.854 0.61 62.28 76 ASN F O 1
ATOM 7577 N N . GLY F 1 99 ? 39.637 -16.743 91.981 0.61 69.05 77 GLY F N 1
ATOM 7578 C CA . GLY F 1 99 ? 39.122 -15.442 91.590 0.65 66.79 77 GLY F CA 1
ATOM 7579 C C . GLY F 1 99 ? 39.535 -14.313 92.521 0.97 63.03 77 GLY F C 1
ATOM 7580 O O . GLY F 1 99 ? 38.798 -13.341 92.729 0.70 55.00 77 GLY F O 1
ATOM 7581 N N . CYS F 1 100 ? 40.742 -14.417 93.059 0.76 69.02 78 CYS F N 1
ATOM 7582 C CA . CYS F 1 100 ? 41.229 -13.414 93.991 0.92 72.40 78 CYS F CA 1
ATOM 7583 C C . CYS F 1 100 ? 42.365 -12.569 93.418 0.83 76.88 78 CYS F C 1
ATOM 7584 O O . CYS F 1 100 ? 43.514 -13.016 93.339 1.00 79.09 78 CYS F O 1
ATOM 7587 N N . ALA F 1 101 ? 42.033 -11.337 93.039 1.00 77.08 79 ALA F N 1
ATOM 7588 C CA . ALA F 1 101 ? 42.985 -10.445 92.377 0.72 73.83 79 ALA F CA 1
ATOM 7589 C C . ALA F 1 101 ? 44.120 -9.938 93.269 0.45 68.06 79 ALA F C 1
ATOM 7590 O O . ALA F 1 101 ? 45.222 -9.672 92.779 0.86 63.36 79 ALA F O 1
ATOM 7592 N N . PHE F 1 102 ? 43.866 -9.789 94.567 0.87 66.99 80 PHE F N 1
ATOM 7593 C CA . PHE F 1 102 ? 44.918 -9.300 95.453 1.00 63.90 80 PHE F CA 1
ATOM 7594 C C . PHE F 1 102 ? 46.026 -10.333 95.525 0.82 63.40 80 PHE F C 1
ATOM 7595 O O . PHE F 1 102 ? 47.209 -9.999 95.493 0.54 63.23 80 PHE F O 1
ATOM 7603 N N . CYS F 1 103 ? 45.626 -11.594 95.640 0.55 63.75 81 CYS F N 1
ATOM 7604 C CA . CYS F 1 103 ? 46.570 -12.676 95.850 0.79 65.60 81 CYS F CA 1
ATOM 7605 C C . CYS F 1 103 ? 47.334 -13.070 94.591 0.83 67.99 81 CYS F C 1
ATOM 7606 O O . CYS F 1 103 ? 48.472 -13.533 94.676 0.51 67.55 81 CYS F O 1
ATOM 7609 N N . VAL F 1 104 ? 46.715 -12.878 93.429 0.44 70.62 82 VAL F N 1
ATOM 7610 C CA . VAL F 1 104 ? 47.436 -12.999 92.169 0.97 69.90 82 VAL F CA 1
ATOM 7611 C C . VAL F 1 104 ? 48.508 -11.915 92.164 0.37 70.18 82 VAL F C 1
ATOM 7612 O O . VAL F 1 104 ? 49.708 -12.195 92.063 0.78 71.55 82 VAL F O 1
ATOM 7616 N N . ALA F 1 105 ? 48.070 -10.672 92.321 0.79 67.72 83 ALA F N 1
ATOM 7617 C CA . ALA F 1 105 ? 48.987 -9.541 92.343 0.94 66.65 83 ALA F CA 1
ATOM 7618 C C . ALA F 1 105 ? 50.102 -9.693 93.389 0.95 74.04 83 ALA F C 1
ATOM 7619 O O . ALA F 1 105 ? 51.233 -9.253 93.174 0.70 76.37 83 ALA F O 1
ATOM 7621 N N . GLY F 1 106 ? 49.787 -10.322 94.515 0.78 73.61 84 GLY F N 1
ATOM 7622 C CA . GLY F 1 106 ? 50.730 -10.423 95.617 0.64 71.37 84 GLY F CA 1
ATOM 7623 C C . GLY F 1 106 ? 51.778 -11.510 95.462 0.44 68.65 84 GLY F C 1
ATOM 7624 O O . GLY F 1 106 ? 52.956 -11.306 95.741 0.59 57.35 84 GLY F O 1
ATOM 7625 N N . HIS F 1 107 ? 51.352 -12.679 95.014 0.92 78.27 85 HIS F N 1
ATOM 7626 C CA . HIS F 1 107 ? 52.293 -13.763 94.772 0.50 81.95 85 HIS F CA 1
ATOM 7627 C C . HIS F 1 107 ? 53.159 -13.490 93.547 0.79 83.88 85 HIS F C 1
ATOM 7628 O O . HIS F 1 107 ? 54.280 -13.995 93.437 1.00 84.87 85 HIS F O 1
ATOM 7635 N N . THR F 1 108 ? 52.642 -12.673 92.638 1.00 85.69 86 THR F N 1
ATOM 7636 C CA . THR F 1 108 ? 53.419 -12.236 91.490 0.34 84.26 86 THR F CA 1
ATOM 7637 C C . THR F 1 108 ? 54.572 -11.351 91.953 0.88 86.28 86 THR F C 1
ATOM 7638 O O . THR F 1 108 ? 55.674 -11.410 91.405 0.76 88.18 86 THR F O 1
ATOM 7642 N N . ALA F 1 109 ? 54.301 -10.525 92.958 0.79 85.23 87 ALA F N 1
ATOM 7643 C CA . ALA F 1 109 ? 55.327 -9.700 93.586 0.63 82.83 87 ALA F CA 1
ATOM 7644 C C . ALA F 1 109 ? 56.386 -10.585 94.205 1.00 81.62 87 ALA F C 1
ATOM 7645 O O . ALA F 1 109 ? 57.580 -10.408 93.970 0.41 82.81 87 ALA F O 1
ATOM 7647 N N . PHE F 1 110 ? 55.937 -11.542 95.010 1.00 79.18 88 PHE F N 1
ATOM 7648 C CA . PHE F 1 110 ? 56.851 -12.418 95.724 0.87 82.92 88 PHE F CA 1
ATOM 7649 C C . PHE F 1 110 ? 57.642 -13.288 94.759 0.57 85.13 88 PHE F C 1
ATOM 7650 O O . PHE F 1 110 ? 58.733 -13.752 95.093 0.77 84.62 88 PHE F O 1
ATOM 7658 N N . SER F 1 111 ? 57.095 -13.479 93.557 0.93 87.46 89 SER F N 1
ATOM 7659 C CA . SER F 1 111 ? 57.704 -14.335 92.537 0.69 89.47 89 SER F CA 1
ATOM 7660 C C . SER F 1 111 ? 58.799 -13.638 91.739 0.63 89.73 89 SER F C 1
ATOM 7661 O O . SER F 1 111 ? 59.778 -14.265 91.331 0.85 89.11 89 SER F O 1
ATOM 7664 N N . ILE F 1 112 ? 58.621 -12.343 91.507 0.83 89.68 90 ILE F N 1
ATOM 7665 C CA . ILE F 1 112 ? 59.605 -11.554 90.776 0.55 89.34 90 ILE F CA 1
ATOM 7666 C C . ILE F 1 112 ? 60.686 -11.065 91.732 0.58 90.89 90 ILE F C 1
ATOM 7667 O O . ILE F 1 112 ? 61.861 -10.973 91.373 0.46 91.50 90 ILE F O 1
ATOM 7672 N N . LYS F 1 113 ? 60.280 -10.757 92.957 0.43 91.63 91 LYS F N 1
ATOM 7673 C CA . LYS F 1 113 ? 61.206 -10.243 93.955 1.00 91.87 91 LYS F CA 1
ATOM 7674 C C . LYS F 1 113 ? 62.058 -11.338 94.586 0.82 95.42 91 LYS F C 1
ATOM 7675 O O . LYS F 1 113 ? 63.286 -11.243 94.595 0.58 95.92 91 LYS F O 1
ATOM 7681 N N . GLN F 1 114 ? 61.411 -12.386 95.089 1.00 98.71 92 GLN F N 1
ATOM 7682 C CA . GLN F 1 114 ? 62.081 -13.311 96.002 1.00 100.89 92 GLN F CA 1
ATOM 7683 C C . GLN F 1 114 ? 62.500 -14.649 95.383 1.00 103.73 92 GLN F C 1
ATOM 7684 O O . GLN F 1 114 ? 63.306 -15.373 95.970 0.77 106.76 92 GLN F O 1
ATOM 7690 N N . ILE F 1 115 ? 61.955 -14.978 94.215 0.68 102.88 93 ILE F N 1
ATOM 7691 C CA . ILE F 1 115 ? 62.375 -16.171 93.476 0.70 102.17 93 ILE F CA 1
ATOM 7692 C C . ILE F 1 115 ? 63.097 -15.803 92.179 0.53 100.08 93 ILE F C 1
ATOM 7693 O O . ILE F 1 115 ? 63.954 -16.548 91.703 0.74 99.69 93 ILE F O 1
ATOM 7698 N N . GLN F 1 116 ? 62.739 -14.656 91.608 1.00 98.27 94 GLN F N 1
ATOM 7699 C CA . GLN F 1 116 ? 63.235 -14.271 90.292 0.59 99.93 94 GLN F CA 1
ATOM 7700 C C . GLN F 1 116 ? 62.723 -15.255 89.235 0.75 99.72 94 GLN F C 1
ATOM 7701 O O . GLN F 1 116 ? 63.493 -15.882 88.509 0.88 101.76 94 GLN F O 1
ATOM 7715 N N . ALA F 1 118 ? 60.987 -16.990 86.001 0.73 92.77 96 ALA F N 1
ATOM 7716 C CA . ALA F 1 118 ? 60.994 -16.818 84.555 0.66 92.06 96 ALA F CA 1
ATOM 7717 C C . ALA F 1 118 ? 59.754 -16.069 84.076 0.13 94.33 96 ALA F C 1
ATOM 7718 O O . ALA F 1 118 ? 58.629 -16.549 84.253 1.00 98.24 96 ALA F O 1
ATOM 7720 N N . PRO F 1 119 ? 59.958 -14.889 83.463 1.00 92.32 97 PRO F N 1
ATOM 7721 C CA . PRO F 1 119 ? 58.881 -14.058 82.921 0.95 93.99 97 PRO F CA 1
ATOM 7722 C C . PRO F 1 119 ? 57.844 -14.920 82.217 0.50 91.84 97 PRO F C 1
ATOM 7723 O O . PRO F 1 119 ? 56.654 -14.573 82.196 1.00 87.11 97 PRO F O 1
ATOM 7727 N N . ASP F 1 120 ? 58.317 -16.026 81.642 0.81 93.32 98 ASP F N 1
ATOM 7728 C CA . ASP F 1 120 ? 57.479 -16.993 80.942 0.62 93.90 98 ASP F CA 1
ATOM 7729 C C . ASP F 1 120 ? 56.614 -17.787 81.917 0.85 90.80 98 ASP F C 1
ATOM 7730 O O . ASP F 1 120 ? 55.389 -17.847 81.786 0.87 90.09 98 ASP F O 1
ATOM 7735 N N . LEU F 1 121 ? 57.264 -18.403 82.894 0.93 89.33 99 LEU F N 1
ATOM 7736 C CA . LEU F 1 121 ? 56.580 -19.283 83.832 0.94 84.90 99 LEU F CA 1
ATOM 7737 C C . LEU F 1 121 ? 55.509 -18.551 84.624 1.00 86.22 99 LEU F C 1
ATOM 7738 O O . LEU F 1 121 ? 54.453 -19.116 84.917 0.96 87.36 99 LEU F O 1
ATOM 7743 N N . LEU F 1 122 ? 55.793 -17.299 84.974 0.67 86.40 100 LEU F N 1
ATOM 7744 C CA . LEU F 1 122 ? 54.848 -16.468 85.713 0.82 82.20 100 LEU F CA 1
ATOM 7745 C C . LEU F 1 122 ? 53.579 -16.210 84.894 0.73 80.75 100 LEU F C 1
ATOM 7746 O O . LEU F 1 122 ? 52.469 -16.180 85.435 0.87 80.16 100 LEU F O 1
ATOM 7751 N N . GLU F 1 123 ? 53.741 -16.024 83.588 1.00 79.44 101 GLU F N 1
ATOM 7752 C CA . GLU F 1 123 ? 52.592 -15.732 82.729 0.92 77.83 101 GLU F CA 1
ATOM 7753 C C . GLU F 1 123 ? 51.663 -16.940 82.610 0.82 72.67 101 GLU F C 1
ATOM 7754 O O . GLU F 1 123 ? 50.456 -16.821 82.802 0.66 69.31 101 GLU F O 1
ATOM 7760 N N . ALA F 1 124 ? 52.237 -18.103 82.312 0.59 72.91 102 ALA F N 1
ATOM 7761 C CA . ALA F 1 124 ? 51.479 -19.353 82.270 0.83 73.16 102 ALA F CA 1
ATOM 7762 C C . ALA F 1 124 ? 50.800 -19.664 83.603 0.61 70.97 102 ALA F C 1
ATOM 7763 O O . ALA F 1 124 ? 49.732 -20.279 83.642 0.63 67.72 102 ALA F O 1
ATOM 7765 N N . LEU F 1 125 ? 51.428 -19.257 84.699 0.81 74.25 103 LEU F N 1
ATOM 7766 C CA . LEU F 1 125 ? 50.847 -19.487 86.016 1.00 71.55 103 LEU F CA 1
ATOM 7767 C C . LEU F 1 125 ? 49.675 -18.544 86.239 0.69 70.32 103 LEU F C 1
ATOM 7768 O O . LEU F 1 125 ? 48.578 -18.981 86.592 0.85 68.14 103 LEU F O 1
ATOM 7773 N N . ARG F 1 126 ? 49.924 -17.256 86.015 0.86 73.29 104 ARG F N 1
ATOM 7774 C CA . ARG F 1 126 ? 48.911 -16.205 86.147 1.00 76.26 104 ARG F CA 1
ATOM 7775 C C . ARG F 1 126 ? 47.697 -16.377 85.224 0.50 78.47 104 ARG F C 1
ATOM 7776 O O . ARG F 1 126 ? 46.604 -15.905 85.542 0.76 79.56 104 ARG F O 1
ATOM 7784 N N . ASN F 1 127 ? 47.888 -17.018 84.070 0.75 77.18 105 ASN F N 1
ATOM 7785 C CA . ASN F 1 127 ? 46.791 -17.203 83.121 0.76 77.32 105 ASN F CA 1
ATOM 7786 C C . ASN F 1 127 ? 46.137 -18.585 83.207 0.85 74.37 105 ASN F C 1
ATOM 7787 O O . ASN F 1 127 ? 45.189 -18.878 82.471 0.98 69.58 105 ASN F O 1
ATOM 7792 N N . ALA F 1 128 ? 46.639 -19.423 84.109 0.37 71.93 106 ALA F N 1
ATOM 7793 C CA . ALA F 1 128 ? 46.233 -20.825 84.180 0.83 69.50 106 ALA F CA 1
ATOM 7794 C C . ALA F 1 128 ? 46.441 -21.471 82.823 0.63 71.53 106 ALA F C 1
ATOM 7795 O O . ALA F 1 128 ? 45.630 -22.279 82.343 0.73 65.49 106 ALA F O 1
ATOM 7797 N N . THR F 1 129 ? 47.558 -21.089 82.215 0.58 77.57 107 THR F N 1
ATOM 7798 C CA . THR F 1 129 ? 47.935 -21.556 80.897 0.55 81.94 107 THR F CA 1
ATOM 7799 C C . THR F 1 129 ? 49.012 -22.628 81.000 0.52 83.49 107 THR F C 1
ATOM 7800 O O . THR F 1 129 ? 49.771 -22.665 81.967 0.90 82.99 107 THR F O 1
ATOM 7804 N N . PRO F 1 130 ? 49.063 -23.517 79.999 0.94 84.42 108 PRO F N 1
ATOM 7805 C CA . PRO F 1 130 ? 50.054 -24.588 79.890 0.87 85.13 108 PRO F CA 1
ATOM 7806 C C . PRO F 1 130 ? 51.489 -24.117 80.116 0.73 87.46 108 PRO F C 1
ATOM 7807 O O . PRO F 1 130 ? 51.945 -23.164 79.478 0.88 87.84 108 PRO F O 1
ATOM 7811 N N . ILE F 1 131 ? 52.175 -24.789 81.037 0.71 89.63 109 ILE F N 1
ATOM 7812 C CA . ILE F 1 131 ? 53.592 -24.567 81.294 0.69 90.25 109 ILE F CA 1
ATOM 7813 C C . ILE F 1 131 ? 54.403 -25.444 80.355 0.72 94.43 109 ILE F C 1
ATOM 7814 O O . ILE F 1 131 ? 54.451 -26.666 80.512 0.95 96.31 109 ILE F O 1
ATOM 7819 N N . ASP F 1 132 ? 55.050 -24.820 79.379 1.00 96.16 110 ASP F N 1
ATOM 7820 C CA . ASP F 1 132 ? 55.556 -25.573 78.240 0.43 96.33 110 ASP F CA 1
ATOM 7821 C C . ASP F 1 132 ? 56.834 -26.375 78.514 0.60 99.46 110 ASP F C 1
ATOM 7822 O O . ASP F 1 132 ? 56.802 -27.605 78.502 0.64 99.47 110 ASP F O 1
ATOM 7827 N N . ASP F 1 133 ? 57.948 -25.699 78.778 0.83 102.40 111 ASP F N 1
ATOM 7828 C CA . ASP F 1 133 ? 59.215 -26.412 78.955 1.00 104.78 111 ASP F CA 1
ATOM 7829 C C . ASP F 1 133 ? 59.386 -26.975 80.364 0.88 107.15 111 ASP F C 1
ATOM 7830 O O . ASP F 1 133 ? 60.393 -26.711 81.031 1.00 107.96 111 ASP F O 1
ATOM 7835 N N . ASP F 1 134 ? 58.407 -27.759 80.810 1.00 107.77 112 ASP F N 1
ATOM 7836 C CA . ASP F 1 134 ? 58.468 -28.369 82.137 1.00 106.73 112 ASP F CA 1
ATOM 7837 C C . ASP F 1 134 ? 57.248 -29.250 82.406 0.49 109.92 112 ASP F C 1
ATOM 7838 O O . ASP F 1 134 ? 56.238 -28.773 82.933 1.00 108.72 112 ASP F O 1
ATOM 7843 N N . PRO F 1 135 ? 57.347 -30.546 82.052 0.57 112.41 113 PRO F N 1
ATOM 7844 C CA . PRO F 1 135 ? 56.245 -31.506 82.199 1.00 111.81 113 PRO F CA 1
ATOM 7845 C C . PRO F 1 135 ? 55.964 -31.783 83.671 0.73 108.17 113 PRO F C 1
ATOM 7846 O O . PRO F 1 135 ? 55.051 -32.537 84.013 1.00 108.05 113 PRO F O 1
ATOM 7850 N N . LYS F 1 136 ? 56.758 -31.173 84.542 0.73 103.93 114 LYS F N 1
ATOM 7851 C CA . LYS F 1 136 ? 56.585 -31.368 85.970 0.82 97.83 114 LYS F CA 1
ATOM 7852 C C . LYS F 1 136 ? 55.802 -30.214 86.579 0.72 93.12 114 LYS F C 1
ATOM 7853 O O . LYS F 1 136 ? 54.964 -30.420 87.454 0.58 93.36 114 LYS F O 1
ATOM 7859 N N . LEU F 1 137 ? 56.071 -28.999 86.111 0.99 87.20 115 LEU F N 1
ATOM 7860 C CA . LEU F 1 137 ? 55.409 -27.828 86.676 0.95 82.27 115 LEU F CA 1
ATOM 7861 C C . LEU F 1 137 ? 53.979 -27.723 86.181 1.00 78.04 115 LEU F C 1
ATOM 7862 O O . LEU F 1 137 ? 53.069 -27.419 86.946 0.51 71.66 115 LEU F O 1
ATOM 7867 N N . ASP F 1 138 ? 53.792 -27.965 84.887 0.80 84.29 116 ASP F N 1
ATOM 7868 C CA . ASP F 1 138 ? 52.470 -27.934 84.290 1.00 83.84 116 ASP F CA 1
ATOM 7869 C C . ASP F 1 138 ? 51.561 -28.926 85.007 0.48 88.09 116 ASP F C 1
ATOM 7870 O O . ASP F 1 138 ? 50.392 -28.639 85.275 0.90 88.25 116 ASP F O 1
ATOM 7875 N N . THR F 1 139 ? 52.111 -30.093 85.329 0.94 91.53 117 THR F N 1
ATOM 7876 C CA . THR F 1 139 ? 51.326 -31.164 85.929 1.00 92.28 117 THR F CA 1
ATOM 7877 C C . THR F 1 139 ? 50.911 -30.796 87.359 0.52 90.97 117 THR F C 1
ATOM 7878 O O . THR F 1 139 ? 49.829 -31.167 87.819 0.82 91.07 117 THR F O 1
ATOM 7882 N N . LEU F 1 140 ? 51.769 -30.045 88.046 0.84 88.82 118 LEU F N 1
ATOM 7883 C CA . LEU F 1 140 ? 51.499 -29.588 89.409 0.59 86.56 118 LEU F CA 1
ATOM 7884 C C . LEU F 1 140 ? 50.369 -28.569 89.428 0.57 85.95 118 LEU F C 1
ATOM 7885 O O . LEU F 1 140 ? 49.518 -28.580 90.320 0.83 82.04 118 LEU F O 1
ATOM 7890 N N . ALA F 1 141 ? 50.368 -27.691 88.430 0.51 88.11 119 ALA F N 1
ATOM 7891 C CA . ALA F 1 141 ? 49.391 -26.616 88.353 1.00 86.77 119 ALA F CA 1
ATOM 7892 C C . ALA F 1 141 ? 47.985 -27.153 88.112 0.75 85.96 119 ALA F C 1
ATOM 7893 O O . ALA F 1 141 ? 47.031 -26.738 88.776 1.00 84.09 119 ALA F O 1
ATOM 7895 N N . LYS F 1 142 ? 47.859 -28.070 87.157 0.96 86.47 120 LYS F N 1
ATOM 7896 C CA . LYS F 1 142 ? 46.562 -28.654 86.828 0.52 85.76 120 LYS F CA 1
ATOM 7897 C C . LYS F 1 142 ? 46.048 -29.514 87.984 0.55 86.60 120 LYS F C 1
ATOM 7898 O O . LYS F 1 142 ? 44.840 -29.606 88.227 1.00 86.42 120 LYS F O 1
ATOM 7904 N N . PHE F 1 143 ? 46.976 -30.122 88.715 0.86 86.77 121 PHE F N 1
ATOM 7905 C CA . PHE F 1 143 ? 46.616 -30.890 89.902 0.59 87.05 121 PHE F CA 1
ATOM 7906 C C . PHE F 1 143 ? 45.986 -29.985 90.953 0.74 88.10 121 PHE F C 1
ATOM 7907 O O . PHE F 1 143 ? 44.920 -30.295 91.492 0.93 90.42 121 PHE F O 1
ATOM 7915 N N . THR F 1 144 ? 46.655 -28.870 91.244 0.98 84.73 122 THR F N 1
ATOM 7916 C CA . THR F 1 144 ? 46.110 -27.851 92.140 0.93 80.74 122 THR F CA 1
ATOM 7917 C C . THR F 1 144 ? 44.659 -27.507 91.780 0.78 76.23 122 THR F C 1
ATOM 7918 O O . THR F 1 144 ? 43.840 -27.192 92.654 0.72 74.21 122 THR F O 1
ATOM 7922 N N . ILE F 1 145 ? 44.336 -27.580 90.494 0.72 76.89 123 ILE F N 1
ATOM 7923 C CA . ILE F 1 145 ? 42.992 -27.234 90.037 0.80 74.56 123 ILE F CA 1
ATOM 7924 C C . ILE F 1 145 ? 41.983 -28.316 90.409 0.98 76.02 123 ILE F C 1
ATOM 7925 O O . ILE F 1 145 ? 40.992 -28.042 91.087 0.64 76.23 123 ILE F O 1
ATOM 7930 N N . ALA F 1 146 ? 42.237 -29.541 89.960 0.95 78.08 124 ALA F N 1
ATOM 7931 C CA . ALA F 1 146 ? 41.420 -30.682 90.364 0.44 79.12 124 ALA F CA 1
ATOM 7932 C C . ALA F 1 146 ? 41.146 -30.634 91.866 0.57 78.84 124 ALA F C 1
ATOM 7933 O O . ALA F 1 146 ? 39.993 -30.622 92.300 0.72 79.57 124 ALA F O 1
ATOM 7935 N N . VAL F 1 147 ? 42.211 -30.603 92.659 0.85 76.88 125 VAL F N 1
ATOM 7936 C CA . VAL F 1 147 ? 42.072 -30.459 94.106 0.60 73.49 125 VAL F CA 1
ATOM 7937 C C . VAL F 1 147 ? 41.004 -29.426 94.494 0.21 72.43 125 VAL F C 1
ATOM 7938 O O . VAL F 1 147 ? 40.030 -29.755 95.171 0.87 73.44 125 VAL F O 1
ATOM 7942 N N . ILE F 1 148 ? 41.185 -28.183 94.060 0.76 70.05 126 ILE F N 1
ATOM 7943 C CA . ILE F 1 148 ? 40.225 -27.124 94.372 1.00 69.07 126 ILE F CA 1
ATOM 7944 C C . ILE F 1 148 ? 38.810 -27.433 93.866 1.00 70.78 126 ILE F C 1
ATOM 7945 O O . ILE F 1 148 ? 37.851 -27.377 94.631 0.14 71.54 126 ILE F O 1
ATOM 7950 N N . ASN F 1 149 ? 38.681 -27.750 92.575 0.98 70.67 127 ASN F N 1
ATOM 7951 C CA . ASN F 1 149 ? 37.375 -28.071 92.000 1.00 67.63 127 ASN F CA 1
ATOM 7952 C C . ASN F 1 149 ? 36.696 -29.279 92.669 0.49 69.80 127 ASN F C 1
ATOM 7953 O O . ASN F 1 149 ? 35.525 -29.217 93.050 0.84 70.00 127 ASN F O 1
ATOM 7958 N N . THR F 1 150 ? 37.435 -30.373 92.821 0.76 73.47 128 THR F N 1
ATOM 7959 C CA . THR F 1 150 ? 36.874 -31.599 93.402 1.00 76.92 128 THR F CA 1
ATOM 7960 C C . THR F 1 150 ? 36.953 -31.640 94.934 0.84 75.63 128 THR F C 1
ATOM 7961 O O . THR F 1 150 ? 36.481 -32.593 95.569 0.93 75.33 128 THR F O 1
ATOM 7965 N N . LYS F 1 151 ? 37.539 -30.611 95.530 0.47 75.33 129 LYS F N 1
ATOM 7966 C CA . LYS F 1 151 ? 37.699 -30.583 96.981 0.83 73.12 129 LYS F CA 1
ATOM 7967 C C . LYS F 1 151 ? 38.339 -31.878 97.480 0.80 76.20 129 LYS F C 1
ATOM 7968 O O . LYS F 1 151 ? 37.920 -32.446 98.489 0.87 78.23 129 LYS F O 1
ATOM 7974 N N . GLY F 1 152 ? 39.360 -32.340 96.764 0.82 78.63 130 GLY F N 1
ATOM 7975 C CA . GLY F 1 152 ? 40.057 -33.555 97.140 0.54 78.96 130 GLY F CA 1
ATOM 7976 C C . GLY F 1 152 ? 39.904 -34.716 96.171 0.83 79.93 130 GLY F C 1
ATOM 7977 O O . GLY F 1 152 ? 40.896 -35.329 95.784 0.74 76.92 130 GLY F O 1
ATOM 7978 N N . ARG F 1 153 ? 38.668 -35.025 95.785 0.89 85.81 131 ARG F N 1
ATOM 7979 C CA . ARG F 1 153 ? 38.393 -36.179 94.917 0.96 90.08 131 ARG F CA 1
ATOM 7980 C C . ARG F 1 153 ? 38.904 -36.024 93.480 0.65 92.16 131 ARG F C 1
ATOM 7981 O O . ARG F 1 153 ? 38.163 -36.265 92.516 0.84 93.45 131 ARG F O 1
ATOM 7989 N N . VAL F 1 154 ? 40.173 -35.647 93.340 1.00 92.69 132 VAL F N 1
ATOM 7990 C CA . VAL F 1 154 ? 40.763 -35.396 92.025 1.00 94.08 132 VAL F CA 1
ATOM 7991 C C . VAL F 1 154 ? 40.560 -36.575 91.082 0.87 95.67 132 VAL F C 1
ATOM 7992 O O . VAL F 1 154 ? 40.663 -36.438 89.861 0.57 94.99 132 VAL F O 1
ATOM 7996 N N . GLY F 1 155 ? 40.277 -37.737 91.654 1.00 98.13 133 GLY F N 1
ATOM 7997 C CA . GLY F 1 155 ? 40.056 -38.926 90.861 0.95 100.63 133 GLY F CA 1
ATOM 7998 C C . GLY F 1 155 ? 41.331 -39.692 90.575 0.74 103.56 133 GLY F C 1
ATOM 7999 O O . GLY F 1 155 ? 42.434 -39.143 90.605 1.00 104.53 133 GLY F O 1
ATOM 8000 N N . ASP F 1 156 ? 41.164 -40.977 90.291 0.45 105.96 134 ASP F N 1
ATOM 8001 C CA . ASP F 1 156 ? 42.276 -41.868 90.004 0.85 107.35 134 ASP F CA 1
ATOM 8002 C C . ASP F 1 156 ? 43.146 -41.319 88.881 1.00 106.41 134 ASP F C 1
ATOM 8003 O O . ASP F 1 156 ? 44.369 -41.254 89.005 0.93 109.11 134 ASP F O 1
ATOM 8008 N N . GLU F 1 157 ? 42.501 -40.912 87.794 0.75 105.34 135 GLU F N 1
ATOM 8009 C CA . GLU F 1 157 ? 43.186 -40.329 86.647 1.00 103.30 135 GLU F CA 1
ATOM 8010 C C . GLU F 1 157 ? 44.213 -39.300 87.105 0.68 103.88 135 GLU F C 1
ATOM 8011 O O . GLU F 1 157 ? 45.412 -39.588 87.183 0.94 104.89 135 GLU F O 1
ATOM 8017 N N . ALA F 1 158 ? 43.727 -38.105 87.426 0.44 102.68 136 ALA F N 1
ATOM 8018 C CA . ALA F 1 158 ? 44.573 -37.002 87.875 1.00 99.95 136 ALA F CA 1
ATOM 8019 C C . ALA F 1 158 ? 45.680 -37.433 88.834 0.92 98.38 136 ALA F C 1
ATOM 8020 O O . ALA F 1 158 ? 46.844 -37.062 88.654 1.00 96.62 136 ALA F O 1
ATOM 8022 N N . PHE F 1 159 ? 45.321 -38.206 89.854 0.76 98.29 137 PHE F N 1
ATOM 8023 C CA . PHE F 1 159 ? 46.296 -38.621 90.858 0.92 96.87 137 PHE F CA 1
ATOM 8024 C C . PHE F 1 159 ? 47.422 -39.415 90.196 0.76 95.54 137 PHE F C 1
ATOM 8025 O O . PHE F 1 159 ? 48.577 -38.985 90.188 0.77 94.68 137 PHE F O 1
ATOM 8033 N N . ALA F 1 160 ? 47.080 -40.561 89.619 0.34 95.54 138 ALA F N 1
ATOM 8034 C CA . ALA F 1 160 ? 48.062 -41.382 88.920 0.82 94.98 138 ALA F CA 1
ATOM 8035 C C . ALA F 1 160 ? 48.947 -40.538 88.001 0.77 94.33 138 ALA F C 1
ATOM 8036 O O . ALA F 1 160 ? 50.142 -40.805 87.861 0.85 94.18 138 ALA F O 1
ATOM 8038 N N . ASP F 1 161 ? 48.357 -39.519 87.383 0.61 94.66 139 ASP F N 1
ATOM 8039 C CA . ASP F 1 161 ? 49.107 -38.597 86.530 0.97 94.84 139 ASP F CA 1
ATOM 8040 C C . ASP F 1 161 ? 50.068 -37.729 87.348 0.59 99.10 139 ASP F C 1
ATOM 8041 O O . ASP F 1 161 ? 51.193 -37.465 86.923 0.76 101.01 139 ASP F O 1
ATOM 8046 N N . PHE F 1 162 ? 49.618 -37.292 88.521 0.47 100.71 140 PHE F N 1
ATOM 8047 C CA . PHE F 1 162 ? 50.443 -36.483 89.416 1.00 101.76 140 PHE F CA 1
ATOM 8048 C C . PHE F 1 162 ? 51.735 -37.204 89.775 0.89 104.55 140 PHE F C 1
ATOM 8049 O O . PHE F 1 162 ? 52.830 -36.712 89.496 0.83 106.47 140 PHE F O 1
ATOM 8057 N N . LEU F 1 163 ? 51.596 -38.368 90.403 0.39 104.59 141 LEU F N 1
ATOM 8058 C CA . LEU F 1 163 ? 52.745 -39.157 90.837 0.74 103.54 141 LEU F CA 1
ATOM 8059 C C . LEU F 1 163 ? 53.588 -39.552 89.638 0.66 105.53 141 LEU F C 1
ATOM 8060 O O . LEU F 1 163 ? 54.818 -39.534 89.697 0.52 106.94 141 LEU F O 1
ATOM 8065 N N . GLU F 1 164 ? 52.904 -39.910 88.554 0.88 105.87 142 GLU F N 1
ATOM 8066 C CA . GLU F 1 164 ? 53.540 -40.270 87.294 1.00 105.42 142 GLU F CA 1
ATOM 8067 C C . GLU F 1 164 ? 54.767 -39.415 87.020 0.58 104.16 142 GLU F C 1
ATOM 8068 O O . GLU F 1 164 ? 55.823 -39.920 86.634 0.87 103.64 142 GLU F O 1
ATOM 8074 N N . VAL F 1 165 ? 54.618 -38.116 87.239 1.00 102.39 143 VAL F N 1
ATOM 8075 C CA . VAL F 1 165 ? 55.603 -37.148 86.787 1.00 101.30 143 VAL F CA 1
ATOM 8076 C C . VAL F 1 165 ? 56.890 -37.171 87.591 1.00 103.79 143 VAL F C 1
ATOM 8077 O O . VAL F 1 165 ? 57.954 -36.832 87.067 1.00 105.95 143 VAL F O 1
ATOM 8081 N N . GLY F 1 166 ? 56.788 -37.587 88.853 0.35 103.95 144 GLY F N 1
ATOM 8082 C CA . GLY F 1 166 ? 57.925 -37.665 89.756 1.00 103.44 144 GLY F CA 1
ATOM 8083 C C . GLY F 1 166 ? 57.528 -37.300 91.174 0.65 104.88 144 GLY F C 1
ATOM 8084 O O . GLY F 1 166 ? 58.262 -37.555 92.139 0.99 105.58 144 GLY F O 1
ATOM 8085 N N . TYR F 1 167 ? 56.352 -36.697 91.305 0.57 103.43 145 TYR F N 1
ATOM 8086 C CA . TYR F 1 167 ? 55.873 -36.272 92.614 0.55 99.55 145 TYR F CA 1
ATOM 8087 C C . TYR F 1 167 ? 55.531 -37.461 93.500 0.43 98.66 145 TYR F C 1
ATOM 8088 O O . TYR F 1 167 ? 55.284 -38.566 93.015 0.77 98.07 145 TYR F O 1
ATOM 8097 N N . THR F 1 168 ? 55.518 -37.218 94.805 0.58 98.25 146 THR F N 1
ATOM 8098 C CA . THR F 1 168 ? 55.261 -38.267 95.776 0.42 98.14 146 THR F CA 1
ATOM 8099 C C . THR F 1 168 ? 53.924 -38.046 96.466 0.80 102.84 146 THR F C 1
ATOM 8100 O O . THR F 1 168 ? 53.393 -36.936 96.450 0.88 102.51 146 THR F O 1
ATOM 8104 N N . PRO F 1 169 ? 53.374 -39.108 97.074 1.00 105.67 147 PRO F N 1
ATOM 8105 C CA . PRO F 1 169 ? 52.072 -39.050 97.745 0.99 103.81 147 PRO F CA 1
ATOM 8106 C C . PRO F 1 169 ? 52.062 -38.029 98.879 0.47 98.94 147 PRO F C 1
ATOM 8107 O O . PRO F 1 169 ? 50.993 -37.585 99.297 1.00 96.81 147 PRO F O 1
ATOM 8111 N N . GLU F 1 170 ? 53.245 -37.676 99.373 0.21 95.59 148 GLU F N 1
ATOM 8112 C CA . GLU F 1 170 ? 53.382 -36.641 100.388 0.40 91.56 148 GLU F CA 1
ATOM 8113 C C . GLU F 1 170 ? 53.190 -35.281 99.744 0.00 88.44 148 GLU F C 1
ATOM 8114 O O . GLU F 1 170 ? 52.506 -34.408 100.286 0.89 89.90 148 GLU F O 1
ATOM 8120 N N . ASN F 1 171 ? 53.814 -35.112 98.581 1.00 83.86 149 ASN F N 1
ATOM 8121 C CA . ASN F 1 171 ? 53.683 -33.888 97.807 0.89 81.11 149 ASN F CA 1
ATOM 8122 C C . ASN F 1 171 ? 52.218 -33.542 97.626 1.00 81.67 149 ASN F C 1
ATOM 8123 O O . ASN F 1 171 ? 51.815 -32.394 97.772 0.70 85.14 149 ASN F O 1
ATOM 8128 N N . ALA F 1 172 ? 51.420 -34.552 97.310 0.55 79.74 150 ALA F N 1
ATOM 8129 C CA . ALA F 1 172 ? 50.000 -34.344 97.091 0.25 75.86 150 ALA F CA 1
ATOM 8130 C C . ALA F 1 172 ? 49.396 -33.686 98.321 1.00 73.68 150 ALA F C 1
ATOM 8131 O O . ALA F 1 172 ? 48.535 -32.817 98.218 0.29 73.52 150 ALA F O 1
ATOM 8133 N N . LEU F 1 173 ? 49.869 -34.100 99.489 0.73 76.97 151 LEU F N 1
ATOM 8134 C CA . LEU F 1 173 ? 49.303 -33.644 100.748 1.00 77.37 151 LEU F CA 1
ATOM 8135 C C . LEU F 1 173 ? 49.877 -32.297 101.143 0.81 76.02 151 LEU F C 1
ATOM 8136 O O . LEU F 1 173 ? 49.237 -31.528 101.854 0.72 69.88 151 LEU F O 1
ATOM 8141 N N . ASP F 1 174 ? 51.088 -32.018 100.678 1.00 81.07 152 ASP F N 1
ATOM 8142 C CA . ASP F 1 174 ? 51.681 -30.700 100.847 0.48 81.78 152 ASP F CA 1
ATOM 8143 C C . ASP F 1 174 ? 51.150 -29.723 99.785 0.59 79.85 152 ASP F C 1
ATOM 8144 O O . ASP F 1 174 ? 51.360 -28.511 99.879 0.72 78.12 152 ASP F O 1
ATOM 8149 N N . VAL F 1 175 ? 50.470 -30.251 98.770 0.58 79.73 153 VAL F N 1
ATOM 8150 C CA . VAL F 1 175 ? 49.786 -29.400 97.799 0.88 78.08 153 VAL F CA 1
ATOM 8151 C C . VAL F 1 175 ? 48.487 -28.964 98.455 0.31 77.32 153 VAL F C 1
ATOM 8152 O O . VAL F 1 175 ? 48.097 -27.798 98.396 0.90 73.77 153 VAL F O 1
ATOM 8156 N N . VAL F 1 176 ? 47.839 -29.920 99.111 0.83 78.66 154 VAL F N 1
ATOM 8157 C CA . VAL F 1 176 ? 46.614 -29.664 99.844 0.95 75.32 154 VAL F CA 1
ATOM 8158 C C . VAL F 1 176 ? 46.870 -28.603 100.905 0.74 72.96 154 VAL F C 1
ATOM 8159 O O . VAL F 1 176 ? 45.985 -27.812 101.244 0.69 69.28 154 VAL F O 1
ATOM 8163 N N . LEU F 1 177 ? 48.088 -28.595 101.432 0.42 74.50 155 LEU F N 1
ATOM 8164 C CA . LEU F 1 177 ? 48.478 -27.614 102.430 0.96 74.06 155 LEU F CA 1
ATOM 8165 C C . LEU F 1 177 ? 48.456 -26.226 101.805 0.68 77.54 155 LEU F C 1
ATOM 8166 O O . LEU F 1 177 ? 47.990 -25.255 102.415 0.61 77.49 155 LEU F O 1
ATOM 8171 N N . GLY F 1 178 ? 48.968 -26.144 100.581 1.00 79.98 156 GLY F N 1
ATOM 8172 C CA . GLY F 1 178 ? 49.037 -24.888 99.857 0.74 80.67 156 GLY F CA 1
ATOM 8173 C C . GLY F 1 178 ? 47.646 -24.368 99.584 0.90 80.29 156 GLY F C 1
ATOM 8174 O O . GLY F 1 178 ? 47.364 -23.182 99.774 1.00 80.16 156 GLY F O 1
ATOM 8175 N N . VAL F 1 179 ? 46.781 -25.275 99.136 0.73 78.15 157 VAL F N 1
ATOM 8176 C CA . VAL F 1 179 ? 45.377 -24.973 98.893 1.00 72.78 157 VAL F CA 1
ATOM 8177 C C . VAL F 1 179 ? 44.662 -24.548 100.176 0.47 69.40 157 VAL F C 1
ATOM 8178 O O . VAL F 1 179 ? 43.798 -23.670 100.142 0.97 67.74 157 VAL F O 1
ATOM 8182 N N . SER F 1 180 ? 45.023 -25.169 101.301 0.65 66.77 158 SER F N 1
ATOM 8183 C CA . SER F 1 180 ? 44.428 -24.829 102.593 0.99 66.19 158 SER F CA 1
ATOM 8184 C C . SER F 1 180 ? 44.763 -23.382 102.942 0.00 64.17 158 SER F C 1
ATOM 8185 O O . SER F 1 180 ? 43.869 -22.568 103.178 0.84 61.87 158 SER F O 1
ATOM 8188 N N . LEU F 1 181 ? 46.060 -23.080 102.977 1.00 64.15 159 LEU F N 1
ATOM 8189 C CA . LEU F 1 181 ? 46.552 -21.716 103.189 0.45 65.82 159 LEU F CA 1
ATOM 8190 C C . LEU F 1 181 ? 45.938 -20.697 102.232 0.86 63.18 159 LEU F C 1
ATOM 8191 O O . LEU F 1 181 ? 45.723 -19.531 102.583 0.71 60.50 159 LEU F O 1
ATOM 8196 N N . ALA F 1 182 ? 45.686 -21.135 101.005 0.70 62.65 160 ALA F N 1
ATOM 8197 C CA . ALA F 1 182 ? 45.183 -20.244 99.964 0.73 62.01 160 ALA F CA 1
ATOM 8198 C C . ALA F 1 182 ? 43.725 -19.892 100.199 0.44 62.20 160 ALA F C 1
ATOM 8199 O O . ALA F 1 182 ? 43.292 -18.783 99.899 1.00 59.78 160 ALA F O 1
ATOM 8201 N N . SER F 1 183 ? 42.968 -20.837 100.742 0.64 62.98 161 SER F N 1
ATOM 8202 C CA . SER F 1 183 ? 41.557 -20.600 100.989 0.66 62.16 161 SER F CA 1
ATOM 8203 C C . SER F 1 183 ? 41.363 -19.634 102.157 0.95 65.41 161 SER F C 1
ATOM 8204 O O . SER F 1 183 ? 40.250 -19.164 102.389 0.45 65.77 161 SER F O 1
ATOM 8207 N N . LEU F 1 184 ? 42.433 -19.344 102.901 0.60 66.57 162 LEU F N 1
ATOM 8208 C CA . LEU F 1 184 ? 42.341 -18.363 103.984 0.64 64.08 162 LEU F CA 1
ATOM 8209 C C . LEU F 1 184 ? 42.541 -16.950 103.452 0.88 60.41 162 LEU F C 1
ATOM 8210 O O . LEU F 1 184 ? 41.711 -16.068 103.669 0.54 60.75 162 LEU F O 1
ATOM 8215 N N . CYS F 1 185 ? 43.657 -16.725 102.775 0.93 60.57 163 CYS F N 1
ATOM 8216 C CA . CYS F 1 185 ? 43.865 -15.425 102.134 0.71 62.72 163 CYS F CA 1
ATOM 8217 C C . CYS F 1 185 ? 42.864 -15.127 101.004 0.73 65.27 163 CYS F C 1
ATOM 8218 O O . CYS F 1 185 ? 42.274 -14.047 100.978 0.71 66.29 163 CYS F O 1
ATOM 8221 N N . ASN F 1 186 ? 42.672 -16.070 100.080 0.71 65.03 164 ASN F N 1
ATOM 8222 C CA . ASN F 1 186 ? 41.776 -15.846 98.939 0.73 63.79 164 ASN F CA 1
ATOM 8223 C C . ASN F 1 186 ? 40.368 -15.502 99.384 0.71 63.52 164 ASN F C 1
ATOM 8224 O O . ASN F 1 186 ? 39.784 -14.510 98.939 0.42 61.10 164 ASN F O 1
ATOM 8229 N N . TYR F 1 187 ? 39.816 -16.343 100.254 0.84 66.38 165 TYR F N 1
ATOM 8230 C CA . TYR F 1 187 ? 38.431 -16.174 100.683 0.64 66.54 165 TYR F CA 1
ATOM 8231 C C . TYR F 1 187 ? 38.232 -14.874 101.466 1.00 67.08 165 TYR F C 1
ATOM 8232 O O . TYR F 1 187 ? 37.214 -14.198 101.311 0.38 69.72 165 TYR F O 1
ATOM 8241 N N . ALA F 1 188 ? 39.207 -14.527 102.297 0.81 65.36 166 ALA F N 1
ATOM 8242 C CA . ALA F 1 188 ? 39.125 -13.321 103.120 0.70 64.31 166 ALA F CA 1
ATOM 8243 C C . ALA F 1 188 ? 39.165 -12.064 102.239 0.81 63.82 166 ALA F C 1
ATOM 8244 O O . ALA F 1 188 ? 38.282 -11.210 102.318 0.61 64.88 166 ALA F O 1
ATOM 8246 N N . ASN F 1 189 ? 40.191 -11.964 101.401 0.78 62.95 167 ASN F N 1
ATOM 8247 C CA . ASN F 1 189 ? 40.230 -10.988 100.310 0.80 66.41 167 ASN F CA 1
ATOM 8248 C C . ASN F 1 189 ? 38.958 -10.910 99.442 0.36 63.61 167 ASN F C 1
ATOM 8249 O O . ASN F 1 189 ? 38.483 -9.818 99.117 0.79 63.02 167 ASN F O 1
ATOM 8254 N N . ASN F 1 190 ? 38.408 -12.053 99.047 0.94 62.06 168 ASN F N 1
ATOM 8255 C CA . ASN F 1 190 ? 37.199 -12.032 98.217 0.17 61.39 168 ASN F CA 1
ATOM 8256 C C . ASN F 1 190 ? 35.948 -11.578 98.972 0.64 62.70 168 ASN F C 1
ATOM 8257 O O . ASN F 1 190 ? 34.992 -11.082 98.367 0.81 61.88 168 ASN F O 1
ATOM 8270 N N . ALA F 1 192 ? 36.004 -9.250 101.632 1.00 60.50 170 ALA F N 1
ATOM 8271 C CA . ALA F 1 192 ? 36.091 -7.812 101.876 0.46 65.78 170 ALA F CA 1
ATOM 8272 C C . ALA F 1 192 ? 36.312 -7.021 100.594 0.54 69.49 170 ALA F C 1
ATOM 8273 O O . ALA F 1 192 ? 36.303 -5.790 100.614 0.61 68.96 170 ALA F O 1
ATOM 8275 N N . ASP F 1 193 ? 36.496 -7.730 99.484 0.66 72.11 171 ASP F N 1
ATOM 8276 C CA . ASP F 1 193 ? 36.937 -7.108 98.240 0.74 76.08 171 ASP F CA 1
ATOM 8277 C C . ASP F 1 193 ? 38.049 -6.124 98.564 0.76 75.78 171 ASP F C 1
ATOM 8278 O O . ASP F 1 193 ? 37.893 -4.901 98.443 1.00 77.27 171 ASP F O 1
ATOM 8283 N N . THR F 1 194 ? 39.173 -6.684 98.991 0.97 75.24 172 THR F N 1
ATOM 8284 C CA . THR F 1 194 ? 40.296 -5.908 99.487 0.48 76.29 172 THR F CA 1
ATOM 8285 C C . THR F 1 194 ? 40.857 -5.032 98.378 1.00 77.34 172 THR F C 1
ATOM 8286 O O . THR F 1 194 ? 41.046 -5.494 97.256 0.37 78.64 172 THR F O 1
ATOM 8290 N N . PRO F 1 195 ? 41.126 -3.755 98.690 1.00 80.14 173 PRO F N 1
ATOM 8291 C CA . PRO F 1 195 ? 41.800 -2.880 97.725 0.93 80.52 173 PRO F CA 1
ATOM 8292 C C . PRO F 1 195 ? 43.274 -3.242 97.649 0.87 79.19 173 PRO F C 1
ATOM 8293 O O . PRO F 1 195 ? 43.834 -3.791 98.611 0.85 80.57 173 PRO F O 1
ATOM 8297 N N . ILE F 1 196 ? 43.897 -2.919 96.526 0.83 74.32 174 ILE F N 1
ATOM 8298 C CA . ILE F 1 196 ? 45.287 -3.266 96.280 1.00 72.31 174 ILE F CA 1
ATOM 8299 C C . ILE F 1 196 ? 46.216 -2.095 96.591 0.56 73.56 174 ILE F C 1
ATOM 8300 O O . ILE F 1 196 ? 45.989 -0.966 96.156 0.88 72.06 174 ILE F O 1
ATOM 8305 N N . ASN F 1 197 ? 47.250 -2.371 97.373 0.99 75.43 175 ASN F N 1
ATOM 8306 C CA . ASN F 1 197 ? 48.270 -1.383 97.670 0.69 78.28 175 ASN F CA 1
ATOM 8307 C C . ASN F 1 197 ? 48.885 -0.858 96.380 0.71 81.64 175 ASN F C 1
ATOM 8308 O O . ASN F 1 197 ? 49.207 -1.635 95.479 0.97 80.86 175 ASN F O 1
ATOM 8313 N N . PRO F 1 198 ? 49.047 0.468 96.282 0.70 85.89 176 PRO F N 1
ATOM 8314 C CA . PRO F 1 198 ? 49.698 1.048 95.107 0.71 86.98 176 PRO F CA 1
ATOM 8315 C C . PRO F 1 198 ? 51.022 0.347 94.838 1.00 86.22 176 PRO F C 1
ATOM 8316 O O . PRO F 1 198 ? 51.522 0.388 93.722 0.30 86.76 176 PRO F O 1
ATOM 8320 N N . GLU F 1 199 ? 51.579 -0.291 95.860 1.00 83.24 177 GLU F N 1
ATOM 8321 C CA . GLU F 1 199 ? 52.836 -0.998 95.689 1.00 82.12 177 GLU F CA 1
ATOM 8322 C C . GLU F 1 199 ? 52.675 -2.259 94.842 1.00 79.16 177 GLU F C 1
ATOM 8323 O O . GLU F 1 199 ? 53.653 -2.773 94.301 0.68 78.97 177 GLU F O 1
ATOM 8329 N N . LEU F 1 200 ? 51.449 -2.758 94.720 1.00 77.54 178 LEU F N 1
ATOM 8330 C CA . LEU F 1 200 ? 51.233 -4.027 94.019 0.77 76.56 178 LEU F CA 1
ATOM 8331 C C . LEU F 1 200 ? 50.428 -3.918 92.724 0.80 76.93 178 LEU F C 1
ATOM 8332 O O . LEU F 1 200 ? 50.174 -4.926 92.058 0.67 75.52 178 LEU F O 1
ATOM 8337 N N . GLN F 1 201 ? 50.020 -2.708 92.364 0.60 79.99 179 GLN F N 1
ATOM 8338 C CA . GLN F 1 201 ? 49.243 -2.519 91.140 1.00 82.39 179 GLN F CA 1
ATOM 8339 C C . GLN F 1 201 ? 49.902 -3.167 89.927 0.43 83.61 179 GLN F C 1
ATOM 8340 O O . GLN F 1 201 ? 49.244 -3.834 89.125 1.00 79.26 179 GLN F O 1
ATOM 8346 N N . GLN F 1 202 ? 51.208 -2.974 89.799 0.91 88.35 180 GLN F N 1
ATOM 8347 C CA . GLN F 1 202 ? 51.908 -3.369 88.580 0.78 92.09 180 GLN F CA 1
ATOM 8348 C C . GLN F 1 202 ? 51.824 -4.868 88.313 0.77 90.01 180 GLN F C 1
ATOM 8349 O O . GLN F 1 202 ? 52.127 -5.330 87.210 0.54 90.50 180 GLN F O 1
ATOM 8355 N N . TYR F 1 203 ? 51.405 -5.622 89.323 1.00 85.80 181 TYR F N 1
ATOM 8356 C CA . TYR F 1 203 ? 51.422 -7.077 89.245 1.00 79.79 181 TYR F CA 1
ATOM 8357 C C . TYR F 1 203 ? 50.028 -7.661 89.100 0.79 72.60 181 TYR F C 1
ATOM 8358 O O . TYR F 1 203 ? 49.869 -8.880 89.052 0.45 70.09 181 TYR F O 1
ATOM 8367 N N . VAL F 1 204 ? 49.013 -6.806 89.058 0.92 71.28 182 VAL F N 1
ATOM 8368 C CA . VAL F 1 204 ? 47.645 -7.316 89.000 1.00 74.38 182 VAL F CA 1
ATOM 8369 C C . VAL F 1 204 ? 47.229 -7.742 87.592 0.79 77.05 182 VAL F C 1
ATOM 8370 O O . VAL F 1 204 ? 47.385 -6.993 86.618 0.91 77.56 182 VAL F O 1
ATOM 8374 N N . LYS F 1 205 ? 46.721 -8.970 87.506 0.86 76.69 183 LYS F N 1
ATOM 8375 C CA . LYS F 1 205 ? 46.282 -9.584 86.256 0.53 78.31 183 LYS F CA 1
ATOM 8376 C C . LYS F 1 205 ? 45.181 -8.782 85.565 0.36 77.65 183 LYS F C 1
ATOM 8377 O O . LYS F 1 205 ? 45.039 -8.809 84.332 0.97 78.36 183 LYS F O 1
ATOM 8383 N N . GLY F 1 206 ? 44.399 -8.071 86.369 0.99 75.85 184 GLY F N 1
ATOM 8384 C CA . GLY F 1 206 ? 43.325 -7.238 85.859 0.00 78.26 184 GLY F CA 1
ATOM 8385 C C . GLY F 1 206 ? 43.594 -5.754 86.028 0.94 80.38 184 GLY F C 1
ATOM 8386 O O . GLY F 1 206 ? 42.972 -4.931 85.354 0.42 83.26 184 GLY F O 1
#